Protein AF-0000000072234931 (afdb_homodimer)

Secondary structure (DSSP, 8-state):
---------------------------------------------------------------------------------------------TTS--TT--HHHHHHHHTTS-EEEEEETTTSHHIIIIIHHHHHHHHHTT-S-SSEEEEEEESS---HHHHHHHHHHH--TTSTTSTTHHHHHHHHGGGEEEEE--TT-HHHHHHHHHHHHHHHTT-TTS--EEEEEE-S-GGGHHHHHHHIIIII--SSS-EEEEEESP--SSHHHHHHHHHHHHTT--GGGEEEE-GGGGSHHHHHHHHHHHS-TTTGGG-STTTEEEEEEEEE-SS--TT-HHHHHHHHHIIIIIIIIIHHHHHHHHPPPPSSSSHHHHHHHHHHHHHTBPPP-GGGEEEEEEE-SS-GGGSGGGSTT--TT----SEEEEEE-B-STTTTT--EEEEEESSBSS-EEEEEEEEPPPTT-TTTTTSSSPPPPPEEEEEEESS-EEEEEEEEEPSSS---EEEEEEEEE--HHHHS---PPPHHHHHHHHHHHT--TTSB-HHHHHHHHHHHHHHHHHHHHTGGGGPPEEEETTB---THHHHHHHHTT-------/---------------------------------------------------------------------------------------------TTS--TT--HHHHHHHHTSS-EEEEEETTTSHHIIIIIHHHHHHHHHTT-S-SSEEEEEEESS---HHHHHHHHHHH--TTSTTSTTHHHHHHHHGGGEEEEE--TT-HHHHHHHHHHHHHHHTT-TTS--EEEEEE-S-GGGHHHHHHHIIIII--SSS-EEEEEESP--SSHHHHHHHHHHHHTT--GGGEEEE-GGGGSHHHHHHHHHHHS-TTTGGG-STTTEEEEEEEEE-SS--TT-HHHHHHHHHIIIIIIIIIHHHHHHHHPPPPSSSSHHHHHHHHHHHHTTBPPP-GGGEEEEEEE-SS-GGGSGGGSTT--TT----SEEEEEE-B-STTTTT--EEEEEESSBSS-EEEEEEEEPPPTT-TTTTTSSSPPPPPEEEEEEESS-EEEEEEEEEPSSS---EEEEEEEE--HHHHHT---PPPHHHHHHHHHHHT--TTSB-HHHHHHHHHHHHHHHHHHHHTGGGGPPEEEETTB---THHHHHHHHTT-------

pLDDT: mean 77.76, std 27.29, range [15.13, 98.56]

Organism: Galdieria sulphuraria (NCBI:txid130081)

Solvent-accessible surface area (backbone atoms only — not comparable to full-atom values): 67114 Å² total; per-residue (Å²): 138,81,84,84,89,91,92,85,89,88,90,84,88,91,85,92,86,88,82,86,89,79,86,76,86,83,83,86,93,86,88,82,85,79,79,80,80,83,82,80,87,73,85,72,82,76,84,81,75,86,76,80,78,69,78,70,87,78,75,84,69,75,78,74,77,70,81,66,82,73,76,77,69,80,77,74,73,72,69,69,74,72,68,74,67,74,71,70,78,69,64,85,52,90,80,61,57,40,73,47,44,44,46,65,62,48,40,64,59,27,56,66,50,36,37,38,36,35,32,36,29,39,82,36,68,60,22,39,69,44,51,52,36,24,51,47,51,34,48,73,68,58,55,45,32,80,48,57,38,36,35,32,29,24,66,65,84,66,51,57,65,56,48,42,49,52,48,56,70,42,47,66,52,76,71,31,82,38,91,56,37,64,61,47,46,65,61,49,44,76,40,46,41,60,47,62,36,58,64,83,41,60,69,44,35,42,52,50,30,50,56,53,45,59,60,48,59,77,39,78,92,48,54,39,31,40,38,39,38,42,47,55,62,60,86,51,44,61,45,40,48,47,38,33,56,74,43,46,64,61,90,58,37,60,59,37,38,37,39,50,70,58,76,51,88,35,48,65,51,26,51,52,52,49,56,61,40,56,77,52,46,57,73,89,29,53,40,36,49,46,63,57,52,34,29,66,64,57,53,28,48,56,33,45,47,64,57,24,43,81,45,51,83,46,70,31,43,89,36,33,53,36,36,38,39,41,38,35,28,54,45,67,63,84,86,44,32,51,64,38,60,74,54,21,41,55,60,68,38,42,62,44,54,49,42,54,53,49,28,69,68,65,30,64,85,39,84,42,60,35,30,68,38,42,51,47,26,28,36,56,41,52,70,29,39,57,60,41,49,52,83,47,48,40,48,14,27,43,35,24,85,90,46,54,69,72,11,54,55,52,32,72,73,37,53,81,82,62,60,51,28,37,22,40,29,38,62,47,48,36,68,46,91,53,38,44,89,29,46,38,35,40,36,40,34,43,19,19,63,46,62,34,31,37,38,37,40,30,33,36,63,56,75,88,46,59,52,44,84,74,34,95,52,81,70,72,55,32,31,44,36,40,30,64,31,62,79,66,43,42,34,31,39,40,46,32,55,36,81,45,81,34,42,40,77,32,82,34,46,25,34,41,45,59,52,80,59,46,64,68,48,75,66,67,64,52,24,57,38,50,46,53,50,27,54,76,62,65,37,51,59,60,33,63,48,72,68,44,52,51,49,44,25,55,29,47,32,58,14,53,50,50,36,67,74,38,44,84,82,52,54,38,40,76,20,50,55,48,29,90,55,48,67,63,45,53,52,56,35,42,75,71,78,38,76,78,84,70,79,136,138,83,86,81,96,81,88,90,88,87,90,85,86,90,84,92,88,90,84,85,80,75,86,77,82,76,75,86,71,87,79,88,81,90,87,80,88,71,93,91,92,79,89,73,83,80,81,77,76,86,77,80,81,71,79,72,85,79,75,86,68,75,77,76,78,69,80,65,84,71,76,76,70,80,76,74,74,72,70,68,75,72,67,75,69,75,72,71,76,68,64,86,54,91,79,62,58,40,73,48,45,45,48,67,61,47,40,62,60,28,55,68,49,37,36,38,36,35,31,36,28,38,82,34,67,61,23,39,70,44,50,51,36,26,52,47,51,34,48,72,69,56,56,44,32,80,47,58,39,36,35,32,29,24,67,65,83,66,52,55,65,56,49,43,49,52,49,58,71,42,46,67,51,77,70,32,82,37,92,56,36,64,61,48,47,65,62,49,43,77,40,46,42,61,47,61,35,56,64,81,39,60,67,43,33,42,51,50,30,50,56,53,46,58,62,47,60,77,39,77,92,46,51,38,31,40,38,38,37,42,47,53,63,60,87,51,44,61,44,40,49,47,39,35,53,73,43,47,64,61,91,56,38,60,60,36,38,36,39,50,71,58,77,50,88,34,47,67,51,25,52,52,52,48,56,61,41,57,78,53,46,56,74,89,29,53,39,35,48,48,63,57,52,33,30,65,64,58,53,28,47,57,33,45,46,63,58,25,44,81,46,48,84,46,69,31,41,90,37,32,52,34,36,39,40,41,37,36,28,54,47,68,62,83,84,44,31,51,63,40,60,73,54,21,40,55,60,68,38,43,61,44,54,50,43,53,53,49,29,69,70,64,29,64,86,38,84,40,59,35,31,68,37,43,51,47,26,29,37,57,40,54,69,29,40,56,58,42,48,52,84,46,49,39,48,15,28,44,33,25,87,89,45,54,68,70,11,55,57,51,33,71,74,38,53,80,82,62,61,53,29,36,21,40,29,37,63,44,50,36,68,46,89,54,37,45,88,28,46,38,35,40,35,41,35,43,20,18,63,46,60,35,31,36,37,38,38,32,33,36,62,57,74,86,45,60,53,45,85,73,34,94,54,82,68,72,55,30,30,45,37,41,30,64,32,63,79,60,42,41,32,32,38,39,46,32,54,37,82,44,82,33,43,40,78,32,84,30,38,25,35,37,62,52,49,72,75,37,48,73,52,76,65,66,65,53,23,57,36,50,48,53,49,27,54,78,61,67,39,51,61,61,35,63,48,73,68,45,50,51,49,44,25,56,28,47,32,59,14,53,51,48,37,67,75,38,43,85,82,51,55,38,41,74,21,48,54,50,28,91,55,46,68,63,46,53,52,58,33,43,77,71,77,37,76,78,83,69,79,134

Radius of gyration: 39.68 Å; Cα contacts (8 Å, |Δi|>4): 2000; chains: 2; bounding box: 97×116×125 Å

Foldseek 3Di:
DQDDDDDDYYDDYDDDDDDDDDDDPDDDDDDDPDPDDPDDDPPPDPPDDPDPPPDPPDDDPPPPDPPCPVPPPPPPPPPPPPPPPPPPVPPVPVLADFPPDDPVNQLVLQAAAEEEEEEEPCVDPCNLQPVLLLVLVCVVVNNHYPHYAYEYEEQDDDALVRSLVSNVVNNPCLVPVPPCSVVSSVVVSVRYYYAHDDLQDLVRLLVVQVVVVVSCVVPVPGAYEYEYEYPDDLVSVLRNLQSCLVHNDDPRYAAAYEDEDDQAQFLVRNVVSVVSNVVRDPLLRYFYDDLLLLFDLLSCLLCVAPVDPVPVVQLFDVWFQAKEWEFEAQAACVQCLQVCLSRAPCSPDVLPNVLQSVLSSQFDRFPDRAQVRLLVRSLVFLLQKAADALVQKAFEFEAAPVDRCRGSCNDPNHPVQRLGGQKMKGWIAGHDDGYHLYIYIYIYHYLAQHGWTKMKTWTDFDPPDPCCVVDVDGDGTKIWMATSDDPTWTKIWDWDQDDDPDRDIDIDIGTPPPPCVCCVVSCDDRSSSSSVSCSSSSGRNSGHGSSNSSSSSSRHNNNVVVCVVVVVVRRHHYDYRNHHTDCVSQVSQVVSPHGDDDDD/DDDDDDDYDYDDYYDDDDDDDDPDPDDPDDDDDDDDPDDDDDDDDPPDDPDPPPDPPDDDPPPPDPPPPVPPPPPPPPPPPPPPPPPPVPPVPVLADFPPDDPVNQLVVQAAAEEEEEEEPCVDPCNLQPVLLLVLVCQVVNNHYPHYAYEYEYQDDDALVRSLVSNVVNNPCLCPVPPCSVVSSVVVSVRYYYAHDDLQDLVRLLVVQVVVVVSCVVPVPGAYEYEYEYPDDLVSVLSNLQSCLVHNDDPRYAAAYEDEDDQAQFLVRNVVSVVSNVVRDPLLRYFYDDLLLLFDLLSCLLCVAPVDPVPVVQLFDVWFQAKEWEFEAQAACVQCLQVCLSRAPCSVDVLPNVLQSVLSSFFDRFPDRAQVRLLVRSLVFLLQKAADALVQKAFEFEAAPVDRCRGSCNDPNHPVQRLGGQKMKGWIAGHDDGYHLYIYIYIYHYLAQHGWTKMKTWTDFDPPDPCCVVPVDGDGTKIWMATSDDPTWTKIWDWDQDDDPDRDIDIDIGTPPDCVVCVVVSCDDRSSSSSVSCVSSSGRNSGHGSSNSSSSSSRHNNNVVVCVVCVVVRRHHYDYRNHHTDCVSQVSQVVSPHGDDDDD

Structure (mmCIF, N/CA/C/O backbone):
data_AF-0000000072234931-model_v1
#
loop_
_entity.id
_entity.type
_entity.pdbx_description
1 polymer 'Glucose-6-phosphate 1-dehydrogenase'
#
loop_
_atom_site.group_PDB
_atom_site.id
_atom_site.type_symbol
_atom_site.label_atom_id
_atom_site.label_alt_id
_atom_site.label_comp_id
_atom_site.label_asym_id
_atom_site.label_entity_id
_atom_site.label_seq_id
_atom_site.pdbx_PDB_ins_code
_atom_site.Cartn_x
_atom_site.Cartn_y
_atom_site.Cartn_z
_atom_site.occupancy
_atom_site.B_iso_or_equiv
_atom_site.auth_seq_id
_atom_site.auth_comp_id
_atom_site.auth_asym_id
_atom_site.auth_atom_id
_atom_site.pdbx_PDB_model_num
ATOM 1 N N . MET A 1 1 ? 27.797 32.25 54.5 1 17.03 1 MET A N 1
ATOM 2 C CA . MET A 1 1 ? 27.609 31.453 55.719 1 17.03 1 MET A CA 1
ATOM 3 C C . MET A 1 1 ? 27.172 30.031 55.344 1 17.03 1 MET A C 1
ATOM 5 O O . MET A 1 1 ? 26.516 29.812 54.344 1 17.03 1 MET A O 1
ATOM 9 N N . TRP A 1 2 ? 27.531 28.922 56.219 1 18.48 2 TRP A N 1
ATOM 10 C CA . TRP A 1 2 ? 27.703 27.469 56.188 1 18.48 2 TRP A CA 1
ATOM 11 C C . TRP A 1 2 ? 26.359 26.75 56.219 1 18.48 2 TRP A C 1
ATOM 13 O O . TRP A 1 2 ? 26.297 25.531 56.125 1 18.48 2 TRP A O 1
ATOM 23 N N . ILE A 1 3 ? 25.203 27 56.062 1 18.77 3 ILE A N 1
ATOM 24 C CA . ILE A 1 3 ? 24.328 26.609 57.188 1 18.77 3 ILE A CA 1
ATOM 25 C C . ILE A 1 3 ? 24.203 25.094 57.219 1 18.77 3 ILE A C 1
ATOM 27 O O . ILE A 1 3 ? 23.922 24.453 56.219 1 18.77 3 ILE A O 1
ATOM 31 N N . PRO A 1 4 ? 24.203 24.391 58.344 1 17.27 4 PRO A N 1
ATOM 32 C CA . PRO A 1 4 ? 24.5 23.047 58.844 1 17.27 4 PRO A CA 1
ATOM 33 C C . PRO A 1 4 ? 23.578 21.984 58.219 1 17.27 4 PRO A C 1
ATOM 35 O O . PRO A 1 4 ? 24.062 21.031 57.625 1 17.27 4 PRO A O 1
ATOM 38 N N . LEU A 1 5 ? 22.53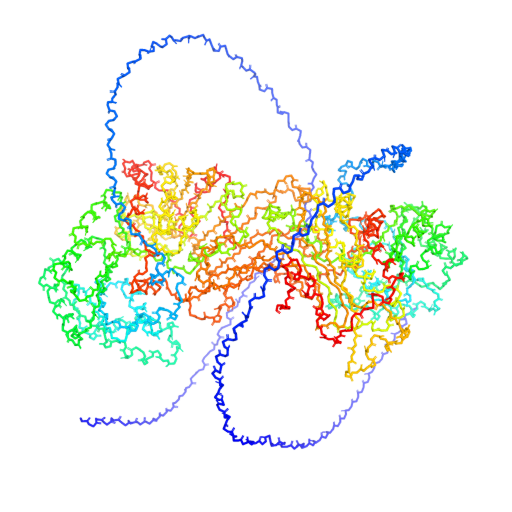1 21.281 59.094 1 16.14 5 LEU A N 1
ATOM 39 C CA . LEU A 1 5 ? 22.75 20.188 60.031 1 16.14 5 LEU A CA 1
ATOM 40 C C . LEU A 1 5 ? 22.125 18.891 59.531 1 16.14 5 LEU A C 1
ATOM 42 O O . LEU A 1 5 ? 22.797 17.859 59.469 1 16.14 5 LEU A O 1
ATOM 46 N N . PHE A 1 6 ? 20.875 18.344 60.188 1 16.28 6 PHE A N 1
ATOM 47 C CA . PHE A 1 6 ? 20.625 17.375 61.25 1 16.28 6 PHE A CA 1
ATOM 48 C C . PHE A 1 6 ? 20.062 16.078 60.688 1 16.28 6 PHE A C 1
ATOM 50 O O . PHE A 1 6 ? 19.578 16.047 59.562 1 16.28 6 PHE A O 1
ATOM 57 N N . ILE A 1 7 ? 19.359 15.125 61.562 1 16.47 7 ILE A N 1
ATOM 58 C CA . ILE A 1 7 ? 19.594 13.883 62.281 1 16.47 7 ILE A CA 1
ATOM 59 C C . ILE A 1 7 ? 18.891 12.727 61.594 1 16.47 7 ILE A C 1
ATOM 61 O O . ILE A 1 7 ? 19.516 11.742 61.219 1 16.47 7 ILE A O 1
ATOM 65 N N . THR A 1 8 ? 17.953 11.859 62.375 1 15.77 8 THR A N 1
ATOM 66 C CA . THR A 1 8 ? 17.906 10.688 63.25 1 15.77 8 THR A CA 1
ATOM 67 C C . THR A 1 8 ? 17 9.609 62.688 1 15.77 8 THR A C 1
ATOM 69 O O . THR A 1 8 ? 17.406 8.461 62.5 1 15.77 8 THR A O 1
ATOM 72 N N . GLY A 1 9 ? 15.742 9.352 63.312 1 15.63 9 GLY A N 1
ATOM 73 C CA . GLY A 1 9 ? 15.312 8.305 64.188 1 15.63 9 GLY A CA 1
ATOM 74 C C . GLY A 1 9 ? 14.633 7.141 63.5 1 15.63 9 GLY A C 1
ATOM 75 O O . GLY A 1 9 ? 14.359 7.219 62.312 1 15.63 9 GLY A O 1
ATOM 76 N N . PHE A 1 10 ? 13.375 6.531 64.062 1 15.93 10 PHE A N 1
ATOM 77 C CA . PHE A 1 10 ? 12.938 5.449 64.938 1 15.93 10 PHE A CA 1
ATOM 78 C C . PHE A 1 10 ? 12.188 4.391 64.125 1 15.93 10 PHE A C 1
ATOM 80 O O . PHE A 1 10 ? 11.82 4.613 63 1 15.93 10 PHE A O 1
ATOM 87 N N . TRP A 1 11 ? 10.906 4.004 64.625 1 15.54 11 TRP A N 1
ATOM 88 C CA . TRP A 1 11 ? 10.375 2.895 65.438 1 15.54 11 TRP A CA 1
ATOM 89 C C . TRP A 1 11 ? 9.711 1.855 64.562 1 15.54 11 TRP A C 1
ATOM 91 O O . TRP A 1 11 ? 9.375 2.143 63.375 1 15.54 11 TRP A O 1
ATOM 101 N N . ASN A 1 12 ? 8.586 1.113 65.062 1 15.34 12 ASN A N 1
ATOM 102 C CA . ASN A 1 12 ? 8.195 -0.168 65.625 1 15.34 12 ASN A CA 1
ATOM 103 C C . ASN A 1 12 ? 7.348 -0.984 64.688 1 15.34 12 ASN A C 1
ATOM 105 O O . ASN A 1 12 ? 7.672 -2.135 64.375 1 15.34 12 ASN A O 1
ATOM 109 N N . THR A 1 13 ? 5.914 -1.18 64.938 1 15.52 13 THR A N 1
ATOM 110 C CA . THR A 1 13 ? 5.234 -2.291 65.625 1 15.52 13 THR A CA 1
ATOM 111 C C . THR A 1 13 ? 4.582 -3.209 64.562 1 15.52 13 THR A C 1
ATOM 113 O O . THR A 1 13 ? 4.551 -2.895 63.375 1 15.52 13 THR A O 1
ATOM 116 N N . ASN A 1 14 ? 3.176 -3.529 64.75 1 15.23 14 ASN A N 1
ATOM 117 C CA . ASN A 1 14 ? 2.42 -4.691 65.188 1 15.23 14 ASN A CA 1
ATOM 118 C C . ASN A 1 14 ? 1.858 -5.488 64 1 15.23 14 ASN A C 1
ATOM 120 O O . ASN A 1 14 ? 1.819 -4.992 62.875 1 15.23 14 ASN A O 1
ATOM 124 N N . THR A 1 15 ? 0.534 -6.086 64.125 1 15.86 15 THR A N 1
ATOM 125 C CA . THR A 1 15 ? -0.039 -7.395 64.438 1 15.86 15 THR A CA 1
ATOM 126 C C . THR A 1 15 ? -0.723 -7.977 63.219 1 15.86 15 THR A C 1
ATOM 128 O O . THR A 1 15 ? -0.44 -9.109 62.812 1 15.86 15 THR A O 1
ATOM 131 N N . SER A 1 16 ? -2.131 -7.77 63 1 15.13 16 SER A N 1
ATOM 132 C CA . SER A 1 16 ? -3.158 -8.781 63.25 1 15.13 16 SER A CA 1
ATOM 133 C C . SER A 1 16 ? -3.529 -9.508 61.969 1 15.13 16 SER A C 1
ATOM 135 O O . SER A 1 16 ? -3.264 -9.016 60.844 1 15.13 16 SER A O 1
ATOM 137 N N . SER A 1 17 ? -4.766 -10.336 61.938 1 15.81 17 SER A N 1
ATOM 138 C CA . SER A 1 17 ? -5.289 -11.695 61.844 1 15.81 17 SER A CA 1
ATOM 139 C C . SER A 1 17 ? -5.93 -11.953 60.469 1 15.81 17 SER A C 1
ATOM 141 O O . SER A 1 17 ? -5.633 -12.953 59.812 1 15.81 17 SER A O 1
ATOM 143 N N . SER A 1 18 ? -7.238 -11.406 60.094 1 15.76 18 SER A N 1
ATOM 144 C CA . SER A 1 18 ? -8.43 -12.25 60.094 1 15.76 18 SER A CA 1
ATOM 145 C C . SER A 1 18 ? -8.656 -12.852 58.688 1 15.76 18 SER A C 1
ATOM 147 O O . SER A 1 18 ? -8.148 -12.328 57.688 1 15.76 18 SER A O 1
ATOM 149 N N . HIS A 1 19 ? -9.758 -13.82 58.438 1 16.22 19 HIS A N 1
ATOM 150 C CA . HIS A 1 19 ? -10.219 -15.117 57.969 1 16.22 19 HIS A CA 1
ATOM 151 C C . HIS A 1 19 ? -10.906 -14.992 56.594 1 16.22 19 HIS A C 1
ATOM 153 O O . HIS A 1 19 ? -10.961 -15.961 55.844 1 16.22 19 HIS A O 1
ATOM 159 N N . LEU A 1 20 ? -11.484 -13.836 56.062 1 15.5 20 LEU A N 1
ATOM 160 C CA . LEU A 1 20 ? -12.875 -14.078 55.719 1 15.5 20 LEU A CA 1
ATOM 161 C C . LEU A 1 20 ? -12.969 -14.984 54.5 1 15.5 20 LEU A C 1
ATOM 163 O O . LEU A 1 20 ? -12.039 -15.047 53.688 1 15.5 20 LEU A O 1
ATOM 167 N N . TRP A 1 21 ? -14.32 -15.258 53.969 1 16.08 21 TRP A N 1
ATOM 168 C CA . TRP A 1 21 ? -15.305 -16.281 53.594 1 16.08 21 TRP A CA 1
ATOM 169 C C . TRP A 1 21 ? -15.258 -16.547 52.094 1 16.08 21 TRP A C 1
ATOM 171 O O . TRP A 1 21 ? -14.82 -15.703 51.312 1 16.08 21 TRP A O 1
ATOM 181 N N . LYS A 1 22 ? -15.875 -17.734 51.5 1 16.78 22 LYS A N 1
ATOM 182 C CA . LYS A 1 22 ? -15.969 -18.922 50.656 1 16.78 22 LYS A CA 1
ATOM 183 C C . LYS A 1 22 ? -16.812 -18.625 49.406 1 16.78 22 LYS A C 1
ATOM 185 O O . LYS A 1 22 ? -17.016 -19.5 48.562 1 16.78 22 LYS A O 1
ATOM 190 N N . THR A 1 23 ? -17.266 -17.359 49.031 1 16.08 23 THR A N 1
ATOM 191 C CA . THR A 1 23 ? -18.594 -17.406 48.406 1 16.08 23 THR A CA 1
ATOM 192 C C . THR A 1 23 ? -18.578 -18.219 47.125 1 16.08 23 THR A C 1
ATOM 194 O O . THR A 1 23 ? -17.75 -18 46.25 1 16.08 23 THR A O 1
ATOM 197 N N . LYS A 1 24 ? -19.516 -19.281 46.969 1 16.42 24 LYS A N 1
ATOM 198 C CA . LYS A 1 24 ? -19.906 -20.484 46.25 1 16.42 24 LYS A CA 1
ATOM 199 C C . LYS A 1 24 ? -20.516 -20.156 44.906 1 16.42 24 LYS A C 1
ATOM 201 O O . LYS A 1 24 ? -21.547 -19.5 44.812 1 16.42 24 LYS A O 1
ATOM 206 N N . TYR A 1 25 ? -19.891 -19.828 43.812 1 16.12 25 TYR A N 1
ATOM 207 C CA . TYR A 1 25 ? -20.484 -19.406 42.531 1 16.12 25 TYR A CA 1
ATOM 208 C C . TYR A 1 25 ? -21.266 -20.547 41.906 1 16.12 25 TYR A C 1
ATOM 210 O O . TYR A 1 25 ? -20.688 -21.562 41.5 1 16.12 25 TYR A O 1
ATOM 218 N N . THR A 1 26 ? -22.531 -20.688 42.312 1 15.83 26 THR A N 1
ATOM 219 C CA . THR A 1 26 ? -23.5 -21.75 42.031 1 15.83 26 THR A CA 1
ATOM 220 C C . THR A 1 26 ? -23.641 -21.984 40.531 1 15.83 26 THR A C 1
ATOM 222 O O . THR A 1 26 ? -23.328 -21.094 39.719 1 15.83 26 THR A O 1
ATOM 225 N N . LYS A 1 27 ? -24.625 -23 40.031 1 16.89 27 LYS A N 1
ATOM 226 C CA . LYS A 1 27 ? -24.922 -24.203 39.25 1 16.89 27 LYS A CA 1
ATOM 227 C C . LYS A 1 27 ? -25.703 -23.859 38 1 16.89 27 LYS A C 1
ATOM 229 O O . LYS A 1 27 ? -25.531 -24.516 36.969 1 16.89 27 LYS A O 1
ATOM 234 N N . GLY A 1 28 ? -26.766 -22.875 37.938 1 16 28 GLY A N 1
ATOM 235 C CA . GLY A 1 28 ? -28.062 -23.391 37.531 1 16 28 GLY A CA 1
ATOM 236 C C . GLY A 1 28 ? -28.109 -23.812 36.094 1 16 28 GLY A C 1
ATOM 237 O O . GLY A 1 28 ? -27.203 -23.469 35.312 1 16 28 GLY A O 1
ATOM 238 N N . TRP A 1 29 ? -29.422 -23.953 35.438 1 17.14 29 TRP A N 1
ATOM 239 C CA . TRP A 1 29 ? -30.328 -24.891 34.75 1 17.14 29 TRP A CA 1
ATOM 240 C C . TRP A 1 29 ? -30.234 -24.75 33.25 1 17.14 29 TRP A C 1
ATOM 242 O O . TRP A 1 29 ? -29.719 -23.734 32.75 1 17.14 29 TRP A O 1
ATOM 252 N N . THR A 1 30 ? -31.359 -25.172 32.375 1 17.36 30 THR A N 1
ATOM 253 C CA . THR A 1 30 ? -31.812 -26.188 31.438 1 17.36 30 THR A CA 1
ATOM 254 C C . THR A 1 30 ? -32.031 -25.594 30.047 1 17.36 30 THR A C 1
ATOM 256 O O . THR A 1 30 ? -31.578 -26.156 29.047 1 17.36 30 THR A O 1
ATOM 259 N N . THR A 1 31 ? -33.156 -24.719 29.734 1 18 31 THR A N 1
ATOM 260 C CA . THR A 1 31 ? -34.25 -25.109 28.859 1 18 31 THR A CA 1
ATOM 261 C C . THR A 1 31 ? -33.875 -24.891 27.391 1 18 31 THR A C 1
ATOM 263 O O . THR A 1 31 ? -33.094 -23.984 27.078 1 18 31 THR A O 1
ATOM 266 N N . PRO A 1 32 ? -34.594 -25.594 26.328 1 19.81 32 PRO A N 1
ATOM 267 C CA . PRO A 1 32 ? -34.5 -26.172 24.984 1 19.81 32 PRO A CA 1
ATOM 268 C C . PRO A 1 32 ? -34.812 -25.156 23.875 1 19.81 32 PRO A C 1
ATOM 270 O O . PRO A 1 32 ? -35.875 -24.531 23.891 1 19.81 32 PRO A O 1
ATOM 273 N N . LEU A 1 33 ? -33.969 -24.312 23.406 1 17.53 33 LEU A N 1
ATOM 274 C CA . LEU A 1 33 ? -34.281 -23.141 22.609 1 17.53 33 LEU A CA 1
ATOM 275 C C . LEU A 1 33 ? -34.906 -23.531 21.281 1 17.53 33 LEU A C 1
ATOM 277 O O . LEU A 1 33 ? -34.344 -24.312 20.531 1 17.53 33 LEU A O 1
ATOM 281 N N . TYR A 1 34 ? -36.281 -23.375 21.203 1 18.16 34 TYR A N 1
ATOM 282 C CA . TYR A 1 34 ? -37.281 -23.703 20.203 1 18.16 34 TYR A CA 1
ATOM 283 C C . TYR A 1 34 ? -36.969 -23.062 18.859 1 18.16 34 TYR A C 1
ATOM 285 O O . TYR A 1 34 ? -36.469 -21.922 18.797 1 18.16 34 TYR A O 1
ATOM 293 N N . PHE A 1 35 ? -36.781 -23.859 17.703 1 18.88 35 PHE A N 1
ATOM 294 C CA . PHE A 1 35 ? -36.406 -23.797 16.281 1 18.88 35 PHE A CA 1
ATOM 295 C C . PHE A 1 35 ? -37.469 -23.047 15.492 1 18.88 35 PHE A C 1
ATOM 297 O O . PHE A 1 35 ? -37.469 -23.078 14.258 1 18.88 35 PHE A O 1
ATOM 304 N N . SER A 1 36 ? -38.156 -21.984 16.031 1 17.08 36 SER A N 1
ATOM 305 C CA . SER A 1 36 ? -39.375 -21.672 15.312 1 17.08 36 SER A CA 1
ATOM 306 C C . SER A 1 36 ? -39.125 -21.453 13.828 1 17.08 36 SER A C 1
ATOM 308 O O . SER A 1 36 ? -38.062 -20.938 13.453 1 17.08 36 SER A O 1
ATOM 310 N N . LYS A 1 37 ? -40.062 -22 12.844 1 18.66 37 LYS A N 1
ATOM 311 C CA . LYS A 1 37 ? -40.438 -22.328 11.477 1 18.66 37 LYS A CA 1
ATOM 312 C C . LYS A 1 37 ? -40.656 -21.062 10.641 1 18.66 37 LYS A C 1
ATOM 314 O O . LYS A 1 37 ? -41.594 -20.297 10.898 1 18.66 37 LYS A O 1
ATOM 319 N N . VAL A 1 38 ? -39.656 -20.312 10.312 1 18.02 38 VAL A N 1
ATOM 320 C CA . VAL A 1 38 ? -39.812 -19.031 9.617 1 18.02 38 VAL A CA 1
ATOM 321 C C . VAL A 1 38 ? -40.625 -19.25 8.336 1 18.02 38 VAL A C 1
ATOM 323 O O . VAL A 1 38 ? -40.25 -20.047 7.484 1 18.02 38 VAL A O 1
ATOM 326 N N . ASP A 1 39 ? -41.938 -18.953 8.383 1 17.11 39 ASP A N 1
ATOM 327 C CA . ASP A 1 39 ? -43.031 -19.016 7.414 1 17.11 39 ASP A CA 1
ATOM 328 C C . ASP A 1 39 ? -42.656 -18.344 6.105 1 17.11 39 ASP A C 1
ATOM 330 O O . ASP A 1 39 ? -41.906 -17.359 6.102 1 17.11 39 ASP A O 1
ATOM 334 N N . LYS A 1 40 ? -43 -18.953 4.801 1 18.12 40 LYS A N 1
ATOM 335 C CA . LYS A 1 40 ? -42.875 -19.094 3.352 1 18.12 40 LYS A CA 1
ATOM 336 C C . LYS A 1 40 ? -43.438 -17.875 2.627 1 18.12 40 LYS A C 1
ATOM 338 O O . LYS A 1 40 ? -43.25 -17.719 1.42 1 18.12 40 LYS A O 1
ATOM 343 N N . SER A 1 41 ? -44.438 -17 3.221 1 17.58 41 SER A N 1
ATOM 344 C CA . SER A 1 41 ? -45.469 -16.609 2.279 1 17.58 41 SER A CA 1
ATOM 345 C C . SER A 1 41 ? -44.938 -15.648 1.217 1 17.58 41 SER A C 1
ATOM 347 O O . SER A 1 41 ? -44.156 -14.742 1.525 1 17.58 41 SER A O 1
ATOM 349 N N . PHE A 1 42 ? -45.031 -15.992 -0.23 1 18.53 42 PHE A N 1
ATOM 350 C CA . PHE A 1 42 ? -44.719 -15.672 -1.616 1 18.53 42 PHE A CA 1
ATOM 351 C C . PHE A 1 42 ? -45.406 -14.391 -2.049 1 18.53 42 PHE A C 1
ATOM 353 O O . PHE A 1 42 ? -45.281 -13.961 -3.197 1 18.53 42 PHE A O 1
ATOM 360 N N . PHE A 1 43 ? -45.812 -13.391 -1.207 1 16.97 43 PHE A N 1
ATOM 361 C CA . PHE A 1 43 ? -46.844 -12.555 -1.781 1 16.97 43 PHE A CA 1
ATOM 362 C C . PHE A 1 43 ? -46.344 -11.82 -3.018 1 16.97 43 PHE A C 1
ATOM 364 O O . PHE A 1 43 ? -45.25 -11.227 -2.992 1 16.97 43 PHE A O 1
ATOM 371 N N . ALA A 1 44 ? -46.906 -12.109 -4.316 1 17.84 44 ALA A N 1
ATOM 372 C CA . ALA A 1 44 ? -46.875 -11.805 -5.746 1 17.84 44 ALA A CA 1
ATOM 373 C C . ALA A 1 44 ? -47.25 -10.352 -6.004 1 17.84 44 ALA A C 1
ATOM 375 O O . ALA A 1 44 ? -47.125 -9.859 -7.129 1 17.84 44 ALA A O 1
ATOM 376 N N . PRO A 1 45 ? -47.25 -9.32 -5.109 1 16.02 45 PRO A N 1
ATOM 377 C CA . PRO A 1 45 ? -48.281 -8.344 -5.52 1 16.02 45 PRO A CA 1
ATOM 378 C C . PRO A 1 45 ? -48 -7.777 -6.914 1 16.02 45 PRO A C 1
ATOM 380 O O . PRO A 1 45 ? -46.844 -7.699 -7.352 1 16.02 45 PRO A O 1
ATOM 383 N N . ARG A 1 46 ? -49.094 -7.73 -7.816 1 17.56 46 ARG A N 1
ATOM 384 C CA . ARG A 1 46 ? -49.469 -7.363 -9.18 1 17.56 46 ARG A CA 1
ATOM 385 C C . ARG A 1 46 ? -49.312 -5.863 -9.406 1 17.56 46 ARG A C 1
ATOM 387 O O . ARG A 1 46 ? -50.125 -5.07 -8.945 1 17.56 46 ARG A O 1
ATOM 394 N N . LEU A 1 47 ? -48.312 -5.172 -9 1 15.95 47 LEU A N 1
ATOM 395 C CA . LEU A 1 47 ? -48.469 -3.723 -9.086 1 15.95 47 LEU A CA 1
ATOM 396 C C . LEU A 1 47 ? -48.844 -3.301 -10.5 1 15.95 47 LEU A C 1
ATOM 398 O O . LEU A 1 47 ? -48.188 -3.686 -11.469 1 15.95 47 LEU A O 1
ATOM 402 N N . ALA A 1 48 ? -50.156 -2.805 -10.656 1 16.44 48 ALA A N 1
ATOM 403 C CA . ALA A 1 48 ? -51.062 -2.322 -11.672 1 16.44 48 ALA A CA 1
ATOM 404 C C . ALA A 1 48 ? -50.406 -1.263 -12.555 1 16.44 48 ALA A C 1
ATOM 406 O O . ALA A 1 48 ? -49.438 -0.644 -12.164 1 16.44 48 ALA A O 1
ATOM 407 N N . SER A 1 49 ? -51.219 -0.724 -13.609 1 17.5 49 SER A N 1
ATOM 408 C CA . SER A 1 49 ? -51.344 -0.278 -14.992 1 17.5 49 SER A CA 1
ATOM 409 C C . SER A 1 49 ? -51.156 1.229 -15.102 1 17.5 49 SER A C 1
ATOM 411 O O . SER A 1 49 ? -51.188 1.785 -16.203 1 17.5 49 SER A O 1
ATOM 413 N N . ILE A 1 50 ? -50.5 1.969 -14.156 1 16.86 50 ILE A N 1
ATOM 414 C CA . ILE A 1 50 ? -50.969 3.35 -14.289 1 16.86 50 ILE A CA 1
ATOM 415 C C . ILE A 1 50 ? -50.719 3.84 -15.711 1 16.86 50 ILE A C 1
ATOM 417 O O . ILE A 1 50 ? -49.625 3.621 -16.266 1 16.86 50 ILE A O 1
ATOM 421 N N . GLN A 1 51 ? -51.781 4.305 -16.312 1 16.53 51 GLN A N 1
ATOM 422 C CA . GLN A 1 51 ? -52.281 4.828 -17.594 1 16.53 51 GLN A CA 1
ATOM 423 C C . GLN A 1 51 ? -51.438 6.02 -18.047 1 16.53 51 GLN A C 1
ATOM 425 O O . GLN A 1 51 ? -51 6.832 -17.219 1 16.53 51 GLN A O 1
ATOM 430 N N . ALA A 1 52 ? -50.875 5.922 -19.281 1 18.67 52 ALA A N 1
ATOM 431 C CA . ALA A 1 52 ? -50.062 6.668 -20.25 1 18.67 52 ALA A CA 1
ATOM 432 C C . ALA A 1 52 ? -50.719 8.016 -20.578 1 18.67 52 ALA A C 1
ATOM 434 O O . ALA A 1 52 ? -51.344 8.172 -21.625 1 18.67 52 ALA A O 1
ATOM 435 N N . VAL A 1 53 ? -51.312 8.766 -19.484 1 16.69 53 VAL A N 1
ATOM 436 C CA . VAL A 1 53 ? -52.094 9.852 -20.016 1 16.69 53 VAL A CA 1
ATOM 437 C C . VAL A 1 53 ? -51.25 10.727 -20.938 1 16.69 53 VAL A C 1
ATOM 439 O O . VAL A 1 53 ? -50.156 11.148 -20.562 1 16.69 53 VAL A O 1
ATOM 442 N N . GLN A 1 54 ? -51.562 10.68 -22.266 1 18.56 54 GLN A N 1
ATOM 443 C CA . GLN A 1 54 ? -51.188 11.281 -23.531 1 18.56 54 GLN A CA 1
ATOM 444 C C . GLN A 1 54 ? -51.344 12.797 -23.516 1 18.56 54 GLN A C 1
ATOM 446 O O . GLN A 1 54 ? -50.969 13.492 -24.453 1 18.56 54 GLN A O 1
ATOM 451 N N . GLY A 1 55 ? -51.625 13.43 -22.281 1 17.06 55 GLY A N 1
ATOM 452 C CA . GLY A 1 55 ? -52.344 14.648 -22.625 1 17.06 55 GLY A CA 1
ATOM 453 C C . GLY A 1 55 ? -51.562 15.531 -23.578 1 17.06 55 GLY A C 1
ATOM 454 O O . GLY A 1 55 ? -50.344 15.477 -23.641 1 17.06 55 GLY A O 1
ATOM 455 N N . ASP A 1 56 ? -52.25 16.078 -24.641 1 18.75 56 ASP A N 1
ATOM 456 C CA . ASP A 1 56 ? -52.219 16.844 -25.891 1 18.75 56 ASP A CA 1
ATOM 457 C C . ASP A 1 56 ? -51.688 18.25 -25.641 1 18.75 56 ASP A C 1
ATOM 459 O O . ASP A 1 56 ? -51.688 19.094 -26.547 1 18.75 56 ASP A O 1
ATOM 463 N N . LEU A 1 57 ? -51.219 18.547 -24.391 1 17.72 57 LEU A N 1
ATOM 464 C CA . LEU A 1 57 ? -51.406 19.984 -24.219 1 17.72 57 LEU A CA 1
ATOM 465 C C . LEU A 1 57 ? -50.719 20.766 -25.344 1 17.72 57 LEU A C 1
ATOM 467 O O . LEU A 1 57 ? -49.594 20.484 -25.703 1 17.72 57 LEU A O 1
ATOM 471 N N . ASP A 1 58 ? -51.562 21.484 -26.141 1 17.86 58 ASP A N 1
ATOM 472 C CA . ASP A 1 58 ? -51.656 22.312 -27.328 1 17.86 58 ASP A CA 1
ATOM 473 C C . ASP A 1 58 ? -50.562 23.391 -27.344 1 17.86 58 ASP A C 1
ATOM 475 O O . ASP A 1 58 ? -49.938 23.641 -26.312 1 17.86 58 ASP A O 1
ATOM 479 N N . ASN A 1 59 ? -50.812 24.406 -28.125 1 18.59 59 ASN A N 1
ATOM 480 C CA . ASN A 1 59 ? -50.312 25.219 -29.234 1 18.59 59 ASN A CA 1
ATOM 481 C C . ASN A 1 59 ? -49.594 26.469 -28.734 1 18.59 59 ASN A C 1
ATOM 483 O O . ASN A 1 59 ? -48.875 27.094 -29.484 1 18.59 59 ASN A O 1
ATOM 487 N N . ILE A 1 60 ? -50.062 27.094 -27.594 1 18.89 60 ILE A N 1
ATOM 488 C CA . ILE A 1 60 ? -50.188 28.531 -27.828 1 18.89 60 ILE A CA 1
ATOM 489 C C . ILE A 1 60 ? -48.781 29.156 -27.828 1 18.89 60 ILE A C 1
ATOM 491 O O . ILE A 1 60 ? -48 28.969 -26.875 1 18.89 60 ILE A O 1
ATOM 495 N N . ALA A 1 61 ? -48.281 29.516 -29.062 1 19.97 61 ALA A N 1
ATOM 496 C CA . ALA A 1 61 ? -47.062 30.109 -29.609 1 19.97 61 ALA A CA 1
ATOM 497 C C . ALA A 1 61 ? -46.781 31.453 -28.938 1 19.97 61 ALA A C 1
ATOM 499 O O . ALA A 1 61 ? -45.812 32.125 -29.312 1 19.97 61 ALA A O 1
ATOM 500 N N . PRO A 1 62 ? -47.094 31.609 -27.531 1 18.34 62 PRO A N 1
ATOM 501 C CA . PRO A 1 62 ? -47.188 33.062 -27.359 1 18.34 62 PRO A CA 1
ATOM 502 C C . PRO A 1 62 ? -45.938 33.781 -27.812 1 18.34 62 PRO A C 1
ATOM 504 O O . PRO A 1 62 ? -44.844 33.219 -27.812 1 18.34 62 PRO A O 1
ATOM 507 N N . GLN A 1 63 ? -46.125 34.812 -28.672 1 20.31 63 GLN A N 1
ATOM 508 C CA . GLN A 1 63 ? -45.375 35.781 -29.453 1 20.31 63 GLN A CA 1
ATOM 509 C C . GLN A 1 63 ? -44.469 36.656 -28.562 1 20.31 63 GLN A C 1
ATOM 511 O O . GLN A 1 63 ? -44.969 37.594 -27.906 1 20.31 63 GLN A O 1
ATOM 516 N N . TRP A 1 64 ? -43.75 35.938 -27.562 1 18.64 64 TRP A N 1
ATOM 517 C CA . TRP A 1 64 ? -43.125 36.844 -26.594 1 18.64 64 TRP A CA 1
ATOM 518 C C . TRP A 1 64 ? -42.219 37.844 -27.281 1 18.64 64 TRP A C 1
ATOM 520 O O . TRP A 1 64 ? -41.438 37.5 -28.156 1 18.64 64 TRP A O 1
ATOM 530 N N . ASN A 1 65 ? -42.812 39.062 -27.484 1 19.66 65 ASN A N 1
ATOM 531 C CA . ASN A 1 65 ? -42.25 40.25 -28.047 1 19.66 65 ASN A CA 1
ATOM 532 C C . ASN A 1 65 ? -40.875 40.562 -27.422 1 19.66 65 ASN A C 1
ATOM 534 O O . ASN A 1 65 ? -40.719 40.5 -26.203 1 19.66 65 ASN A O 1
ATOM 538 N N . ASP A 1 66 ? -39.781 40.406 -28.188 1 19.53 66 ASP A N 1
ATOM 539 C CA . ASP A 1 66 ? -38.344 40.438 -28.109 1 19.53 66 ASP A CA 1
ATOM 540 C C . ASP A 1 66 ? -37.844 41.812 -27.594 1 19.53 66 ASP A C 1
ATOM 542 O O . ASP A 1 66 ? -36.656 42.156 -27.766 1 19.53 66 ASP A O 1
ATOM 546 N N . SER A 1 67 ? -38.781 42.656 -27.031 1 20.25 67 SER A N 1
ATOM 547 C CA . SER A 1 67 ? -38.188 44 -27.078 1 20.25 67 SER A CA 1
ATOM 548 C C . SER A 1 67 ? -36.844 44.031 -26.312 1 20.25 67 SER A C 1
ATOM 550 O O . SER A 1 67 ? -36.781 43.562 -25.172 1 20.25 67 SER A O 1
ATOM 552 N N . SER A 1 68 ? -35.719 44.188 -27.078 1 20.59 68 SER A N 1
ATOM 553 C CA . SER A 1 68 ? -34.25 44.219 -26.953 1 20.59 68 SER A CA 1
ATOM 554 C C . SER A 1 68 ? -33.812 45.281 -25.969 1 20.59 68 SER A C 1
ATOM 556 O O . SER A 1 68 ? -32.625 45.625 -25.922 1 20.59 68 SER A O 1
ATOM 558 N N . LEU A 1 69 ? -34.594 45.781 -24.984 1 21.86 69 LEU A N 1
ATOM 559 C CA . LEU A 1 69 ? -34 46.969 -24.391 1 21.86 69 LEU A CA 1
ATOM 560 C C . LEU A 1 69 ? -32.625 46.688 -23.859 1 21.86 69 LEU A C 1
ATOM 562 O O . LEU A 1 69 ? -32.469 45.844 -22.969 1 21.86 69 LEU A O 1
ATOM 566 N N . GLU A 1 70 ? -31.516 46.906 -24.641 1 21.89 70 GLU A N 1
ATOM 567 C CA . GLU A 1 70 ? -30.062 46.844 -24.547 1 21.89 70 GLU A CA 1
ATOM 568 C C . GLU A 1 70 ? -29.562 47.688 -23.359 1 21.89 70 GLU A C 1
ATOM 570 O O . GLU A 1 70 ? -29.203 48.844 -23.531 1 21.89 70 GLU A O 1
ATOM 575 N N . THR A 1 71 ? -30.297 47.906 -22.281 1 21.17 71 THR A N 1
ATOM 576 C CA . THR A 1 71 ? -29.672 48.969 -21.484 1 21.17 71 THR A CA 1
ATOM 577 C C . THR A 1 71 ? -28.266 48.562 -21.062 1 21.17 71 THR A C 1
ATOM 579 O O . THR A 1 71 ? -28.078 47.5 -20.438 1 21.17 71 THR A O 1
ATOM 582 N N . THR A 1 72 ? -27.188 49.188 -21.656 1 22.39 72 THR A N 1
ATOM 583 C CA . THR A 1 72 ? -25.719 49.156 -21.594 1 22.39 72 THR A CA 1
ATOM 584 C C . THR A 1 72 ? -25.25 49.469 -20.172 1 22.39 72 THR A C 1
ATOM 586 O O . THR A 1 72 ? -25.297 50.625 -19.734 1 22.39 72 THR A O 1
ATOM 589 N N . LEU A 1 73 ? -25.703 48.781 -19.141 1 23.45 73 LEU A N 1
ATOM 590 C CA . LEU A 1 73 ? -25.188 49.344 -17.891 1 23.45 73 LEU A CA 1
ATOM 591 C C . LEU A 1 73 ? -23.672 49.312 -17.875 1 23.45 73 LEU A C 1
ATOM 593 O O . LEU A 1 73 ? -23.047 48.344 -18.328 1 23.45 73 LEU A O 1
ATOM 597 N N . PRO A 1 74 ? -23 50.531 -17.828 1 24.5 74 PRO A N 1
ATOM 598 C CA . PRO A 1 74 ? -21.562 50.719 -17.922 1 24.5 74 PRO A CA 1
ATOM 599 C C . PRO A 1 74 ? -20.781 49.812 -16.953 1 24.5 74 PRO A C 1
ATOM 601 O O . PRO A 1 74 ? -21.172 49.656 -15.797 1 24.5 74 PRO A O 1
ATOM 604 N N . ILE A 1 75 ? -20.297 48.656 -17.5 1 25.12 75 ILE A N 1
ATOM 605 C CA . ILE A 1 75 ? -19.5 47.656 -16.781 1 25.12 75 ILE A CA 1
ATOM 606 C C . ILE A 1 75 ? -18.312 48.344 -16.125 1 25.12 75 ILE A C 1
ATOM 608 O O . ILE A 1 75 ? -17.391 48.812 -16.797 1 25.12 75 ILE A O 1
ATOM 612 N N . THR A 1 76 ? -18.578 49.312 -15.219 1 23.84 76 THR A N 1
ATOM 613 C CA . THR A 1 76 ? -17.422 49.969 -14.586 1 23.84 76 THR A CA 1
ATOM 614 C C . THR A 1 76 ? -16.422 48.906 -14.117 1 23.84 76 THR A C 1
ATOM 616 O O . THR A 1 76 ? -16.781 47.938 -13.43 1 23.84 76 THR A O 1
ATOM 619 N N . THR A 1 77 ? -15.453 48.625 -14.969 1 26.48 77 THR A N 1
ATOM 620 C CA . THR A 1 77 ? -14.273 47.781 -14.812 1 26.48 77 THR A CA 1
ATOM 621 C C . THR A 1 77 ? -13.602 48.031 -13.461 1 26.48 77 THR A C 1
ATOM 623 O O . THR A 1 77 ? -12.977 49.094 -13.266 1 26.48 77 THR A O 1
ATOM 626 N N . ASN A 1 78 ? -14.344 47.938 -12.398 1 24.44 78 ASN A N 1
ATOM 627 C CA . ASN A 1 78 ? -13.609 48.188 -11.164 1 24.44 78 ASN A CA 1
ATOM 628 C C . ASN A 1 78 ? -12.297 47.375 -11.133 1 24.44 78 ASN A C 1
ATOM 630 O O . ASN A 1 78 ? -12.312 46.156 -11.195 1 24.44 78 ASN A O 1
ATOM 634 N N . GLU A 1 79 ? -11.266 47.969 -11.734 1 27.59 79 GLU A N 1
ATOM 635 C CA . GLU A 1 79 ? -9.867 47.531 -11.688 1 27.59 79 GLU A CA 1
ATOM 636 C C . GLU A 1 79 ? -9.5 47 -10.305 1 27.59 79 GLU A C 1
ATOM 638 O O . GLU A 1 79 ? -9.695 47.688 -9.297 1 27.59 79 GLU A O 1
ATOM 643 N N . ARG A 1 80 ? -9.672 45.75 -10.188 1 29.59 80 ARG A N 1
ATOM 644 C CA . ARG A 1 80 ? -9.266 45.156 -8.914 1 29.59 80 ARG A CA 1
ATOM 645 C C . ARG A 1 80 ? -7.91 45.688 -8.469 1 29.59 80 ARG A C 1
ATOM 647 O O . ARG A 1 80 ? -6.945 45.656 -9.234 1 29.59 80 ARG A O 1
ATOM 654 N N . PRO A 1 81 ? -7.945 46.719 -7.664 1 26.02 81 PRO A N 1
ATOM 655 C CA . PRO A 1 81 ? -6.598 47.188 -7.32 1 26.02 81 PRO A CA 1
ATOM 656 C C . PRO A 1 81 ? -5.605 46.031 -7.148 1 26.02 81 PRO A C 1
ATOM 658 O O . PRO A 1 81 ? -5.949 45 -6.578 1 26.02 81 PRO A O 1
ATOM 661 N N . ALA A 1 82 ? -4.672 45.844 -8.164 1 30.11 82 ALA A N 1
ATOM 662 C CA . ALA A 1 82 ? -3.547 44.938 -8.055 1 30.11 82 ALA A CA 1
ATOM 663 C C . ALA A 1 82 ? -2.91 45 -6.668 1 30.11 82 ALA A C 1
ATOM 665 O O . ALA A 1 82 ? -2.463 46.062 -6.238 1 30.11 82 ALA A O 1
ATOM 666 N N . ILE A 1 83 ? -3.514 44.312 -5.766 1 29.3 83 ILE A N 1
ATOM 667 C CA . ILE A 1 83 ? -2.727 44.281 -4.535 1 29.3 83 ILE A CA 1
ATOM 668 C C . ILE A 1 83 ? -1.246 44.156 -4.879 1 29.3 83 ILE A C 1
ATOM 670 O O . ILE A 1 83 ? -0.866 43.25 -5.656 1 29.3 83 ILE A O 1
ATOM 674 N N . PRO A 1 84 ? -0.535 45.188 -4.84 1 29.39 84 PRO A N 1
ATOM 675 C CA . PRO A 1 84 ? 0.886 45.062 -5.176 1 29.39 84 PRO A CA 1
ATOM 676 C C . PRO A 1 84 ? 1.508 43.781 -4.688 1 29.39 84 PRO A C 1
ATOM 678 O O . PRO A 1 84 ? 1.341 43.406 -3.521 1 29.39 84 PRO A O 1
ATOM 681 N N . ARG A 1 85 ? 1.48 42.75 -5.523 1 34.31 85 ARG A N 1
ATOM 682 C CA . ARG A 1 85 ? 2.348 41.625 -5.25 1 34.31 85 ARG A CA 1
ATOM 683 C C . ARG A 1 85 ? 3.727 42.062 -4.785 1 34.31 85 ARG A C 1
ATOM 685 O O . ARG A 1 85 ? 4.453 42.75 -5.535 1 34.31 85 ARG A O 1
ATOM 692 N N . GLN A 1 86 ? 3.787 42.656 -3.662 1 28.95 86 GLN A N 1
ATOM 693 C CA . GLN A 1 86 ? 5.199 42.719 -3.303 1 28.95 86 GLN A CA 1
ATOM 694 C C . GLN A 1 86 ? 5.961 41.5 -3.75 1 28.95 86 GLN A C 1
ATOM 696 O O . GLN A 1 86 ? 5.625 40.375 -3.35 1 28.95 86 GLN A O 1
ATOM 701 N N . HIS A 1 87 ? 6.32 41.469 -5.008 1 31.88 87 HIS A N 1
ATOM 702 C CA . HIS A 1 87 ? 7.227 40.469 -5.586 1 31.88 87 HIS A CA 1
ATOM 703 C C . HIS A 1 87 ? 8.375 40.156 -4.629 1 31.88 87 HIS A C 1
ATOM 705 O O . HIS A 1 87 ? 9.305 40.969 -4.48 1 31.88 87 HIS A O 1
ATOM 711 N N . PHE A 1 88 ? 8.086 39.688 -3.482 1 30.61 88 PHE A N 1
ATOM 712 C CA . PHE A 1 88 ? 9.266 39.156 -2.82 1 30.61 88 PHE A CA 1
ATOM 713 C C . PHE A 1 88 ? 10.039 38.219 -3.754 1 30.61 88 PHE A C 1
ATOM 715 O O . PHE A 1 88 ? 9.469 37.312 -4.336 1 30.61 88 PHE A O 1
ATOM 722 N N . SER A 1 89 ? 10.891 38.812 -4.598 1 31.84 89 SER A N 1
ATOM 723 C CA . SER A 1 89 ? 11.922 38.062 -5.312 1 31.84 89 SER A CA 1
ATOM 724 C C . SER A 1 89 ? 12.516 36.969 -4.441 1 31.84 89 SER A C 1
ATOM 726 O O . SER A 1 89 ? 13.344 37.219 -3.568 1 31.84 89 SER A O 1
ATOM 728 N N . HIS A 1 90 ? 11.766 36.219 -3.852 1 32.78 90 HIS A N 1
ATOM 729 C CA . HIS A 1 90 ? 12.398 35.094 -3.168 1 32.78 90 HIS A CA 1
ATOM 730 C C . HIS A 1 90 ? 13.266 34.281 -4.125 1 32.78 90 HIS A C 1
ATOM 732 O O . HIS A 1 90 ? 12.758 33.406 -4.855 1 32.78 90 HIS A O 1
ATOM 738 N N . LEU A 1 91 ? 14.172 34.812 -4.816 1 31.36 91 LEU A N 1
ATOM 739 C CA . LEU A 1 91 ? 15.242 33.938 -5.273 1 31.36 91 LEU A CA 1
ATOM 740 C C . LEU A 1 91 ? 15.617 32.938 -4.195 1 31.36 91 LEU A C 1
ATOM 742 O O . LEU A 1 91 ? 15.609 33.25 -3.006 1 31.36 91 LEU A O 1
ATOM 746 N N . GLY A 1 92 ? 15.438 31.609 -4.445 1 34.41 92 GLY A N 1
ATOM 747 C CA . GLY A 1 92 ? 15.852 30.469 -3.637 1 34.41 92 GLY A CA 1
ATOM 748 C C . GLY A 1 92 ? 16.984 30.812 -2.676 1 34.41 92 GLY A C 1
ATOM 749 O O . GLY A 1 92 ? 18.141 30.453 -2.918 1 34.41 92 GLY A O 1
ATOM 750 N N . ASP A 1 93 ? 16.938 31.875 -2.184 1 36.56 93 ASP A N 1
ATOM 751 C CA . ASP A 1 93 ? 18.047 32.031 -1.25 1 36.56 93 ASP A CA 1
ATOM 752 C C . ASP A 1 93 ? 18.047 30.938 -0.2 1 36.56 93 ASP A C 1
ATOM 754 O O . ASP A 1 93 ? 17.016 30.625 0.393 1 36.56 93 ASP A O 1
ATOM 758 N N . THR A 1 94 ? 18.969 30 -0.197 1 46.59 94 THR A N 1
ATOM 759 C CA . THR A 1 94 ? 19.359 28.891 0.652 1 46.59 94 THR A CA 1
ATOM 760 C C . THR A 1 94 ? 19.094 29.203 2.121 1 46.59 94 THR A C 1
ATOM 762 O O . THR A 1 94 ? 19.094 28.297 2.963 1 46.59 94 THR A O 1
ATOM 765 N N . LEU A 1 95 ? 18.797 30.547 2.482 1 50.19 95 LEU A N 1
ATOM 766 C CA . LEU A 1 95 ? 18.766 30.844 3.908 1 50.19 95 LEU A CA 1
ATOM 767 C C . LEU A 1 95 ? 17.328 30.922 4.422 1 50.19 95 LEU A C 1
ATOM 769 O O . LEU A 1 95 ? 17.109 31 5.633 1 50.19 95 LEU A O 1
ATOM 773 N N . ASP A 1 96 ? 16.312 30.828 3.514 1 59.12 96 ASP A N 1
ATOM 774 C CA . ASP A 1 96 ? 14.953 31.016 4.043 1 59.12 96 ASP A CA 1
ATOM 775 C C . ASP A 1 96 ? 14.422 29.703 4.633 1 59.12 96 ASP A C 1
ATOM 777 O O . ASP A 1 96 ? 14.625 28.625 4.062 1 59.12 96 ASP A O 1
ATOM 781 N N . PRO A 1 97 ? 13.789 29.844 5.812 1 66.12 97 PRO A N 1
ATOM 782 C CA . PRO A 1 97 ? 13.242 28.625 6.43 1 66.12 97 PRO A CA 1
ATOM 783 C C . PRO A 1 97 ? 12.227 27.922 5.535 1 66.12 97 PRO A C 1
ATOM 785 O O . PRO A 1 97 ? 11.531 28.578 4.746 1 66.12 97 PRO A O 1
ATOM 788 N N . SER A 1 98 ? 12.344 26.703 5.512 1 69.06 98 SER A N 1
ATOM 789 C CA . SER A 1 98 ? 11.453 25.875 4.707 1 69.06 98 SER A CA 1
ATOM 790 C C . SER A 1 98 ? 10.805 24.781 5.547 1 69.06 98 SER A C 1
ATOM 792 O O . SER A 1 98 ? 11.32 24.422 6.609 1 69.06 98 SER A O 1
ATOM 794 N N . LEU A 1 99 ? 9.688 24.375 5.117 1 69.38 99 LEU A N 1
ATOM 795 C CA . LEU A 1 99 ? 8.883 23.391 5.828 1 69.38 99 LEU A CA 1
ATOM 796 C C . LEU A 1 99 ? 9.719 22.156 6.172 1 69.38 99 LEU A C 1
ATOM 798 O O . LEU A 1 99 ? 9.547 21.562 7.238 1 69.38 99 LEU A O 1
ATOM 802 N N . MET A 1 100 ? 10.664 21.906 5.375 1 65.69 100 MET A N 1
ATOM 803 C CA . MET A 1 100 ? 11.344 20.641 5.547 1 65.69 100 MET A CA 1
ATOM 804 C C . MET A 1 100 ? 12.781 20.844 6.02 1 65.69 100 MET A C 1
ATOM 806 O O . MET A 1 100 ? 13.648 20 5.793 1 65.69 100 MET A O 1
ATOM 810 N N . ASP A 1 101 ? 13.023 21.938 6.633 1 66.5 101 ASP A N 1
ATOM 811 C CA . ASP A 1 101 ? 14.352 22.156 7.199 1 66.5 101 ASP A CA 1
ATOM 812 C C . ASP A 1 101 ? 14.688 21.094 8.242 1 66.5 101 ASP A C 1
ATOM 814 O O . ASP A 1 101 ? 13.82 20.656 8.992 1 66.5 101 ASP A O 1
ATOM 818 N N . SER A 1 102 ? 15.938 20.734 8.297 1 65 102 SER A N 1
ATOM 819 C CA . SER A 1 102 ? 16.391 19.719 9.234 1 65 102 SER A CA 1
ATOM 820 C C . SER A 1 102 ? 16.406 20.25 10.664 1 65 102 SER A C 1
ATOM 822 O O . SER A 1 102 ? 16.453 21.469 10.875 1 65 102 SER A O 1
ATOM 824 N N . VAL A 1 103 ? 16.422 19.344 11.547 1 63.5 103 VAL A N 1
ATOM 825 C CA . VAL A 1 103 ? 16.5 19.703 12.961 1 63.5 103 VAL A CA 1
ATOM 826 C C . VAL A 1 103 ? 17.828 20.391 13.25 1 63.5 103 VAL A C 1
ATOM 828 O O . VAL A 1 103 ? 17.891 21.344 14.039 1 63.5 103 VAL A O 1
ATOM 831 N N . LYS A 1 104 ? 18.859 19.891 12.555 1 64.44 104 LYS A N 1
ATOM 832 C CA . LYS A 1 104 ? 20.172 20.484 12.75 1 64.44 104 LYS A CA 1
ATOM 833 C C . LYS A 1 104 ? 20.188 21.969 12.336 1 64.44 104 LYS A C 1
ATOM 835 O O . LYS A 1 104 ? 20.719 22.812 13.055 1 64.44 104 LYS A O 1
ATOM 840 N N . LYS A 1 105 ? 19.625 22.172 11.25 1 68.81 105 LYS A N 1
ATOM 841 C CA . LYS A 1 105 ? 19.531 23.547 10.766 1 68.81 105 LYS A CA 1
ATOM 842 C C . LYS A 1 105 ? 18.703 24.406 11.711 1 68.81 105 LYS A C 1
ATOM 844 O O . LYS A 1 105 ? 19.047 25.562 11.977 1 68.81 105 LYS A O 1
ATOM 849 N N . ARG A 1 106 ? 17.75 23.812 12.305 1 68.38 106 ARG A N 1
ATOM 850 C CA . ARG A 1 106 ? 16.859 24.531 13.227 1 68.38 106 ARG A CA 1
ATOM 851 C C . ARG A 1 106 ? 17.562 24.797 14.547 1 68.38 106 ARG A C 1
ATOM 853 O O . ARG A 1 106 ? 17.438 25.891 15.117 1 68.38 106 ARG A O 1
ATOM 860 N N . LYS A 1 107 ? 18.281 23.812 14.977 1 68.62 107 LYS A N 1
ATOM 861 C CA . LYS A 1 107 ? 19.016 23.969 16.219 1 68.62 107 LYS A CA 1
ATOM 862 C C . LYS A 1 107 ? 20.094 25.047 16.094 1 68.62 107 LYS A C 1
ATOM 864 O O . LYS A 1 107 ? 20.312 25.828 17.031 1 68.62 107 LYS A O 1
ATOM 869 N N . GLN A 1 108 ? 20.734 25.047 14.984 1 69.19 108 GLN A N 1
ATOM 870 C CA . GLN A 1 108 ? 21.781 26.047 14.758 1 69.19 108 GLN A CA 1
ATOM 871 C C . GLN A 1 108 ? 21.203 27.453 14.727 1 69.19 108 GLN A C 1
ATOM 873 O O . GLN A 1 108 ? 21.812 28.391 15.242 1 69.19 108 GLN A O 1
ATOM 878 N N . ARG A 1 109 ? 20.047 27.547 14.289 1 66.62 109 ARG A N 1
ATOM 879 C CA . ARG A 1 109 ? 19.391 28.844 14.195 1 66.62 109 ARG A CA 1
ATOM 880 C C . ARG A 1 109 ? 18.875 29.297 15.562 1 66.62 109 ARG A C 1
ATOM 882 O O . ARG A 1 109 ? 18.875 30.484 15.875 1 66.62 109 ARG A O 1
ATOM 889 N N . ALA A 1 110 ? 18.422 28.297 16.375 1 61.72 110 ALA A N 1
ATOM 890 C CA . ALA A 1 110 ? 17.797 28.578 17.656 1 61.72 110 ALA A CA 1
ATOM 891 C C . ALA A 1 110 ? 18.812 29.125 18.656 1 61.72 110 ALA A C 1
ATOM 893 O O . ALA A 1 110 ? 18.453 29.828 19.609 1 61.72 110 ALA A O 1
ATOM 894 N N . LYS A 1 111 ? 20.062 28.781 18.531 1 65.12 111 LYS A N 1
ATOM 895 C CA . LYS A 1 111 ? 21.031 29.062 19.578 1 65.12 111 LYS A CA 1
ATOM 896 C C . LYS A 1 111 ? 21.594 30.484 19.453 1 65.12 111 LYS A C 1
ATOM 898 O O . LYS A 1 111 ? 22.297 30.953 20.344 1 65.12 111 LYS A O 1
ATOM 903 N N . GLU A 1 112 ? 21.078 31.172 18.562 1 72.88 112 GLU A N 1
ATOM 904 C CA . GLU A 1 112 ? 21.891 32.344 18.281 1 72.88 112 GLU A CA 1
ATOM 905 C C . GLU A 1 112 ? 21.422 33.562 19.078 1 72.88 112 GLU A C 1
ATOM 907 O O . GLU A 1 112 ? 22.172 34.156 19.859 1 72.88 112 GLU A O 1
ATOM 912 N N . GLU A 1 113 ? 20.062 34 18.969 1 87.25 113 GLU A N 1
ATOM 913 C CA . GLU A 1 113 ? 19.672 35.281 19.516 1 87.25 113 GLU A CA 1
ATOM 914 C C . GLU A 1 113 ? 18.719 35.125 20.703 1 87.25 113 GLU A C 1
ATOM 916 O O . GLU A 1 113 ? 17.875 34.219 20.688 1 87.25 113 GLU A O 1
ATOM 921 N N . PRO A 1 114 ? 18.906 35.938 21.75 1 94.06 114 PRO A N 1
ATOM 922 C CA . PRO A 1 114 ? 17.984 35.875 22.891 1 94.06 114 PRO A CA 1
ATOM 923 C C . PRO A 1 114 ? 16.531 36.125 22.484 1 94.06 114 PRO A C 1
ATOM 925 O O . PRO A 1 114 ? 16.281 36.844 21.531 1 94.06 114 PRO A O 1
ATOM 928 N N . LEU A 1 115 ? 15.594 35.5 23.25 1 96.56 115 LEU A N 1
ATOM 929 C CA . LEU A 1 115 ? 14.188 35.531 22.875 1 96.56 115 LEU A CA 1
ATOM 930 C C . LEU A 1 115 ? 13.297 35.781 24.078 1 96.56 115 LEU A C 1
ATOM 932 O O . LEU A 1 115 ? 13.461 35.125 25.125 1 96.56 115 LEU A O 1
ATOM 936 N N . CYS A 1 116 ? 12.453 36.781 24 1 97.5 116 CYS A N 1
ATOM 937 C CA . CYS A 1 116 ? 11.398 37 24.969 1 97.5 116 CYS A CA 1
ATOM 938 C C . CYS A 1 116 ? 10.07 36.438 24.484 1 97.5 116 CYS A C 1
ATOM 940 O O . CYS A 1 116 ? 9.594 36.812 23.406 1 97.5 116 CYS A O 1
ATOM 942 N N . ILE A 1 117 ? 9.469 35.562 25.234 1 98.25 117 ILE A N 1
ATOM 943 C CA . ILE A 1 117 ? 8.172 35 24.891 1 98.25 117 ILE A CA 1
ATOM 944 C C . ILE A 1 117 ? 7.125 35.5 25.891 1 98.25 117 ILE A C 1
ATOM 946 O O . ILE A 1 117 ? 7.23 35.219 27.094 1 98.25 117 ILE A O 1
ATOM 950 N N . VAL A 1 118 ? 6.207 36.188 25.438 1 98.44 118 VAL A N 1
ATOM 951 C CA . VAL A 1 118 ? 5.113 36.656 26.281 1 98.44 118 VAL A CA 1
ATOM 952 C C . VAL A 1 118 ? 3.84 35.875 25.969 1 98.44 118 VAL A C 1
ATOM 954 O O . VAL A 1 118 ? 3.367 35.906 24.828 1 98.44 118 VAL A O 1
ATOM 957 N N . VAL A 1 119 ? 3.295 35.25 26.938 1 98.12 119 VAL A N 1
ATOM 958 C CA . VAL A 1 119 ? 2.033 34.531 26.781 1 98.12 119 VAL A CA 1
ATOM 959 C C . VAL A 1 119 ? 0.892 35.344 27.375 1 98.12 119 VAL A C 1
ATOM 961 O O . VAL A 1 119 ? 0.708 35.375 28.594 1 98.12 119 VAL A O 1
ATOM 964 N N . ILE A 1 120 ? 0.185 36 26.469 1 97.69 120 ILE A N 1
ATOM 965 C CA . ILE A 1 120 ? -0.979 36.75 26.891 1 97.69 120 ILE A CA 1
ATOM 966 C C . ILE A 1 120 ? -2.145 35.812 27.172 1 97.69 120 ILE A C 1
ATOM 968 O O . ILE A 1 120 ? -2.498 34.969 26.328 1 97.69 120 ILE A O 1
ATOM 972 N N . GLY A 1 121 ? -2.814 35.938 28.25 1 95.75 121 GLY A N 1
ATOM 973 C CA . GLY A 1 121 ? -3.83 35 28.688 1 95.75 121 GLY A CA 1
ATOM 974 C C . GLY A 1 121 ? -3.252 33.781 29.391 1 95.75 121 GLY A C 1
ATOM 975 O O . GLY A 1 121 ? -3.738 32.656 29.188 1 95.75 121 GLY A O 1
ATOM 976 N N . ALA A 1 122 ? -2.197 33.938 30.109 1 96 122 ALA A N 1
ATOM 977 C CA . ALA A 1 122 ? -1.398 32.844 30.703 1 96 122 ALA A CA 1
ATOM 978 C C . ALA A 1 122 ? -2.189 32.094 31.766 1 96 122 ALA A C 1
ATOM 980 O O . ALA A 1 122 ? -1.854 30.969 32.125 1 96 122 ALA A O 1
ATOM 981 N N . SER A 1 123 ? -3.189 32.656 32.25 1 92.94 123 SER A N 1
ATOM 982 C CA . SER A 1 123 ? -3.967 32.031 33.312 1 92.94 123 SER A CA 1
ATOM 983 C C . SER A 1 123 ? -5.055 31.125 32.719 1 92.94 123 SER A C 1
ATOM 985 O O . SER A 1 123 ? -5.738 30.422 33.438 1 92.94 123 SER A O 1
ATOM 987 N N . GLY A 1 124 ? -5.199 31.141 31.422 1 89.38 124 GLY A N 1
ATOM 988 C CA . GLY A 1 124 ? -6.273 30.406 30.781 1 89.38 124 GLY A CA 1
ATOM 989 C C . GLY A 1 124 ? -5.93 28.938 30.547 1 89.38 124 GLY A C 1
ATOM 990 O O . GLY A 1 124 ? -4.777 28.547 30.703 1 89.38 124 GLY A O 1
ATOM 991 N N . ASP A 1 125 ? -6.914 28.219 30.156 1 86.19 125 ASP A N 1
ATOM 992 C CA . ASP A 1 125 ? -6.812 26.781 29.938 1 86.19 125 ASP A CA 1
ATOM 993 C C . ASP A 1 125 ? -5.887 26.453 28.766 1 86.19 125 ASP A C 1
ATOM 995 O O . ASP A 1 125 ? -5.109 25.5 28.828 1 86.19 125 ASP A O 1
ATOM 999 N N . LEU A 1 126 ? -6.008 27.188 27.719 1 87.56 126 LEU A N 1
ATOM 1000 C CA . LEU A 1 126 ? -5.168 26.969 26.547 1 87.56 126 LEU A CA 1
ATOM 1001 C C . LEU A 1 126 ? -3.689 27.094 26.891 1 87.56 126 LEU A C 1
ATOM 1003 O O . LEU A 1 126 ? -2.869 26.266 26.5 1 87.56 126 LEU A O 1
ATOM 1007 N N . ALA A 1 127 ? -3.406 28.156 27.594 1 92.75 127 ALA A N 1
ATOM 1008 C CA . ALA A 1 127 ? -2.018 28.375 27.984 1 92.75 127 ALA A CA 1
ATOM 1009 C C . ALA A 1 127 ? -1.5 27.25 28.875 1 92.75 127 ALA A C 1
ATOM 1011 O O . ALA A 1 127 ? -0.409 26.719 28.641 1 92.75 127 ALA A O 1
ATOM 1012 N N . LYS A 1 128 ? -2.309 26.859 29.766 1 90.44 128 LYS A N 1
ATOM 1013 C CA . LYS A 1 128 ? -1.921 25.859 30.75 1 90.44 128 LYS A CA 1
ATOM 1014 C C . LYS A 1 128 ? -1.775 24.484 30.094 1 90.44 128 LYS A C 1
ATOM 1016 O O . LYS A 1 128 ? -0.813 23.766 30.375 1 90.44 128 LYS A O 1
ATOM 1021 N N . LYS A 1 129 ? -2.588 24.234 29.203 1 87.56 129 LYS A N 1
ATOM 1022 C CA . LYS A 1 129 ? -2.672 22.859 28.703 1 87.56 129 LYS A CA 1
ATOM 1023 C C . LYS A 1 129 ? -1.821 22.672 27.453 1 87.56 129 LYS A C 1
ATOM 1025 O O . LYS A 1 129 ? -1.388 21.562 27.141 1 87.56 129 LYS A O 1
ATOM 1030 N N . LYS A 1 130 ? -1.635 23.75 26.766 1 90.94 130 LYS A N 1
ATOM 1031 C CA . LYS A 1 130 ? -1.012 23.562 25.453 1 90.94 130 LYS A CA 1
ATOM 1032 C C . LYS A 1 130 ? 0.248 24.406 25.328 1 90.94 130 LYS A C 1
ATOM 1034 O O . LYS A 1 130 ? 1.324 23.891 25.016 1 90.94 130 LYS A O 1
ATOM 1039 N N . THR A 1 131 ? 0.245 25.641 25.656 1 93.81 131 THR A N 1
ATOM 1040 C CA . THR A 1 131 ? 1.322 26.578 25.344 1 93.81 131 THR A CA 1
ATOM 1041 C C . THR A 1 131 ? 2.543 26.297 26.219 1 93.81 131 THR A C 1
ATOM 1043 O O . THR A 1 131 ? 3.641 26.078 25.703 1 93.81 131 THR A O 1
ATOM 1046 N N . PHE A 1 132 ? 2.365 26.25 27.516 1 94.88 132 PHE A N 1
ATOM 1047 C CA . PHE A 1 132 ? 3.496 26.109 28.422 1 94.88 132 PHE A CA 1
ATOM 1048 C C . PHE A 1 132 ? 4.113 24.719 28.297 1 94.88 132 PHE A C 1
ATOM 1050 O O . PHE A 1 132 ? 5.336 24.578 28.25 1 94.88 132 PHE A O 1
ATOM 1057 N N . PRO A 1 133 ? 3.295 23.719 28.234 1 92.38 133 PRO A N 1
ATOM 1058 C CA . PRO A 1 133 ? 3.893 22.406 27.984 1 92.38 133 PRO A CA 1
ATOM 1059 C C . PRO A 1 133 ? 4.707 22.359 26.703 1 92.38 133 PRO A C 1
ATOM 1061 O O . PRO A 1 133 ? 5.762 21.719 26.656 1 92.38 133 PRO A O 1
ATOM 1064 N N . ALA A 1 134 ? 4.207 22.969 25.656 1 92.44 134 ALA A N 1
ATOM 1065 C CA . ALA A 1 134 ? 4.926 23 24.391 1 92.44 134 ALA A CA 1
ATOM 1066 C C . ALA A 1 134 ? 6.254 23.734 24.531 1 92.44 134 ALA A C 1
ATOM 1068 O O . ALA A 1 134 ? 7.277 23.297 24.016 1 92.44 134 ALA A O 1
ATOM 1069 N N . LEU A 1 135 ? 6.211 24.781 25.219 1 94.69 135 LEU A N 1
ATOM 1070 C CA . LEU A 1 135 ? 7.434 25.547 25.453 1 94.69 135 LEU A CA 1
ATOM 1071 C C . LEU A 1 135 ? 8.438 24.734 26.266 1 94.69 135 LEU A C 1
ATOM 1073 O O . LEU A 1 135 ? 9.641 24.75 25.969 1 94.69 135 LEU A O 1
ATOM 1077 N N . PHE A 1 136 ? 7.941 24.094 27.203 1 92.81 136 PHE A N 1
ATOM 1078 C CA . PHE A 1 136 ? 8.812 23.25 28.016 1 92.81 136 PHE A CA 1
ATOM 1079 C C . PHE A 1 136 ? 9.414 22.125 27.156 1 92.81 136 PHE A C 1
ATOM 1081 O O . PHE A 1 136 ? 10.602 21.812 27.297 1 92.81 136 PHE A O 1
ATOM 1088 N N . SER A 1 137 ? 8.57 21.562 26.422 1 88.88 137 SER A N 1
ATOM 1089 C CA . SER A 1 137 ? 9.055 20.516 25.531 1 88.88 137 SER A CA 1
ATOM 1090 C C . SER A 1 137 ? 10.18 21.031 24.625 1 88.88 137 SER A C 1
ATOM 1092 O O . SER A 1 137 ? 11.18 20.328 24.422 1 88.88 137 SER A O 1
ATOM 1094 N N . LEU A 1 138 ? 9.992 22.156 24.078 1 90.19 138 LEU A N 1
ATOM 1095 C CA . LEU A 1 138 ? 11.023 22.75 23.234 1 90.19 138 LEU A CA 1
ATOM 1096 C C . LEU A 1 138 ? 12.305 22.969 24.031 1 90.19 138 LEU A C 1
ATOM 1098 O O . LEU A 1 138 ? 13.406 22.719 23.531 1 90.19 138 LEU A O 1
ATOM 1102 N N . TYR A 1 139 ? 12.188 23.453 25.203 1 91 139 TYR A N 1
ATOM 1103 C CA . TYR A 1 139 ? 13.352 23.641 26.062 1 91 139 TYR A CA 1
ATOM 1104 C C . TYR A 1 139 ? 14.023 22.297 26.359 1 91 139 TYR A C 1
ATOM 1106 O O . TYR A 1 139 ? 15.25 22.203 26.297 1 91 139 TYR A O 1
ATOM 1114 N N . TYR A 1 140 ? 13.188 21.359 26.688 1 86.19 140 TYR A N 1
ATOM 1115 C CA . TYR A 1 140 ? 13.672 20.031 27.031 1 86.19 140 TYR A CA 1
ATOM 1116 C C . TYR A 1 140 ? 14.531 19.453 25.906 1 86.19 140 TYR A C 1
ATOM 1118 O O . TYR A 1 140 ? 15.531 18.781 26.172 1 86.19 140 TYR A O 1
ATOM 1126 N N . HIS A 1 141 ? 14.195 19.781 24.688 1 82.25 141 HIS A N 1
ATOM 1127 C CA . HIS A 1 141 ? 14.891 19.234 23.531 1 82.25 141 HIS A CA 1
ATOM 1128 C C . HIS A 1 141 ? 15.938 20.203 23.016 1 82.25 141 HIS A C 1
ATOM 1130 O O . HIS A 1 141 ? 16.438 20.047 21.891 1 82.25 141 HIS A O 1
ATOM 1136 N N . ASP A 1 142 ? 16.109 21.234 23.703 1 87.19 142 ASP A N 1
ATOM 1137 C CA . ASP A 1 142 ? 17.141 22.219 23.391 1 87.19 142 ASP A CA 1
ATOM 1138 C C . ASP A 1 142 ? 16.828 22.938 22.078 1 87.19 142 ASP A C 1
ATOM 1140 O O . ASP A 1 142 ? 17.734 23.141 21.25 1 87.19 142 ASP A O 1
ATOM 1144 N N . LEU A 1 143 ? 15.555 23.203 21.953 1 88.38 143 LEU A N 1
ATOM 1145 C CA . LEU A 1 143 ? 15.133 23.844 20.703 1 88.38 143 LEU A CA 1
ATOM 1146 C C . LEU A 1 143 ? 14.773 25.312 20.953 1 88.38 143 LEU A C 1
ATOM 1148 O O . LEU A 1 143 ? 14.305 26 20.047 1 88.38 143 LEU A O 1
ATOM 1152 N N . LEU A 1 144 ? 14.961 25.734 22.203 1 92.06 144 LEU A N 1
ATOM 1153 C CA . LEU A 1 144 ? 14.867 27.156 22.531 1 92.06 144 LEU A CA 1
ATOM 1154 C C . LEU A 1 144 ? 16.25 27.797 22.578 1 92.06 144 LEU A C 1
ATOM 1156 O O . LEU A 1 144 ? 17.25 27.109 22.797 1 92.06 144 LEU A O 1
ATOM 1160 N N . PRO A 1 145 ? 16.25 29.031 22.312 1 91.94 145 PRO A N 1
ATOM 1161 C CA . PRO A 1 145 ? 17.547 29.688 22.469 1 91.94 145 PRO A CA 1
ATOM 1162 C C . PRO A 1 145 ? 18.125 29.531 23.875 1 91.94 145 PRO A C 1
ATOM 1164 O O . PRO A 1 145 ? 17.375 29.297 24.828 1 91.94 145 PRO A O 1
ATOM 1167 N N . LYS A 1 146 ? 19.438 29.688 23.953 1 89.25 146 LYS A N 1
ATOM 1168 C CA . LYS A 1 146 ? 20.109 29.578 25.25 1 89.25 146 LYS A CA 1
ATOM 1169 C C . LYS A 1 146 ? 19.547 30.594 26.234 1 89.25 146 LYS A C 1
ATOM 1171 O O . LYS A 1 146 ? 19.328 30.281 27.406 1 89.25 146 LYS A O 1
ATOM 1176 N N . ASP A 1 147 ? 19.469 31.797 25.688 1 92.5 147 ASP A N 1
ATOM 1177 C CA . ASP A 1 147 ? 18.938 32.875 26.516 1 92.5 147 ASP A CA 1
ATOM 1178 C C . ASP A 1 147 ? 17.5 33.219 26.125 1 92.5 147 ASP A C 1
ATOM 1180 O O . ASP A 1 147 ? 17.25 33.719 25.031 1 92.5 147 ASP A O 1
ATOM 1184 N N . PHE A 1 148 ? 16.594 32.906 27.047 1 95.69 148 PHE A N 1
ATOM 1185 C CA . PHE A 1 148 ? 15.203 33.219 26.781 1 95.69 148 PHE A CA 1
ATOM 1186 C C . PHE A 1 148 ? 14.484 33.594 28.078 1 95.69 148 PHE A C 1
ATOM 1188 O O . PHE A 1 148 ? 14.977 33.312 29.172 1 95.69 148 PHE A O 1
ATOM 1195 N N . LEU A 1 149 ? 13.453 34.312 27.906 1 96.62 149 LEU A N 1
ATOM 1196 C CA . LEU A 1 149 ? 12.562 34.719 28.969 1 96.62 149 LEU A CA 1
ATOM 1197 C C . LEU A 1 149 ? 11.109 34.438 28.625 1 96.62 149 LEU A C 1
ATOM 1199 O O . LEU A 1 149 ? 10.688 34.688 27.484 1 96.62 149 LEU A O 1
ATOM 1203 N N . ILE A 1 150 ? 10.367 33.812 29.578 1 98.19 150 ILE A N 1
ATOM 1204 C CA . ILE A 1 150 ? 8.938 33.594 29.391 1 98.19 150 ILE A CA 1
ATOM 1205 C C . ILE A 1 150 ? 8.148 34.406 30.391 1 98.19 150 ILE A C 1
ATOM 1207 O O . ILE A 1 150 ? 8.414 34.375 31.594 1 98.19 150 ILE A O 1
ATOM 1211 N N . VAL A 1 151 ? 7.273 35.188 29.906 1 98.31 151 VAL A N 1
ATOM 1212 C CA . VAL A 1 151 ? 6.438 36 30.766 1 98.31 151 VAL A CA 1
ATOM 1213 C C . VAL A 1 151 ? 4.965 35.656 30.547 1 98.31 151 VAL A C 1
ATOM 1215 O O . VAL A 1 151 ? 4.453 35.781 29.438 1 98.31 151 VAL A O 1
ATOM 1218 N N . GLY A 1 152 ? 4.316 35.156 31.562 1 98.12 152 GLY A N 1
ATOM 1219 C CA . GLY A 1 152 ? 2.867 35.031 31.562 1 98.12 152 GLY A CA 1
ATOM 1220 C C . GLY A 1 152 ? 2.154 36.344 31.906 1 98.12 152 GLY A C 1
ATOM 1221 O O . GLY A 1 152 ? 2.494 36.969 32.906 1 98.12 152 GLY A O 1
ATOM 1222 N N . TYR A 1 153 ? 1.252 36.719 31.109 1 97.88 153 TYR A N 1
ATOM 1223 C CA . TYR A 1 153 ? 0.51 37.969 31.297 1 97.88 153 TYR A CA 1
ATOM 1224 C C . TYR A 1 153 ? -0.991 37.719 31.312 1 97.88 153 TYR A C 1
ATOM 1226 O O . TYR A 1 153 ? -1.535 37.125 30.391 1 97.88 153 TYR A O 1
ATOM 1234 N N . ALA A 1 154 ? -1.678 38.094 32.344 1 97.25 154 ALA A N 1
ATOM 1235 C CA . ALA A 1 154 ? -3.127 37.938 32.438 1 97.25 154 ALA A CA 1
ATOM 1236 C C . ALA A 1 154 ? -3.727 38.906 33.438 1 97.25 154 ALA A C 1
ATOM 1238 O O . ALA A 1 154 ? -2.998 39.625 34.156 1 97.25 154 ALA A O 1
ATOM 1239 N N . ARG A 1 155 ? -5.016 38.969 33.438 1 95 155 ARG A N 1
ATOM 1240 C CA . ARG A 1 155 ? -5.727 39.875 34.344 1 95 155 ARG A CA 1
ATOM 1241 C C . ARG A 1 155 ? -5.672 39.375 35.781 1 95 155 ARG A C 1
ATOM 1243 O O . ARG A 1 155 ? -5.555 40.156 36.719 1 95 155 ARG A O 1
ATOM 1250 N N . ARG A 1 156 ? -5.719 38.094 35.938 1 94.56 156 ARG A N 1
ATOM 1251 C CA . ARG A 1 156 ? -5.746 37.469 37.25 1 94.56 156 ARG A CA 1
ATOM 1252 C C . ARG A 1 156 ? -4.465 37.75 38.031 1 94.56 156 ARG A C 1
ATOM 1254 O O . ARG A 1 156 ? -3.369 37.719 37.469 1 94.56 156 ARG A O 1
ATOM 1261 N N . GLN A 1 157 ? -4.648 38.062 39.281 1 94.94 157 GLN A N 1
ATOM 1262 C CA . GLN A 1 157 ? -3.484 38.281 40.125 1 94.94 157 GLN A CA 1
ATOM 1263 C C . GLN A 1 157 ? -2.924 36.969 40.656 1 94.94 157 GLN A C 1
ATOM 1265 O O . GLN A 1 157 ? -3.672 36.125 41.156 1 94.94 157 GLN A O 1
ATOM 1270 N N . MET A 1 158 ? -1.682 36.844 40.375 1 94.94 158 MET A N 1
ATOM 1271 C CA . MET A 1 158 ? -0.961 35.656 40.875 1 94.94 158 MET A CA 1
ATOM 1272 C C . MET A 1 158 ? 0.471 36.031 41.25 1 94.94 158 MET A C 1
ATOM 1274 O O . MET A 1 158 ? 1.066 36.938 40.656 1 94.94 158 MET A O 1
ATOM 1278 N N . THR A 1 159 ? 0.972 35.312 42.219 1 95.94 159 THR A N 1
ATOM 1279 C CA . THR A 1 159 ? 2.387 35.438 42.531 1 95.94 159 THR A CA 1
ATOM 1280 C C . THR A 1 159 ? 3.25 34.656 41.562 1 95.94 159 THR A C 1
ATOM 1282 O O . THR A 1 159 ? 2.744 33.812 40.812 1 95.94 159 THR A O 1
ATOM 1285 N N . GLN A 1 160 ? 4.492 34.969 41.594 1 96.62 160 GLN A N 1
ATOM 1286 C CA . GLN A 1 160 ? 5.438 34.219 40.781 1 96.62 160 GLN A CA 1
ATOM 1287 C C . GLN A 1 160 ? 5.391 32.75 41.094 1 96.62 160 GLN A C 1
ATOM 1289 O O . GLN A 1 160 ? 5.414 31.906 40.188 1 96.62 160 GLN A O 1
ATOM 1294 N N . GLU A 1 161 ? 5.309 32.406 42.344 1 95.44 161 GLU A N 1
ATOM 1295 C CA . GLU A 1 161 ? 5.309 31.016 42.781 1 95.44 161 GLU A CA 1
ATOM 1296 C C . GLU A 1 161 ? 4.039 30.297 42.344 1 95.44 161 GLU A C 1
ATOM 1298 O O . GLU A 1 161 ? 4.09 29.141 41.906 1 95.44 161 GLU A O 1
ATOM 1303 N N . GLU A 1 162 ? 2.979 30.969 42.469 1 95.38 162 GLU A N 1
ATOM 1304 C CA . GLU A 1 162 ? 1.711 30.375 42.062 1 95.38 162 GLU A CA 1
ATOM 1305 C C . GLU A 1 162 ? 1.715 30.078 40.562 1 95.38 162 GLU A C 1
ATOM 1307 O O . GLU A 1 162 ? 1.234 29.031 40.125 1 95.38 162 GLU A O 1
ATOM 1312 N N . PHE A 1 163 ? 2.215 31.031 39.906 1 95.81 163 PHE A N 1
ATOM 1313 C CA . PHE A 1 163 ? 2.283 30.875 38.469 1 95.81 163 PHE A CA 1
ATOM 1314 C C . PHE A 1 163 ? 3.166 29.688 38.094 1 95.81 163 PHE A C 1
ATOM 1316 O O . PHE A 1 163 ? 2.762 28.828 37.312 1 95.81 163 PHE A O 1
ATOM 1323 N N . ARG A 1 164 ? 4.34 29.578 38.625 1 95.44 164 ARG A N 1
ATOM 1324 C CA . ARG A 1 164 ? 5.273 28.5 38.312 1 95.44 164 ARG A CA 1
ATOM 1325 C C . ARG A 1 164 ? 4.691 27.156 38.75 1 95.44 164 ARG A C 1
ATOM 1327 O O . ARG A 1 164 ? 4.902 26.141 38.094 1 95.44 164 ARG A O 1
ATOM 1334 N N . ASN A 1 165 ? 3.939 27.141 39.812 1 93.38 165 ASN A N 1
ATOM 1335 C CA . ASN A 1 165 ? 3.268 25.922 40.25 1 93.38 165 ASN A CA 1
ATOM 1336 C C . ASN A 1 165 ? 2.193 25.484 39.25 1 93.38 165 ASN A C 1
ATOM 1338 O O . ASN A 1 165 ? 2.018 24.297 39 1 93.38 165 ASN A O 1
ATOM 1342 N N . SER A 1 166 ? 1.556 26.453 38.781 1 92.81 166 SER A N 1
ATOM 1343 C CA . SER A 1 166 ? 0.522 26.156 37.812 1 92.81 166 SER A CA 1
ATOM 1344 C C . SER A 1 166 ? 1.12 25.531 36.562 1 92.81 166 SER A C 1
ATOM 1346 O O . SER A 1 166 ? 0.533 24.609 35.969 1 92.81 166 SER A O 1
ATOM 1348 N N . ILE A 1 167 ? 2.225 26.047 36.156 1 93.06 167 ILE A N 1
ATOM 1349 C CA . ILE A 1 167 ? 2.92 25.5 35 1 93.06 167 ILE A CA 1
ATOM 1350 C C . ILE A 1 167 ? 3.404 24.078 35.312 1 93.06 167 ILE A C 1
ATOM 1352 O O . ILE A 1 167 ? 3.213 23.156 34.531 1 93.06 167 ILE A O 1
ATOM 1356 N N . MET A 1 168 ? 3.963 23.953 36.438 1 89.38 168 MET A N 1
ATOM 1357 C CA . MET A 1 168 ? 4.516 22.672 36.844 1 89.38 168 MET A CA 1
ATOM 1358 C C . MET A 1 168 ? 3.445 21.578 36.844 1 89.38 168 MET A C 1
ATOM 1360 O O . MET A 1 168 ? 3.707 20.453 36.406 1 89.38 168 MET A O 1
ATOM 1364 N N . GLU A 1 169 ? 2.299 21.906 37.188 1 87 169 GLU A N 1
ATOM 1365 C CA . GLU A 1 169 ? 1.188 20.969 37.25 1 87 169 GLU A CA 1
ATOM 1366 C C . GLU A 1 169 ? 0.765 20.516 35.844 1 87 169 GLU A C 1
ATOM 1368 O O . GLU A 1 169 ? 0.198 19.438 35.688 1 87 169 GLU A O 1
ATOM 1373 N N . SER A 1 170 ? 0.988 21.359 35 1 85.38 170 SER A N 1
ATOM 1374 C CA . SER A 1 170 ? 0.525 21.062 33.656 1 85.38 170 SER A CA 1
ATOM 1375 C C . SER A 1 170 ? 1.581 20.312 32.875 1 85.38 170 SER A C 1
ATOM 1377 O O . SER A 1 170 ? 1.293 19.766 31.797 1 85.38 170 SER A O 1
ATOM 1379 N N . LEU A 1 171 ? 2.764 20.359 33.312 1 81.06 171 LEU A N 1
ATOM 1380 C CA . LEU A 1 171 ? 3.863 19.75 32.594 1 81.06 171 LEU A CA 1
ATOM 1381 C C . LEU A 1 171 ? 3.84 18.219 32.75 1 81.06 171 LEU A C 1
ATOM 1383 O O . LEU A 1 171 ? 3.662 17.703 33.844 1 81.06 171 LEU A O 1
ATOM 1387 N N . THR A 1 172 ? 3.004 17.5 31.906 1 59.41 172 THR A N 1
ATOM 1388 C CA . THR A 1 172 ? 2.986 16.047 31.906 1 59.41 172 THR A CA 1
ATOM 1389 C C . THR A 1 172 ? 4.293 15.484 31.359 1 59.41 172 THR A C 1
ATOM 1391 O O . THR A 1 172 ? 4.777 15.938 30.312 1 59.41 172 THR A O 1
ATOM 1394 N N . CYS A 1 173 ? 5.25 15.258 32.156 1 50.62 173 CYS A N 1
ATOM 1395 C CA . CYS A 1 173 ? 6.488 14.734 31.594 1 50.62 173 CYS A CA 1
ATOM 1396 C C . CYS A 1 173 ? 6.199 13.688 30.516 1 50.62 173 CYS A C 1
ATOM 1398 O O . CYS A 1 173 ? 5.957 12.523 30.828 1 50.62 173 CYS A O 1
ATOM 1400 N N . ARG A 1 174 ? 5.367 13.883 29.766 1 48.72 174 ARG A N 1
ATOM 1401 C CA . ARG A 1 174 ? 5.477 12.953 28.641 1 48.72 174 ARG A CA 1
ATOM 1402 C C . ARG A 1 174 ? 6.938 12.617 28.344 1 48.72 174 ARG A C 1
ATOM 1404 O O . ARG A 1 174 ? 7.254 11.492 27.969 1 48.72 174 ARG A O 1
ATOM 1411 N N . VAL A 1 175 ? 7.773 13.648 28.328 1 46.91 175 VAL A N 1
ATOM 1412 C CA . VAL A 1 175 ? 9.227 13.508 28.281 1 46.91 175 VAL A CA 1
ATOM 1413 C C . VAL A 1 175 ? 9.727 12.859 29.562 1 46.91 175 VAL A C 1
ATOM 1415 O O . VAL A 1 175 ? 10.93 12.641 29.734 1 46.91 175 VAL A O 1
ATOM 1418 N N . ILE A 1 176 ? 8.891 12.891 30.547 1 46.66 176 ILE A N 1
ATOM 1419 C CA . ILE A 1 176 ? 9.305 12.789 31.953 1 46.66 176 ILE A CA 1
ATOM 1420 C C . ILE A 1 176 ? 9.945 11.43 32.188 1 46.66 176 ILE A C 1
ATOM 1422 O O . ILE A 1 176 ? 10.633 11.227 33.219 1 46.66 176 ILE A O 1
ATOM 1426 N N . ASP A 1 177 ? 9.461 10.578 31.438 1 51.56 177 ASP A N 1
ATOM 1427 C CA . ASP A 1 177 ? 10.117 9.422 32.031 1 51.56 177 ASP A CA 1
ATOM 1428 C C . ASP A 1 177 ? 11.641 9.555 31.938 1 51.56 177 ASP A C 1
ATOM 1430 O O . ASP A 1 177 ? 12.367 8.594 32.188 1 51.56 177 ASP A O 1
ATOM 1434 N N . GLY A 1 178 ? 11.945 10.703 31.359 1 54.62 178 GLY A N 1
ATOM 1435 C CA . GLY A 1 178 ? 13.398 10.672 31.25 1 54.62 178 GLY A CA 1
ATOM 1436 C C . GLY A 1 178 ? 14.102 11.133 32.5 1 54.62 178 GLY A C 1
ATOM 1437 O O . GLY A 1 178 ? 13.523 11.852 33.312 1 54.62 178 GLY A O 1
ATOM 1438 N N . PRO A 1 179 ? 15.008 10.523 32.938 1 60.81 179 PRO A N 1
ATOM 1439 C CA . PRO A 1 179 ? 15.789 10.789 34.156 1 60.81 179 PRO A CA 1
ATOM 1440 C C . PRO A 1 179 ? 16.125 12.273 34.344 1 60.81 179 PRO A C 1
ATOM 1442 O O . PRO A 1 179 ? 16.281 12.742 35.469 1 60.81 179 PRO A O 1
ATOM 1445 N N . GLN A 1 180 ? 15.938 13.094 33.25 1 74.94 180 GLN A N 1
ATOM 1446 C CA . GLN A 1 180 ? 16.422 14.469 33.344 1 74.94 180 GLN A CA 1
ATOM 1447 C C . GLN A 1 180 ? 15.266 15.461 33.406 1 74.94 180 GLN A C 1
ATOM 1449 O O . GLN A 1 180 ? 15.484 16.672 33.375 1 74.94 180 GLN A O 1
ATOM 1454 N N . CYS A 1 181 ? 14.07 14.992 33.594 1 78.69 181 CYS A N 1
ATOM 1455 C CA . CYS A 1 181 ? 12.906 15.859 33.531 1 78.69 181 CYS A CA 1
ATOM 1456 C C . CYS A 1 181 ? 12.883 16.844 34.688 1 78.69 181 CYS A C 1
ATOM 1458 O O . CYS A 1 181 ? 12.664 18.031 34.5 1 78.69 181 CYS A O 1
ATOM 1460 N N . GLN A 1 182 ? 13.172 16.359 35.812 1 82.5 182 GLN A N 1
ATOM 1461 C CA . GLN A 1 182 ? 13.156 17.234 36.969 1 82.5 182 GLN A CA 1
ATOM 1462 C C . GLN A 1 182 ? 14.219 18.312 36.875 1 82.5 182 GLN A C 1
ATOM 1464 O O . GLN A 1 182 ? 13.969 19.469 37.219 1 82.5 182 GLN A O 1
ATOM 1469 N N . ARG A 1 183 ? 15.328 17.906 36.469 1 87.25 183 ARG A N 1
ATOM 1470 C CA . ARG A 1 183 ? 16.406 18.875 36.312 1 87.25 183 ARG A CA 1
ATOM 1471 C C . ARG A 1 183 ? 16.031 19.953 35.281 1 87.25 183 ARG A C 1
ATOM 1473 O O . ARG A 1 183 ? 16.266 21.141 35.531 1 87.25 183 ARG A O 1
ATOM 1480 N N . LYS A 1 184 ? 15.43 19.547 34.25 1 90.44 184 LYS A N 1
ATOM 1481 C CA . LYS A 1 184 ? 15.031 20.5 33.188 1 90.44 184 LYS A CA 1
ATOM 1482 C C . LYS A 1 184 ? 13.914 21.406 33.688 1 90.44 184 LYS A C 1
ATOM 1484 O O . LYS A 1 184 ? 13.867 22.578 33.312 1 90.44 184 LYS A O 1
ATOM 1489 N N . MET A 1 185 ? 13.086 20.891 34.5 1 90.12 185 MET A N 1
ATOM 1490 C CA . MET A 1 185 ? 12.016 21.703 35.062 1 90.12 185 MET A CA 1
ATOM 1491 C C . MET A 1 185 ? 12.57 22.766 36 1 90.12 185 MET A C 1
ATOM 1493 O O . MET A 1 185 ? 12.133 23.906 35.969 1 90.12 185 MET A O 1
ATOM 1497 N N . ASP A 1 186 ? 13.539 22.297 36.75 1 89.94 186 ASP A N 1
ATOM 1498 C CA . ASP A 1 186 ? 14.156 23.219 37.688 1 89.94 186 ASP A CA 1
ATOM 1499 C C . ASP A 1 186 ? 14.891 24.344 37 1 89.94 186 ASP A C 1
ATOM 1501 O O . ASP A 1 186 ? 15.016 25.453 37.531 1 89.94 186 ASP A O 1
ATOM 1505 N N . GLU A 1 187 ? 15.32 24.062 35.875 1 92.81 187 GLU A N 1
ATOM 1506 C CA . GLU A 1 187 ? 16.031 25.062 35.062 1 92.81 187 GLU A CA 1
ATOM 1507 C C . GLU A 1 187 ? 15.047 25.953 34.312 1 92.81 187 GLU A C 1
ATOM 1509 O O . GLU A 1 187 ? 15.305 27.141 34.094 1 92.81 187 GLU A O 1
ATOM 1514 N N . PHE A 1 188 ? 13.984 25.406 33.906 1 94.81 188 PHE A N 1
ATOM 1515 C CA . PHE A 1 188 ? 13.016 26.062 33.062 1 94.81 188 PHE A CA 1
ATOM 1516 C C . PHE A 1 188 ? 12.156 27.031 33.844 1 94.81 188 PHE A C 1
ATOM 1518 O O . PHE A 1 188 ? 11.906 28.156 33.406 1 94.81 188 PHE A O 1
ATOM 1525 N N . LEU A 1 189 ? 11.656 26.656 35 1 95.31 189 LEU A N 1
ATOM 1526 C CA . LEU A 1 189 ? 10.625 27.344 35.75 1 95.31 189 LEU A CA 1
ATOM 1527 C C . LEU A 1 189 ? 11.125 28.719 36.219 1 95.31 189 LEU A C 1
ATOM 1529 O O . LEU A 1 189 ? 10.383 29.688 36.188 1 95.31 189 LEU A O 1
ATOM 1533 N N . PRO A 1 190 ? 12.383 28.812 36.594 1 95.25 190 PRO A N 1
ATOM 1534 C CA . PRO A 1 190 ? 12.875 30.125 37 1 95.25 190 PRO A CA 1
ATOM 1535 C C . PRO A 1 190 ? 12.867 31.141 35.844 1 95.25 190 PRO A C 1
ATOM 1537 O O . PRO A 1 190 ? 12.922 32.344 36.062 1 95.25 190 PRO A O 1
ATOM 1540 N N . LYS A 1 191 ? 12.852 30.703 34.688 1 96.25 191 LYS A N 1
ATOM 1541 C CA . LYS A 1 191 ? 12.844 31.578 33.531 1 96.25 191 LYS A CA 1
ATOM 1542 C C . LYS A 1 191 ? 11.422 32.031 33.188 1 96.25 191 LYS A C 1
ATOM 1544 O O . LYS A 1 191 ? 11.219 32.875 32.312 1 96.25 191 LYS A O 1
ATOM 1549 N N . CYS A 1 192 ? 10.484 31.469 33.906 1 97.44 192 CYS A N 1
ATOM 1550 C CA . CYS A 1 192 ? 9.078 31.828 33.75 1 97.44 192 CYS A CA 1
ATOM 1551 C C . CYS A 1 192 ? 8.648 32.875 34.75 1 97.44 192 CYS A C 1
ATOM 1553 O O . CYS A 1 192 ? 8.695 32.625 35.969 1 97.44 192 CYS A O 1
ATOM 1555 N N . HIS A 1 193 ? 8.242 33.969 34.281 1 97.88 193 HIS A N 1
ATOM 1556 C CA . HIS A 1 193 ? 7.781 35.062 35.125 1 97.88 193 HIS A CA 1
ATOM 1557 C C . HIS A 1 193 ? 6.32 35.406 34.875 1 97.88 193 HIS A C 1
ATOM 1559 O O . HIS A 1 193 ? 5.773 35.031 33.812 1 97.88 193 HIS A O 1
ATOM 1565 N N . TYR A 1 194 ? 5.699 36.062 35.906 1 98.06 194 TYR A N 1
ATOM 1566 C CA . TYR A 1 194 ? 4.285 36.406 35.781 1 98.06 194 TYR A CA 1
ATOM 1567 C C . TYR A 1 194 ? 4.055 37.906 36 1 98.06 194 TYR A C 1
ATOM 1569 O O . TYR A 1 194 ? 4.672 38.5 36.875 1 98.06 194 TYR A O 1
ATOM 1577 N N . MET A 1 195 ? 3.254 38.469 35.219 1 97.62 195 MET A N 1
ATOM 1578 C CA . MET A 1 195 ? 2.828 39.875 35.375 1 97.62 195 MET A CA 1
ATOM 1579 C C . MET A 1 195 ? 1.318 40 35.219 1 97.62 195 MET A C 1
ATOM 1581 O O . MET A 1 195 ? 0.761 39.531 34.219 1 97.62 195 MET A O 1
ATOM 1585 N N . SER A 1 196 ? 0.693 40.594 36.188 1 97.5 196 SER A N 1
ATOM 1586 C CA . SER A 1 196 ? -0.741 40.844 36.094 1 97.5 196 SER A CA 1
ATOM 1587 C C . SER A 1 196 ? -1.021 42.219 35.469 1 97.5 196 SER A C 1
ATOM 1589 O O . SER A 1 196 ? -0.325 43.188 35.781 1 97.5 196 SER A O 1
ATOM 1591 N N . GLY A 1 197 ? -1.998 42.281 34.531 1 96.12 197 GLY A N 1
ATOM 1592 C CA . GLY A 1 197 ? -2.391 43.5 33.906 1 96.12 197 GLY A CA 1
ATOM 1593 C C . GLY A 1 197 ? -3.635 43.375 33.062 1 96.12 197 GLY A C 1
ATOM 1594 O O . GLY A 1 197 ? -4.047 42.281 32.719 1 96.12 197 GLY A O 1
ATOM 1595 N N . MET A 1 198 ? -4.156 44.5 32.719 1 96.12 198 MET A N 1
ATOM 1596 C CA . MET A 1 198 ? -5.34 44.562 31.859 1 96.12 198 MET A CA 1
ATOM 1597 C C . MET A 1 198 ? -4.949 44.531 30.391 1 96.12 198 MET A C 1
ATOM 1599 O O . MET A 1 198 ? -3.842 44.906 30.031 1 96.12 198 MET A O 1
ATOM 1603 N N . TYR A 1 199 ? -5.883 44.094 29.562 1 95.44 199 TYR A N 1
ATOM 1604 C CA . TYR A 1 199 ? -5.598 43.938 28.141 1 95.44 199 TYR A CA 1
ATOM 1605 C C . TYR A 1 199 ? -5.848 45.25 27.391 1 95.44 199 TYR A C 1
ATOM 1607 O O . TYR A 1 199 ? -5.422 45.406 26.25 1 95.44 199 TYR A O 1
ATOM 1615 N N . ASP A 1 200 ? -6.52 46.219 28.047 1 93 200 ASP A N 1
ATOM 1616 C CA . ASP A 1 200 ? -6.938 47.438 27.359 1 93 200 ASP A CA 1
ATOM 1617 C C . ASP A 1 200 ? -6.312 48.656 28.016 1 93 200 ASP A C 1
ATOM 1619 O O . ASP A 1 200 ? -6.848 49.781 27.906 1 93 200 ASP A O 1
ATOM 1623 N N . ARG A 1 201 ? -5.281 48.438 28.75 1 93.69 201 ARG A N 1
ATOM 1624 C CA . ARG A 1 201 ? -4.652 49.562 29.438 1 93.69 201 ARG A CA 1
ATOM 1625 C C . ARG A 1 201 ? -3.199 49.719 29 1 93.69 201 ARG A C 1
ATOM 1627 O O . ARG A 1 201 ? -2.389 48.812 29.156 1 93.69 201 ARG A O 1
ATOM 1634 N N . THR A 1 202 ? -2.914 50.844 28.625 1 93.44 202 THR A N 1
ATOM 1635 C CA . THR A 1 202 ? -1.589 51.156 28.094 1 93.44 202 THR A CA 1
ATOM 1636 C C . THR A 1 202 ? -0.539 51.094 29.203 1 93.44 202 THR A C 1
ATOM 1638 O O . THR A 1 202 ? 0.576 50.625 28.969 1 93.44 202 THR A O 1
ATOM 1641 N N . GLU A 1 203 ? -0.881 51.562 30.359 1 95.12 203 GLU A N 1
ATOM 1642 C CA . GLU A 1 203 ? 0.061 51.594 31.469 1 95.12 203 GLU A CA 1
ATOM 1643 C C . GLU A 1 203 ? 0.583 50.188 31.797 1 95.12 203 GLU A C 1
ATOM 1645 O O . GLU A 1 203 ? 1.753 50.031 32.156 1 95.12 203 GLU A O 1
ATOM 1650 N N . ASP A 1 204 ? -0.272 49.312 31.719 1 96.31 204 ASP A N 1
ATOM 1651 C CA . ASP A 1 204 ? 0.109 47.938 32.031 1 96.31 204 ASP A CA 1
ATOM 1652 C C . ASP A 1 204 ? 1.091 47.375 31 1 96.31 204 ASP A C 1
ATOM 1654 O O . ASP A 1 204 ? 2.018 46.656 31.344 1 96.31 204 ASP A O 1
ATOM 1658 N N . PHE A 1 205 ? 0.94 47.719 29.766 1 96.81 205 PHE A N 1
ATOM 1659 C CA . PHE A 1 205 ? 1.843 47.25 28.719 1 96.81 205 PHE A CA 1
ATOM 1660 C C . PHE A 1 205 ? 3.17 48 28.781 1 96.81 205 PHE A C 1
ATOM 1662 O O . PHE A 1 205 ? 4.211 47.438 28.391 1 96.81 205 PHE A O 1
ATOM 1669 N N . VAL A 1 206 ? 3.143 49.219 29.234 1 96.75 206 VAL A N 1
ATOM 1670 C CA . VAL A 1 206 ? 4.379 49.969 29.453 1 96.75 206 VAL A CA 1
ATOM 1671 C C . VAL A 1 206 ? 5.199 49.281 30.547 1 96.75 206 VAL A C 1
ATOM 1673 O O . VAL A 1 206 ? 6.422 49.156 30.422 1 96.75 206 VAL A O 1
ATOM 1676 N N . ARG A 1 207 ? 4.48 48.844 31.562 1 96.88 207 ARG A N 1
ATOM 1677 C CA . ARG A 1 207 ? 5.152 48.094 32.625 1 96.88 207 ARG A CA 1
ATOM 1678 C C . ARG A 1 207 ? 5.742 46.781 32.062 1 96.88 207 ARG A C 1
ATOM 1680 O O . ARG A 1 207 ? 6.855 46.406 32.438 1 96.88 207 ARG A O 1
ATOM 1687 N N . LEU A 1 208 ? 4.965 46.125 31.266 1 97.38 208 LEU A N 1
ATOM 1688 C CA . LEU A 1 208 ? 5.449 44.906 30.641 1 97.38 208 LEU A CA 1
ATOM 1689 C C . LEU A 1 208 ? 6.691 45.188 29.797 1 97.38 208 LEU A C 1
ATOM 1691 O O . LEU A 1 208 ? 7.672 44.469 29.859 1 97.38 208 LEU A O 1
ATOM 1695 N N . ASP A 1 209 ? 6.66 46.25 29.016 1 97.06 209 ASP A N 1
ATOM 1696 C CA . ASP A 1 209 ? 7.781 46.656 28.172 1 97.06 209 ASP A CA 1
ATOM 1697 C C . ASP A 1 209 ? 9.031 46.906 29 1 97.06 209 ASP A C 1
ATOM 1699 O O . ASP A 1 209 ? 10.141 46.531 28.609 1 97.06 209 ASP A O 1
ATOM 1703 N N . GLN A 1 210 ? 8.836 47.562 30.062 1 96.38 210 GLN A N 1
ATOM 1704 C CA . GLN A 1 210 ? 9.961 47.875 30.953 1 96.38 210 GLN A CA 1
ATOM 1705 C C . GLN A 1 210 ? 10.586 46.562 31.469 1 96.38 210 GLN A C 1
ATOM 1707 O O . GLN A 1 210 ? 11.812 46.469 31.531 1 96.38 210 GLN A O 1
ATOM 1712 N N . PHE A 1 211 ? 9.742 45.719 31.844 1 96.81 211 PHE A N 1
ATOM 1713 C CA . PHE A 1 211 ? 10.219 44.438 32.344 1 96.81 211 PHE A CA 1
ATOM 1714 C C . PHE A 1 211 ? 11.039 43.719 31.281 1 96.81 211 PHE A C 1
ATOM 1716 O O . PHE A 1 211 ? 12.109 43.188 31.562 1 96.81 211 PHE A O 1
ATOM 1723 N N . LEU A 1 212 ? 10.547 43.625 30.047 1 97.06 212 LEU A N 1
ATOM 1724 C CA . LEU A 1 212 ? 11.219 42.969 28.938 1 97.06 212 LEU A CA 1
ATOM 1725 C C . LEU A 1 212 ? 12.523 43.656 28.594 1 97.06 212 LEU A C 1
ATOM 1727 O O . LEU A 1 212 ? 13.523 43.031 28.281 1 97.06 212 LEU A O 1
ATOM 1731 N N . ASN A 1 213 ? 12.484 44.969 28.688 1 95.25 213 ASN A N 1
ATOM 1732 C CA . ASN A 1 213 ? 13.672 45.75 28.391 1 95.25 213 ASN A CA 1
ATOM 1733 C C . ASN A 1 213 ? 14.797 45.469 29.391 1 95.25 213 ASN A C 1
ATOM 1735 O O . ASN A 1 213 ? 15.977 45.531 29.031 1 95.25 213 ASN A O 1
ATOM 1739 N N . ASN A 1 214 ? 14.406 45.281 30.609 1 95.06 214 ASN A N 1
ATOM 1740 C CA . ASN A 1 214 ? 15.406 44.938 31.609 1 95.06 214 ASN A CA 1
ATOM 1741 C C . ASN A 1 214 ? 16.172 43.656 31.219 1 95.06 214 ASN A C 1
ATOM 1743 O O . ASN A 1 214 ? 17.375 43.594 31.422 1 95.06 214 ASN A O 1
ATOM 1747 N N . PHE A 1 215 ? 15.469 42.719 30.75 1 94 215 PHE A N 1
ATOM 1748 C CA . PHE A 1 215 ? 16.094 41.5 30.25 1 94 215 PHE A CA 1
ATOM 1749 C C . PHE A 1 215 ? 16.953 41.781 29.031 1 94 215 PHE A C 1
ATOM 1751 O O . PHE A 1 215 ? 18.094 41.312 28.938 1 94 215 PHE A O 1
ATOM 1758 N N . GLU A 1 216 ? 16.484 42.625 28.125 1 94 216 GLU A N 1
ATOM 1759 C CA . GLU A 1 216 ? 17.172 42.906 26.875 1 94 216 GLU A CA 1
ATOM 1760 C C . GLU A 1 216 ? 18.469 43.688 27.141 1 94 216 GLU A C 1
ATOM 1762 O O . GLU A 1 216 ? 19.422 43.562 26.375 1 94 216 GLU A O 1
ATOM 1767 N N . GLN A 1 217 ? 18.469 44.375 28.141 1 92.62 217 GLN A N 1
ATOM 1768 C CA . GLN A 1 217 ? 19.625 45.219 28.484 1 92.62 217 GLN A CA 1
ATOM 1769 C C . GLN A 1 217 ? 20.812 44.344 28.891 1 92.62 217 GLN A C 1
ATOM 1771 O O . GLN A 1 217 ? 21.969 44.781 28.812 1 92.62 217 GLN A O 1
ATOM 1776 N N . SER A 1 218 ? 20.5 43.188 29.266 1 92.31 218 SER A N 1
ATOM 1777 C CA . SER A 1 218 ? 21.578 42.281 29.609 1 92.31 218 SER A CA 1
ATOM 1778 C C . SER A 1 218 ? 22.344 41.812 28.375 1 92.31 218 SER A C 1
ATOM 1780 O O . SER A 1 218 ? 23.422 41.25 28.484 1 92.31 218 SER A O 1
ATOM 1782 N N . PHE A 1 219 ? 21.797 42.188 27.234 1 91.94 219 PHE A N 1
ATOM 1783 C CA . PHE A 1 219 ? 22.406 41.812 25.953 1 91.94 219 PHE A CA 1
ATOM 1784 C C . PHE A 1 219 ? 22.578 43.062 25.078 1 91.94 219 PHE A C 1
ATOM 1786 O O . PHE A 1 219 ? 22 43.125 23.984 1 91.94 219 PHE A O 1
ATOM 1793 N N . PRO A 1 220 ? 23.328 44 25.328 1 86.25 220 PRO A N 1
ATOM 1794 C CA . PRO A 1 220 ? 23.359 45.312 24.656 1 86.25 220 PRO A CA 1
ATOM 1795 C C . PRO A 1 220 ? 23.734 45.219 23.188 1 86.25 220 PRO A C 1
ATOM 1797 O O . PRO A 1 220 ? 23.234 45.969 22.359 1 86.25 220 PRO A O 1
ATOM 1800 N N . ASN A 1 221 ? 24.562 44.312 22.781 1 85.12 221 ASN A N 1
ATOM 1801 C CA . ASN A 1 221 ? 25.031 44.312 21.391 1 85.12 221 ASN A CA 1
ATOM 1802 C C . ASN A 1 221 ? 24.484 43.094 20.625 1 85.12 221 ASN A C 1
ATOM 1804 O O . ASN A 1 221 ? 25.094 42.656 19.656 1 85.12 221 ASN A O 1
ATOM 1808 N N . THR A 1 222 ? 23.359 42.719 21.109 1 88.5 222 THR A N 1
ATOM 1809 C CA . THR A 1 222 ? 22.781 41.562 20.469 1 88.5 222 THR A CA 1
ATOM 1810 C C . THR A 1 222 ? 21.312 41.781 20.109 1 88.5 222 THR A C 1
ATOM 1812 O O . THR A 1 222 ? 20.609 42.5 20.797 1 88.5 222 THR A O 1
ATOM 1815 N N . ARG A 1 223 ? 21.016 41.312 19.016 1 91.75 223 ARG A N 1
ATOM 1816 C CA . ARG A 1 223 ? 19.594 41.312 18.641 1 91.75 223 ARG A CA 1
ATOM 1817 C C . ARG A 1 223 ? 18.766 40.5 19.641 1 91.75 223 ARG A C 1
ATOM 1819 O O . ARG A 1 223 ? 19.203 39.438 20.109 1 91.75 223 ARG A O 1
ATOM 1826 N N . VAL A 1 224 ? 17.672 41.031 20.062 1 93.94 224 VAL A N 1
ATOM 1827 C CA . VAL A 1 224 ? 16.75 40.344 20.938 1 93.94 224 VAL A CA 1
ATOM 1828 C C . VAL A 1 224 ? 15.359 40.312 20.312 1 93.94 224 VAL A C 1
ATOM 1830 O O . VAL A 1 224 ? 14.844 41.344 19.891 1 93.94 224 VAL A O 1
ATOM 1833 N N . ASP A 1 225 ? 14.781 39.156 20.219 1 95.25 225 ASP A N 1
ATOM 1834 C CA . ASP A 1 225 ? 13.5 38.969 19.547 1 95.25 225 ASP A CA 1
ATOM 1835 C C . ASP A 1 225 ? 12.367 38.844 20.562 1 95.25 225 ASP A C 1
ATOM 1837 O O . ASP A 1 225 ? 12.594 38.438 21.719 1 95.25 225 ASP A O 1
ATOM 1841 N N . ARG A 1 226 ? 11.156 39.25 20.188 1 97.38 226 ARG A N 1
ATOM 1842 C CA . ARG A 1 226 ? 9.984 39.156 21.047 1 97.38 226 ARG A CA 1
ATOM 1843 C C . ARG A 1 226 ? 8.867 38.375 20.359 1 97.38 226 ARG A C 1
ATOM 1845 O O . ARG A 1 226 ? 8.539 38.625 19.203 1 97.38 226 ARG A O 1
ATOM 1852 N N . LEU A 1 227 ? 8.375 37.406 21 1 97.88 227 LEU A N 1
ATOM 1853 C CA . LEU A 1 227 ? 7.227 36.594 20.562 1 97.88 227 LEU A CA 1
ATOM 1854 C C . LEU A 1 227 ? 6.039 36.812 21.5 1 97.88 227 LEU A C 1
ATOM 1856 O O . LEU A 1 227 ? 6.145 36.594 22.703 1 97.88 227 LEU A O 1
ATOM 1860 N N . TYR A 1 228 ? 4.984 37.312 20.969 1 98.12 228 TYR A N 1
ATOM 1861 C CA . TYR A 1 228 ? 3.738 37.438 21.703 1 98.12 228 TYR A CA 1
ATOM 1862 C C . TYR A 1 228 ? 2.746 36.344 21.312 1 98.12 228 TYR A C 1
ATOM 1864 O O . TYR A 1 228 ? 2.246 36.344 20.188 1 98.12 228 TYR A O 1
ATOM 1872 N N . TYR A 1 229 ? 2.471 35.469 22.219 1 97.94 229 TYR A N 1
ATOM 1873 C CA . TYR A 1 229 ? 1.471 34.438 22.016 1 97.94 229 TYR A CA 1
ATOM 1874 C C . TYR A 1 229 ? 0.136 34.844 22.625 1 97.94 229 TYR A C 1
ATOM 1876 O O . TYR A 1 229 ? 0.004 34.875 23.859 1 97.94 229 TYR A O 1
ATOM 1884 N N . LEU A 1 230 ? -0.86 35.062 21.797 1 96.62 230 LEU A N 1
ATOM 1885 C CA . LEU A 1 230 ? -2.166 35.469 22.281 1 96.62 230 LEU A CA 1
ATOM 1886 C C . LEU A 1 230 ? -3.055 34.281 22.578 1 96.62 230 LEU A C 1
ATOM 1888 O O . LEU A 1 230 ? -3.814 33.812 21.719 1 96.62 230 LEU A O 1
ATOM 1892 N N . ALA A 1 231 ? -3 33.844 23.797 1 93.25 231 ALA A N 1
ATOM 1893 C CA . ALA A 1 231 ? -3.873 32.75 24.266 1 93.25 231 ALA A CA 1
ATOM 1894 C C . ALA A 1 231 ? -5.156 33.344 24.875 1 93.25 231 ALA A C 1
ATOM 1896 O O . ALA A 1 231 ? -5.527 32.969 26 1 93.25 231 ALA A O 1
ATOM 1897 N N . VAL A 1 232 ? -5.781 34.219 24.141 1 91.69 232 VAL A N 1
ATOM 1898 C CA . VAL A 1 232 ? -6.996 34.906 24.578 1 91.69 232 VAL A CA 1
ATOM 1899 C C . VAL A 1 232 ? -8.078 34.781 23.5 1 91.69 232 VAL A C 1
ATOM 1901 O O . VAL A 1 232 ? -7.785 34.406 22.359 1 91.69 232 VAL A O 1
ATOM 1904 N N . PRO A 1 233 ? -9.297 35 23.891 1 85.12 233 PRO A N 1
ATOM 1905 C CA . PRO A 1 233 ? -10.359 35 22.875 1 85.12 233 PRO A CA 1
ATOM 1906 C C . PRO A 1 233 ? -10.18 36.062 21.812 1 85.12 233 PRO A C 1
ATOM 1908 O O . PRO A 1 233 ? -9.508 37.094 22.062 1 85.12 233 PRO A O 1
ATOM 1911 N N . SER A 1 234 ? -10.773 35.938 20.734 1 86.19 234 SER A N 1
ATOM 1912 C CA . SER A 1 234 ? -10.57 36.812 19.562 1 86.19 234 SER A CA 1
ATOM 1913 C C . SER A 1 234 ? -11.023 38.219 19.844 1 86.19 234 SER A C 1
ATOM 1915 O O . SER A 1 234 ? -10.484 39.188 19.25 1 86.19 234 SER A O 1
ATOM 1917 N N . GLN A 1 235 ? -11.914 38.406 20.734 1 83.88 235 GLN A N 1
ATOM 1918 C CA . GLN A 1 235 ? -12.453 39.719 21.031 1 83.88 235 GLN A CA 1
ATOM 1919 C C . GLN A 1 235 ? -11.383 40.625 21.641 1 83.88 235 GLN A C 1
ATOM 1921 O O . GLN A 1 235 ? -11.477 41.844 21.547 1 83.88 235 GLN A O 1
ATOM 1926 N N . VAL A 1 236 ? -10.43 40 22.203 1 91.69 236 VAL A N 1
ATOM 1927 C CA . VAL A 1 236 ? -9.406 40.75 22.938 1 91.69 236 VAL A CA 1
ATOM 1928 C C . VAL A 1 236 ? -8.219 41.031 22.016 1 91.69 236 VAL A C 1
ATOM 1930 O O . VAL A 1 236 ? -7.352 41.844 22.344 1 91.69 236 VAL A O 1
ATOM 1933 N N . PHE A 1 237 ? -8.148 40.5 20.844 1 93.56 237 PHE A N 1
ATOM 1934 C CA . PHE A 1 237 ? -7 40.562 19.953 1 93.56 237 PHE A CA 1
ATOM 1935 C C . PHE A 1 237 ? -6.656 42 19.609 1 93.56 237 PHE A C 1
ATOM 1937 O O . PHE A 1 237 ? -5.504 42.406 19.734 1 93.56 237 PHE A O 1
ATOM 1944 N N . GLU A 1 238 ? -7.633 42.688 19.219 1 92.5 238 GLU A N 1
ATOM 1945 C CA . GLU A 1 238 ? -7.426 44.062 18.75 1 92.5 238 GLU A CA 1
ATOM 1946 C C . GLU A 1 238 ? -6.785 44.938 19.828 1 92.5 238 GLU A C 1
ATOM 1948 O O . GLU A 1 238 ? -5.828 45.656 19.562 1 92.5 238 GLU A O 1
ATOM 1953 N N . ASN A 1 239 ? -7.316 44.781 21 1 94.25 239 ASN A N 1
ATOM 1954 C CA . ASN A 1 239 ? -6.793 45.594 22.109 1 94.25 239 ASN A CA 1
ATOM 1955 C C . ASN A 1 239 ? -5.34 45.219 22.406 1 94.25 239 ASN A C 1
ATOM 1957 O O . ASN A 1 239 ? -4.496 46.125 22.547 1 94.25 239 ASN A O 1
ATOM 1961 N N . VAL A 1 240 ? -5.105 44 22.531 1 95.69 240 VAL A N 1
ATOM 1962 C CA . VAL A 1 240 ? -3.768 43.562 22.891 1 95.69 240 VAL A CA 1
ATOM 1963 C C . VAL A 1 240 ? -2.771 43.969 21.812 1 95.69 240 VAL A C 1
ATOM 1965 O O . VAL A 1 240 ? -1.704 44.5 22.125 1 95.69 240 VAL A O 1
ATOM 1968 N N . VAL A 1 241 ? -3.104 43.75 20.547 1 95.81 241 VAL A N 1
ATOM 1969 C CA . VAL A 1 241 ? -2.203 44.031 19.438 1 95.81 241 VAL A CA 1
ATOM 1970 C C . VAL A 1 241 ? -1.938 45.531 19.375 1 95.81 241 VAL A C 1
ATOM 1972 O O . VAL A 1 241 ? -0.809 45.969 19.125 1 95.81 241 VAL A O 1
ATOM 1975 N N . HIS A 1 242 ? -2.928 46.312 19.594 1 95.06 242 HIS A N 1
ATOM 1976 C CA . HIS A 1 242 ? -2.781 47.781 19.609 1 95.06 242 HIS A CA 1
ATOM 1977 C C . HIS A 1 242 ? -1.794 48.219 20.688 1 95.06 242 HIS A C 1
ATOM 1979 O O . HIS A 1 242 ? -0.909 49.031 20.422 1 95.06 242 HIS A O 1
ATOM 1985 N N . HIS A 1 243 ? -1.919 47.656 21.859 1 95.38 243 HIS A N 1
ATOM 1986 C CA . HIS A 1 243 ? -1.072 48.094 22.969 1 95.38 243 HIS A CA 1
ATOM 1987 C C . HIS A 1 243 ? 0.34 47.531 22.828 1 95.38 243 HIS A C 1
ATOM 1989 O O . HIS A 1 243 ? 1.308 48.156 23.25 1 95.38 243 HIS A O 1
ATOM 1995 N N . VAL A 1 244 ? 0.444 46.344 22.25 1 95.06 244 VAL A N 1
ATOM 1996 C CA . VAL A 1 244 ? 1.77 45.812 21.953 1 95.06 244 VAL A CA 1
ATOM 1997 C C . VAL A 1 244 ? 2.465 46.719 20.938 1 95.06 244 VAL A C 1
ATOM 1999 O O . VAL A 1 244 ? 3.662 47 21.062 1 95.06 244 VAL A O 1
ATOM 2002 N N . HIS A 1 245 ? 1.72 47.125 19.953 1 94.69 245 HIS A N 1
ATOM 2003 C CA . HIS A 1 245 ? 2.246 48 18.922 1 94.69 245 HIS A CA 1
ATOM 2004 C C . HIS A 1 245 ? 2.705 49.344 19.516 1 94.69 245 HIS A C 1
ATOM 2006 O O . HIS A 1 245 ? 3.762 49.875 19.141 1 94.69 245 HIS A O 1
ATOM 2012 N N . GLU A 1 246 ? 2.061 49.844 20.422 1 93.44 246 GLU A N 1
ATOM 2013 C CA . GLU A 1 246 ? 2.334 51.156 20.984 1 93.44 246 GLU A CA 1
ATOM 2014 C C . GLU A 1 246 ? 3.484 51.125 21.984 1 93.44 246 GLU A C 1
ATOM 2016 O O . GLU A 1 246 ? 4.289 52.062 22.062 1 93.44 246 GLU A O 1
ATOM 2021 N N . SER A 1 247 ? 3.48 50.031 22.75 1 92.75 247 SER A N 1
ATOM 2022 C CA . SER A 1 247 ? 4.418 50.094 23.875 1 92.75 247 SER A CA 1
ATOM 2023 C C . SER A 1 247 ? 5.168 48.781 24.047 1 92.75 247 SER A C 1
ATOM 2025 O O . SER A 1 247 ? 6.043 48.656 24.906 1 92.75 247 SER A O 1
ATOM 2027 N N . GLY A 1 248 ? 4.91 47.812 23.266 1 91.94 248 GLY A N 1
ATOM 2028 C CA . GLY A 1 248 ? 5.441 46.5 23.594 1 91.94 248 GLY A CA 1
ATOM 2029 C C . GLY A 1 248 ? 6.445 46 22.578 1 91.94 248 GLY A C 1
ATOM 2030 O O . GLY A 1 248 ? 7.035 44.938 22.75 1 91.94 248 GLY A O 1
ATOM 2031 N N . ARG A 1 249 ? 6.797 46.688 21.562 1 93.88 249 ARG A N 1
ATOM 2032 C CA . ARG A 1 249 ? 7.664 46.219 20.484 1 93.88 249 ARG A CA 1
ATOM 2033 C C . ARG A 1 249 ? 9.133 46.469 20.828 1 93.88 249 ARG A C 1
ATOM 2035 O O . ARG A 1 249 ? 9.484 47.469 21.438 1 93.88 249 ARG A O 1
ATOM 2042 N N . THR A 1 250 ? 9.875 45.469 20.484 1 94.12 250 THR A N 1
ATOM 2043 C CA . THR A 1 250 ? 11.312 45.688 20.562 1 94.12 250 THR A CA 1
ATOM 2044 C C . THR A 1 250 ? 11.82 46.375 19.297 1 94.12 250 THR A C 1
ATOM 2046 O O . THR A 1 250 ? 11.234 46.219 18.219 1 94.12 250 THR A O 1
ATOM 2049 N N . GLN A 1 251 ? 12.844 47.125 19.359 1 90.75 251 GLN A N 1
ATOM 2050 C CA . GLN A 1 251 ? 13.477 47.781 18.219 1 90.75 251 GLN A CA 1
ATOM 2051 C C . GLN A 1 251 ? 14.773 47.094 17.844 1 90.75 251 GLN A C 1
ATOM 2053 O O . GLN A 1 251 ? 15.438 47.469 16.875 1 90.75 251 GLN A O 1
ATOM 2058 N N . ARG A 1 252 ? 15.086 46 18.484 1 92.5 252 ARG A N 1
ATOM 2059 C CA . ARG A 1 252 ? 16.391 45.375 18.312 1 92.5 252 ARG A CA 1
ATOM 2060 C C . ARG A 1 252 ? 16.266 44.062 17.531 1 92.5 252 ARG A C 1
ATOM 2062 O O . ARG A 1 252 ? 17.25 43.562 17.016 1 92.5 252 ARG A O 1
ATOM 2069 N N . GLY A 1 253 ? 15.086 43.594 17.422 1 93.38 253 GLY A N 1
ATOM 2070 C CA . GLY A 1 253 ? 14.852 42.344 16.75 1 93.38 253 GLY A CA 1
ATOM 2071 C C . GLY A 1 253 ? 13.469 42.25 16.125 1 93.38 253 GLY A C 1
ATOM 2072 O O . GLY A 1 253 ? 12.82 43.281 15.883 1 93.38 253 GLY A O 1
ATOM 2073 N N . TRP A 1 254 ? 13.078 41.031 15.797 1 93.31 254 TRP A N 1
ATOM 2074 C CA . TRP A 1 254 ? 11.758 40.875 15.203 1 93.31 254 TRP A CA 1
ATOM 2075 C C . TRP A 1 254 ? 10.68 40.812 16.281 1 93.31 254 TRP A C 1
ATOM 2077 O O . TRP A 1 254 ? 10.969 40.5 17.438 1 93.31 254 TRP A O 1
ATOM 2087 N N . ASN A 1 255 ? 9.508 41.25 15.953 1 96.31 255 ASN A N 1
ATOM 2088 C CA . ASN A 1 255 ? 8.281 41.094 16.734 1 96.31 255 ASN A CA 1
ATOM 2089 C C . ASN A 1 255 ? 7.281 40.188 16.016 1 96.31 255 ASN A C 1
ATOM 2091 O O . ASN A 1 255 ? 6.879 40.469 14.883 1 96.31 255 ASN A O 1
ATOM 2095 N N . ARG A 1 256 ? 6.953 39.062 16.656 1 96.94 256 ARG A N 1
ATOM 2096 C CA . ARG A 1 256 ? 5.988 38.125 16.062 1 96.94 256 ARG A CA 1
ATOM 2097 C C . ARG A 1 256 ? 4.805 37.906 17 1 96.94 256 ARG A C 1
ATOM 2099 O O . ARG A 1 256 ? 4.973 37.844 18.219 1 96.94 256 ARG A O 1
ATOM 2106 N N . ILE A 1 257 ? 3.664 37.875 16.375 1 97.56 257 ILE A N 1
ATOM 2107 C CA . ILE A 1 257 ? 2.439 37.688 17.141 1 97.56 257 ILE A CA 1
ATOM 2108 C C . ILE A 1 257 ? 1.707 36.438 16.672 1 97.56 257 ILE A C 1
ATOM 2110 O O . ILE A 1 257 ? 1.453 36.25 15.477 1 97.56 257 ILE A O 1
ATOM 2114 N N . VAL A 1 258 ? 1.418 35.562 17.609 1 97.12 258 VAL A N 1
ATOM 2115 C CA . VAL A 1 258 ? 0.692 34.344 17.328 1 97.12 258 VAL A CA 1
ATOM 2116 C C . VAL A 1 258 ? -0.764 34.469 17.766 1 97.12 258 VAL A C 1
ATOM 2118 O O . VAL A 1 258 ? -1.043 34.875 18.891 1 97.12 258 VAL A O 1
ATOM 2121 N N . MET A 1 259 ? -1.632 34.219 16.906 1 94.5 259 MET A N 1
ATOM 2122 C CA . MET A 1 259 ? -3.061 34.281 17.188 1 94.5 259 MET A CA 1
ATOM 2123 C C . MET A 1 259 ? -3.729 32.938 16.984 1 94.5 259 MET A C 1
ATOM 2125 O O . MET A 1 259 ? -3.389 32.188 16.047 1 94.5 259 MET A O 1
ATOM 2129 N N . GLU A 1 260 ? -4.645 32.656 17.812 1 89.44 260 GLU A N 1
ATOM 2130 C CA . GLU A 1 260 ? -5.398 31.406 17.75 1 89.44 260 GLU A CA 1
ATOM 2131 C C . GLU A 1 260 ? -6.75 31.609 17.062 1 89.44 260 GLU A C 1
ATOM 2133 O O . GLU A 1 260 ? -7.277 32.719 17.047 1 89.44 260 GLU A O 1
ATOM 2138 N N . LYS A 1 261 ? -7.203 30.578 16.5 1 86.44 261 LYS A N 1
ATOM 2139 C CA . LYS A 1 261 ? -8.555 30.625 15.961 1 86.44 261 LYS A CA 1
ATOM 2140 C C . LYS A 1 261 ? -9.586 30.844 17.062 1 86.44 261 LYS A C 1
ATOM 2142 O O . LYS A 1 261 ? -9.336 30.531 18.234 1 86.44 261 LYS A O 1
ATOM 2147 N N . PRO A 1 262 ? -10.641 31.375 16.766 1 86.94 262 PRO A N 1
ATOM 2148 C CA . PRO A 1 262 ? -11.203 31.734 15.461 1 86.94 262 PRO A CA 1
ATOM 2149 C C . PRO A 1 262 ? -10.82 33.125 15.008 1 86.94 262 PRO A C 1
ATOM 2151 O O . PRO A 1 262 ? -10.594 34.031 15.844 1 86.94 262 PRO A O 1
ATOM 2154 N N . PHE A 1 263 ? -10.797 33.312 13.742 1 91.81 263 PHE A N 1
ATOM 2155 C CA . PHE A 1 263 ? -10.539 34.594 13.141 1 91.81 263 PHE A CA 1
ATOM 2156 C C . PHE A 1 263 ? -11.805 35.156 12.492 1 91.81 263 PHE A C 1
ATOM 2158 O O . PHE A 1 263 ? -12.023 35 11.289 1 91.81 263 PHE A O 1
ATOM 2165 N N . GLY A 1 264 ? -12.617 35.75 13.297 1 90 264 GLY A N 1
ATOM 2166 C CA . GLY A 1 264 ? -13.906 36.188 12.812 1 90 264 GLY A CA 1
ATOM 2167 C C . GLY A 1 264 ? -14.977 35.125 12.852 1 90 264 GLY A C 1
ATOM 2168 O O . GLY A 1 264 ? -14.711 34 13.211 1 90 264 GLY A O 1
ATOM 2169 N N . LYS A 1 265 ? -16.219 35.531 12.555 1 93.06 265 LYS A N 1
ATOM 2170 C CA . LYS A 1 265 ? -17.359 34.625 12.5 1 93.06 265 LYS A CA 1
ATOM 2171 C C . LYS A 1 265 ? -17.906 34.5 11.078 1 93.06 265 LYS A C 1
ATOM 2173 O O . LYS A 1 265 ? -18.688 33.594 10.781 1 93.06 265 LYS A O 1
ATOM 2178 N N . ASP A 1 266 ? -17.625 35.375 10.297 1 95.44 266 ASP A N 1
ATOM 2179 C CA . ASP A 1 266 ? -17.969 35.469 8.883 1 95.44 266 ASP A CA 1
ATOM 2180 C C . ASP A 1 266 ? -17.016 36.406 8.148 1 95.44 266 ASP A C 1
ATOM 2182 O O . ASP A 1 266 ? -16.031 36.875 8.727 1 95.44 266 ASP A O 1
ATOM 2186 N N . ILE A 1 267 ? -17.297 36.625 6.883 1 96.69 267 ILE A N 1
ATOM 2187 C CA . ILE A 1 267 ? -16.391 37.438 6.074 1 96.69 267 ILE A CA 1
ATOM 2188 C C . ILE A 1 267 ? -16.359 38.875 6.59 1 96.69 267 ILE A C 1
ATOM 2190 O O . ILE A 1 267 ? -15.297 39.5 6.633 1 96.69 267 ILE A O 1
ATOM 2194 N N . THR A 1 268 ? -17.453 39.375 7.008 1 96.38 268 THR A N 1
ATOM 2195 C CA . THR A 1 268 ? -17.531 40.75 7.469 1 96.38 268 THR A CA 1
ATOM 2196 C C . THR A 1 268 ? -16.75 40.969 8.758 1 96.38 268 THR A C 1
ATOM 2198 O O . THR A 1 268 ? -15.945 41.875 8.867 1 96.38 268 THR A O 1
ATOM 2201 N N . SER A 1 269 ? -17.047 40.125 9.719 1 94.44 269 SER A N 1
ATOM 2202 C CA . SER A 1 269 ? -16.344 40.25 10.992 1 94.44 269 SER A CA 1
ATOM 2203 C C . SER A 1 269 ? -14.844 40 10.828 1 94.44 269 SER A C 1
ATOM 2205 O O . SER A 1 269 ? -14.031 40.625 11.508 1 94.44 269 SER A O 1
ATOM 2207 N N . TYR A 1 270 ? -14.461 39.125 9.93 1 95.19 270 TYR A N 1
ATOM 2208 C CA . TYR A 1 270 ? -13.047 38.875 9.688 1 95.19 270 TYR A CA 1
ATOM 2209 C C . TYR A 1 270 ? -12.375 40.125 9.094 1 95.19 270 TYR A C 1
ATOM 2211 O O . TYR A 1 270 ? -11.281 40.5 9.516 1 95.19 270 TYR A O 1
ATOM 2219 N N . LEU A 1 271 ? -13.008 40.719 8.102 1 95.69 271 LEU A N 1
ATOM 2220 C CA . LEU A 1 271 ? -12.445 41.906 7.457 1 95.69 271 LEU A CA 1
ATOM 2221 C C . LEU A 1 271 ? -12.305 43.031 8.453 1 95.69 271 LEU A C 1
ATOM 2223 O O . LEU A 1 271 ? -11.344 43.812 8.391 1 95.69 271 LEU A O 1
ATOM 2227 N N . GLN A 1 272 ? -13.211 43.094 9.352 1 94.25 272 GLN A N 1
ATOM 2228 C CA . GLN A 1 272 ? -13.109 44.094 10.414 1 94.25 272 GLN A CA 1
ATOM 2229 C C . GLN A 1 272 ? -11.883 43.844 11.289 1 94.25 272 GLN A C 1
ATOM 2231 O O . GLN A 1 272 ? -11.125 44.781 11.586 1 94.25 272 GLN A O 1
ATOM 2236 N N . LEU A 1 273 ? -11.797 42.625 11.68 1 93.19 273 LEU A N 1
ATOM 2237 C CA . LEU A 1 273 ? -10.641 42.25 12.492 1 93.19 273 LEU A CA 1
ATOM 2238 C C . LEU A 1 273 ? -9.344 42.531 11.734 1 93.19 273 LEU A C 1
ATOM 2240 O O . LEU A 1 273 ? -8.414 43.125 12.289 1 93.19 273 LEU A O 1
ATOM 2244 N N . ARG A 1 274 ? -9.266 42.125 10.523 1 93.31 274 ARG A N 1
ATOM 2245 C CA . ARG A 1 274 ? -8.086 42.281 9.672 1 93.31 274 ARG A CA 1
ATOM 2246 C C . ARG A 1 274 ? -7.699 43.75 9.562 1 93.31 274 ARG A C 1
ATOM 2248 O O . ARG A 1 274 ? -6.527 44.125 9.703 1 93.31 274 ARG A O 1
ATOM 2255 N N . ASN A 1 275 ? -8.641 44.562 9.281 1 93 275 ASN A N 1
ATOM 2256 C CA . ASN A 1 275 ? -8.398 46 9.102 1 93 275 ASN A CA 1
ATOM 2257 C C . ASN A 1 275 ? -7.895 46.625 10.391 1 93 275 ASN A C 1
ATOM 2259 O O . ASN A 1 275 ? -7.027 47.5 10.352 1 93 275 ASN A O 1
ATOM 2263 N N . SER A 1 276 ? -8.453 46.188 11.43 1 91.56 276 SER A N 1
ATOM 2264 C CA . SER A 1 276 ? -8.023 46.719 12.719 1 91.56 276 SER A CA 1
ATOM 2265 C C . SER A 1 276 ? -6.578 46.344 13.016 1 91.56 276 SER A C 1
ATOM 2267 O O . SER A 1 276 ? -5.836 47.125 13.602 1 91.56 276 SER A O 1
ATOM 2269 N N . LEU A 1 277 ? -6.227 45.188 12.688 1 92.94 277 LEU A N 1
ATOM 2270 C CA . LEU A 1 277 ? -4.883 44.688 12.969 1 92.94 277 LEU A CA 1
ATOM 2271 C C . LEU A 1 277 ? -3.865 45.312 12.008 1 92.94 277 LEU A C 1
ATOM 2273 O O . LEU A 1 277 ? -2.709 45.531 12.383 1 92.94 277 LEU A O 1
ATOM 2277 N N . ARG A 1 278 ? -4.262 45.531 10.773 1 91 278 ARG A N 1
ATOM 2278 C CA . ARG A 1 278 ? -3.371 46 9.719 1 91 278 ARG A CA 1
ATOM 2279 C C . ARG A 1 278 ? -2.771 47.344 10.07 1 91 278 ARG A C 1
ATOM 2281 O O . ARG A 1 278 ? -1.68 47.688 9.609 1 91 278 ARG A O 1
ATOM 2288 N N . ASN A 1 279 ? -3.406 48 10.852 1 89.69 279 ASN A N 1
ATOM 2289 C CA . ASN A 1 279 ? -2.936 49.344 11.266 1 89.69 279 ASN A CA 1
ATOM 2290 C C . ASN A 1 279 ? -1.82 49.219 12.305 1 89.69 279 ASN A C 1
ATOM 2292 O O . ASN A 1 279 ? -1.054 50.188 12.492 1 89.69 279 ASN A O 1
ATOM 2296 N N . CYS A 1 280 ? -1.714 48.094 12.883 1 92.69 280 CYS A N 1
ATOM 2297 C CA . CYS A 1 280 ? -0.789 47.938 14 1 92.69 280 CYS A CA 1
ATOM 2298 C C . CYS A 1 280 ? 0.359 47.031 13.641 1 92.69 280 CYS A C 1
ATOM 2300 O O . CYS A 1 280 ? 1.464 47.156 14.164 1 92.69 280 CYS A O 1
ATOM 2302 N N . ILE A 1 281 ? 0.083 46.031 12.836 1 93.12 281 ILE A N 1
ATOM 2303 C CA . ILE A 1 281 ? 1.065 44.969 12.594 1 93.12 281 ILE A CA 1
ATOM 2304 C C . ILE A 1 281 ? 1.002 44.562 11.133 1 93.12 281 ILE A C 1
ATOM 2306 O O . ILE A 1 281 ? -0.072 44.531 10.523 1 93.12 281 ILE A O 1
ATOM 2310 N N . SER A 1 282 ? 2.137 44.125 10.625 1 92.94 282 SER A N 1
ATOM 2311 C CA . SER A 1 282 ? 2.207 43.656 9.25 1 92.94 282 SER A CA 1
ATOM 2312 C C . SER A 1 282 ? 1.918 42.156 9.164 1 92.94 282 SER A C 1
ATOM 2314 O O . SER A 1 282 ? 2.021 41.438 10.172 1 92.94 282 SER A O 1
ATOM 2316 N N . GLU A 1 283 ? 1.564 41.719 8.008 1 91.69 283 GLU A N 1
ATOM 2317 C CA . GLU A 1 283 ? 1.253 40.281 7.789 1 91.69 283 GLU A CA 1
ATOM 2318 C C . GLU A 1 283 ? 2.447 39.406 8.125 1 91.69 283 GLU A C 1
ATOM 2320 O O . GLU A 1 283 ? 2.279 38.281 8.609 1 91.69 283 GLU A O 1
ATOM 2325 N N . ASP A 1 284 ? 3.566 39.906 7.906 1 91.31 284 ASP A N 1
ATOM 2326 C CA . ASP A 1 284 ? 4.773 39.125 8.148 1 91.31 284 ASP A CA 1
ATOM 2327 C C . ASP A 1 284 ? 4.984 38.875 9.641 1 91.31 284 ASP A C 1
ATOM 2329 O O . ASP A 1 284 ? 5.707 37.938 10.023 1 91.31 284 ASP A O 1
ATOM 2333 N N . GLU A 1 285 ? 4.383 39.625 10.422 1 95.44 285 GLU A N 1
ATOM 2334 C CA . GLU A 1 285 ? 4.547 39.531 11.875 1 95.44 285 GLU A CA 1
ATOM 2335 C C . GLU A 1 285 ? 3.457 38.656 12.492 1 95.44 285 GLU A C 1
ATOM 2337 O O . GLU A 1 285 ? 3.557 38.281 13.656 1 95.44 285 GLU A O 1
ATOM 2342 N N . ILE A 1 286 ? 2.496 38.344 11.734 1 95.5 286 ILE A N 1
ATOM 2343 C CA . ILE A 1 286 ? 1.331 37.656 12.266 1 95.5 286 ILE A CA 1
ATOM 2344 C C . ILE A 1 286 ? 1.418 36.188 11.93 1 95.5 286 ILE A C 1
ATOM 2346 O O . ILE A 1 286 ? 1.733 35.812 10.789 1 95.5 286 ILE A O 1
ATOM 2350 N N . TYR A 1 287 ? 1.181 35.312 12.867 1 96.38 287 TYR A N 1
ATOM 2351 C CA . TYR A 1 287 ? 1.095 33.875 12.711 1 96.38 287 TYR A CA 1
ATOM 2352 C C . TYR A 1 287 ? -0.253 33.344 13.195 1 96.38 287 TYR A C 1
ATOM 2354 O O . TYR A 1 287 ? -0.507 33.281 14.406 1 96.38 287 TYR A O 1
ATOM 2362 N N . ARG A 1 288 ? -1.098 33 12.281 1 95.38 288 ARG A N 1
ATOM 2363 C CA . ARG A 1 288 ? -2.418 32.469 12.617 1 95.38 288 ARG A CA 1
ATOM 2364 C C . ARG A 1 288 ? -2.383 30.953 12.75 1 95.38 288 ARG A C 1
ATOM 2366 O O . ARG A 1 288 ? -2.201 30.234 11.758 1 95.38 288 ARG A O 1
ATOM 2373 N N . ILE A 1 289 ? -2.639 30.453 13.867 1 93 289 ILE A N 1
ATOM 2374 C CA . ILE A 1 289 ? -2.432 29.031 14.172 1 93 289 ILE A CA 1
ATOM 2375 C C . ILE A 1 289 ? -3.73 28.266 13.953 1 93 289 ILE A C 1
ATOM 2377 O O . ILE A 1 289 ? -4.801 28.703 14.375 1 93 289 ILE A O 1
ATOM 2381 N N . ASP A 1 290 ? -3.602 27.219 13.289 1 90.12 290 ASP A N 1
ATOM 2382 C CA . ASP A 1 290 ? -4.5 26.062 13.273 1 90.12 290 ASP A CA 1
ATOM 2383 C C . ASP A 1 290 ? -3.76 24.797 13.664 1 90.12 290 ASP A C 1
ATOM 2385 O O . ASP A 1 290 ? -2.932 24.297 12.891 1 90.12 290 ASP A O 1
ATOM 2389 N N . HIS A 1 291 ? -4.066 24.266 14.742 1 86.06 291 HIS A N 1
ATOM 2390 C CA . HIS A 1 291 ? -3.234 23.219 15.328 1 86.06 291 HIS A CA 1
ATOM 2391 C C . HIS A 1 291 ? -3.326 21.922 14.516 1 86.06 291 HIS A C 1
ATOM 2393 O O . HIS A 1 291 ? -2.486 21.031 14.656 1 86.06 291 HIS A O 1
ATOM 2399 N N . TYR A 1 292 ? -4.289 21.766 13.633 1 84.81 292 TYR A N 1
ATOM 2400 C CA . TYR A 1 292 ? -4.348 20.594 12.766 1 84.81 292 TYR A CA 1
ATOM 2401 C C . TYR A 1 292 ? -3.207 20.594 11.75 1 84.81 292 TYR A C 1
ATOM 2403 O O . TYR A 1 292 ? -2.744 19.547 11.312 1 84.81 292 TYR A O 1
ATOM 2411 N N . LEU A 1 293 ? -2.814 21.781 11.398 1 87 293 LEU A N 1
ATOM 2412 C CA . LEU A 1 293 ? -1.716 21.906 10.453 1 87 293 LEU A CA 1
ATOM 2413 C C . LEU A 1 293 ? -0.4 21.453 11.086 1 87 293 LEU A C 1
ATOM 2415 O O . LEU A 1 293 ? 0.566 21.172 10.375 1 87 293 LEU A O 1
ATOM 2419 N N . GLY A 1 294 ? -0.419 21.422 12.375 1 85.81 294 GLY A N 1
ATOM 2420 C CA . GLY A 1 294 ? 0.78 20.984 13.086 1 85.81 294 GLY A CA 1
ATOM 2421 C C . GLY A 1 294 ? 0.838 19.484 13.312 1 85.81 294 GLY A C 1
ATOM 2422 O O . GLY A 1 294 ? 1.867 18.969 13.742 1 85.81 294 GLY A O 1
ATOM 2423 N N . LYS A 1 295 ? -0.228 18.812 12.961 1 83.81 295 LYS A N 1
ATOM 2424 C CA . LYS A 1 295 ? -0.265 17.359 13.141 1 83.81 295 LYS A CA 1
ATOM 2425 C C . LYS A 1 295 ? 0.611 16.656 12.109 1 83.81 295 LYS A C 1
ATOM 2427 O O . LYS A 1 295 ? 0.641 17.047 10.938 1 83.81 295 LYS A O 1
ATOM 2432 N N . GLU A 1 296 ? 1.238 15.664 12.562 1 78.62 296 GLU A N 1
ATOM 2433 C CA . GLU A 1 296 ? 2.252 14.961 11.781 1 78.62 296 GLU A CA 1
ATOM 2434 C C . GLU A 1 296 ? 1.67 14.43 10.477 1 78.62 296 GLU A C 1
ATOM 2436 O O . GLU A 1 296 ? 2.271 14.586 9.414 1 78.62 296 GLU A O 1
ATOM 2441 N N . LEU A 1 297 ? 0.568 13.797 10.562 1 78.75 297 LEU A N 1
ATOM 2442 C CA . LEU A 1 297 ? 0.023 13.148 9.375 1 78.75 297 LEU A CA 1
ATOM 2443 C C . LEU A 1 297 ? -0.493 14.18 8.383 1 78.75 297 LEU A C 1
ATOM 2445 O O . LEU A 1 297 ? -0.489 13.938 7.172 1 78.75 297 LEU A O 1
ATOM 2449 N N . VAL A 1 298 ? -0.887 15.281 8.883 1 83.81 298 VAL A N 1
ATOM 2450 C CA . VAL A 1 298 ? -1.305 16.359 7.992 1 83.81 298 VAL A CA 1
ATOM 2451 C C . VAL A 1 298 ? -0.094 16.906 7.234 1 83.81 298 VAL A C 1
ATOM 2453 O O . VAL A 1 298 ? -0.174 17.156 6.031 1 83.81 298 VAL A O 1
ATOM 2456 N N . GLN A 1 299 ? 0.956 16.938 7.938 1 83.38 299 GLN A N 1
ATOM 2457 C CA . GLN A 1 299 ? 2.188 17.375 7.293 1 83.38 299 GLN A CA 1
ATOM 2458 C C . GLN A 1 299 ? 2.664 16.344 6.266 1 83.38 299 GLN A C 1
ATOM 2460 O O . GLN A 1 299 ? 3.242 16.703 5.242 1 83.38 299 GLN A O 1
ATOM 2465 N N . ASN A 1 300 ? 2.391 15.188 6.516 1 84.75 300 ASN A N 1
ATOM 2466 C CA . ASN A 1 300 ? 2.84 14.102 5.645 1 84.75 300 ASN A CA 1
ATOM 2467 C C . ASN A 1 300 ? 2.07 14.086 4.328 1 84.75 300 ASN A C 1
ATOM 2469 O O . ASN A 1 300 ? 2.496 13.445 3.363 1 84.75 300 ASN A O 1
ATOM 2473 N N . LEU A 1 301 ? 0.961 14.742 4.293 1 87.62 301 LEU A N 1
ATOM 2474 C CA . LEU A 1 301 ? 0.159 14.781 3.076 1 87.62 301 LEU A CA 1
ATOM 2475 C C . LEU A 1 301 ? 0.964 15.352 1.912 1 87.62 301 LEU A C 1
ATOM 2477 O O . LEU A 1 301 ? 0.865 14.859 0.786 1 87.62 301 LEU A O 1
ATOM 2481 N N . MET A 1 302 ? 1.757 16.297 2.221 1 86.94 302 MET A N 1
ATOM 2482 C CA . MET A 1 302 ? 2.564 16.906 1.172 1 86.94 302 MET A CA 1
ATOM 2483 C C . MET A 1 302 ? 3.586 15.914 0.619 1 86.94 302 MET A C 1
ATOM 2485 O O . MET A 1 302 ? 3.791 15.844 -0.593 1 86.94 302 MET A O 1
ATOM 2489 N N . VAL A 1 303 ? 4.164 15.203 1.493 1 85.81 303 VAL A N 1
ATOM 2490 C CA . VAL A 1 303 ? 5.164 14.219 1.096 1 85.81 303 VAL A CA 1
ATOM 2491 C C . VAL A 1 303 ? 4.5 13.086 0.319 1 85.81 303 VAL A C 1
ATOM 2493 O O . VAL A 1 303 ? 4.969 12.695 -0.752 1 85.81 303 VAL A O 1
ATOM 2496 N N . LEU A 1 304 ? 3.426 12.625 0.807 1 86.94 304 LEU A N 1
ATOM 2497 C CA . LEU A 1 304 ? 2.691 11.547 0.161 1 86.94 304 LEU A CA 1
ATOM 2498 C C . LEU A 1 304 ? 2.32 11.914 -1.27 1 86.94 304 LEU A C 1
ATOM 2500 O O . LEU A 1 304 ? 2.439 11.094 -2.18 1 86.94 304 LEU A O 1
ATOM 2504 N N . ARG A 1 305 ? 1.936 13.125 -1.475 1 90.31 305 ARG A N 1
ATOM 2505 C CA . ARG A 1 305 ? 1.444 13.578 -2.773 1 90.31 305 ARG A CA 1
ATOM 2506 C C . ARG A 1 305 ? 2.6 13.852 -3.73 1 90.31 305 ARG A C 1
ATOM 2508 O O . ARG A 1 305 ? 2.553 13.461 -4.898 1 90.31 305 ARG A O 1
ATOM 2515 N N . PHE A 1 306 ? 3.627 14.492 -3.174 1 90.38 306 PHE A N 1
ATOM 2516 C CA . PHE A 1 306 ? 4.523 15.117 -4.141 1 90.38 306 PHE A CA 1
ATOM 2517 C C . PHE A 1 306 ? 5.891 14.445 -4.117 1 90.38 306 PHE A C 1
ATOM 2519 O O . PHE A 1 306 ? 6.727 14.695 -4.992 1 90.38 306 PHE A O 1
ATOM 2526 N N . ALA A 1 307 ? 6.121 13.617 -3.102 1 87.62 307 ALA A N 1
ATOM 2527 C CA . ALA A 1 307 ? 7.398 12.914 -3.062 1 87.62 307 ALA A CA 1
ATOM 2528 C C . ALA A 1 307 ? 7.262 11.5 -3.627 1 87.62 307 ALA A C 1
ATOM 2530 O O . ALA A 1 307 ? 8.258 10.781 -3.771 1 87.62 307 ALA A O 1
ATOM 2531 N N . ASN A 1 308 ? 6.086 11.102 -3.939 1 89.12 308 ASN A N 1
ATOM 2532 C CA . ASN A 1 308 ? 5.828 9.758 -4.457 1 89.12 308 ASN A CA 1
ATOM 2533 C C . ASN A 1 308 ? 5.238 9.805 -5.863 1 89.12 308 ASN A C 1
ATOM 2535 O O . ASN A 1 308 ? 4.25 10.5 -6.105 1 89.12 308 ASN A O 1
ATOM 2539 N N . TYR A 1 309 ? 5.773 9.07 -6.734 1 90.38 309 TYR A N 1
ATOM 2540 C CA . TYR A 1 309 ? 5.309 9.016 -8.117 1 90.38 309 TYR A CA 1
ATOM 2541 C C . TYR A 1 309 ? 3.955 8.32 -8.211 1 90.38 309 TYR A C 1
ATOM 2543 O O . TYR A 1 309 ? 3.113 8.703 -9.031 1 90.38 309 TYR A O 1
ATOM 2551 N N . LEU A 1 310 ? 3.639 7.395 -7.473 1 89.94 310 LEU A N 1
ATOM 2552 C CA . LEU A 1 310 ? 2.523 6.457 -7.562 1 89.94 310 LEU A CA 1
ATOM 2553 C C . LEU A 1 310 ? 1.189 7.191 -7.492 1 89.94 310 LEU A C 1
ATOM 2555 O O . LEU A 1 310 ? 0.232 6.816 -8.172 1 89.94 310 LEU A O 1
ATOM 2559 N N . PHE A 1 311 ? 1.156 8.258 -6.727 1 90.25 311 PHE A N 1
ATOM 2560 C CA . PHE A 1 311 ? -0.148 8.812 -6.391 1 90.25 311 PHE A CA 1
ATOM 2561 C C . PHE A 1 311 ? -0.513 9.945 -7.34 1 90.25 311 PHE A C 1
ATOM 2563 O O . PHE A 1 311 ? -1.662 10.055 -7.773 1 90.25 311 PHE A O 1
ATOM 2570 N N . GLU A 1 312 ? 0.395 10.695 -7.707 1 91.5 312 GLU A N 1
ATOM 2571 C CA . GLU A 1 312 ? 0.116 11.93 -8.422 1 91.5 312 GLU A CA 1
ATOM 2572 C C . GLU A 1 312 ? -0.601 11.664 -9.742 1 91.5 312 GLU A C 1
ATOM 2574 O O . GLU A 1 312 ? -1.555 12.359 -10.094 1 91.5 312 GLU A O 1
ATOM 2579 N N . PRO A 1 313 ? -0.217 10.609 -10.484 1 93.5 313 PRO A N 1
ATOM 2580 C CA . PRO A 1 313 ? -0.935 10.359 -11.734 1 93.5 313 PRO A CA 1
ATOM 2581 C C . PRO A 1 313 ? -2.398 9.984 -11.516 1 93.5 313 PRO A C 1
ATOM 2583 O O . PRO A 1 313 ? -3.23 10.18 -12.406 1 93.5 313 PRO A O 1
ATOM 2586 N N . LEU A 1 314 ? -2.688 9.516 -10.422 1 95.88 314 LEU A N 1
ATOM 2587 C CA . LEU A 1 314 ? -4.035 9.047 -10.117 1 95.88 314 LEU A CA 1
ATOM 2588 C C . LEU A 1 314 ? -4.82 10.117 -9.367 1 95.88 314 LEU A C 1
ATOM 2590 O O . LEU A 1 314 ? -6.027 9.969 -9.148 1 95.88 314 LEU A O 1
ATOM 2594 N N . TRP A 1 315 ? -4.18 11.234 -8.992 1 96.5 315 TRP A N 1
ATOM 2595 C CA . TRP A 1 315 ? -4.742 12.219 -8.07 1 96.5 315 TRP A CA 1
ATOM 2596 C C . TRP A 1 315 ? -5.598 13.242 -8.82 1 96.5 315 TRP A C 1
ATOM 2598 O O . TRP A 1 315 ? -5.332 14.445 -8.766 1 96.5 315 TRP A O 1
ATOM 2608 N N . ASN A 1 316 ? -6.66 12.766 -9.461 1 97.44 316 ASN A N 1
ATOM 2609 C CA . ASN A 1 316 ? -7.516 13.648 -10.242 1 97.44 316 ASN A CA 1
ATOM 2610 C C . ASN A 1 316 ? -8.891 13.031 -10.477 1 97.44 316 ASN A C 1
ATOM 2612 O O . ASN A 1 316 ? -9.156 11.906 -10.039 1 97.44 316 ASN A O 1
ATOM 2616 N N . ARG A 1 317 ? -9.688 13.734 -11.234 1 97.06 317 ARG A N 1
ATOM 2617 C CA . ARG A 1 317 ? -11.102 13.414 -11.43 1 97.06 317 ARG A CA 1
ATOM 2618 C C . ARG A 1 317 ? -11.266 12.133 -12.242 1 97.06 317 ARG A C 1
ATOM 2620 O O . ARG A 1 317 ? -12.305 11.484 -12.172 1 97.06 317 ARG A O 1
ATOM 2627 N N . ASP A 1 318 ? -10.297 11.766 -12.969 1 96.06 318 ASP A N 1
ATOM 2628 C CA . ASP A 1 318 ? -10.414 10.578 -13.812 1 96.06 318 ASP A CA 1
ATOM 2629 C C . ASP A 1 318 ? -10.297 9.305 -12.992 1 96.06 318 ASP A C 1
ATOM 2631 O O . ASP A 1 318 ? -10.773 8.242 -13.398 1 96.06 318 ASP A O 1
ATOM 2635 N N . HIS A 1 319 ? -9.648 9.43 -11.828 1 97.06 319 HIS A N 1
ATOM 2636 C CA . HIS A 1 319 ? -9.336 8.211 -11.094 1 97.06 319 HIS A CA 1
ATOM 2637 C C . HIS A 1 319 ? -9.945 8.242 -9.695 1 97.06 319 HIS A C 1
ATOM 2639 O O . HIS A 1 319 ? -10.102 7.199 -9.055 1 97.06 319 HIS A O 1
ATOM 2645 N N . ILE A 1 320 ? -10.211 9.367 -9.148 1 97.62 320 ILE A N 1
ATOM 2646 C CA . ILE A 1 320 ? -10.781 9.484 -7.809 1 97.62 320 ILE A CA 1
ATOM 2647 C C . ILE A 1 320 ? -12.289 9.703 -7.906 1 97.62 320 ILE A C 1
ATOM 2649 O O . ILE A 1 320 ? -12.75 10.625 -8.586 1 97.62 320 ILE A O 1
ATOM 2653 N N . ALA A 1 321 ? -13.031 8.867 -7.219 1 96.75 321 ALA A N 1
ATOM 2654 C CA . ALA A 1 321 ? -14.492 8.922 -7.234 1 96.75 321 ALA A CA 1
ATOM 2655 C C . ALA A 1 321 ? -15.016 9.922 -6.207 1 96.75 321 ALA A C 1
ATOM 2657 O O . ALA A 1 321 ? -15.977 10.648 -6.465 1 96.75 321 ALA A O 1
ATOM 2658 N N . SER A 1 322 ? -14.422 9.969 -5.062 1 97.38 322 SER A N 1
ATOM 2659 C CA . SER A 1 322 ? -14.852 10.875 -4 1 97.38 322 SER A CA 1
ATOM 2660 C C . SER A 1 322 ? -13.781 11.008 -2.924 1 97.38 322 SER A C 1
ATOM 2662 O O . SER A 1 322 ? -12.883 10.164 -2.822 1 97.38 322 SER A O 1
ATOM 2664 N N . ILE A 1 323 ? -13.859 12.07 -2.188 1 97.88 323 ILE A N 1
ATOM 2665 C CA . ILE A 1 323 ? -13 12.297 -1.027 1 97.88 323 ILE A CA 1
ATOM 2666 C C . ILE A 1 323 ? -13.867 12.594 0.197 1 97.88 323 ILE A C 1
ATOM 2668 O O . ILE A 1 323 ? -14.789 13.414 0.132 1 97.88 323 ILE A O 1
ATOM 2672 N N . GLN A 1 324 ? -13.602 11.914 1.271 1 97.62 324 GLN A N 1
ATOM 2673 C CA . GLN A 1 324 ? -14.336 12.117 2.52 1 97.62 324 GLN A CA 1
ATOM 2674 C C . GLN A 1 324 ? -13.406 12.609 3.623 1 97.62 324 GLN A C 1
ATOM 2676 O O . GLN A 1 324 ? -12.344 12.031 3.861 1 97.62 324 GLN A O 1
ATOM 2681 N N . ILE A 1 325 ? -13.758 13.664 4.207 1 97.44 325 ILE A N 1
ATOM 2682 C CA . ILE A 1 325 ? -13.062 14.195 5.371 1 97.44 325 ILE A CA 1
ATOM 2683 C C . ILE A 1 325 ? -13.984 14.164 6.586 1 97.44 325 ILE A C 1
ATOM 2685 O O . ILE A 1 325 ? -14.992 14.875 6.633 1 97.44 325 ILE A O 1
ATOM 2689 N N . VAL A 1 326 ? -13.609 13.406 7.586 1 96.94 326 VAL A N 1
ATOM 2690 C CA . VAL A 1 326 ? -14.516 13.125 8.695 1 96.94 326 VAL A CA 1
ATOM 2691 C C . VAL A 1 326 ? -13.852 13.516 10.016 1 96.94 326 VAL A C 1
ATOM 2693 O O . VAL A 1 326 ? -12.68 13.188 10.25 1 96.94 326 VAL A O 1
ATOM 2696 N N . PHE A 1 327 ? -14.57 14.234 10.797 1 96.88 327 PHE A N 1
ATOM 2697 C CA . PHE A 1 327 ? -14.148 14.594 12.148 1 96.88 327 PHE A CA 1
ATOM 2698 C C . PHE A 1 327 ? -15.242 14.258 13.164 1 96.88 327 PHE A C 1
ATOM 2700 O O . PHE A 1 327 ? -16.359 14.789 13.078 1 96.88 327 PHE A O 1
ATOM 2707 N N . LYS A 1 328 ? -14.938 13.391 14.133 1 96.5 328 LYS A N 1
ATOM 2708 C CA . LYS A 1 328 ? -15.883 12.961 15.164 1 96.5 328 LYS A CA 1
ATOM 2709 C C . LYS A 1 328 ? -15.281 13.109 16.562 1 96.5 328 LYS A C 1
ATOM 2711 O O . LYS A 1 328 ? -14.102 12.797 16.766 1 96.5 328 LYS A O 1
ATOM 2716 N N . GLU A 1 329 ? -16.094 13.625 17.391 1 95.12 329 GLU A N 1
ATOM 2717 C CA . GLU A 1 329 ? -15.789 13.578 18.812 1 95.12 329 GLU A CA 1
ATOM 2718 C C . GLU A 1 329 ? -16.859 12.805 19.594 1 95.12 329 GLU A C 1
ATOM 2720 O O . GLU A 1 329 ? -18.047 12.906 19.281 1 95.12 329 GLU A O 1
ATOM 2725 N N . ASN A 1 330 ? -16.422 12.07 20.625 1 94.62 330 ASN A N 1
ATOM 2726 C CA . ASN A 1 330 ? -17.391 11.25 21.359 1 94.62 330 ASN A CA 1
ATOM 2727 C C . ASN A 1 330 ? -17.844 11.945 22.641 1 94.62 330 ASN A C 1
ATOM 2729 O O . ASN A 1 330 ? -18.344 11.289 23.562 1 94.62 330 ASN A O 1
ATOM 2733 N N . PHE A 1 331 ? -17.625 13.266 22.766 1 92.44 331 PHE A N 1
ATOM 2734 C CA . PHE A 1 331 ? -18.078 14.07 23.906 1 92.44 331 PHE A CA 1
ATOM 2735 C C . PHE A 1 331 ? -18.75 15.352 23.422 1 92.44 331 PHE A C 1
ATOM 2737 O O . PHE A 1 331 ? -18.578 15.75 22.266 1 92.44 331 PHE A O 1
ATOM 2744 N N . GLY A 1 332 ? -19.516 15.875 24.234 1 92.19 332 GLY A N 1
ATOM 2745 C CA . GLY A 1 332 ? -20.234 17.109 23.891 1 92.19 332 GLY A CA 1
ATOM 2746 C C . GLY A 1 332 ? -19.375 18.344 24.031 1 92.19 332 GLY A C 1
ATOM 2747 O O . GLY A 1 332 ? -18.188 18.328 23.719 1 92.19 332 GLY A O 1
ATOM 2748 N N . VAL A 1 333 ? -19.906 19.453 24.359 1 89.88 333 VAL A N 1
ATOM 2749 C CA . VAL A 1 333 ? -19.203 20.719 24.453 1 89.88 333 VAL A CA 1
ATOM 2750 C C . VAL A 1 333 ? -18.547 20.844 25.828 1 89.88 333 VAL A C 1
ATOM 2752 O O . VAL A 1 333 ? -17.609 21.625 26.016 1 89.88 333 VAL A O 1
ATOM 2755 N N . GLU A 1 334 ? -18.797 20.031 26.734 1 80.31 334 GLU A N 1
ATOM 2756 C CA . GLU A 1 334 ? -18.188 19.859 28.047 1 80.31 334 GLU A CA 1
ATOM 2757 C C . GLU A 1 334 ? -17.797 21.203 28.656 1 80.31 334 GLU A C 1
ATOM 2759 O O . GLU A 1 334 ? -16.641 21.406 29.016 1 80.31 334 GLU A O 1
ATOM 2764 N N . GLY A 1 335 ? -18.656 22.016 28.938 1 73.88 335 GLY A N 1
ATOM 2765 C CA . GLY A 1 335 ? -18.422 23.234 29.703 1 73.88 335 GLY A CA 1
ATOM 2766 C C . GLY A 1 335 ? -18.141 24.438 28.828 1 73.88 335 GLY A C 1
ATOM 2767 O O . GLY A 1 335 ? -17.984 25.547 29.328 1 73.88 335 GLY A O 1
ATOM 2768 N N . ARG A 1 336 ? -17.922 24.281 27.609 1 80 336 ARG A N 1
ATOM 2769 C CA . ARG A 1 336 ? -17.656 25.391 26.703 1 80 336 ARG A CA 1
ATOM 2770 C C . ARG A 1 336 ? -18.906 25.75 25.891 1 80 336 ARG A C 1
ATOM 2772 O O . ARG A 1 336 ? -18.797 26.219 24.766 1 80 336 ARG A O 1
ATOM 2779 N N . ALA A 1 337 ? -20.016 25.547 26.438 1 83.19 337 ALA A N 1
ATOM 2780 C CA . ALA A 1 337 ? -21.281 25.688 25.703 1 83.19 337 ALA A CA 1
ATOM 2781 C C . ALA A 1 337 ? -21.547 27.141 25.344 1 83.19 337 ALA A C 1
ATOM 2783 O O . ALA A 1 337 ? -22.062 27.438 24.266 1 83.19 337 ALA A O 1
ATOM 2784 N N . GLY A 1 338 ? -21.234 28 26.266 1 79.06 338 GLY A N 1
ATOM 2785 C CA . GLY A 1 338 ? -21.438 29.406 25.984 1 79.06 338 GLY A CA 1
ATOM 2786 C C . GLY A 1 338 ? -20.703 29.891 24.766 1 79.06 338 GLY A C 1
ATOM 2787 O O . GLY A 1 338 ? -21.281 30.547 23.891 1 79.06 338 GLY A O 1
ATOM 2788 N N . TYR A 1 339 ? -19.516 29.594 24.594 1 79.38 339 TYR A N 1
ATOM 2789 C CA . TYR A 1 339 ? -18.703 29.906 23.438 1 79.38 339 TYR A CA 1
ATOM 2790 C C . TYR A 1 339 ? -19.172 29.172 22.203 1 79.38 339 TYR A C 1
ATOM 2792 O O . TYR A 1 339 ? -19.344 29.766 21.125 1 79.38 339 TYR A O 1
ATOM 2800 N N . PHE A 1 340 ? -19.453 27.938 22.359 1 89.19 340 PHE A N 1
ATOM 2801 C CA . PHE A 1 340 ? -19.797 27.078 21.234 1 89.19 340 PHE A CA 1
ATOM 2802 C C . PHE A 1 340 ? -21.109 27.531 20.609 1 89.19 340 PHE A C 1
ATOM 2804 O O . PHE A 1 340 ? -21.297 27.438 19.391 1 89.19 340 PHE A O 1
ATOM 2811 N N . ASP A 1 341 ? -21.969 27.969 21.422 1 91.62 341 ASP A N 1
ATOM 2812 C CA . ASP A 1 341 ? -23.297 28.359 20.938 1 91.62 341 ASP A CA 1
ATOM 2813 C C . ASP A 1 341 ? -23.203 29.578 20.016 1 91.62 341 ASP A C 1
ATOM 2815 O O . ASP A 1 341 ? -24.125 29.875 19.266 1 91.62 341 ASP A O 1
ATOM 2819 N N . GLU A 1 342 ? -22.109 30.297 20.062 1 85.94 342 GLU A N 1
ATOM 2820 C CA . GLU A 1 342 ? -21.906 31.453 19.203 1 85.94 342 GLU A CA 1
ATOM 2821 C C . GLU A 1 342 ? -21.266 31.047 17.875 1 85.94 342 GLU A C 1
ATOM 2823 O O . GLU A 1 342 ? -21.406 31.75 16.875 1 85.94 342 GLU A O 1
ATOM 2828 N N . TYR A 1 343 ? -20.625 30.031 17.781 1 89.44 343 TYR A N 1
ATOM 2829 C CA . TYR A 1 343 ? -19.812 29.688 16.609 1 89.44 343 TYR A CA 1
ATOM 2830 C C . TYR A 1 343 ? -20.391 28.469 15.906 1 89.44 343 TYR A C 1
ATOM 2832 O O . TYR A 1 343 ? -20.594 28.484 14.688 1 89.44 343 TYR A O 1
ATOM 2840 N N . GLY A 1 344 ? -20.703 27.359 16.828 1 92.81 344 GLY A N 1
ATOM 2841 C CA . GLY A 1 344 ? -21.172 26.125 16.219 1 92.81 344 GLY A CA 1
ATOM 2842 C C . GLY A 1 344 ? -20.047 25.312 15.602 1 92.81 344 GLY A C 1
ATOM 2843 O O . GLY A 1 344 ? -18.906 25.766 15.523 1 92.81 344 GLY A O 1
ATOM 2844 N N . ILE A 1 345 ? -20.375 24.156 15.047 1 96.5 345 ILE A N 1
ATOM 2845 C CA . ILE A 1 345 ? -19.391 23.188 14.586 1 96.5 345 ILE A CA 1
ATOM 2846 C C . ILE A 1 345 ? -18.812 23.641 13.242 1 96.5 345 ILE A C 1
ATOM 2848 O O . ILE A 1 345 ? -17.656 23.344 12.938 1 96.5 345 ILE A O 1
ATOM 2852 N N . ILE A 1 346 ? -19.547 24.344 12.438 1 97.31 346 ILE A N 1
ATOM 2853 C CA . ILE A 1 346 ? -19.109 24.781 11.125 1 97.31 346 ILE A CA 1
ATOM 2854 C C . ILE A 1 346 ? -17.953 25.781 11.273 1 97.31 346 ILE A C 1
ATOM 2856 O O . ILE A 1 346 ? -16.891 25.609 10.672 1 97.31 346 ILE A O 1
ATOM 2860 N N . ARG A 1 347 ? -18.125 26.766 12.141 1 95.44 347 ARG A N 1
ATOM 2861 C CA . ARG A 1 347 ? -17.109 27.797 12.352 1 95.44 347 ARG A CA 1
ATOM 2862 C C . ARG A 1 347 ? -15.938 27.266 13.172 1 95.44 347 ARG A C 1
ATOM 2864 O O . ARG A 1 347 ? -14.789 27.656 12.961 1 95.44 347 ARG A O 1
ATOM 2871 N N . ASP A 1 348 ? -16.188 26.344 13.984 1 92.56 348 ASP A N 1
ATOM 2872 C CA . ASP A 1 348 ? -15.188 25.875 14.945 1 92.56 348 ASP A CA 1
ATOM 2873 C C . ASP A 1 348 ? -14.266 24.844 14.32 1 92.56 348 ASP A C 1
ATOM 2875 O O . ASP A 1 348 ? -13.094 24.734 14.695 1 92.56 348 ASP A O 1
ATOM 2879 N N . ILE A 1 349 ? -14.805 24.078 13.375 1 95.12 349 ILE A N 1
ATOM 2880 C CA . ILE A 1 349 ? -14.039 22.922 12.945 1 95.12 349 ILE A CA 1
ATOM 2881 C C . ILE A 1 349 ? -13.938 22.906 11.422 1 95.12 349 ILE A C 1
ATOM 2883 O O . ILE A 1 349 ? -12.852 22.703 10.867 1 95.12 349 ILE A O 1
ATOM 2887 N N . MET A 1 350 ? -14.961 23.109 10.703 1 97.25 350 MET A N 1
ATOM 2888 C CA . MET A 1 350 ? -15.023 22.891 9.266 1 97.25 350 MET A CA 1
ATOM 2889 C C . MET A 1 350 ? -14.328 24.016 8.508 1 97.25 350 MET A C 1
ATOM 2891 O O . MET A 1 350 ? -13.5 23.766 7.629 1 97.25 350 MET A O 1
ATOM 2895 N N . GLN A 1 351 ? -14.688 25.219 8.867 1 95.88 351 GLN A N 1
ATOM 2896 C CA . GLN A 1 351 ? -14.195 26.391 8.148 1 95.88 351 GLN A CA 1
ATOM 2897 C C . GLN A 1 351 ? -12.68 26.531 8.305 1 95.88 351 GLN A C 1
ATOM 2899 O O . GLN A 1 351 ? -12.016 27.109 7.445 1 95.88 351 GLN A O 1
ATOM 2904 N N . ASN A 1 352 ? -12.062 25.906 9.234 1 93 352 ASN A N 1
ATOM 2905 C CA . ASN A 1 352 ? -10.625 26.016 9.484 1 93 352 ASN A CA 1
ATOM 2906 C C . ASN A 1 352 ? -9.93 24.672 9.344 1 93 352 ASN A C 1
ATOM 2908 O O . ASN A 1 352 ? -9.602 24.25 8.227 1 93 352 ASN A O 1
ATOM 2912 N N . HIS A 1 353 ? -10.008 23.797 10.375 1 92.81 353 HIS A N 1
ATOM 2913 C CA . HIS A 1 353 ? -9.266 22.547 10.422 1 92.81 353 HIS A CA 1
ATOM 2914 C C . HIS A 1 353 ? -9.492 21.719 9.164 1 92.81 353 HIS A C 1
ATOM 2916 O O . HIS A 1 353 ? -8.547 21.453 8.414 1 92.81 353 HIS A O 1
ATOM 2922 N N . LEU A 1 354 ? -10.695 21.484 8.922 1 96.94 354 LEU A N 1
ATOM 2923 C CA . LEU A 1 354 ? -11 20.516 7.863 1 96.94 354 LEU A CA 1
ATOM 2924 C C . LEU A 1 354 ? -10.812 21.141 6.488 1 96.94 354 LEU A C 1
ATOM 2926 O O . LEU A 1 354 ? -10.406 20.453 5.543 1 96.94 354 LEU A O 1
ATOM 2930 N N . LEU A 1 355 ? -11.109 22.375 6.395 1 97.31 355 LEU A N 1
ATOM 2931 C CA . LEU A 1 355 ? -10.891 23.047 5.113 1 97.31 355 LEU A CA 1
ATOM 2932 C C . LEU A 1 355 ? -9.406 23.109 4.777 1 97.31 355 LEU A C 1
ATOM 2934 O O . LEU A 1 355 ? -9.023 22.984 3.609 1 97.31 355 LEU A O 1
ATOM 2938 N N . GLN A 1 356 ? -8.555 23.359 5.793 1 95.06 356 GLN A N 1
ATOM 2939 C CA . GLN A 1 356 ? -7.113 23.359 5.574 1 95.06 356 GLN A CA 1
ATOM 2940 C C . GLN A 1 356 ? -6.629 22 5.078 1 95.06 356 GLN A C 1
ATOM 2942 O O . GLN A 1 356 ? -5.801 21.922 4.168 1 95.06 356 GLN A O 1
ATOM 2947 N N . VAL A 1 357 ? -7.137 21.016 5.66 1 95.69 357 VAL A N 1
ATOM 2948 C CA . VAL A 1 357 ? -6.801 19.656 5.227 1 95.69 357 VAL A CA 1
ATOM 2949 C C . VAL A 1 357 ? -7.223 19.469 3.77 1 95.69 357 VAL A C 1
ATOM 2951 O O . VAL A 1 357 ? -6.461 18.922 2.963 1 95.69 357 VAL A O 1
ATOM 2954 N N . MET A 1 358 ? -8.406 19.906 3.461 1 97.62 358 MET A N 1
ATOM 2955 C CA . MET A 1 358 ? -8.922 19.812 2.098 1 97.62 358 MET A CA 1
ATOM 2956 C C . MET A 1 358 ? -8.023 20.562 1.12 1 97.62 358 MET A C 1
ATOM 2958 O O . MET A 1 358 ? -7.77 20.094 0.011 1 97.62 358 MET A O 1
ATOM 2962 N N . ALA A 1 359 ? -7.559 21.703 1.529 1 97.31 359 ALA A N 1
ATOM 2963 C CA . ALA A 1 359 ? -6.688 22.5 0.676 1 97.31 359 ALA A CA 1
ATOM 2964 C C . ALA A 1 359 ? -5.387 21.766 0.371 1 97.31 359 ALA A C 1
ATOM 2966 O O . ALA A 1 359 ? -4.922 21.75 -0.771 1 97.31 359 ALA A O 1
ATOM 2967 N N . LEU A 1 360 ? -4.832 21.156 1.351 1 95.62 360 LEU A N 1
ATOM 2968 C CA . LEU A 1 360 ? -3.596 20.391 1.174 1 95.62 360 LEU A CA 1
ATOM 2969 C C . LEU A 1 360 ? -3.818 19.188 0.264 1 95.62 360 LEU A C 1
ATOM 2971 O O . LEU A 1 360 ? -2.947 18.844 -0.537 1 95.62 360 LEU A O 1
ATOM 2975 N N . LEU A 1 361 ? -4.98 18.656 0.34 1 96.25 361 LEU A N 1
ATOM 2976 C CA . LEU A 1 361 ? -5.332 17.5 -0.476 1 96.25 361 LEU A CA 1
ATOM 2977 C C . LEU A 1 361 ? -5.539 17.906 -1.932 1 96.25 361 LEU A C 1
ATOM 2979 O O . LEU A 1 361 ? -5.133 17.188 -2.846 1 96.25 361 LEU A O 1
ATOM 2983 N N . GLY A 1 362 ? -6.094 19.031 -2.139 1 97.5 362 GLY A N 1
ATOM 2984 C CA . GLY A 1 362 ? -6.586 19.359 -3.467 1 97.5 362 GLY A CA 1
ATOM 2985 C C . GLY A 1 362 ? -5.641 20.266 -4.242 1 97.5 362 GLY A C 1
ATOM 2986 O O . GLY A 1 362 ? -5.75 20.375 -5.465 1 97.5 362 GLY A O 1
ATOM 2987 N N . MET A 1 363 ? -4.691 20.891 -3.631 1 97.38 363 MET A N 1
ATOM 2988 C CA . MET A 1 363 ? -3.855 21.891 -4.277 1 97.38 363 MET A CA 1
ATOM 2989 C C . MET A 1 363 ? -2.906 21.25 -5.285 1 97.38 363 MET A C 1
ATOM 2991 O O . MET A 1 363 ? -2.713 20.031 -5.273 1 97.38 363 MET A O 1
ATOM 2995 N N . GLU A 1 364 ? -2.422 22.078 -6.172 1 96.38 364 GLU A N 1
ATOM 2996 C CA . GLU A 1 364 ? -1.36 21.672 -7.082 1 96.38 364 GLU A CA 1
ATOM 2997 C C . GLU A 1 364 ? 0.001 21.688 -6.395 1 96.38 364 GLU A C 1
ATOM 2999 O O . GLU A 1 364 ? 0.136 22.234 -5.293 1 96.38 364 GLU A O 1
ATOM 3004 N N . GLN A 1 365 ? 0.976 21.078 -7.016 1 93.69 365 GLN A N 1
ATOM 3005 C CA . GLN A 1 365 ? 2.332 21.094 -6.48 1 93.69 365 GLN A CA 1
ATOM 3006 C C . GLN A 1 365 ? 2.889 22.516 -6.445 1 93.69 365 GLN A C 1
ATOM 3008 O O . GLN A 1 365 ? 2.877 23.219 -7.457 1 93.69 365 GLN A O 1
ATOM 3013 N N . PRO A 1 366 ? 3.332 22.906 -5.293 1 93.38 366 PRO A N 1
ATOM 3014 C CA . PRO A 1 366 ? 3.945 24.25 -5.234 1 93.38 366 PRO A CA 1
ATOM 3015 C C . PRO A 1 366 ? 5.285 24.312 -5.969 1 93.38 366 PRO A C 1
ATOM 3017 O O . PRO A 1 366 ? 5.906 23.266 -6.219 1 93.38 366 PRO A O 1
ATOM 3020 N N . VAL A 1 367 ? 5.664 25.516 -6.301 1 90.38 367 VAL A N 1
ATOM 3021 C CA . VAL A 1 367 ? 6.934 25.719 -6.996 1 90.38 367 VAL A CA 1
ATOM 3022 C C . VAL A 1 367 ? 8.086 25.281 -6.094 1 90.38 367 VAL A C 1
ATOM 3024 O O . VAL A 1 367 ? 9.039 24.656 -6.555 1 90.38 367 VAL A O 1
ATOM 3027 N N . THR A 1 368 ? 7.98 25.688 -4.848 1 87.94 368 THR A N 1
ATOM 3028 C CA . THR A 1 368 ? 8.945 25.297 -3.824 1 87.94 368 THR A CA 1
ATOM 3029 C C . THR A 1 368 ? 8.242 24.969 -2.51 1 87.94 368 THR A C 1
ATOM 3031 O O . THR A 1 368 ? 7.02 25.109 -2.404 1 87.94 368 THR A O 1
ATOM 3034 N N . LEU A 1 369 ? 9.062 24.656 -1.521 1 86.06 369 LEU A N 1
ATOM 3035 C CA . LEU A 1 369 ? 8.492 24.328 -0.216 1 86.06 369 LEU A CA 1
ATOM 3036 C C . LEU A 1 369 ? 8.5 25.547 0.697 1 86.06 369 LEU A C 1
ATOM 3038 O O . LEU A 1 369 ? 8.266 25.438 1.902 1 86.06 369 LEU A O 1
ATOM 3042 N N . HIS A 1 370 ? 8.656 26.641 0.118 1 87.88 370 HIS A N 1
ATOM 3043 C CA . HIS A 1 370 ? 8.523 27.875 0.871 1 87.88 370 HIS A CA 1
ATOM 3044 C C . HIS A 1 370 ? 7.066 28.188 1.185 1 87.88 370 HIS A C 1
ATOM 3046 O O . HIS A 1 370 ? 6.176 27.859 0.394 1 87.88 370 HIS A O 1
ATOM 3052 N N . ALA A 1 371 ? 6.926 28.859 2.242 1 91.5 371 ALA A N 1
ATOM 3053 C CA . ALA A 1 371 ? 5.59 29.109 2.783 1 91.5 371 ALA A CA 1
ATOM 3054 C C . ALA A 1 371 ? 4.699 29.797 1.753 1 91.5 371 ALA A C 1
ATOM 3056 O O . ALA A 1 371 ? 3.555 29.391 1.544 1 91.5 371 ALA A O 1
ATOM 3057 N N . GLU A 1 372 ? 5.211 30.812 1.111 1 93.19 372 GLU A N 1
ATOM 3058 C CA . GLU A 1 372 ? 4.398 31.594 0.191 1 93.19 372 GLU A CA 1
ATOM 3059 C C . GLU A 1 372 ? 3.943 30.766 -1.001 1 93.19 372 GLU A C 1
ATOM 3061 O O . GLU A 1 372 ? 2.809 30.891 -1.463 1 93.19 372 GLU A O 1
ATOM 3066 N N . ASP A 1 373 ? 4.828 29.922 -1.47 1 93.25 373 ASP A N 1
ATOM 3067 C CA . ASP A 1 373 ? 4.477 29.062 -2.604 1 93.25 373 ASP A CA 1
ATOM 3068 C C . ASP A 1 373 ? 3.408 28.047 -2.215 1 93.25 373 ASP A C 1
ATOM 3070 O O . ASP A 1 373 ? 2.492 27.766 -2.992 1 93.25 373 ASP A O 1
ATOM 3074 N N . ILE A 1 374 ? 3.529 27.516 -1.094 1 93.19 374 ILE A N 1
ATOM 3075 C CA . ILE A 1 374 ? 2.551 26.547 -0.596 1 93.19 374 ILE A CA 1
ATOM 3076 C C . ILE A 1 374 ? 1.201 27.234 -0.404 1 93.19 374 ILE A C 1
ATOM 3078 O O . ILE A 1 374 ? 0.172 26.75 -0.869 1 93.19 374 ILE A O 1
ATOM 3082 N N . ARG A 1 375 ? 1.187 28.359 0.252 1 95.44 375 ARG A N 1
ATOM 3083 C CA . ARG A 1 375 ? -0.043 29.094 0.539 1 95.44 375 ARG A CA 1
ATOM 3084 C C . ARG A 1 375 ? -0.697 29.578 -0.746 1 95.44 375 ARG A C 1
ATOM 3086 O O . ARG A 1 375 ? -1.925 29.641 -0.842 1 95.44 375 ARG A O 1
ATOM 3093 N N . ASP A 1 376 ? 0.126 29.891 -1.742 1 96.44 376 ASP A N 1
ATOM 3094 C CA . ASP A 1 376 ? -0.412 30.297 -3.039 1 96.44 376 ASP A CA 1
ATOM 3095 C C . ASP A 1 376 ? -1.237 29.172 -3.664 1 96.44 376 ASP A C 1
ATOM 3097 O O . ASP A 1 376 ? -2.336 29.422 -4.168 1 96.44 376 ASP A O 1
ATOM 3101 N N . GLU A 1 377 ? -0.682 28.031 -3.619 1 96.94 377 GLU A N 1
ATOM 3102 C CA . GLU A 1 377 ? -1.385 26.891 -4.211 1 96.94 377 GLU A CA 1
ATOM 3103 C C . GLU A 1 377 ? -2.635 26.547 -3.412 1 96.94 377 GLU A C 1
ATOM 3105 O O . GLU A 1 377 ? -3.645 26.125 -3.982 1 96.94 377 GLU A O 1
ATOM 3110 N N . LYS A 1 378 ? -2.562 26.703 -2.121 1 97.19 378 LYS A N 1
ATOM 3111 C CA . LYS A 1 378 ? -3.75 26.484 -1.302 1 97.19 378 LYS A CA 1
ATOM 3112 C C . LYS A 1 378 ? -4.863 27.453 -1.684 1 97.19 378 LYS A C 1
ATOM 3114 O O . LYS A 1 378 ? -6.008 27.047 -1.896 1 97.19 378 LYS A O 1
ATOM 3119 N N . VAL A 1 379 ? -4.492 28.719 -1.773 1 97.94 379 VAL A N 1
ATOM 3120 C CA . VAL A 1 379 ? -5.469 29.75 -2.076 1 97.94 379 VAL A CA 1
ATOM 3121 C C . VAL A 1 379 ? -6.059 29.531 -3.465 1 97.94 379 VAL A C 1
ATOM 3123 O O . VAL A 1 379 ? -7.27 29.656 -3.66 1 97.94 379 VAL A O 1
ATOM 3126 N N . LYS A 1 380 ? -5.156 29.203 -4.383 1 97.94 380 LYS A N 1
ATOM 3127 C CA . LYS A 1 380 ? -5.613 28.906 -5.742 1 97.94 380 LYS A CA 1
ATOM 3128 C C . LYS A 1 380 ? -6.676 27.812 -5.738 1 97.94 380 LYS A C 1
ATOM 3130 O O . LYS A 1 380 ? -7.703 27.938 -6.41 1 97.94 380 LYS A O 1
ATOM 3135 N N . PHE A 1 381 ? -6.453 26.828 -5.043 1 97.81 381 PHE A N 1
ATOM 3136 C CA . PHE A 1 381 ? -7.414 25.734 -4.926 1 97.81 381 PHE A CA 1
ATOM 3137 C C . PHE A 1 381 ? -8.703 26.219 -4.266 1 97.81 381 PHE A C 1
ATOM 3139 O O . PHE A 1 381 ? -9.797 25.938 -4.762 1 97.81 381 PHE A O 1
ATOM 3146 N N . LEU A 1 382 ? -8.617 26.875 -3.154 1 98.31 382 LEU A N 1
ATOM 3147 C CA . LEU A 1 382 ? -9.781 27.344 -2.404 1 98.31 382 LEU A CA 1
ATOM 3148 C C . LEU A 1 382 ? -10.648 28.266 -3.262 1 98.31 382 LEU A C 1
ATOM 3150 O O . LEU A 1 382 ? -11.883 28.203 -3.186 1 98.31 382 LEU A O 1
ATOM 3154 N N . ARG A 1 383 ? -10.023 29.047 -4.074 1 98.12 383 ARG A N 1
ATOM 3155 C CA . ARG A 1 383 ? -10.75 29.984 -4.941 1 98.12 383 ARG A CA 1
ATOM 3156 C C . ARG A 1 383 ? -11.57 29.234 -5.984 1 98.12 383 ARG A C 1
ATOM 3158 O O . ARG A 1 383 ? -12.477 29.797 -6.598 1 98.12 383 ARG A O 1
ATOM 3165 N N . SER A 1 384 ? -11.203 27.984 -6.184 1 98.31 384 SER A N 1
ATOM 3166 C CA . SER A 1 384 ? -11.906 27.172 -7.184 1 98.31 384 SER A CA 1
ATOM 3167 C C . SER A 1 384 ? -13.125 26.484 -6.578 1 98.31 384 SER A C 1
ATOM 3169 O O . SER A 1 384 ? -13.883 25.828 -7.289 1 98.31 384 SER A O 1
ATOM 3171 N N . ILE A 1 385 ? -13.305 26.609 -5.305 1 98.44 385 ILE A N 1
ATOM 3172 C CA . ILE A 1 385 ? -14.422 25.969 -4.629 1 98.44 385 ILE A CA 1
ATOM 3173 C C . ILE A 1 385 ? -15.664 26.844 -4.734 1 98.44 385 ILE A C 1
ATOM 3175 O O . ILE A 1 385 ? -15.609 28.047 -4.461 1 98.44 385 ILE A O 1
ATOM 3179 N N . ARG A 1 386 ? -16.766 26.297 -5.117 1 97.81 386 ARG A N 1
ATOM 3180 C CA . ARG A 1 386 ? -18.031 27.031 -5.156 1 97.81 386 ARG A CA 1
ATOM 3181 C C . ARG A 1 386 ? -18.516 27.375 -3.748 1 97.81 386 ARG A C 1
ATOM 3183 O O . ARG A 1 386 ? -18.453 26.547 -2.844 1 97.81 386 ARG A O 1
ATOM 3190 N N . PRO A 1 387 ? -18.906 28.641 -3.568 1 98.06 387 PRO A N 1
ATOM 3191 C CA . PRO A 1 387 ? -19.469 28.984 -2.26 1 98.06 387 PRO A CA 1
ATOM 3192 C C . PRO A 1 387 ? -20.625 28.062 -1.857 1 98.06 387 PRO A C 1
ATOM 3194 O O . PRO A 1 387 ? -21.438 27.672 -2.705 1 98.06 387 PRO A O 1
ATOM 3197 N N . LEU A 1 388 ? -20.719 27.781 -0.641 1 98.25 388 LEU A N 1
ATOM 3198 C CA . LEU A 1 388 ? -21.719 26.859 -0.133 1 98.25 388 LEU A CA 1
ATOM 3199 C C . LEU A 1 388 ? -23.047 27.562 0.085 1 98.25 388 LEU A C 1
ATOM 3201 O O . LEU A 1 388 ? -23.094 28.75 0.391 1 98.25 388 LEU A O 1
ATOM 3205 N N . LYS A 1 389 ? -24.078 26.828 -0.081 1 97.25 389 LYS A N 1
ATOM 3206 C CA . LYS A 1 389 ? -25.438 27.234 0.266 1 97.25 389 LYS A CA 1
ATOM 3207 C C . LYS A 1 389 ? -25.969 26.438 1.462 1 97.25 389 LYS A C 1
ATOM 3209 O O . LYS A 1 389 ? -25.438 25.375 1.787 1 97.25 389 LYS A O 1
ATOM 3214 N N . ALA A 1 390 ? -26.938 27.031 2.104 1 96.62 390 ALA A N 1
ATOM 3215 C CA . ALA A 1 390 ? -27.516 26.344 3.258 1 96.62 390 ALA A CA 1
ATOM 3216 C C . ALA A 1 390 ? -28.016 24.969 2.873 1 96.62 390 ALA A C 1
ATOM 3218 O O . ALA A 1 390 ? -27.922 24.016 3.662 1 96.62 390 ALA A O 1
ATOM 3219 N N . SER A 1 391 ? -28.438 24.797 1.625 1 95 391 SER A N 1
ATOM 3220 C CA . SER A 1 391 ? -29.016 23.547 1.142 1 95 391 SER A CA 1
ATOM 3221 C C . SER A 1 391 ? -27.938 22.484 0.964 1 95 391 SER A C 1
ATOM 3223 O O . SER A 1 391 ? -28.234 21.297 0.803 1 95 391 SER A O 1
ATOM 3225 N N . ASP A 1 392 ? -26.75 22.891 0.981 1 96.06 392 ASP A N 1
ATOM 3226 C CA . ASP A 1 392 ? -25.641 21.953 0.829 1 96.06 392 ASP A CA 1
ATOM 3227 C C . ASP A 1 392 ? -25.328 21.25 2.146 1 96.06 392 ASP A C 1
ATOM 3229 O O . ASP A 1 392 ? -24.531 20.312 2.184 1 96.06 392 ASP A O 1
ATOM 3233 N N . PHE A 1 393 ? -26.062 21.656 3.229 1 97.44 393 PHE A N 1
ATOM 3234 C CA . PHE A 1 393 ? -25.703 21.172 4.551 1 97.44 393 PHE A CA 1
ATOM 3235 C C . PHE A 1 393 ? -26.797 20.281 5.113 1 97.44 393 PHE A C 1
ATOM 3237 O O . PHE A 1 393 ? -27.969 20.453 4.789 1 97.44 393 PHE A O 1
ATOM 3244 N N . VAL A 1 394 ? -26.359 19.359 5.867 1 97.75 394 VAL A N 1
ATOM 3245 C CA . VAL A 1 394 ? -27.188 18.688 6.871 1 97.75 394 VAL A CA 1
ATOM 3246 C C . VAL A 1 394 ? -26.703 19.078 8.266 1 97.75 394 VAL A C 1
ATOM 3248 O O . VAL A 1 394 ? -25.531 18.906 8.594 1 97.75 394 VAL A O 1
ATOM 3251 N N . LEU A 1 395 ? -27.609 19.656 9.047 1 98.12 395 LEU A N 1
ATOM 3252 C CA . LEU A 1 395 ? -27.25 20.125 10.383 1 98.12 395 LEU A CA 1
ATOM 3253 C C . LEU A 1 395 ? -27.859 19.234 11.453 1 98.12 395 LEU A C 1
ATOM 3255 O O . LEU A 1 395 ? -28.984 18.75 11.297 1 98.12 395 LEU A O 1
ATOM 3259 N N . GLY A 1 396 ? -27.109 19.016 12.508 1 97.94 396 GLY A N 1
ATOM 3260 C CA . GLY A 1 396 ? -27.594 18.234 13.625 1 97.94 396 GLY A CA 1
ATOM 3261 C C . GLY A 1 396 ? -27.266 18.844 14.977 1 97.94 396 GLY A C 1
ATOM 3262 O O . GLY A 1 396 ? -26.406 19.719 15.078 1 97.94 396 GLY A O 1
ATOM 3263 N N . GLN A 1 397 ? -27.984 18.422 15.969 1 97.5 397 GLN A N 1
ATOM 3264 C CA . GLN A 1 397 ? -27.781 18.797 17.359 1 97.5 397 GLN A CA 1
ATOM 3265 C C . GLN A 1 397 ? -28.031 17.609 18.297 1 97.5 397 GLN A C 1
ATOM 3267 O O . GLN A 1 397 ? -29.062 16.938 18.188 1 97.5 397 GLN A O 1
ATOM 3272 N N . TYR A 1 398 ? -27.141 17.375 19.188 1 96.88 398 TYR A N 1
ATOM 3273 C CA . TYR A 1 398 ? -27.25 16.125 19.938 1 96.88 398 TYR A CA 1
ATOM 3274 C C . TYR A 1 398 ? -28.25 16.266 21.078 1 96.88 398 TYR A C 1
ATOM 3276 O O . TYR A 1 398 ? -28.406 17.344 21.656 1 96.88 398 TYR A O 1
ATOM 3284 N N . ARG A 1 399 ? -28.906 15.172 21.391 1 95.75 399 ARG A N 1
ATOM 3285 C CA . ARG A 1 399 ? -29.844 15 22.5 1 95.75 399 ARG A CA 1
ATOM 3286 C C . ARG A 1 399 ? -29.641 13.656 23.188 1 95.75 399 ARG A C 1
ATOM 3288 O O . ARG A 1 399 ? -29.328 12.656 22.531 1 95.75 399 ARG A O 1
ATOM 3295 N N . ASP A 1 400 ? -29.656 13.734 24.422 1 94.25 400 ASP A N 1
ATOM 3296 C CA . ASP A 1 400 ? -29.609 12.492 25.188 1 94.25 400 ASP A CA 1
ATOM 3297 C C . ASP A 1 400 ? -30.969 12.172 25.797 1 94.25 400 ASP A C 1
ATOM 3299 O O . ASP A 1 400 ? -31.391 12.805 26.75 1 94.25 400 ASP A O 1
ATOM 3303 N N . ARG A 1 401 ? -31.641 11.188 25.328 1 87.06 401 ARG A N 1
ATOM 3304 C CA . ARG A 1 401 ? -32.969 10.812 25.797 1 87.06 401 ARG A CA 1
ATOM 3305 C C . ARG A 1 401 ? -32.906 10.18 27.188 1 87.06 401 ARG A C 1
ATOM 3307 O O . ARG A 1 401 ? -33.844 10.312 27.984 1 87.06 401 ARG A O 1
ATOM 3314 N N . GLN A 1 402 ? -31.828 9.461 27.422 1 90.94 402 GLN A N 1
ATOM 3315 C CA . GLN A 1 402 ? -31.656 8.789 28.719 1 90.94 402 GLN A CA 1
ATOM 3316 C C . GLN A 1 402 ? -31.266 9.781 29.797 1 90.94 402 GLN A C 1
ATOM 3318 O O . GLN A 1 402 ? -31.75 9.695 30.938 1 90.94 402 GLN A O 1
ATOM 3323 N N . ASN A 1 403 ? -30.422 10.625 29.422 1 91.94 403 ASN A N 1
ATOM 3324 C CA . ASN A 1 403 ? -29.969 11.68 30.328 1 91.94 403 ASN A CA 1
ATOM 3325 C C . ASN A 1 403 ? -30.172 13.062 29.719 1 91.94 403 ASN A C 1
ATOM 3327 O O . ASN A 1 403 ? -29.203 13.672 29.25 1 91.94 403 ASN A O 1
ATOM 3331 N N . PRO A 1 404 ? -31.344 13.57 29.875 1 89.19 404 PRO A N 1
ATOM 3332 C CA . PRO A 1 404 ? -31.703 14.828 29.234 1 89.19 404 PRO A CA 1
ATOM 3333 C C . PRO A 1 404 ? -30.75 15.969 29.609 1 89.19 404 PRO A C 1
ATOM 3335 O O . PRO A 1 404 ? -30.609 16.938 28.844 1 89.19 404 PRO A O 1
ATOM 3338 N N . GLN A 1 405 ? -30.062 15.828 30.703 1 85.25 405 GLN A N 1
ATOM 3339 C CA . GLN A 1 405 ? -29.141 16.875 31.156 1 85.25 405 GLN A CA 1
ATOM 3340 C C . GLN A 1 405 ? -27.906 16.922 30.266 1 85.25 405 GLN A C 1
ATOM 3342 O O . GLN A 1 405 ? -27.188 17.938 30.25 1 85.25 405 GLN A O 1
ATOM 3347 N N . ARG A 1 406 ? -27.734 15.945 29.547 1 89.88 406 ARG A N 1
ATOM 3348 C CA . ARG A 1 406 ? -26.562 15.875 28.688 1 89.88 406 ARG A CA 1
ATOM 3349 C C . ARG A 1 406 ? -26.875 16.375 27.281 1 89.88 406 ARG A C 1
ATOM 3351 O O . ARG A 1 406 ? -25.969 16.5 26.453 1 89.88 406 ARG A O 1
ATOM 3358 N N . SER A 1 407 ? -28.125 16.719 27.109 1 93.94 407 SER A N 1
ATOM 3359 C CA . SER A 1 407 ? -28.531 17.266 25.812 1 93.94 407 SER A CA 1
ATOM 3360 C C . SER A 1 407 ? -27.969 18.672 25.609 1 93.94 407 SER A C 1
ATOM 3362 O O . SER A 1 407 ? -27.719 19.391 26.578 1 93.94 407 SER A O 1
ATOM 3364 N N . TYR A 1 408 ? -27.75 19.047 24.328 1 95.44 408 TYR A N 1
ATOM 3365 C CA . TYR A 1 408 ? -27.125 20.344 24.047 1 95.44 408 TYR A CA 1
ATOM 3366 C C . TYR A 1 408 ? -27.938 21.484 24.625 1 95.44 408 TYR A C 1
ATOM 3368 O O . TYR A 1 408 ? -27.375 22.391 25.266 1 95.44 408 TYR A O 1
ATOM 3376 N N . LEU A 1 409 ? -29.234 21.5 24.453 1 93.06 409 LEU A N 1
ATOM 3377 C CA . LEU A 1 409 ? -30.094 22.594 24.875 1 93.06 409 LEU A CA 1
ATOM 3378 C C . LEU A 1 409 ? -30.156 22.672 26.391 1 93.06 409 LEU A C 1
ATOM 3380 O O . LEU A 1 409 ? -30.609 23.688 26.938 1 93.06 409 LEU A O 1
ATOM 3384 N N . SER A 1 410 ? -29.672 21.641 27.047 1 91.38 410 SER A N 1
ATOM 3385 C CA . SER A 1 410 ? -29.703 21.625 28.516 1 91.38 410 SER A CA 1
ATOM 3386 C C . SER A 1 410 ? -28.359 22.078 29.094 1 91.38 410 SER A C 1
ATOM 3388 O O . SER A 1 410 ? -28.219 22.219 30.312 1 91.38 410 SER A O 1
ATOM 3390 N N . GLU A 1 411 ? -27.453 22.234 28.25 1 90.19 411 GLU A N 1
ATOM 3391 C CA . GLU A 1 411 ? -26.141 22.688 28.719 1 90.19 411 GLU A CA 1
ATOM 3392 C C . GLU A 1 411 ? -26.219 24.094 29.312 1 90.19 411 GLU A C 1
ATOM 3394 O O . GLU A 1 411 ? -26.922 24.953 28.781 1 90.19 411 GLU A O 1
ATOM 3399 N N . PRO A 1 412 ? -25.5 24.203 30.328 1 86.69 412 PRO A N 1
ATOM 3400 C CA . PRO A 1 412 ? -25.516 25.547 30.922 1 86.69 412 PRO A CA 1
ATOM 3401 C C . PRO A 1 412 ? -24.984 26.609 29.953 1 86.69 412 PRO A C 1
ATOM 3403 O O . PRO A 1 412 ? -23.953 26.422 29.312 1 86.69 412 PRO A O 1
ATOM 3406 N N . GLY A 1 413 ? -25.719 27.719 29.828 1 83.81 413 GLY A N 1
ATOM 3407 C CA . GLY A 1 413 ? -25.281 28.828 29 1 83.81 413 GLY A CA 1
ATOM 3408 C C . GLY A 1 413 ? -25.875 28.781 27.609 1 83.81 413 GLY A C 1
ATOM 3409 O O . GLY A 1 413 ? -25.672 29.719 26.812 1 83.81 413 GLY A O 1
ATOM 3410 N N . VAL A 1 414 ? -26.672 27.719 27.344 1 90.31 414 VAL A N 1
ATOM 3411 C CA . VAL A 1 414 ? -27.281 27.578 26.031 1 90.31 414 VAL A CA 1
ATOM 3412 C C . VAL A 1 414 ? -28.766 27.984 26.109 1 90.31 414 VAL A C 1
ATOM 3414 O O . VAL A 1 414 ? -29.469 27.578 27.031 1 90.31 414 VAL A O 1
ATOM 3417 N N . MET A 1 415 ? -29.094 28.766 25.219 1 86.31 415 MET A N 1
ATOM 3418 C CA . MET A 1 415 ? -30.5 2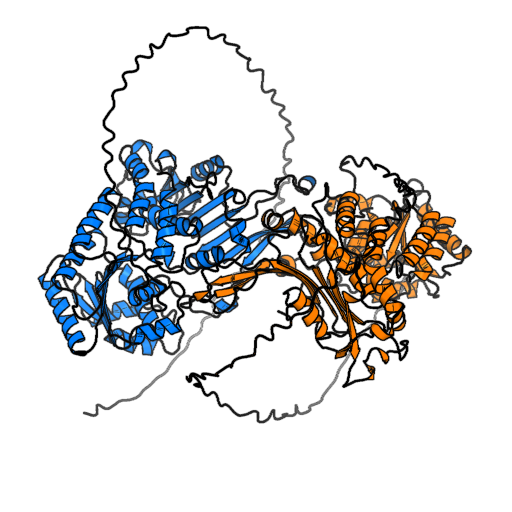9.172 25.172 1 86.31 415 MET A CA 1
ATOM 3419 C C . MET A 1 415 ? -31.391 27.984 24.812 1 86.31 415 MET A C 1
ATOM 3421 O O . MET A 1 415 ? -30.984 27.125 24.016 1 86.31 415 MET A O 1
ATOM 3425 N N . ASN A 1 416 ? -32.562 28.016 25.297 1 84.88 416 ASN A N 1
ATOM 3426 C CA . ASN A 1 416 ? -33.469 26.891 25.109 1 84.88 416 ASN A CA 1
ATOM 3427 C C . ASN A 1 416 ? -33.875 26.734 23.656 1 84.88 416 ASN A C 1
ATOM 3429 O O . ASN A 1 416 ? -34.25 25.641 23.219 1 84.88 416 ASN A O 1
ATOM 3433 N N . ASP A 1 417 ? -33.781 27.75 22.906 1 87.62 417 ASP A N 1
ATOM 3434 C CA . ASP A 1 417 ? -34.188 27.688 21.516 1 87.62 417 ASP A CA 1
ATOM 3435 C C . ASP A 1 417 ? -33 27.859 20.578 1 87.62 417 ASP A C 1
ATOM 3437 O O . ASP A 1 417 ? -33.156 28.375 19.469 1 87.62 417 ASP A O 1
ATOM 3441 N N . SER A 1 418 ? -31.859 27.391 21.062 1 92.75 418 SER A N 1
ATOM 3442 C CA . SER A 1 418 ? -30.656 27.547 20.266 1 92.75 418 SER A CA 1
ATOM 3443 C C . SER A 1 418 ? -30.719 26.688 19 1 92.75 418 SER A C 1
ATOM 3445 O O . SER A 1 418 ? -31.125 25.531 19.062 1 92.75 418 SER A O 1
ATOM 3447 N N . HIS A 1 419 ? -30.344 27.266 17.891 1 93.12 419 HIS A N 1
ATOM 3448 C CA . HIS A 1 419 ? -30.266 26.562 16.609 1 93.12 419 HIS A CA 1
ATOM 3449 C C . HIS A 1 419 ? -28.828 26.25 16.234 1 93.12 419 HIS A C 1
ATOM 3451 O O . HIS A 1 419 ? -28.547 25.953 15.07 1 93.12 419 HIS A O 1
ATOM 3457 N N . THR A 1 420 ? -27.922 26.312 17.234 1 94.56 420 THR A N 1
ATOM 3458 C CA . THR A 1 420 ? -26.516 26.094 16.953 1 94.56 420 THR A CA 1
ATOM 3459 C C . THR A 1 420 ? -26.234 24.641 16.641 1 94.56 420 THR A C 1
ATOM 3461 O O . THR A 1 420 ? -26.531 23.75 17.453 1 94.56 420 THR A O 1
ATOM 3464 N N . PRO A 1 421 ? -25.703 24.375 15.43 1 96.56 421 PRO A N 1
ATOM 3465 C CA . PRO A 1 421 ? -25.438 22.969 15.094 1 96.56 421 PRO A CA 1
ATOM 3466 C C . PRO A 1 421 ? -24.219 22.406 15.828 1 96.56 421 PRO A C 1
ATOM 3468 O O . PRO A 1 421 ? -23.203 23.094 15.938 1 96.56 421 PRO A O 1
ATOM 3471 N N . THR A 1 422 ? -24.359 21.188 16.328 1 97.25 422 THR A N 1
ATOM 3472 C CA . THR A 1 422 ? -23.25 20.438 16.922 1 97.25 422 THR A CA 1
ATOM 3473 C C . THR A 1 422 ? -22.75 19.359 15.961 1 97.25 422 THR A C 1
ATOM 3475 O O . THR A 1 422 ? -21.812 18.625 16.266 1 97.25 422 THR A O 1
ATOM 3478 N N . PHE A 1 423 ? -23.422 19.234 14.867 1 97.94 423 PHE A N 1
ATOM 3479 C CA . PHE A 1 423 ? -23.078 18.344 13.758 1 97.94 423 PHE A CA 1
ATOM 3480 C C . PHE A 1 423 ? -23.375 19.031 12.422 1 97.94 423 PHE A C 1
ATOM 3482 O O . PHE A 1 423 ? -24.391 19.703 12.273 1 97.94 423 PHE A O 1
ATOM 3489 N N . ALA A 1 424 ? -22.516 18.828 11.461 1 98.56 424 ALA A N 1
ATOM 3490 C CA . ALA A 1 424 ? -22.766 19.312 10.109 1 98.56 424 ALA A CA 1
ATOM 3491 C C . ALA A 1 424 ? -22.078 18.453 9.062 1 98.56 424 ALA A C 1
ATOM 3493 O O . ALA A 1 424 ? -20.953 17.969 9.289 1 98.56 424 ALA A O 1
ATOM 3494 N N . ALA A 1 425 ? -22.75 18.172 8.031 1 98.31 425 ALA A N 1
ATOM 3495 C CA . ALA A 1 425 ? -22.203 17.516 6.848 1 98.31 425 ALA A CA 1
ATOM 3496 C C . ALA A 1 425 ? -22.5 18.312 5.582 1 98.31 425 ALA A C 1
ATOM 3498 O O . ALA A 1 425 ? -23.578 18.891 5.445 1 98.31 425 ALA A O 1
ATOM 3499 N N . CYS A 1 426 ? -21.547 18.391 4.727 1 98.12 426 CYS A N 1
ATOM 3500 C CA . CYS A 1 426 ? -21.781 19.109 3.48 1 98.12 426 CYS A CA 1
ATOM 3501 C C . CYS A 1 426 ? -20.922 18.531 2.352 1 98.12 426 CYS A C 1
ATOM 3503 O O . CYS A 1 426 ? -20.078 17.672 2.586 1 98.12 426 CYS A O 1
ATOM 3505 N N . VAL A 1 427 ? -21.203 18.922 1.126 1 97.75 427 VAL A N 1
ATOM 3506 C CA . VAL A 1 427 ? -20.453 18.5 -0.063 1 97.75 427 VAL A CA 1
ATOM 3507 C C . VAL A 1 427 ? -19.938 19.734 -0.802 1 97.75 427 VAL A C 1
ATOM 3509 O O . VAL A 1 427 ? -20.688 20.672 -1.065 1 97.75 427 VAL A O 1
ATOM 3512 N N . PHE A 1 428 ? -18.625 19.766 -1.023 1 98.44 428 PHE A N 1
ATOM 3513 C CA . PHE A 1 428 ? -17.984 20.828 -1.791 1 98.44 428 PHE A CA 1
ATOM 3514 C C . PHE A 1 428 ? -17.875 20.438 -3.262 1 98.44 428 PHE A C 1
ATOM 3516 O O . PHE A 1 428 ? -17.609 19.281 -3.588 1 98.44 428 PHE A O 1
ATOM 3523 N N . GLN A 1 429 ? -18.078 21.391 -4.066 1 97.31 429 GLN A N 1
ATOM 3524 C CA . GLN A 1 429 ? -17.812 21.266 -5.496 1 97.31 429 GLN A CA 1
ATOM 3525 C C . GLN A 1 429 ? -16.656 22.172 -5.918 1 97.31 429 GLN A C 1
ATOM 3527 O O . GLN A 1 429 ? -16.641 23.359 -5.594 1 97.31 429 GLN A O 1
ATOM 3532 N N . VAL A 1 430 ? -15.688 21.609 -6.551 1 98.12 430 VAL A N 1
ATOM 3533 C CA . VAL A 1 430 ? -14.5 22.344 -6.973 1 98.12 430 VAL A CA 1
ATOM 3534 C C . VAL A 1 430 ? -14.516 22.531 -8.484 1 98.12 430 VAL A C 1
ATOM 3536 O O . VAL A 1 430 ? -14.617 21.562 -9.234 1 98.12 430 VAL A O 1
ATOM 3539 N N . ASP A 1 431 ? -14.391 23.75 -8.953 1 97.25 431 ASP A N 1
ATOM 3540 C CA . ASP A 1 431 ? -14.484 24.078 -10.375 1 97.25 431 ASP A CA 1
ATOM 3541 C C . ASP A 1 431 ? -13.094 24.281 -10.984 1 97.25 431 ASP A C 1
ATOM 3543 O O . ASP A 1 431 ? -12.742 25.391 -11.375 1 97.25 431 ASP A O 1
ATOM 3547 N N . ASN A 1 432 ? -12.328 23.297 -11.195 1 97 432 ASN A N 1
ATOM 3548 C CA . ASN A 1 432 ? -11.062 23.312 -11.93 1 97 432 ASN A CA 1
ATOM 3549 C C . ASN A 1 432 ? -10.836 22.016 -12.688 1 97 432 ASN A C 1
ATOM 3551 O O . ASN A 1 432 ? -11.648 21.078 -12.602 1 97 432 ASN A O 1
ATOM 3555 N N . ARG A 1 433 ? -9.875 22 -13.492 1 95.81 433 ARG A N 1
ATOM 3556 C CA . ARG A 1 433 ? -9.633 20.875 -14.398 1 95.81 433 ARG A CA 1
ATOM 3557 C C . ARG A 1 433 ? -9.367 19.594 -13.625 1 95.81 433 ARG A C 1
ATOM 3559 O O . ARG A 1 433 ? -9.781 18.516 -14.055 1 95.81 433 ARG A O 1
ATOM 3566 N N . ARG A 1 434 ? -8.688 19.578 -12.508 1 97.5 434 ARG A N 1
ATOM 3567 C CA . ARG A 1 434 ? -8.266 18.391 -11.758 1 97.5 434 ARG A CA 1
ATOM 3568 C C . ARG A 1 434 ? -9.445 17.75 -11.047 1 97.5 434 ARG A C 1
ATOM 3570 O O . ARG A 1 434 ? -9.547 16.516 -10.984 1 97.5 434 ARG A O 1
ATOM 3577 N N . TRP A 1 435 ? -10.375 18.578 -10.555 1 98.06 435 TRP A N 1
ATOM 3578 C CA . TRP A 1 435 ? -11.289 18.047 -9.555 1 98.06 435 TRP A CA 1
ATOM 3579 C C . TRP A 1 435 ? -12.734 18.172 -10.016 1 98.06 435 TRP A C 1
ATOM 3581 O O . TRP A 1 435 ? -13.656 17.688 -9.352 1 98.06 435 TRP A O 1
ATOM 3591 N N . SER A 1 436 ? -12.977 18.828 -11.148 1 97.5 436 SER A N 1
ATOM 3592 C CA . SER A 1 436 ? -14.352 19.016 -11.586 1 97.5 436 SER A CA 1
ATOM 3593 C C . SER A 1 436 ? -15.133 17.703 -11.594 1 97.5 436 SER A C 1
ATOM 3595 O O . SER A 1 436 ? -14.656 16.703 -12.133 1 97.5 436 SER A O 1
ATOM 3597 N N . GLY A 1 437 ? -16.234 17.734 -10.844 1 96.44 437 GLY A N 1
ATOM 3598 C CA . GLY A 1 437 ? -17.094 16.562 -10.828 1 96.44 437 GLY A CA 1
ATOM 3599 C C . GLY A 1 437 ? -16.844 15.648 -9.641 1 96.44 437 GLY A C 1
ATOM 3600 O O . GLY A 1 437 ? -17.656 14.773 -9.336 1 96.44 437 GLY A O 1
ATOM 3601 N N . VAL A 1 438 ? -15.727 15.75 -8.961 1 97.94 438 VAL A N 1
ATOM 3602 C CA . VAL A 1 438 ? -15.414 14.922 -7.793 1 97.94 438 VAL A CA 1
ATOM 3603 C C . VAL A 1 438 ? -16.031 15.539 -6.543 1 97.94 438 VAL A C 1
ATOM 3605 O O . VAL A 1 438 ? -15.695 16.656 -6.164 1 97.94 438 VAL A O 1
ATOM 3608 N N . PRO A 1 439 ? -16.922 14.867 -5.91 1 97.94 439 PRO A N 1
ATOM 3609 C CA . PRO A 1 439 ? -17.484 15.406 -4.672 1 97.94 439 PRO A CA 1
ATOM 3610 C C . PRO A 1 439 ? -16.516 15.328 -3.494 1 97.94 439 PRO A C 1
ATOM 3612 O O . PRO A 1 439 ? -15.945 14.266 -3.234 1 97.94 439 PRO A O 1
ATOM 3615 N N . PHE A 1 440 ? -16.297 16.391 -2.832 1 98.44 440 PHE A N 1
ATOM 3616 C CA . PHE A 1 440 ? -15.594 16.438 -1.557 1 98.44 440 PHE A CA 1
ATOM 3617 C C . PHE A 1 440 ? -16.578 16.469 -0.395 1 98.44 440 PHE A C 1
ATOM 3619 O O . PHE A 1 440 ? -17.234 17.484 -0.158 1 98.44 440 PHE A O 1
ATOM 3626 N N . LEU A 1 441 ? -16.703 15.414 0.294 1 98.19 441 LEU A N 1
ATOM 3627 C CA . LEU A 1 441 ? -17.641 15.336 1.411 1 98.19 441 LEU A CA 1
ATOM 3628 C C . LEU A 1 441 ? -16.922 15.617 2.732 1 98.19 441 LEU A C 1
ATOM 3630 O O . LEU A 1 441 ? -15.812 15.125 2.961 1 98.19 441 LEU A O 1
ATOM 3634 N N . MET A 1 442 ? -17.594 16.422 3.533 1 98.19 442 MET A N 1
ATOM 3635 C CA . MET A 1 442 ? -17.031 16.781 4.832 1 98.19 442 MET A CA 1
ATOM 3636 C C . MET A 1 442 ? -18.078 16.641 5.934 1 98.19 442 MET A C 1
ATOM 3638 O O . MET A 1 442 ? -19.25 17 5.742 1 98.19 442 MET A O 1
ATOM 3642 N N . LYS A 1 443 ? -17.719 16.078 6.992 1 97.56 443 LYS A N 1
ATOM 3643 C CA . LYS A 1 443 ? -18.641 16.062 8.133 1 97.56 443 LYS A CA 1
ATOM 3644 C C . LYS A 1 443 ? -17.891 16.219 9.445 1 97.56 443 LYS A C 1
ATOM 3646 O O . LYS A 1 443 ? -16.75 15.734 9.586 1 97.56 443 LYS A O 1
ATOM 3651 N N . ALA A 1 444 ? -18.438 16.859 10.328 1 97.81 444 ALA A N 1
ATOM 3652 C CA . ALA A 1 444 ? -17.922 17.094 11.68 1 97.81 444 ALA A CA 1
ATOM 3653 C C . ALA A 1 444 ? -19.047 17.047 12.711 1 97.81 444 ALA A C 1
ATOM 3655 O O . ALA A 1 444 ? -20.172 17.5 12.445 1 97.81 444 ALA A O 1
ATOM 3656 N N . GLY A 1 445 ? -18.719 16.484 13.891 1 97.31 445 GLY A N 1
ATOM 3657 C CA . GLY A 1 445 ? -19.766 16.422 14.906 1 97.31 445 GLY A CA 1
ATOM 3658 C C . GLY A 1 445 ? -19.234 16.141 16.297 1 97.31 445 GLY A C 1
ATOM 3659 O O . GLY A 1 445 ? -18.156 15.578 16.453 1 97.31 445 GLY A O 1
ATOM 3660 N N . LYS A 1 446 ? -20.031 16.531 17.25 1 96.69 446 LYS A N 1
ATOM 3661 C CA . LYS A 1 446 ? -19.781 16.281 18.672 1 96.69 446 LYS A CA 1
ATOM 3662 C C . LYS A 1 446 ? -20.766 15.258 19.234 1 96.69 446 LYS A C 1
ATOM 3664 O O . LYS A 1 446 ? -21.859 15.078 18.688 1 96.69 446 LYS A O 1
ATOM 3669 N N . ALA A 1 447 ? -20.406 14.609 20.328 1 96.75 447 ALA A N 1
ATOM 3670 C CA . ALA A 1 447 ? -21.219 13.609 21.016 1 96.75 447 ALA A CA 1
ATOM 3671 C C . ALA A 1 447 ? -21.609 12.477 20.078 1 96.75 447 ALA A C 1
ATOM 3673 O O . ALA A 1 447 ? -22.781 12.078 20.031 1 96.75 447 ALA A O 1
ATOM 3674 N N . LEU A 1 448 ? -20.672 12.125 19.234 1 96.31 448 LEU A N 1
ATOM 3675 C CA . LEU A 1 448 ? -20.891 11.016 18.312 1 96.31 448 LEU A CA 1
ATOM 3676 C C . LEU A 1 448 ? -20.359 9.711 18.891 1 96.31 448 LEU A C 1
ATOM 3678 O O . LEU A 1 448 ? -20.031 9.648 20.078 1 96.31 448 LEU A O 1
ATOM 3682 N N . ASP A 1 449 ? -20.312 8.68 18.156 1 94.12 449 ASP A N 1
ATOM 3683 C CA . ASP A 1 449 ? -20.094 7.32 18.625 1 94.12 449 ASP A CA 1
ATOM 3684 C C . ASP A 1 449 ? -18.609 7.098 18.953 1 94.12 449 ASP A C 1
ATOM 3686 O O . ASP A 1 449 ? -18.281 6.262 19.797 1 94.12 449 ASP A O 1
ATOM 3690 N N . GLU A 1 450 ? -17.688 7.789 18.281 1 93.88 450 GLU A N 1
ATOM 3691 C CA . GLU A 1 450 ? -16.266 7.609 18.5 1 93.88 450 GLU A CA 1
ATOM 3692 C C . GLU A 1 450 ? -15.492 8.906 18.234 1 93.88 450 GLU A C 1
ATOM 3694 O O . GLU A 1 450 ? -16.047 9.859 17.703 1 93.88 450 GLU A O 1
ATOM 3699 N N . ARG A 1 451 ? -14.289 8.945 18.734 1 93.88 451 ARG A N 1
ATOM 3700 C CA . ARG A 1 451 ? -13.352 9.992 18.359 1 93.88 451 ARG A CA 1
ATOM 3701 C C . ARG A 1 451 ? -12.562 9.609 17.109 1 93.88 451 ARG A C 1
ATOM 3703 O O . ARG A 1 451 ? -11.93 8.555 17.078 1 93.88 451 ARG A O 1
ATOM 3710 N N . LYS A 1 452 ? -12.688 10.523 16.078 1 93.38 452 LYS A N 1
ATOM 3711 C CA . LYS A 1 452 ? -12.055 10.141 14.82 1 93.38 452 LYS A CA 1
ATOM 3712 C C . LYS A 1 452 ? -11.82 11.359 13.93 1 93.38 452 LYS A C 1
ATOM 3714 O O . LYS A 1 452 ? -12.688 12.234 13.828 1 93.38 452 LYS A O 1
ATOM 3719 N N . ALA A 1 453 ? -10.68 11.484 13.398 1 93.62 453 ALA A N 1
ATOM 3720 C CA . ALA A 1 453 ? -10.359 12.344 12.266 1 93.62 453 ALA A CA 1
ATOM 3721 C C . ALA A 1 453 ? -9.711 11.547 11.141 1 93.62 453 ALA A C 1
ATOM 3723 O O . ALA A 1 453 ? -8.625 10.992 11.305 1 93.62 453 ALA A O 1
ATOM 3724 N N . GLU A 1 454 ? -10.391 11.531 10 1 93.81 454 GLU A N 1
ATOM 3725 C CA . GLU A 1 454 ? -9.969 10.617 8.945 1 93.81 454 GLU A CA 1
ATOM 3726 C C . GLU A 1 454 ? -10.242 11.188 7.562 1 93.81 454 GLU A C 1
ATOM 3728 O O . GLU A 1 454 ? -11.273 11.836 7.348 1 93.81 454 GLU A O 1
ATOM 3733 N N . ILE A 1 455 ? -9.312 10.969 6.711 1 95.38 455 ILE A N 1
ATOM 3734 C CA . ILE A 1 455 ? -9.453 11.297 5.297 1 95.38 455 ILE A CA 1
ATOM 3735 C C . ILE A 1 455 ? -9.523 10.008 4.48 1 95.38 455 ILE A C 1
ATOM 3737 O O . ILE A 1 455 ? -8.688 9.117 4.633 1 95.38 455 ILE A O 1
ATOM 3741 N N . ARG A 1 456 ? -10.523 9.898 3.658 1 95.5 456 ARG A N 1
ATOM 3742 C CA . ARG A 1 456 ? -10.68 8.734 2.795 1 95.5 456 ARG A CA 1
ATOM 3743 C C . ARG A 1 456 ? -10.766 9.141 1.329 1 95.5 456 ARG A C 1
ATOM 3745 O O . ARG A 1 456 ? -11.656 9.906 0.945 1 95.5 456 ARG A O 1
ATOM 3752 N N . ILE A 1 457 ? -9.867 8.727 0.555 1 96.12 457 ILE A N 1
ATOM 3753 C CA . ILE A 1 457 ? -9.867 8.922 -0.891 1 96.12 457 ILE A CA 1
ATOM 3754 C C . ILE A 1 457 ? -10.336 7.641 -1.583 1 96.12 457 ILE A C 1
ATOM 3756 O O . ILE A 1 457 ? -9.648 6.613 -1.535 1 96.12 457 ILE A O 1
ATOM 3760 N N . GLN A 1 458 ? -11.453 7.727 -2.117 1 95.81 458 GLN A N 1
ATOM 3761 C CA . GLN A 1 458 ? -12.023 6.574 -2.807 1 95.81 458 GLN A CA 1
ATOM 3762 C C . GLN A 1 458 ? -11.758 6.648 -4.309 1 95.81 458 GLN A C 1
ATOM 3764 O O . GLN A 1 458 ? -12.133 7.625 -4.961 1 95.81 458 GLN A O 1
ATOM 3769 N N . PHE A 1 459 ? -11.133 5.633 -4.824 1 95.31 459 PHE A N 1
ATOM 3770 C CA . PHE A 1 459 ? -10.828 5.582 -6.25 1 95.31 459 PHE A CA 1
ATOM 3771 C C . PHE A 1 459 ? -12.016 5.027 -7.039 1 95.31 459 PHE A C 1
ATOM 3773 O O . PHE A 1 459 ? -12.961 4.5 -6.453 1 95.31 459 PHE A O 1
ATOM 3780 N N . GLN A 1 460 ? -11.953 5.234 -8.312 1 93.69 460 GLN A N 1
ATOM 3781 C CA . GLN A 1 460 ? -13 4.73 -9.203 1 93.69 460 GLN A CA 1
ATOM 3782 C C . GLN A 1 460 ? -13.094 3.209 -9.133 1 93.69 460 GLN A C 1
ATOM 3784 O O . GLN A 1 460 ? -12.156 2.545 -8.688 1 93.69 460 GLN A O 1
ATOM 3789 N N . SER A 1 461 ? -14.25 2.75 -9.477 1 88.75 461 SER A N 1
ATOM 3790 C CA . SER A 1 461 ? -14.453 1.306 -9.516 1 88.75 461 SER A CA 1
ATOM 3791 C C . SER A 1 461 ? -13.805 0.687 -10.742 1 88.75 461 SER A C 1
ATOM 3793 O O . SER A 1 461 ? -13.602 1.363 -11.758 1 88.75 461 SER A O 1
ATOM 3795 N N . VAL A 1 462 ? -13.406 -0.585 -10.602 1 88.12 462 VAL A N 1
ATOM 3796 C CA . VAL A 1 462 ? -12.82 -1.301 -11.727 1 88.12 462 VAL A CA 1
ATOM 3797 C C . VAL A 1 462 ? -13.859 -1.464 -12.836 1 88.12 462 VAL A C 1
ATOM 3799 O O . VAL A 1 462 ? -14.953 -1.978 -12.602 1 88.12 462 VAL A O 1
ATOM 3802 N N . PRO A 1 463 ? -13.5 -1.002 -14.055 1 82.19 463 PRO A N 1
ATOM 3803 C CA . PRO A 1 463 ? -14.453 -1.169 -15.156 1 82.19 463 PRO A CA 1
ATOM 3804 C C . PRO A 1 463 ? -14.492 -2.6 -15.688 1 82.19 463 PRO A C 1
ATOM 3806 O O . PRO A 1 463 ? -13.492 -3.314 -15.625 1 82.19 463 PRO A O 1
ATOM 3809 N N . GLY A 1 464 ? -15.703 -3.102 -16.406 1 72.12 464 GLY A N 1
ATOM 3810 C CA . GLY A 1 464 ? -15.836 -4.371 -17.109 1 72.12 464 GLY A CA 1
ATOM 3811 C C . GLY A 1 464 ? -15.422 -5.562 -16.25 1 72.12 464 GLY A C 1
ATOM 3812 O O . GLY A 1 464 ? -14.945 -6.57 -16.781 1 72.12 464 GLY A O 1
ATOM 3813 N N . GLY A 1 465 ? -15.656 -5.559 -15.148 1 67.56 465 GLY A N 1
ATOM 3814 C CA . GLY A 1 465 ? -15.023 -6.352 -14.102 1 67.56 465 GLY A CA 1
ATOM 3815 C C . GLY A 1 465 ? -14.914 -7.82 -14.461 1 67.56 465 GLY A C 1
ATOM 3816 O O . GLY A 1 465 ? -15.93 -8.484 -14.688 1 67.56 465 GLY A O 1
ATOM 3817 N N . LEU A 1 466 ? -13.688 -8.352 -14.812 1 79 466 LEU A N 1
ATOM 3818 C CA . LEU A 1 466 ? -13.242 -9.734 -14.984 1 79 466 LEU A CA 1
ATOM 3819 C C . LEU A 1 466 ? -13.781 -10.617 -13.867 1 79 466 LEU A C 1
ATOM 3821 O O . LEU A 1 466 ? -14.109 -11.781 -14.094 1 79 466 LEU A O 1
ATOM 3825 N N . PHE A 1 467 ? -13.977 -9.984 -12.727 1 77.31 467 PHE A N 1
ATOM 3826 C CA . PHE A 1 467 ? -14.336 -10.758 -11.539 1 77.31 467 PHE A CA 1
ATOM 3827 C C . PHE A 1 467 ? -15.82 -10.602 -11.219 1 77.31 467 PHE A C 1
ATOM 3829 O O . PHE A 1 467 ? -16.281 -11.039 -10.164 1 77.31 467 PHE A O 1
ATOM 3836 N N . SER A 1 468 ? -16.516 -9.938 -12.055 1 67.94 468 SER A N 1
ATOM 3837 C CA . SER A 1 468 ? -17.922 -9.672 -11.828 1 67.94 468 SER A CA 1
ATOM 3838 C C . SER A 1 468 ? -18.703 -10.969 -11.648 1 67.94 468 SER A C 1
ATOM 3840 O O . SER A 1 468 ? -19.703 -11.008 -10.93 1 67.94 468 SER A O 1
ATOM 3842 N N . GLN A 1 469 ? -18.203 -11.969 -12.344 1 62.59 469 GLN A N 1
ATOM 3843 C CA . GLN A 1 469 ? -18.922 -13.242 -12.25 1 62.59 469 GLN A CA 1
ATOM 3844 C C . GLN A 1 469 ? -18.609 -13.945 -10.93 1 62.59 469 GLN A C 1
ATOM 3846 O O . GLN A 1 469 ? -19.359 -14.828 -10.508 1 62.59 469 GLN A O 1
ATOM 3851 N N . VAL A 1 470 ? -17.547 -13.578 -10.391 1 64.06 470 VAL A N 1
ATOM 3852 C CA . VAL A 1 470 ? -17.125 -14.219 -9.156 1 64.06 470 VAL A CA 1
ATOM 3853 C C . VAL A 1 470 ? -17.75 -13.508 -7.961 1 64.06 470 VAL A C 1
ATOM 3855 O O . VAL A 1 470 ? -18.094 -14.141 -6.961 1 64.06 470 VAL A O 1
ATOM 3858 N N . VAL A 1 471 ? -17.859 -12.211 -8.164 1 61 471 VAL A N 1
ATOM 3859 C CA . VAL A 1 471 ? -18.391 -11.43 -7.051 1 61 471 VAL A CA 1
ATOM 3860 C C . VAL A 1 471 ? -19.75 -10.852 -7.43 1 61 471 VAL A C 1
ATOM 3862 O O . VAL A 1 471 ? -19.938 -10.367 -8.547 1 61 471 VAL A O 1
ATOM 3865 N N . SER A 1 472 ? -20.828 -11.352 -6.816 1 55.28 472 SER A N 1
ATOM 3866 C CA . SER A 1 472 ? -22.203 -10.938 -7.098 1 55.28 472 SER A CA 1
ATOM 3867 C C . SER A 1 472 ? -22.328 -9.422 -7.137 1 55.28 472 SER A C 1
ATOM 3869 O O . SER A 1 472 ? -23.203 -8.883 -7.82 1 55.28 472 SER A O 1
ATOM 3871 N N . SER A 1 473 ? -21.516 -8.781 -6.398 1 61.09 473 SER A N 1
ATOM 3872 C CA . SER A 1 473 ? -21.641 -7.328 -6.273 1 61.09 473 SER A CA 1
ATOM 3873 C C . SER A 1 473 ? -20.422 -6.621 -6.844 1 61.09 473 SER A C 1
ATOM 3875 O O . SER A 1 473 ? -19.484 -7.27 -7.309 1 61.09 473 SER A O 1
ATOM 3877 N N . HIS A 1 474 ? -20.578 -5.348 -7.098 1 69.88 474 HIS A N 1
ATOM 3878 C CA . HIS A 1 474 ? -19.484 -4.496 -7.551 1 69.88 474 HIS A CA 1
ATOM 3879 C C . HIS A 1 474 ? -18.266 -4.629 -6.645 1 69.88 474 HIS A C 1
ATOM 3881 O O . HIS A 1 474 ? -18.406 -4.816 -5.434 1 69.88 474 HIS A O 1
ATOM 3887 N N . LEU A 1 475 ? -17.188 -4.797 -7.312 1 78.69 475 LEU A N 1
ATOM 3888 C CA . LEU A 1 475 ? -15.938 -4.84 -6.547 1 78.69 475 LEU A CA 1
ATOM 3889 C C . LEU A 1 475 ? -15.789 -3.592 -5.684 1 78.69 475 LEU A C 1
ATOM 3891 O O . LEU A 1 475 ? -16.109 -2.486 -6.125 1 78.69 475 LEU A O 1
ATOM 3895 N N . PRO A 1 476 ? -15.453 -3.783 -4.516 1 82.5 476 PRO A N 1
ATOM 3896 C CA . PRO A 1 476 ? -15.203 -2.625 -3.656 1 82.5 476 PRO A CA 1
ATOM 3897 C C . PRO A 1 476 ? -14.164 -1.669 -4.238 1 82.5 476 PRO A C 1
ATOM 3899 O O . PRO A 1 476 ? -13.25 -2.102 -4.941 1 82.5 476 PRO A O 1
ATOM 3902 N N . HIS A 1 477 ? -14.406 -0.391 -3.943 1 88.75 477 HIS A N 1
ATOM 3903 C CA . HIS A 1 477 ? -13.445 0.628 -4.359 1 88.75 477 HIS A CA 1
ATOM 3904 C C . HIS A 1 477 ? -12.125 0.487 -3.605 1 88.75 477 HIS A C 1
ATOM 3906 O O . HIS A 1 477 ? -12.117 0.125 -2.428 1 88.75 477 HIS A O 1
ATOM 3912 N N . ASN A 1 478 ? -11.078 0.671 -4.375 1 90.56 478 ASN A N 1
ATOM 3913 C CA . ASN A 1 478 ? -9.844 0.922 -3.641 1 90.56 478 ASN A CA 1
ATOM 3914 C C . ASN A 1 478 ? -9.898 2.254 -2.896 1 90.56 478 ASN A C 1
ATOM 3916 O O . ASN A 1 478 ? -10.523 3.205 -3.361 1 90.56 478 ASN A O 1
ATOM 3920 N N . GLU A 1 479 ? -9.273 2.271 -1.732 1 92.25 479 GLU A N 1
ATOM 3921 C CA . GLU A 1 479 ? -9.289 3.496 -0.938 1 92.25 479 GLU A CA 1
ATOM 3922 C C . GLU A 1 479 ? -7.922 3.76 -0.312 1 92.25 479 GLU A C 1
ATOM 3924 O O . GLU A 1 479 ? -7.227 2.826 0.093 1 92.25 479 GLU A O 1
ATOM 3929 N N . LEU A 1 480 ? -7.516 4.949 -0.393 1 91.69 480 LEU A N 1
ATOM 3930 C CA . LEU A 1 480 ? -6.418 5.43 0.441 1 91.69 480 LEU A CA 1
ATOM 3931 C C . LEU A 1 480 ? -6.953 6.141 1.681 1 91.69 480 LEU A C 1
ATOM 3933 O O . LEU A 1 480 ? -7.688 7.125 1.569 1 91.69 480 LEU A O 1
ATOM 3937 N N . VAL A 1 481 ? -6.578 5.652 2.875 1 91 481 VAL A N 1
ATOM 3938 C CA . VAL A 1 481 ? -7.133 6.172 4.117 1 91 481 VAL A CA 1
ATOM 3939 C C . VAL A 1 481 ? -6.016 6.762 4.977 1 91 481 VAL A C 1
ATOM 3941 O O . VAL A 1 481 ? -4.988 6.113 5.195 1 91 481 VAL A O 1
ATOM 3944 N N . ILE A 1 482 ? -6.207 7.953 5.383 1 90.12 482 ILE A N 1
ATOM 3945 C CA . ILE A 1 482 ? -5.309 8.633 6.309 1 90.12 482 ILE A CA 1
ATOM 3946 C C . ILE A 1 482 ? -6.047 8.938 7.613 1 90.12 482 ILE A C 1
ATOM 3948 O O . ILE A 1 482 ? -6.891 9.836 7.664 1 90.12 482 ILE A O 1
ATOM 3952 N N . ARG A 1 483 ? -5.727 8.242 8.602 1 89.31 483 ARG A N 1
ATOM 3953 C CA . ARG A 1 483 ? -6.332 8.469 9.914 1 89.31 483 ARG A CA 1
ATOM 3954 C C . ARG A 1 483 ? -5.449 9.359 10.781 1 89.31 483 ARG A C 1
ATOM 3956 O O . ARG A 1 483 ? -4.395 8.938 11.25 1 89.31 483 ARG A O 1
ATOM 3963 N N . VAL A 1 484 ? -5.926 10.492 11.016 1 87.19 484 VAL A N 1
ATOM 3964 C CA . VAL A 1 484 ? -5.16 11.492 11.742 1 87.19 484 VAL A CA 1
ATOM 3965 C C . VAL A 1 484 ? -5.23 11.211 13.242 1 87.19 484 VAL A C 1
ATOM 3967 O O . VAL A 1 484 ? -4.254 11.422 13.969 1 87.19 484 VAL A O 1
ATOM 3970 N N . GLN A 1 485 ? -6.398 10.805 13.734 1 85.25 485 GLN A N 1
ATOM 3971 C CA . GLN A 1 485 ? -6.59 10.422 15.125 1 85.25 485 GLN A CA 1
ATOM 3972 C C . GLN A 1 485 ? -7.863 9.602 15.305 1 85.25 485 GLN A C 1
ATOM 3974 O O . GLN A 1 485 ? -8.836 9.797 14.578 1 85.25 485 GLN A O 1
ATOM 3979 N N . PRO A 1 486 ? -7.965 8.75 16.188 1 85.69 486 PRO A N 1
ATOM 3980 C CA . PRO A 1 486 ? -6.883 8.234 17.031 1 85.69 486 PRO A CA 1
ATOM 3981 C C . PRO A 1 486 ? -5.988 7.234 16.297 1 85.69 486 PRO A C 1
ATOM 3983 O O . PRO A 1 486 ? -6.258 6.887 15.148 1 85.69 486 PRO A O 1
ATOM 3986 N N . ASP A 1 487 ? -4.938 6.828 16.812 1 78.31 487 ASP A N 1
ATOM 3987 C CA . ASP A 1 487 ? -4.043 5.824 16.25 1 78.31 487 ASP A CA 1
ATOM 3988 C C . ASP A 1 487 ? -3.66 6.176 14.812 1 78.31 487 ASP A C 1
ATOM 3990 O O . ASP A 1 487 ? -4.07 5.492 13.875 1 78.31 487 ASP A O 1
ATOM 3994 N N . GLU A 1 488 ? -2.896 7.176 14.719 1 80.44 488 GLU A N 1
ATOM 3995 C CA . GLU A 1 488 ? -2.473 7.707 13.43 1 80.44 488 GLU A CA 1
ATOM 3996 C C . GLU A 1 488 ? -2.02 6.586 12.492 1 80.44 488 GLU A C 1
ATOM 3998 O O . GLU A 1 488 ? -1.227 5.73 12.883 1 80.44 488 GLU A O 1
ATOM 4003 N N . ALA A 1 489 ? -2.594 6.551 11.305 1 81.31 489 ALA A N 1
ATOM 4004 C CA . ALA A 1 489 ? -2.264 5.496 10.352 1 81.31 489 ALA A CA 1
ATOM 4005 C C . ALA A 1 489 ? -2.521 5.953 8.914 1 81.31 489 ALA A C 1
ATOM 4007 O O . ALA A 1 489 ? -3.375 6.809 8.672 1 81.31 489 ALA A O 1
ATOM 4008 N N . ILE A 1 490 ? -1.73 5.438 8.016 1 84.62 490 ILE A N 1
ATOM 4009 C CA . ILE A 1 490 ? -1.962 5.535 6.578 1 84.62 490 ILE A CA 1
ATOM 4010 C C . ILE A 1 490 ? -2.039 4.137 5.973 1 84.62 490 ILE A C 1
ATOM 4012 O O . ILE A 1 490 ? -1.122 3.328 6.137 1 84.62 490 ILE A O 1
ATOM 4016 N N . TYR A 1 491 ? -3.117 3.844 5.285 1 84.69 491 TYR A N 1
ATOM 4017 C CA . TYR A 1 491 ? -3.211 2.521 4.68 1 84.69 491 TYR A CA 1
ATOM 4018 C C . TYR A 1 491 ? -4.062 2.559 3.416 1 84.69 491 TYR A C 1
ATOM 4020 O O . TYR A 1 491 ? -4.824 3.506 3.201 1 84.69 491 TYR A O 1
ATOM 4028 N N . MET A 1 492 ? -3.852 1.601 2.654 1 87 492 MET A N 1
ATOM 4029 C CA . MET A 1 492 ? -4.617 1.424 1.425 1 87 492 MET A CA 1
ATOM 4030 C C . MET A 1 492 ? -5.504 0.186 1.509 1 87 492 MET A C 1
ATOM 4032 O O . MET A 1 492 ? -5.082 -0.851 2.023 1 87 492 MET A O 1
ATOM 4036 N N . ARG A 1 493 ? -6.707 0.314 1.09 1 85.94 493 ARG A N 1
ATOM 4037 C CA . ARG A 1 493 ? -7.613 -0.821 0.967 1 85.94 493 ARG A CA 1
ATOM 4038 C C . ARG A 1 493 ? -7.648 -1.343 -0.465 1 85.94 493 ARG A C 1
ATOM 4040 O O . ARG A 1 493 ? -8.023 -0.616 -1.388 1 85.94 493 ARG A O 1
ATOM 4047 N N . ILE A 1 494 ? -7.254 -2.547 -0.602 1 86.75 494 ILE A N 1
ATOM 4048 C CA . ILE A 1 494 ? -7.227 -3.18 -1.916 1 86.75 494 ILE A CA 1
ATOM 4049 C C . ILE A 1 494 ? -7.863 -4.566 -1.835 1 86.75 494 ILE A C 1
ATOM 4051 O O . ILE A 1 494 ? -8.219 -5.031 -0.749 1 86.75 494 ILE A O 1
ATOM 4055 N N . LEU A 1 495 ? -8.031 -5.102 -3.008 1 82.31 495 LEU A N 1
ATOM 4056 C CA . LEU A 1 495 ? -8.547 -6.465 -3.066 1 82.31 495 LEU A CA 1
ATOM 4057 C C . LEU A 1 495 ? -7.414 -7.465 -3.268 1 82.31 495 LEU A C 1
ATOM 4059 O O . LEU A 1 495 ? -6.469 -7.199 -4.012 1 82.31 495 LEU A O 1
ATOM 4063 N N . SER A 1 496 ? -7.461 -8.547 -2.539 1 81 496 SER A N 1
ATOM 4064 C CA . SER A 1 496 ? -6.504 -9.648 -2.654 1 81 496 SER A CA 1
ATOM 4065 C C . SER A 1 496 ? -7.207 -11 -2.639 1 81 496 SER A C 1
ATOM 4067 O O . SER A 1 496 ? -8.359 -11.102 -2.205 1 81 496 SER A O 1
ATOM 4069 N N . LYS A 1 497 ? -6.527 -11.914 -3.215 1 77 497 LYS A N 1
ATOM 4070 C CA . LYS A 1 497 ? -7.047 -13.281 -3.139 1 77 497 LYS A CA 1
ATOM 4071 C C . LYS A 1 497 ? -6.93 -13.836 -1.723 1 77 497 LYS A C 1
ATOM 4073 O O . LYS A 1 497 ? -5.887 -13.688 -1.08 1 77 497 LYS A O 1
ATOM 4078 N N . ALA A 1 498 ? -8.047 -14.367 -1.272 1 71.56 498 ALA A N 1
ATOM 4079 C CA . ALA A 1 498 ? -7.988 -15.039 0.023 1 71.56 498 ALA A CA 1
ATOM 4080 C C . ALA A 1 498 ? -7.121 -16.297 -0.049 1 71.56 498 ALA A C 1
ATOM 4082 O O . ALA A 1 498 ? -7.188 -17.047 -1.022 1 71.56 498 ALA A O 1
ATOM 4083 N N . PRO A 1 499 ? -6.273 -16.422 0.942 1 70.12 499 PRO A N 1
ATOM 4084 C CA . PRO A 1 499 ? -5.469 -17.656 0.922 1 70.12 499 PRO A CA 1
ATOM 4085 C C . PRO A 1 499 ? -6.312 -18.922 1.019 1 70.12 499 PRO A C 1
ATOM 4087 O O . PRO A 1 499 ? -7.426 -18.875 1.551 1 70.12 499 PRO A O 1
ATOM 4090 N N . GLY A 1 500 ? -5.789 -20.016 0.542 1 67.88 500 GLY A N 1
ATOM 4091 C CA . GLY A 1 500 ? -6.492 -21.297 0.622 1 67.88 500 GLY A CA 1
ATOM 4092 C C . GLY A 1 500 ? -7.004 -21.781 -0.721 1 67.88 500 GLY A C 1
ATOM 4093 O O . GLY A 1 500 ? -6.59 -21.281 -1.768 1 67.88 500 GLY A O 1
ATOM 4094 N N . PHE A 1 501 ? -7.816 -22.766 -0.542 1 65.25 501 PHE A N 1
ATOM 4095 C CA . PHE A 1 501 ? -8.328 -23.422 -1.74 1 65.25 501 PHE A CA 1
ATOM 4096 C C . PHE A 1 501 ? -9.461 -22.609 -2.359 1 65.25 501 PHE A C 1
ATOM 4098 O O . PHE A 1 501 ? -9.852 -22.859 -3.502 1 65.25 501 PHE A O 1
ATOM 4105 N N . THR A 1 502 ? -9.75 -21.469 -1.472 1 60.06 502 THR A N 1
ATOM 4106 C CA . THR A 1 502 ? -10.859 -20.656 -1.956 1 60.06 502 THR A CA 1
ATOM 4107 C C . THR A 1 502 ? -10.352 -19.531 -2.848 1 60.06 502 THR A C 1
ATOM 4109 O O . THR A 1 502 ? -9.25 -19.016 -2.641 1 60.06 502 THR A O 1
ATOM 4112 N N . SER A 1 503 ? -10.961 -19.469 -4.016 1 64.69 503 SER A N 1
ATOM 4113 C CA . SER A 1 503 ? -10.625 -18.344 -4.883 1 64.69 503 SER A CA 1
ATOM 4114 C C . SER A 1 503 ? -11.508 -17.141 -4.582 1 64.69 503 SER A C 1
ATOM 4116 O O . SER A 1 503 ? -12.234 -16.656 -5.457 1 64.69 503 SER A O 1
ATOM 4118 N N . ARG A 1 504 ? -11.539 -16.844 -3.309 1 66.19 504 ARG A N 1
ATOM 4119 C CA . ARG A 1 504 ? -12.352 -15.688 -2.93 1 66.19 504 ARG A CA 1
ATOM 4120 C C . ARG A 1 504 ? -11.484 -14.438 -2.803 1 66.19 504 ARG A C 1
ATOM 4122 O O . ARG A 1 504 ? -10.289 -14.523 -2.516 1 66.19 504 ARG A O 1
ATOM 4129 N N . LEU A 1 505 ? -12.148 -13.445 -3.225 1 67.31 505 LEU A N 1
ATOM 4130 C CA . LEU A 1 505 ? -11.492 -12.148 -3.078 1 67.31 505 LEU A CA 1
ATOM 4131 C C . LEU A 1 505 ? -11.727 -11.578 -1.686 1 67.31 505 LEU A C 1
ATOM 4133 O O . LEU A 1 505 ? -12.812 -11.727 -1.121 1 67.31 505 LEU A O 1
ATOM 4137 N N . GLU A 1 506 ? -10.734 -11.094 -1.119 1 66.94 506 GLU A N 1
ATOM 4138 C CA . GLU A 1 506 ? -10.852 -10.445 0.183 1 66.94 506 GLU A CA 1
ATOM 4139 C C . GLU A 1 506 ? -10.195 -9.062 0.171 1 66.94 506 GLU A C 1
ATOM 4141 O O . GLU A 1 506 ? -9.227 -8.836 -0.56 1 66.94 506 GLU A O 1
ATOM 4146 N N . GLU A 1 507 ? -10.867 -8.25 0.932 1 66.38 507 GLU A N 1
ATOM 4147 C CA . GLU A 1 507 ? -10.273 -6.93 1.104 1 66.38 507 GLU A CA 1
ATOM 4148 C C . GLU A 1 507 ? -9.023 -6.996 1.985 1 66.38 507 GLU A C 1
ATOM 4150 O O . GLU A 1 507 ? -9.008 -7.707 2.992 1 66.38 507 GLU A O 1
ATOM 4155 N N . ALA A 1 508 ? -7.984 -6.383 1.438 1 64.88 508 ALA A N 1
ATOM 4156 C CA . ALA A 1 508 ? -6.723 -6.328 2.178 1 64.88 508 ALA A CA 1
ATOM 4157 C C . ALA A 1 508 ? -6.266 -4.887 2.373 1 64.88 508 ALA A C 1
ATOM 4159 O O . ALA A 1 508 ? -6.727 -3.98 1.675 1 64.88 508 ALA A O 1
ATOM 4160 N N . ARG A 1 509 ? -5.574 -4.75 3.498 1 63.97 509 ARG A N 1
ATOM 4161 C CA . ARG A 1 509 ? -5.047 -3.424 3.811 1 63.97 509 ARG A CA 1
ATOM 4162 C C . ARG A 1 509 ? -3.531 -3.387 3.668 1 63.97 509 ARG A C 1
ATOM 4164 O O . ARG A 1 509 ? -2.838 -4.309 4.102 1 63.97 509 ARG A O 1
ATOM 4171 N N . LEU A 1 510 ? -3.143 -2.428 2.844 1 64.88 510 LEU A N 1
ATOM 4172 C CA . LEU A 1 510 ? -1.723 -2.092 2.816 1 64.88 510 LEU A CA 1
ATOM 4173 C C . LEU A 1 510 ? -1.409 -0.978 3.811 1 64.88 510 LEU A C 1
ATOM 4175 O O . LEU A 1 510 ? -1.797 0.174 3.602 1 64.88 510 LEU A O 1
ATOM 4179 N N . ASN A 1 511 ? -0.929 -1.419 4.871 1 60.31 511 ASN A N 1
ATOM 4180 C CA . ASN A 1 511 ? -0.687 -0.466 5.949 1 60.31 511 ASN A CA 1
ATOM 4181 C C . ASN A 1 511 ? 0.704 0.155 5.848 1 60.31 511 ASN A C 1
ATOM 4183 O O . ASN A 1 511 ? 1.675 -0.535 5.531 1 60.31 511 ASN A O 1
ATOM 4187 N N . LEU A 1 512 ? 0.535 1.385 5.738 1 55.5 512 LEU A N 1
ATOM 4188 C CA . LEU A 1 512 ? 1.82 2.064 5.848 1 55.5 512 LEU A CA 1
ATOM 4189 C C . LEU A 1 512 ? 2.434 1.847 7.227 1 55.5 512 LEU A C 1
ATOM 4191 O O . LEU A 1 512 ? 1.801 2.131 8.242 1 55.5 512 LEU A O 1
ATOM 4195 N N . PHE A 1 513 ? 3.217 0.758 7.344 1 50.47 513 PHE A N 1
ATOM 4196 C CA . PHE A 1 513 ? 3.898 0.539 8.617 1 50.47 513 PHE A CA 1
ATOM 4197 C C . PHE A 1 513 ? 4.934 1.629 8.875 1 50.47 513 PHE A C 1
ATOM 4199 O O . PHE A 1 513 ? 5.742 1.943 7.996 1 50.47 513 PHE A O 1
ATOM 4206 N N . TYR A 1 514 ? 4.383 2.553 9.57 1 45.06 514 TYR A N 1
ATOM 4207 C CA . TYR A 1 514 ? 5.457 3.357 10.148 1 45.06 514 TYR A CA 1
ATOM 4208 C C . TYR A 1 514 ? 6.453 2.48 10.891 1 45.06 514 TYR A C 1
ATOM 4210 O O . TYR A 1 514 ? 6.098 1.42 11.406 1 45.06 514 TYR A O 1
ATOM 4218 N N . ARG A 1 515 ? 7.488 2.195 10.5 1 39.78 515 ARG A N 1
ATOM 4219 C CA . ARG A 1 515 ? 8.367 1.458 11.406 1 39.78 515 ARG A CA 1
ATOM 4220 C C . ARG A 1 515 ? 7.738 1.327 12.789 1 39.78 515 ARG A C 1
ATOM 4222 O O . ARG A 1 515 ? 7.316 2.322 13.383 1 39.78 515 ARG A O 1
ATOM 4229 N N . THR A 1 516 ? 6.828 0.251 13.359 1 39.97 516 THR A N 1
ATOM 4230 C CA . THR A 1 516 ? 7.125 -0.008 14.766 1 39.97 516 THR A CA 1
ATOM 4231 C C . THR A 1 516 ? 8.328 0.818 15.227 1 39.97 516 THR A C 1
ATOM 4233 O O . THR A 1 516 ? 8.695 0.789 16.406 1 39.97 516 THR A O 1
ATOM 4236 N N . ALA A 1 517 ? 9.031 1.057 14.281 1 38.75 517 ALA A N 1
ATOM 4237 C CA . ALA A 1 517 ? 10.289 1.771 14.5 1 38.75 517 ALA A CA 1
ATOM 4238 C C . ALA A 1 517 ? 10.039 3.115 15.18 1 38.75 517 ALA A C 1
ATOM 4240 O O . ALA A 1 517 ? 10.859 3.576 15.977 1 38.75 517 ALA A O 1
ATOM 4241 N N . TRP A 1 518 ? 8.883 3.713 14.711 1 42.84 518 TRP A N 1
ATOM 4242 C CA . TRP A 1 518 ? 8.789 4.957 15.469 1 42.84 518 TRP A CA 1
ATOM 4243 C C . TRP A 1 518 ? 8.203 4.715 16.859 1 42.84 518 TRP A C 1
ATOM 4245 O O . TRP A 1 518 ? 7.957 5.66 17.609 1 42.84 518 TRP A O 1
ATOM 4255 N N . GLU A 1 519 ? 7.469 3.662 16.859 1 42.62 519 GLU A N 1
ATOM 4256 C CA . GLU A 1 519 ? 7.062 3.396 18.234 1 42.62 519 GLU A CA 1
ATOM 4257 C C . GLU A 1 519 ? 8.188 3.717 19.203 1 42.62 519 GLU A C 1
ATOM 4259 O O . GLU A 1 519 ? 7.938 4.184 20.312 1 42.62 519 GLU A O 1
ATOM 4264 N N . ASP A 1 520 ? 9.328 3.18 18.688 1 41.06 520 ASP A N 1
ATOM 4265 C CA . ASP A 1 520 ? 10.406 3.52 19.609 1 41.06 520 ASP A CA 1
ATOM 4266 C C . ASP A 1 520 ? 10.633 5.031 19.656 1 41.06 520 ASP A C 1
ATOM 4268 O O . ASP A 1 520 ? 11.398 5.52 20.484 1 41.06 520 ASP A O 1
ATOM 4272 N N . SER A 1 521 ? 10.266 5.547 18.594 1 43.75 521 SER A N 1
ATOM 4273 C CA . SER A 1 521 ? 10.562 6.969 18.719 1 43.75 521 SER A CA 1
ATOM 4274 C C . SER A 1 521 ? 9.492 7.684 19.531 1 43.75 521 SER A C 1
ATOM 4276 O O . SER A 1 521 ? 8.453 8.078 19 1 43.75 521 SER A O 1
ATOM 4278 N N . LYS A 1 522 ? 9.297 7.184 20.672 1 47.97 522 LYS A N 1
ATOM 4279 C CA . LYS A 1 522 ? 8.484 7.645 21.797 1 47.97 522 LYS A CA 1
ATOM 4280 C C . LYS A 1 522 ? 8.266 9.156 21.734 1 47.97 522 LYS A C 1
ATOM 4282 O O . LYS A 1 522 ? 7.441 9.695 22.484 1 47.97 522 LYS A O 1
ATOM 4287 N N . ASP A 1 523 ? 8.812 9.898 20.859 1 57.38 523 ASP A N 1
ATOM 4288 C CA . ASP A 1 523 ? 8.695 11.336 21.094 1 57.38 523 ASP A CA 1
ATOM 4289 C C . ASP A 1 523 ? 8.109 12.047 19.859 1 57.38 523 ASP A C 1
ATOM 4291 O O . ASP A 1 523 ? 8.828 12.75 19.156 1 57.38 523 ASP A O 1
ATOM 4295 N N . ILE A 1 524 ? 6.805 11.734 19.359 1 67.25 524 ILE A N 1
ATOM 4296 C CA . ILE A 1 524 ? 6.148 12.539 18.328 1 67.25 524 ILE A CA 1
ATOM 4297 C C . ILE A 1 524 ? 5.727 13.883 18.922 1 67.25 524 ILE A C 1
ATOM 4299 O O . ILE A 1 524 ? 4.969 13.922 19.906 1 67.25 524 ILE A O 1
ATOM 4303 N N . PRO A 1 525 ? 6.32 14.875 18.359 1 73.75 525 PRO A N 1
ATOM 4304 C CA . PRO A 1 525 ? 5.961 16.188 18.891 1 73.75 525 PRO A CA 1
ATOM 4305 C C . PRO A 1 525 ? 4.477 16.5 18.734 1 73.75 525 PRO A C 1
ATOM 4307 O O . PRO A 1 525 ? 3.859 16.125 17.75 1 73.75 525 PRO A O 1
ATOM 4310 N N . ASP A 1 526 ? 4.059 17.156 19.703 1 80.62 526 ASP A N 1
ATOM 4311 C CA . ASP A 1 526 ? 2.697 17.688 19.625 1 80.62 526 ASP A CA 1
ATOM 4312 C C . ASP A 1 526 ? 2.604 18.812 18.609 1 80.62 526 ASP A C 1
ATOM 4314 O O . ASP A 1 526 ? 3.611 19.438 18.266 1 80.62 526 ASP A O 1
ATOM 4318 N N . ALA A 1 527 ? 1.471 19.062 18.141 1 85.88 527 ALA A N 1
ATOM 4319 C CA . ALA A 1 527 ? 1.22 20.062 17.109 1 85.88 527 ALA A CA 1
ATOM 4320 C C . ALA A 1 527 ? 1.698 21.453 17.547 1 85.88 527 ALA A C 1
ATOM 4322 O O . ALA A 1 527 ? 2.314 22.188 16.766 1 85.88 527 ALA A O 1
ATOM 4323 N N . TYR A 1 528 ? 1.498 21.797 18.781 1 90.69 528 TYR A N 1
ATOM 4324 C CA . TYR A 1 528 ? 1.852 23.125 19.281 1 90.69 528 TYR A CA 1
ATOM 4325 C C . TYR A 1 528 ? 3.363 23.297 19.375 1 90.69 528 TYR A C 1
ATOM 4327 O O . TYR A 1 528 ? 3.887 24.391 19.141 1 90.69 528 TYR A O 1
ATOM 4335 N N . GLU A 1 529 ? 4.059 22.266 19.688 1 89 529 GLU A N 1
ATOM 4336 C CA . GLU A 1 529 ? 5.52 22.328 19.719 1 89 529 GLU A CA 1
ATOM 4337 C C . GLU A 1 529 ? 6.086 22.688 18.359 1 89 529 GLU A C 1
ATOM 4339 O O . GLU A 1 529 ? 6.91 23.594 18.25 1 89 529 GLU A O 1
ATOM 4344 N N . ARG A 1 530 ? 5.496 22.016 17.438 1 87.69 530 ARG A N 1
ATOM 4345 C CA . ARG A 1 530 ? 5.938 22.25 16.062 1 87.69 530 ARG A CA 1
ATOM 4346 C C . ARG A 1 530 ? 5.621 23.672 15.625 1 87.69 530 ARG A C 1
ATOM 4348 O O . ARG A 1 530 ? 6.465 24.359 15.031 1 87.69 530 ARG A O 1
ATOM 4355 N N . LEU A 1 531 ? 4.516 24.109 15.891 1 91.81 531 LEU A N 1
ATOM 4356 C CA . LEU A 1 531 ? 4.062 25.406 15.43 1 91.81 531 LEU A CA 1
ATOM 4357 C C . LEU A 1 531 ? 4.848 26.531 16.109 1 91.81 531 LEU A C 1
ATOM 4359 O O . LEU A 1 531 ? 5.273 27.484 15.461 1 91.81 531 LEU A O 1
ATOM 4363 N N . ILE A 1 532 ? 5.047 26.391 17.406 1 93.38 532 ILE A N 1
ATOM 4364 C CA . ILE A 1 532 ? 5.789 27.422 18.125 1 93.38 532 ILE A CA 1
ATOM 4365 C C . ILE A 1 532 ? 7.227 27.484 17.625 1 93.38 532 ILE A C 1
ATOM 4367 O O . ILE A 1 532 ? 7.793 28.562 17.453 1 93.38 532 ILE A O 1
ATOM 4371 N N . LEU A 1 533 ? 7.754 26.328 17.422 1 90.5 533 LEU A N 1
ATOM 4372 C CA . LEU A 1 533 ? 9.102 26.266 16.875 1 90.5 533 LEU A CA 1
ATOM 4373 C C . LEU A 1 533 ? 9.18 26.969 15.523 1 90.5 533 LEU A C 1
ATOM 4375 O O . LEU A 1 533 ? 10.125 27.719 15.258 1 90.5 533 LEU A O 1
ATOM 4379 N N . ASP A 1 534 ? 8.234 26.75 14.711 1 90.38 534 ASP A N 1
ATOM 4380 C CA . ASP A 1 534 ? 8.195 27.359 13.391 1 90.38 534 ASP A CA 1
ATOM 4381 C C . ASP A 1 534 ? 8.094 28.891 13.5 1 90.38 534 ASP A C 1
ATOM 4383 O O . ASP A 1 534 ? 8.688 29.609 12.703 1 90.38 534 ASP A O 1
ATOM 4387 N N . VAL A 1 535 ? 7.34 29.344 14.477 1 93.81 535 VAL A N 1
ATOM 4388 C CA . VAL A 1 535 ? 7.234 30.781 14.688 1 93.81 535 VAL A CA 1
ATOM 4389 C C . VAL A 1 535 ? 8.602 31.359 15.047 1 93.81 535 VAL A C 1
ATOM 4391 O O . VAL A 1 535 ? 9.016 32.375 14.508 1 93.81 535 VAL A O 1
ATOM 4394 N N . ILE A 1 536 ? 9.266 30.688 15.938 1 92.56 536 ILE A N 1
ATOM 4395 C CA . ILE A 1 536 ? 10.57 31.141 16.406 1 92.56 536 ILE A CA 1
ATOM 4396 C C . ILE A 1 536 ? 11.539 31.219 15.227 1 92.56 536 ILE A C 1
ATOM 4398 O O . ILE A 1 536 ? 12.344 32.156 15.133 1 92.56 536 ILE A O 1
ATOM 4402 N N . HIS A 1 537 ? 11.32 30.359 14.258 1 89.19 537 HIS A N 1
ATOM 4403 C CA . HIS A 1 537 ? 12.25 30.297 13.133 1 89.19 537 HIS A CA 1
ATOM 4404 C C . HIS A 1 537 ? 11.727 31.094 11.945 1 89.19 537 HIS A C 1
ATOM 4406 O O . HIS A 1 537 ? 12.383 31.172 10.906 1 89.19 537 HIS A O 1
ATOM 4412 N N . GLY A 1 538 ? 10.594 31.578 12.039 1 90.31 538 GLY A N 1
ATOM 4413 C CA . GLY A 1 538 ? 10.031 32.406 10.992 1 90.31 538 GLY A CA 1
ATOM 4414 C C . GLY A 1 538 ? 9.453 31.609 9.836 1 90.31 538 GLY A C 1
ATOM 4415 O O . GLY A 1 538 ? 9.438 32.062 8.695 1 90.31 538 GLY A O 1
ATOM 4416 N N . GLU A 1 539 ? 9.141 30.375 10.094 1 88.69 539 GLU A N 1
ATOM 4417 C CA . GLU A 1 539 ? 8.539 29.516 9.094 1 88.69 539 GLU A CA 1
ATOM 4418 C C . GLU A 1 539 ? 7.016 29.625 9.109 1 88.69 539 GLU A C 1
ATOM 4420 O O . GLU A 1 539 ? 6.375 29.328 10.125 1 88.69 539 GLU A O 1
ATOM 4425 N N . LYS A 1 540 ? 6.395 29.938 7.965 1 92.44 540 LYS A N 1
ATOM 4426 C CA . LYS A 1 540 ? 4.98 30.297 7.961 1 92.44 540 LYS A CA 1
ATOM 4427 C C . LYS A 1 540 ? 4.156 29.266 7.191 1 92.44 540 LYS A C 1
ATOM 4429 O O . LYS A 1 540 ? 2.951 29.438 7 1 92.44 540 LYS A O 1
ATOM 4434 N N . SER A 1 541 ? 4.754 28.188 6.734 1 88.94 541 SER A N 1
ATOM 4435 C CA . SER A 1 541 ? 4.086 27.234 5.844 1 88.94 541 SER A CA 1
ATOM 4436 C C . SER A 1 541 ? 2.863 26.609 6.512 1 88.94 541 SER A C 1
ATOM 4438 O O . SER A 1 541 ? 1.896 26.25 5.84 1 88.94 541 SER A O 1
ATOM 4440 N N . LEU A 1 542 ? 2.906 26.578 7.797 1 90.19 542 LEU A N 1
ATOM 4441 C CA . LEU A 1 542 ? 1.837 25.891 8.516 1 90.19 542 LEU A CA 1
ATOM 4442 C C . LEU A 1 542 ? 0.863 26.891 9.125 1 90.19 542 LEU A C 1
ATOM 4444 O O . LEU A 1 542 ? 0.039 26.531 9.969 1 90.19 542 LEU A O 1
ATOM 4448 N N . PHE A 1 543 ? 0.965 28.125 8.773 1 94.62 543 PHE A N 1
ATOM 4449 C CA . PHE A 1 543 ? 0.106 29.172 9.297 1 94.62 543 PHE A CA 1
ATOM 4450 C C . PHE A 1 543 ? -0.77 29.766 8.203 1 94.62 543 PHE A C 1
ATOM 4452 O O . PHE A 1 543 ? -0.342 29.875 7.047 1 94.62 543 PHE A O 1
ATOM 4459 N N . ILE A 1 544 ? -1.925 30.141 8.562 1 94.56 544 ILE A N 1
ATOM 4460 C CA . ILE A 1 544 ? -2.908 30.594 7.59 1 94.56 544 ILE A CA 1
ATOM 4461 C C . ILE A 1 544 ? -2.631 32.031 7.215 1 94.56 544 ILE A C 1
ATOM 4463 O O . ILE A 1 544 ? -2.465 32.906 8.094 1 94.56 544 ILE A O 1
ATOM 4467 N N . ARG A 1 545 ? -2.549 32.312 5.965 1 94.25 545 ARG A N 1
ATOM 4468 C CA . ARG A 1 545 ? -2.322 33.656 5.465 1 94.25 545 ARG A CA 1
ATOM 4469 C C . ARG A 1 545 ? -3.623 34.469 5.414 1 94.25 545 ARG A C 1
ATOM 4471 O O . ARG A 1 545 ? -4.711 33.875 5.398 1 94.25 545 ARG A O 1
ATOM 4478 N N . ASP A 1 546 ? -3.502 35.688 5.305 1 94.38 546 ASP A N 1
ATOM 4479 C CA . ASP A 1 546 ? -4.633 36.594 5.328 1 94.38 546 ASP A CA 1
ATOM 4480 C C . ASP A 1 546 ? -5.598 36.312 4.18 1 94.38 546 ASP A C 1
ATOM 4482 O O . ASP A 1 546 ? -6.805 36.188 4.395 1 94.38 546 ASP A O 1
ATOM 4486 N N . ASP A 1 547 ? -5.133 36.219 2.977 1 95.12 547 ASP A N 1
ATOM 4487 C CA . ASP A 1 547 ? -5.992 36 1.818 1 95.12 547 ASP A CA 1
ATOM 4488 C C . ASP A 1 547 ? -6.598 34.594 1.843 1 95.12 547 ASP A C 1
ATOM 4490 O O . ASP A 1 547 ? -7.691 34.375 1.316 1 95.12 547 ASP A O 1
ATOM 4494 N N . GLU A 1 548 ? -5.891 33.719 2.416 1 95.75 548 GLU A N 1
ATOM 4495 C CA . GLU A 1 548 ? -6.414 32.344 2.586 1 95.75 548 GLU A CA 1
ATOM 4496 C C . GLU A 1 548 ? -7.668 32.344 3.455 1 95.75 548 GLU A C 1
ATOM 4498 O O . GLU A 1 548 ? -8.656 31.703 3.129 1 95.75 548 GLU A O 1
ATOM 4503 N N . LEU A 1 549 ? -7.621 33.094 4.512 1 95.88 549 LEU A N 1
ATOM 4504 C CA . LEU A 1 549 ? -8.758 33.188 5.426 1 95.88 549 LEU A CA 1
ATOM 4505 C C . LEU A 1 549 ? -9.93 33.906 4.754 1 95.88 549 LEU A C 1
ATOM 4507 O O . LEU A 1 549 ? -11.086 33.531 4.977 1 95.88 549 LEU A O 1
ATOM 4511 N N . GLU A 1 550 ? -9.602 34.875 4.008 1 96.81 550 GLU A N 1
ATOM 4512 C CA . GLU A 1 550 ? -10.648 35.594 3.283 1 96.81 550 GLU A CA 1
ATOM 4513 C C . GLU A 1 550 ? -11.406 34.656 2.344 1 96.81 550 GLU A C 1
ATOM 4515 O O . GLU A 1 550 ? -12.641 34.656 2.34 1 96.81 550 GLU A O 1
ATOM 4520 N N . VAL A 1 551 ? -10.695 33.906 1.596 1 97.69 551 VAL A N 1
ATOM 4521 C CA . VAL A 1 551 ? -11.328 32.969 0.652 1 97.69 551 VAL A CA 1
ATOM 4522 C C . VAL A 1 551 ? -12.094 31.906 1.414 1 97.69 551 VAL A C 1
ATOM 4524 O O . VAL A 1 551 ? -13.188 31.5 0.999 1 97.69 551 VAL A O 1
ATOM 4527 N N . ALA A 1 552 ? -11.539 31.438 2.49 1 97.44 552 ALA A N 1
ATOM 4528 C CA . ALA A 1 552 ? -12.203 30.438 3.309 1 97.44 552 ALA A CA 1
ATOM 4529 C C . ALA A 1 552 ? -13.562 30.922 3.791 1 97.44 552 ALA A C 1
ATOM 4531 O O . ALA A 1 552 ? -14.555 30.203 3.713 1 97.44 552 ALA A O 1
ATOM 4532 N N . TRP A 1 553 ? -13.586 32.156 4.27 1 97.75 553 TRP A N 1
ATOM 4533 C CA . TRP A 1 553 ? -14.844 32.719 4.746 1 97.75 553 TRP A CA 1
ATOM 4534 C C . TRP A 1 553 ? -15.812 32.938 3.59 1 97.75 553 TRP A C 1
ATOM 4536 O O . TRP A 1 553 ? -17.016 32.781 3.744 1 97.75 553 TRP A O 1
ATOM 4546 N N . ASN A 1 554 ? -15.289 33.312 2.449 1 97.94 554 ASN A N 1
ATOM 4547 C CA . ASN A 1 554 ? -16.156 33.531 1.288 1 97.94 554 ASN A CA 1
ATOM 4548 C C . ASN A 1 554 ? -16.859 32.25 0.878 1 97.94 554 ASN A C 1
ATOM 4550 O O . ASN A 1 554 ? -17.953 32.281 0.324 1 97.94 554 ASN A O 1
ATOM 4554 N N . ILE A 1 555 ? -16.266 31.109 1.157 1 98.38 555 ILE A N 1
ATOM 4555 C CA . ILE A 1 555 ? -16.844 29.812 0.826 1 98.38 555 ILE A CA 1
ATOM 4556 C C . ILE A 1 555 ? -18.016 29.5 1.765 1 98.38 555 ILE A C 1
ATOM 4558 O O . ILE A 1 555 ? -19.047 29.016 1.328 1 98.38 555 ILE A O 1
ATOM 4562 N N . PHE A 1 556 ? -17.922 29.891 3.035 1 98.31 556 PHE A N 1
ATOM 4563 C CA . PHE A 1 556 ? -18.859 29.438 4.043 1 98.31 556 PHE A CA 1
ATOM 4564 C C . PHE A 1 556 ? -19.906 30.516 4.352 1 98.31 556 PHE A C 1
ATOM 4566 O O . PHE A 1 556 ? -21.031 30.203 4.734 1 98.31 556 PHE A O 1
ATOM 4573 N N . THR A 1 557 ? -19.578 31.859 4.281 1 97.94 557 THR A N 1
ATOM 4574 C CA . THR A 1 557 ? -20.375 32.969 4.781 1 97.94 557 THR A CA 1
ATOM 4575 C C . THR A 1 557 ? -21.75 32.969 4.137 1 97.94 557 THR A C 1
ATOM 4577 O O . THR A 1 557 ? -22.766 33.156 4.816 1 97.94 557 THR A O 1
ATOM 4580 N N . PRO A 1 558 ? -21.859 32.719 2.799 1 97.69 558 PRO A N 1
ATOM 4581 C CA . PRO A 1 558 ? -23.188 32.719 2.197 1 97.69 558 PRO A CA 1
ATOM 4582 C C . PRO A 1 558 ? -24.141 31.734 2.854 1 97.69 558 PRO A C 1
ATOM 4584 O O . PRO A 1 558 ? -25.297 32.062 3.156 1 97.69 558 PRO A O 1
ATOM 4587 N N . SER A 1 559 ? -23.703 30.562 3.074 1 97.5 559 SER A N 1
ATOM 4588 C CA . SER A 1 559 ? -24.547 29.547 3.697 1 97.5 559 SER A CA 1
ATOM 4589 C C . SER A 1 559 ? -24.875 29.906 5.141 1 97.5 559 SER A C 1
ATOM 4591 O O . SER A 1 559 ? -26.016 29.734 5.586 1 97.5 559 SER A O 1
ATOM 4593 N N . LEU A 1 560 ? -23.906 30.406 5.867 1 96.75 560 LEU A N 1
ATOM 4594 C CA . LEU A 1 560 ? -24.109 30.781 7.262 1 96.75 560 LEU A CA 1
ATOM 4595 C C . LEU A 1 560 ? -25.125 31.906 7.371 1 96.75 560 LEU A C 1
ATOM 4597 O O . LEU A 1 560 ? -26 31.875 8.234 1 96.75 560 LEU A O 1
ATOM 4601 N N . LYS A 1 561 ? -25.047 32.906 6.516 1 96.25 561 LYS A N 1
ATOM 4602 C CA . LYS A 1 561 ? -25.984 34 6.504 1 96.25 561 LYS A CA 1
ATOM 4603 C C . LYS A 1 561 ? -27.406 33.531 6.172 1 96.25 561 LYS A C 1
ATOM 4605 O O . LYS A 1 561 ? -28.375 33.969 6.793 1 96.25 561 LYS A O 1
ATOM 4610 N N . GLU A 1 562 ? -27.469 32.656 5.23 1 96.56 562 GLU A N 1
ATOM 4611 C CA . GLU A 1 562 ? -28.766 32.094 4.867 1 96.56 562 GLU A CA 1
ATOM 4612 C C . GLU A 1 562 ? -29.406 31.344 6.047 1 96.56 562 GLU A C 1
ATOM 4614 O O . GLU A 1 562 ? -30.594 31.5 6.309 1 96.56 562 GLU A O 1
ATOM 4619 N N . MET A 1 563 ? -28.641 30.625 6.75 1 95.31 563 MET A N 1
ATOM 4620 C CA . MET A 1 563 ? -29.125 29.859 7.902 1 95.31 563 MET A CA 1
ATOM 4621 C C . MET A 1 563 ? -29.562 30.797 9.023 1 95.31 563 MET A C 1
ATOM 4623 O O . MET A 1 563 ? -30.547 30.516 9.711 1 95.31 563 MET A O 1
ATOM 4627 N N . GLU A 1 564 ? -28.828 31.875 9.203 1 93.25 564 GLU A N 1
ATOM 4628 C CA . GLU A 1 564 ? -29.125 32.844 10.258 1 93.25 564 GLU A CA 1
ATOM 4629 C C . GLU A 1 564 ? -30.375 33.656 9.914 1 93.25 564 GLU A C 1
ATOM 4631 O O . GLU A 1 564 ? -31.141 34.031 10.805 1 93.25 564 GLU A O 1
ATOM 4636 N N . MET A 1 565 ? -30.578 33.938 8.656 1 93.56 565 MET A N 1
ATOM 4637 C CA . MET A 1 565 ? -31.719 34.719 8.211 1 93.56 565 MET A CA 1
ATOM 4638 C C . MET A 1 565 ? -33 33.906 8.289 1 93.56 565 MET A C 1
ATOM 4640 O O . MET A 1 565 ? -34.062 34.469 8.57 1 93.56 565 MET A O 1
ATOM 4644 N N . ALA A 1 566 ? -32.844 32.656 8.016 1 90.81 566 ALA A N 1
ATOM 4645 C CA . ALA A 1 566 ? -34 31.766 8.062 1 90.81 566 ALA A CA 1
ATOM 4646 C C . ALA A 1 566 ? -33.812 30.641 9.078 1 90.81 566 ALA A C 1
ATOM 4648 O O . ALA A 1 566 ? -33.781 29.469 8.719 1 90.81 566 ALA A O 1
ATOM 4649 N N . GLN A 1 567 ? -33.812 31 10.273 1 85 567 GLN A N 1
ATOM 4650 C CA . GLN A 1 567 ? -33.438 30.062 11.336 1 85 567 GLN A CA 1
ATOM 4651 C C . GLN A 1 567 ? -34.438 28.906 11.438 1 85 567 GLN A C 1
ATOM 4653 O O . GLN A 1 567 ? -34.031 27.766 11.633 1 85 567 GLN A O 1
ATOM 4658 N N . ASP A 1 568 ? -35.688 29.203 11.258 1 86.69 568 ASP A N 1
ATOM 4659 C CA . ASP A 1 568 ? -36.719 28.188 11.414 1 86.69 568 ASP A CA 1
ATOM 4660 C C . ASP A 1 568 ? -36.625 27.141 10.305 1 86.69 568 ASP A C 1
ATOM 4662 O O . ASP A 1 568 ? -36.969 25.969 10.523 1 86.69 568 ASP A O 1
ATOM 4666 N N . SER A 1 569 ? -36.094 27.531 9.211 1 88.94 569 SER A N 1
ATOM 4667 C CA . SER A 1 569 ? -36 26.625 8.07 1 88.94 569 SER A CA 1
ATOM 4668 C C . SER A 1 569 ? -34.781 25.719 8.195 1 88.94 569 SER A C 1
ATOM 4670 O O . SER A 1 569 ? -34.688 24.688 7.523 1 88.94 569 SER A O 1
ATOM 4672 N N . TRP A 1 570 ? -33.906 26.109 9.039 1 93.12 570 TRP A N 1
ATOM 4673 C CA . TRP A 1 570 ? -32.656 25.359 9.109 1 93.12 570 TRP A CA 1
ATOM 4674 C C . TRP A 1 570 ? -32.375 24.891 10.539 1 93.12 570 TRP A C 1
ATOM 4676 O O . TRP A 1 570 ? -31.234 24.922 11 1 93.12 570 TRP A O 1
ATOM 4686 N N . LYS A 1 571 ? -33.469 24.547 11.234 1 93.81 571 LYS A N 1
ATOM 4687 C CA . LYS A 1 571 ? -33.312 23.953 12.562 1 93.81 571 LYS A CA 1
ATOM 4688 C C . LYS A 1 571 ? -32.531 22.641 12.5 1 93.81 571 LYS A C 1
ATOM 4690 O O . LYS A 1 571 ? -32.844 21.766 11.688 1 93.81 571 LYS A O 1
ATOM 4695 N N . PRO A 1 572 ? -31.484 22.531 13.305 1 96.88 572 PRO A N 1
ATOM 4696 C CA . PRO A 1 572 ? -30.703 21.281 13.281 1 96.88 572 PRO A CA 1
ATOM 4697 C C . PRO A 1 572 ? -31.531 20.062 13.648 1 96.88 572 PRO A C 1
ATOM 4699 O O . PRO A 1 572 ? -32.406 20.141 14.523 1 96.88 572 PRO A O 1
ATOM 4702 N N . ILE A 1 573 ? -31.297 19.016 12.969 1 96.88 573 ILE A N 1
ATOM 4703 C CA . ILE A 1 573 ? -31.953 17.734 13.25 1 96.88 573 ILE A CA 1
ATOM 4704 C C . ILE A 1 573 ? -31.406 17.141 14.547 1 96.88 573 ILE A C 1
ATOM 4706 O O . ILE A 1 573 ? -30.188 17.109 14.75 1 96.88 573 ILE A O 1
ATOM 4710 N N . LEU A 1 574 ? -32.312 16.703 15.398 1 96 574 LEU A N 1
ATOM 4711 C CA . LEU A 1 574 ? -31.859 16.109 16.656 1 96 574 LEU A CA 1
ATOM 4712 C C . LEU A 1 574 ? -31.297 14.719 16.422 1 96 574 LEU A C 1
ATOM 4714 O O . LEU A 1 574 ? -31.891 13.922 15.68 1 96 574 LEU A O 1
ATOM 4718 N N . TYR A 1 575 ? -30.109 14.469 16.922 1 96.88 575 TYR A N 1
ATOM 4719 C CA . TYR A 1 575 ? -29.516 13.133 16.875 1 96.88 575 TYR A CA 1
ATOM 4720 C C . TYR A 1 575 ? -29.109 12.656 18.266 1 96.88 575 TYR A C 1
ATOM 4722 O O . TYR A 1 575 ? -28.938 13.469 19.172 1 96.88 575 TYR A O 1
ATOM 4730 N N . ASP A 1 576 ? -28.953 11.398 18.453 1 96.12 576 ASP A N 1
ATOM 4731 C CA . ASP A 1 576 ? -28.719 10.805 19.781 1 96.12 576 ASP A CA 1
ATOM 4732 C C . ASP A 1 576 ? -27.25 10.984 20.203 1 96.12 576 ASP A C 1
ATOM 4734 O O . ASP A 1 576 ? -26.344 10.734 19.422 1 96.12 576 ASP A O 1
ATOM 4738 N N . TYR A 1 577 ? -27.172 11.375 21.484 1 95.81 577 TYR A N 1
ATOM 4739 C CA . TYR A 1 577 ? -25.844 11.383 22.078 1 95.81 577 TYR A CA 1
ATOM 4740 C C . TYR A 1 577 ? -25.188 10.016 22 1 95.81 577 TYR A C 1
ATOM 4742 O O . TYR A 1 577 ? -25.781 9.008 22.375 1 95.81 577 TYR A O 1
ATOM 4750 N N . GLY A 1 578 ? -23.984 9.945 21.359 1 94.5 578 GLY A N 1
ATOM 4751 C CA . GLY A 1 578 ? -23.281 8.68 21.188 1 94.5 578 GLY A CA 1
ATOM 4752 C C . GLY A 1 578 ? -23.625 7.977 19.891 1 94.5 578 GLY A C 1
ATOM 4753 O O . GLY A 1 578 ? -23.094 6.895 19.609 1 94.5 578 GLY A O 1
ATOM 4754 N N . GLY A 1 579 ? -24.438 8.547 19.172 1 93.81 579 GLY A N 1
ATOM 4755 C CA . GLY A 1 579 ? -24.812 7.977 17.891 1 93.81 579 GLY A CA 1
ATOM 4756 C C . GLY A 1 579 ? -23.875 8.375 16.75 1 93.81 579 GLY A C 1
ATOM 4757 O O . GLY A 1 579 ? -22.797 8.898 17 1 93.81 579 GLY A O 1
ATOM 4758 N N . ARG A 1 580 ? -24.344 8.125 15.5 1 92.69 580 ARG A N 1
ATOM 4759 C CA . ARG A 1 580 ? -23.5 8.383 14.328 1 92.69 580 ARG A CA 1
ATOM 4760 C C . ARG A 1 580 ? -23.875 9.703 13.664 1 92.69 580 ARG A C 1
ATOM 4762 O O . ARG A 1 580 ? -23.297 10.07 12.641 1 92.69 580 ARG A O 1
ATOM 4769 N N . GLY A 1 581 ? -24.766 10.438 14.258 1 94.62 581 GLY A N 1
ATOM 4770 C CA . GLY A 1 581 ? -25.281 11.648 13.641 1 94.62 581 GLY A CA 1
ATOM 4771 C C . GLY A 1 581 ? -26.625 11.445 12.961 1 94.62 581 GLY A C 1
ATOM 4772 O O . GLY A 1 581 ? -27.203 10.367 13.039 1 94.62 581 GLY A O 1
ATOM 4773 N N . PRO A 1 582 ? -27.156 12.445 12.367 1 96.44 582 PRO A N 1
ATOM 4774 C CA . PRO A 1 582 ? -28.453 12.328 11.68 1 96.44 582 PRO A CA 1
ATOM 4775 C C . PRO A 1 582 ? -28.391 11.445 10.438 1 96.44 582 PRO A C 1
ATOM 4777 O O . PRO A 1 582 ? -27.391 11.469 9.711 1 96.44 582 PRO A O 1
ATOM 4780 N N . ILE A 1 583 ? -29.344 10.719 10.195 1 94.38 583 ILE A N 1
ATOM 4781 C CA . ILE A 1 583 ? -29.406 9.812 9.062 1 94.38 583 ILE A CA 1
ATOM 4782 C C . ILE A 1 583 ? -29.406 10.609 7.758 1 94.38 583 ILE A C 1
ATOM 4784 O O . ILE A 1 583 ? -28.984 10.102 6.715 1 94.38 583 ILE A O 1
ATOM 4788 N N . GLU A 1 584 ? -29.906 11.812 7.84 1 95.19 584 GLU A N 1
ATOM 4789 C CA . GLU A 1 584 ? -29.938 12.695 6.68 1 95.19 584 GLU A CA 1
ATOM 4790 C C . GLU A 1 584 ? -28.547 12.906 6.109 1 95.19 584 GLU A C 1
ATOM 4792 O O . GLU A 1 584 ? -28.391 13.219 4.926 1 95.19 584 GLU A O 1
ATOM 4797 N N . SER A 1 585 ? -27.531 12.812 6.953 1 96.06 585 SER A N 1
ATOM 4798 C CA . SER A 1 585 ? -26.156 12.891 6.461 1 96.06 585 SER A CA 1
ATOM 4799 C C . SER A 1 585 ? -25.859 11.75 5.492 1 96.06 585 SER A C 1
ATOM 4801 O O . SER A 1 585 ? -25.141 11.945 4.512 1 96.06 585 SER A O 1
ATOM 4803 N N . ASP A 1 586 ? -26.359 10.578 5.723 1 94.62 586 ASP A N 1
ATOM 4804 C CA . ASP A 1 586 ? -26.188 9.438 4.824 1 94.62 586 ASP A CA 1
ATOM 4805 C C . ASP A 1 586 ? -26.891 9.68 3.49 1 94.62 586 ASP A C 1
ATOM 4807 O O . ASP A 1 586 ? -26.375 9.305 2.436 1 94.62 586 ASP A O 1
ATOM 4811 N N . TYR A 1 587 ? -28.031 10.305 3.6 1 93.81 587 TYR A N 1
ATOM 4812 C CA . TYR A 1 587 ? -28.75 10.633 2.377 1 93.81 587 TYR A CA 1
ATOM 4813 C C . TYR A 1 587 ? -27.984 11.648 1.541 1 93.81 587 TYR A C 1
ATOM 4815 O O . TYR A 1 587 ? -27.953 11.555 0.311 1 93.81 587 TYR A O 1
ATOM 4823 N N . LEU A 1 588 ? -27.391 12.555 2.215 1 95.19 588 LEU A N 1
ATOM 4824 C CA . LEU A 1 588 ? -26.578 13.539 1.521 1 95.19 588 LEU A CA 1
ATOM 4825 C C . LEU A 1 588 ? -25.453 12.859 0.742 1 95.19 588 LEU A C 1
ATOM 4827 O O . LEU A 1 588 ? -25.234 13.172 -0.431 1 95.19 588 LEU A O 1
ATOM 4831 N N . ALA A 1 589 ? -24.781 11.977 1.357 1 94.88 589 ALA A N 1
ATOM 4832 C CA . ALA A 1 589 ? -23.688 11.258 0.708 1 94.88 589 ALA A CA 1
ATOM 4833 C C . ALA A 1 589 ? -24.203 10.414 -0.456 1 94.88 589 ALA A C 1
ATOM 4835 O O . ALA A 1 589 ? -23.578 10.367 -1.519 1 94.88 589 ALA A O 1
ATOM 4836 N N . ALA A 1 590 ? -25.328 9.805 -0.268 1 93.62 590 ALA A N 1
ATOM 4837 C CA . ALA A 1 590 ? -25.922 8.93 -1.272 1 93.62 590 ALA A CA 1
ATOM 4838 C C . ALA A 1 590 ? -26.266 9.703 -2.537 1 93.62 590 ALA A C 1
ATOM 4840 O O . ALA A 1 590 ? -26.203 9.164 -3.645 1 93.62 590 ALA A O 1
ATOM 4841 N N . LYS A 1 591 ? -26.672 10.914 -2.344 1 93.81 591 LYS A N 1
ATOM 4842 C CA . LYS A 1 591 ? -26.984 11.766 -3.486 1 93.81 591 LYS A CA 1
ATOM 4843 C C . LYS A 1 591 ? -25.812 11.844 -4.457 1 93.81 591 LYS A C 1
ATOM 4845 O O . LYS A 1 591 ? -26.016 12.055 -5.656 1 93.81 591 LYS A O 1
ATOM 4850 N N . TYR A 1 592 ? -24.656 11.672 -3.943 1 93.19 592 TYR A N 1
ATOM 4851 C CA . TYR A 1 592 ? -23.453 11.734 -4.762 1 93.19 592 TYR A CA 1
ATOM 4852 C C . TYR A 1 592 ? -22.828 10.352 -4.934 1 93.19 592 TYR A C 1
ATOM 4854 O O . TYR A 1 592 ? -21.641 10.227 -5.227 1 93.19 592 TYR A O 1
ATOM 4862 N N . ALA A 1 593 ? -23.531 9.305 -4.617 1 90.5 593 ALA A N 1
ATOM 4863 C CA . ALA A 1 593 ? -23.156 7.906 -4.777 1 90.5 593 ALA A CA 1
ATOM 4864 C C . ALA A 1 593 ? -21.984 7.547 -3.857 1 90.5 593 ALA A C 1
ATOM 4866 O O . ALA A 1 593 ? -21.094 6.793 -4.246 1 90.5 593 ALA A O 1
ATOM 4867 N N . VAL A 1 594 ? -22 8.188 -2.756 1 91.62 594 VAL A N 1
ATOM 4868 C CA . VAL A 1 594 ? -20.953 7.922 -1.774 1 91.62 594 VAL A CA 1
ATOM 4869 C C . VAL A 1 594 ? -21.562 7.363 -0.495 1 91.62 594 VAL A C 1
ATOM 4871 O O . VAL A 1 594 ? -22.688 7.73 -0.131 1 91.62 594 VAL A O 1
ATOM 4874 N N . GLN A 1 595 ? -20.906 6.422 0.038 1 87.69 595 GLN A N 1
ATOM 4875 C CA . GLN A 1 595 ? -21.266 5.914 1.355 1 87.69 595 GLN A CA 1
ATOM 4876 C C . GLN A 1 595 ? -20.203 6.258 2.393 1 87.69 595 GLN A C 1
ATOM 4878 O O . GLN A 1 595 ? -19.016 5.992 2.186 1 87.69 595 GLN A O 1
ATOM 4883 N N . TRP A 1 596 ? -20.766 6.918 3.488 1 87.38 596 TRP A N 1
ATOM 4884 C CA . TRP A 1 596 ? -19.812 7.223 4.555 1 87.38 596 TRP A CA 1
ATOM 4885 C C . TRP A 1 596 ? -19.219 5.945 5.125 1 87.38 596 TRP A C 1
ATOM 4887 O O . TRP A 1 596 ? -19.891 4.914 5.215 1 87.38 596 TRP A O 1
ATOM 4897 N N . SER A 1 597 ? -17.922 5.941 5.391 1 76.62 597 SER A N 1
ATOM 4898 C CA . SER A 1 597 ? -17.281 4.77 5.977 1 76.62 597 SER A CA 1
ATOM 4899 C C . SER A 1 597 ? -17.844 4.465 7.359 1 76.62 597 SER A C 1
ATOM 4901 O O . SER A 1 597 ? -18.109 5.379 8.141 1 76.62 597 SER A O 1
ATOM 4903 N N . GLU A 1 598 ? -18.312 3.189 7.477 1 63.47 598 GLU A N 1
ATOM 4904 C CA . GLU A 1 598 ? -18.781 2.756 8.789 1 63.47 598 GLU A CA 1
ATOM 4905 C C . GLU A 1 598 ? -17.625 2.299 9.672 1 63.47 598 GLU A C 1
ATOM 4907 O O . GLU A 1 598 ? -16.734 1.585 9.211 1 63.47 598 GLU A O 1
ATOM 4912 N N . GLY A 1 599 ? -17.078 3.035 10.5 1 53.03 599 GLY A N 1
ATOM 4913 C CA . GLY A 1 599 ? -16.016 2.66 11.43 1 53.03 599 GLY A CA 1
ATOM 4914 C C . GLY A 1 599 ? -15.328 1.364 11.055 1 53.03 599 GLY A C 1
ATOM 4915 O O . GLY A 1 599 ? -15.914 0.511 10.383 1 53.03 599 GLY A O 1
ATOM 4916 N N . ASP A 1 600 ? -14 1.171 10.758 1 45.19 600 ASP A N 1
ATOM 4917 C CA . ASP A 1 600 ? -13.211 -0.041 10.562 1 45.19 600 ASP A CA 1
ATOM 4918 C C . ASP A 1 600 ? -13.312 -0.968 11.766 1 45.19 600 ASP A C 1
ATOM 4920 O O . ASP A 1 600 ? -13.383 -0.504 12.906 1 45.19 600 ASP A O 1
ATOM 4924 N N . MET B 1 1 ? -11.211 -64.375 16.094 1 16.25 1 MET B N 1
ATOM 4925 C CA . MET B 1 1 ? -10.625 -64.75 17.359 1 16.25 1 MET B CA 1
ATOM 4926 C C . MET B 1 1 ? -10.344 -63.562 18.25 1 16.25 1 MET B C 1
ATOM 4928 O O . MET B 1 1 ? -10.211 -62.438 17.75 1 16.25 1 MET B O 1
ATOM 4932 N N . TRP B 1 2 ? -9.953 -63.781 19.609 1 16.88 2 TRP B N 1
ATOM 4933 C CA . TRP B 1 2 ? -9.969 -63.062 20.875 1 16.88 2 TRP B CA 1
ATOM 4934 C C . TRP B 1 2 ? -8.812 -62.094 20.969 1 16.88 2 TRP B C 1
ATOM 4936 O O . TRP B 1 2 ? -8.898 -61.094 21.688 1 16.88 2 TRP B O 1
ATOM 4946 N N . ILE B 1 3 ? -7.633 -61.875 20.359 1 17 3 ILE B N 1
ATOM 4947 C CA . ILE B 1 3 ? -6.543 -62.188 21.281 1 17 3 ILE B CA 1
ATOM 4948 C C . ILE B 1 3 ? -6.402 -61.062 22.297 1 17 3 ILE B C 1
ATOM 4950 O O . ILE B 1 3 ? -6.504 -59.906 21.953 1 17 3 ILE B O 1
ATOM 4954 N N . PRO B 1 4 ? -5.711 -61.219 23.469 1 16.11 4 PRO B N 1
ATOM 4955 C CA . PRO B 1 4 ? -5.582 -60.844 24.875 1 16.11 4 PRO B CA 1
ATOM 4956 C C . PRO B 1 4 ? -4.805 -59.531 25.062 1 16.11 4 PRO B C 1
ATOM 4958 O O . PRO B 1 4 ? -5.27 -58.656 25.766 1 16.11 4 PRO B O 1
ATOM 4961 N N . LEU B 1 5 ? -3.336 -59.375 25 1 16.34 5 LEU B N 1
ATOM 4962 C CA . LEU B 1 5 ? -2.604 -59.469 26.266 1 16.34 5 LEU B CA 1
ATOM 4963 C C . LEU B 1 5 ? -2.535 -58.094 26.953 1 16.34 5 LEU B C 1
ATOM 4965 O O . LEU B 1 5 ? -2.475 -57.062 26.281 1 16.34 5 LEU B O 1
ATOM 4969 N N . PHE B 1 6 ? -2.266 -57.906 28.328 1 17.7 6 PHE B N 1
ATOM 4970 C CA . PHE B 1 6 ? -2.479 -57.344 29.656 1 17.7 6 PHE B CA 1
ATOM 4971 C C . PHE B 1 6 ? -1.409 -56.312 29.984 1 17.7 6 PHE B C 1
ATOM 4973 O O . PHE B 1 6 ? -1.726 -55.188 30.406 1 17.7 6 PHE B O 1
ATOM 4980 N N . ILE B 1 7 ? -0.03 -56.562 30.188 1 15.97 7 ILE B N 1
ATOM 4981 C CA . ILE B 1 7 ? 0.462 -56.656 31.562 1 15.97 7 ILE B CA 1
ATOM 4982 C C . ILE B 1 7 ? 0.818 -55.25 32.062 1 15.97 7 ILE B C 1
ATOM 4984 O O . ILE B 1 7 ? 1.003 -54.312 31.266 1 15.97 7 ILE B O 1
ATOM 4988 N N . THR B 1 8 ? 1.933 -55.094 33.062 1 16.38 8 THR B N 1
ATOM 4989 C CA . THR B 1 8 ? 2.334 -54.906 34.438 1 16.38 8 THR B CA 1
ATOM 4990 C C . THR B 1 8 ? 3.061 -53.594 34.656 1 16.38 8 THR B C 1
ATOM 4992 O O . THR B 1 8 ? 3.465 -52.938 33.688 1 16.38 8 THR B O 1
ATOM 4995 N N . GLY B 1 9 ? 4.184 -53.5 35.562 1 16.39 9 GLY B N 1
ATOM 4996 C CA . GLY B 1 9 ? 4.531 -53.062 36.906 1 16.39 9 GLY B CA 1
ATOM 4997 C C . GLY B 1 9 ? 5.398 -51.812 36.906 1 16.39 9 GLY B C 1
ATOM 4998 O O . GLY B 1 9 ? 5.035 -50.812 37.5 1 16.39 9 GLY B O 1
ATOM 4999 N N . PHE B 1 10 ? 6.824 -51.844 37.312 1 16.22 10 PHE B N 1
ATOM 5000 C CA . PHE B 1 10 ? 7.52 -51.562 38.594 1 16.22 10 PHE B CA 1
ATOM 5001 C C . PHE B 1 10 ? 8.289 -50.25 38.5 1 16.22 10 PHE B C 1
ATOM 5003 O O . PHE B 1 10 ? 8.453 -49.688 37.406 1 16.22 10 PHE B O 1
ATOM 5010 N N . TRP B 1 11 ? 9.68 -50.219 38.844 1 15.88 11 TRP B N 1
ATOM 5011 C CA . TRP B 1 11 ? 10.445 -49.844 40.031 1 15.88 11 TRP B CA 1
ATOM 5012 C C . TRP B 1 11 ? 11.148 -48.5 39.844 1 15.88 11 TRP B C 1
ATOM 5014 O O . TRP B 1 11 ? 11.242 -48 38.719 1 15.88 11 TRP B O 1
ATOM 5024 N N . ASN B 1 12 ? 12.523 -48.312 40.219 1 15.68 12 ASN B N 1
ATOM 5025 C CA . ASN B 1 12 ? 13.281 -47.781 41.344 1 15.68 12 ASN B CA 1
ATOM 5026 C C . ASN B 1 12 ? 14.008 -46.5 40.938 1 15.68 12 ASN B C 1
ATOM 5028 O O . ASN B 1 12 ? 13.852 -45.469 41.625 1 15.68 12 ASN B O 1
ATOM 5032 N N . THR B 1 13 ? 15.414 -46.438 40.625 1 15.9 13 THR B N 1
ATOM 5033 C CA . THR B 1 13 ? 16.5 -46.062 41.5 1 15.9 13 THR B CA 1
ATOM 5034 C C . THR B 1 13 ? 16.969 -44.625 41.188 1 15.9 13 THR B C 1
ATOM 5036 O O . THR B 1 13 ? 16.641 -44.062 40.156 1 15.9 13 THR B O 1
ATOM 5039 N N . ASN B 1 14 ? 18.375 -44.312 41.125 1 15.88 14 ASN B N 1
ATOM 5040 C CA . ASN B 1 14 ? 19.344 -43.625 42 1 15.88 14 ASN B CA 1
ATOM 5041 C C . ASN B 1 14 ? 19.719 -42.25 41.438 1 15.88 14 ASN B C 1
ATOM 5043 O O . ASN B 1 14 ? 19.359 -41.938 40.281 1 15.88 14 ASN B O 1
ATOM 5047 N N . THR B 1 15 ? 21.094 -41.875 41.156 1 16.38 15 THR B N 1
ATOM 5048 C CA . THR B 1 15 ? 22.062 -41.125 41.938 1 16.38 15 THR B CA 1
ATOM 5049 C C . THR B 1 15 ? 22.375 -39.781 41.312 1 16.38 15 THR B C 1
ATOM 5051 O O . THR B 1 15 ? 22.281 -38.75 41.938 1 16.38 15 THR B O 1
ATOM 5054 N N . SER B 1 16 ? 23.469 -39.625 40.375 1 15.8 16 SER B N 1
ATOM 5055 C CA . SER B 1 16 ? 24.719 -38.938 40.688 1 15.8 16 SER B CA 1
ATOM 5056 C C . SER B 1 16 ? 24.703 -37.5 40.188 1 15.8 16 SER B C 1
ATOM 5058 O O . SER B 1 16 ? 23.922 -37.125 39.312 1 15.8 16 SER B O 1
ATOM 5060 N N . SER B 1 17 ? 25.859 -36.562 40.375 1 16.62 17 SER B N 1
ATOM 5061 C CA . SER B 1 17 ? 26.406 -35.375 41 1 16.62 17 SER B CA 1
ATOM 5062 C C . SER B 1 17 ? 26.609 -34.25 39.969 1 16.62 17 SER B C 1
ATOM 5064 O O . SER B 1 17 ? 26.234 -33.094 40.188 1 16.62 17 SER B O 1
ATOM 5066 N N . SER B 1 18 ? 27.484 -34.375 38.844 1 17 18 SER B N 1
ATOM 5067 C CA . SER B 1 18 ? 28.719 -33.594 38.781 1 17 18 SER B CA 1
ATOM 5068 C C . SER B 1 18 ? 28.484 -32.219 38.156 1 17 18 SER B C 1
ATOM 5070 O O . SER B 1 18 ? 27.5 -32.031 37.438 1 17 18 SER B O 1
ATOM 5072 N N . HIS B 1 19 ? 29.562 -31.234 38.188 1 18.3 19 HIS B N 1
ATOM 5073 C CA . HIS B 1 19 ? 30.062 -29.891 38.438 1 18.3 19 HIS B CA 1
ATOM 5074 C C . HIS B 1 19 ? 30.094 -29.062 37.156 1 18.3 19 HIS B C 1
ATOM 5076 O O . HIS B 1 19 ? 30.656 -29.5 36.156 1 18.3 19 HIS B O 1
ATOM 5082 N N . LEU B 1 20 ? 29.156 -28.094 36.875 1 17.8 20 LEU B N 1
ATOM 5083 C CA . LEU B 1 20 ? 28.828 -27.328 35.688 1 17.8 20 LEU B CA 1
ATOM 5084 C C . LEU B 1 20 ? 29.875 -26.234 35.438 1 17.8 20 LEU B C 1
ATOM 5086 O O . LEU B 1 20 ? 30.047 -25.328 36.25 1 17.8 20 LEU B O 1
ATOM 5090 N N . TRP B 1 21 ? 31 -26.688 34.781 1 16.41 21 TRP B N 1
ATOM 5091 C CA . TRP B 1 21 ? 32.219 -25.891 34.594 1 16.41 21 TRP B CA 1
ATOM 5092 C C . TRP B 1 21 ? 31.875 -24.547 33.938 1 16.41 21 TRP B C 1
ATOM 5094 O O . TRP B 1 21 ? 30.953 -24.469 33.125 1 16.41 21 TRP B O 1
ATOM 5104 N N . LYS B 1 22 ? 32.531 -23.359 34.375 1 17.14 22 LYS B N 1
ATOM 5105 C CA . LYS B 1 22 ? 32.656 -21.906 34.562 1 17.14 22 LYS B CA 1
ATOM 5106 C C . LYS B 1 22 ? 33.094 -21.219 33.281 1 17.14 22 LYS B C 1
ATOM 5108 O O . LYS B 1 22 ? 33.406 -20.031 33.281 1 17.14 22 LYS B O 1
ATOM 5113 N N . THR B 1 23 ? 32.906 -21.766 32.031 1 17.03 23 THR B N 1
ATOM 5114 C CA . THR B 1 23 ? 33.906 -21.266 31.078 1 17.03 23 THR B CA 1
ATOM 5115 C C . THR B 1 23 ? 33.781 -19.75 30.922 1 17.03 23 THR B C 1
ATOM 5117 O O . THR B 1 23 ? 32.688 -19.219 30.734 1 17.03 23 THR B O 1
ATOM 5120 N N . LYS B 1 24 ? 34.875 -18.969 31.203 1 16.81 24 LYS B N 1
ATOM 5121 C CA . LYS B 1 24 ? 35.438 -17.641 31.453 1 16.81 24 LYS B CA 1
ATOM 5122 C C . LYS B 1 24 ? 35.344 -16.75 30.219 1 16.81 24 LYS B C 1
ATOM 5124 O O . LYS B 1 24 ? 36 -17.016 29.219 1 16.81 24 LYS B O 1
ATOM 5129 N N . TYR B 1 25 ? 34.219 -16.219 29.75 1 16.73 25 TYR B N 1
ATOM 5130 C CA . TYR B 1 25 ? 34.062 -15.453 28.516 1 16.73 25 TYR B CA 1
ATOM 5131 C C . TYR B 1 25 ? 34.812 -14.133 28.609 1 16.73 25 TYR B C 1
ATOM 5133 O O . TYR B 1 25 ? 34.531 -13.297 29.469 1 16.73 25 TYR B O 1
ATOM 5141 N N . THR B 1 26 ? 36.094 -14.188 28.266 1 16.22 26 THR B N 1
ATOM 5142 C CA . THR B 1 26 ? 37.062 -13.125 28.438 1 16.22 26 THR B CA 1
ATOM 5143 C C . THR B 1 26 ? 36.562 -11.805 27.891 1 16.22 26 THR B C 1
ATOM 5145 O O . THR B 1 26 ? 35.562 -11.781 27.141 1 16.22 26 THR B O 1
ATOM 5148 N N . LYS B 1 27 ? 37.531 -10.906 27.297 1 16.7 27 LYS B N 1
ATOM 5149 C CA . LYS B 1 27 ? 38.094 -9.609 27.625 1 16.7 27 LYS B CA 1
ATOM 5150 C C . LYS B 1 27 ? 37.531 -8.516 26.734 1 16.7 27 LYS B C 1
ATOM 5152 O O . LYS B 1 27 ? 38.031 -7.379 26.75 1 16.7 27 LYS B O 1
ATOM 5157 N N . GLY B 1 28 ? 36.5 -8.602 25.938 1 17 28 GLY B N 1
ATOM 5158 C CA . GLY B 1 28 ? 36.531 -7.824 24.703 1 17 28 GLY B CA 1
ATOM 5159 C C . GLY B 1 28 ? 36.344 -6.336 24.938 1 17 28 GLY B C 1
ATOM 5160 O O . GLY B 1 28 ? 35.25 -5.863 25.25 1 17 28 GLY B O 1
ATOM 5161 N N . TRP B 1 29 ? 37.406 -5.645 25.391 1 16.2 29 TRP B N 1
ATOM 5162 C CA . TRP B 1 29 ? 37.219 -4.355 26.047 1 16.2 29 TRP B CA 1
ATOM 5163 C C . TRP B 1 29 ? 36.625 -3.33 25.078 1 16.2 29 TRP B C 1
ATOM 5165 O O . TRP B 1 29 ? 35.625 -2.695 25.375 1 16.2 29 TRP B O 1
ATOM 5175 N N . THR B 1 30 ? 37.5 -2.666 24.219 1 17 30 THR B N 1
ATOM 5176 C CA . THR B 1 30 ? 37.844 -1.258 24.422 1 17 30 THR B CA 1
ATOM 5177 C C . THR B 1 30 ? 36.906 -0.37 23.578 1 17 30 THR B C 1
ATOM 5179 O O . THR B 1 30 ? 36.469 -0.767 22.5 1 17 30 THR B O 1
ATOM 5182 N N . THR B 1 31 ? 36.594 0.908 23.953 1 16.36 31 THR B N 1
ATOM 5183 C CA . THR B 1 31 ? 35.5 1.85 23.906 1 16.36 31 THR B CA 1
ATOM 5184 C C . THR B 1 31 ? 35.562 2.691 22.641 1 16.36 31 THR B C 1
ATOM 5186 O O . THR B 1 31 ? 34.531 2.943 22.016 1 16.36 31 THR B O 1
ATOM 5189 N N . PRO B 1 32 ? 36.719 3.287 21.969 1 17.64 32 PRO B N 1
ATOM 5190 C CA . PRO B 1 32 ? 36.625 4.742 22.078 1 17.64 32 PRO B CA 1
ATOM 5191 C C . PRO B 1 32 ? 35.812 5.359 20.953 1 17.64 32 PRO B C 1
ATOM 5193 O O . PRO B 1 32 ? 35.812 4.84 19.828 1 17.64 32 PRO B O 1
ATOM 5196 N N . LEU B 1 33 ? 34.906 6.352 21.047 1 16.64 33 LEU B N 1
ATOM 5197 C CA . LEU B 1 33 ? 33.75 6.98 20.391 1 16.64 33 LEU B CA 1
ATOM 5198 C C . LEU B 1 33 ? 34.219 7.973 19.328 1 16.64 33 LEU B C 1
ATOM 5200 O O . LEU B 1 33 ? 33.531 8.148 18.312 1 16.64 33 LEU B O 1
ATOM 5204 N N . TYR B 1 34 ? 35.438 8.758 19.281 1 17.28 34 TYR B N 1
ATOM 5205 C CA . TYR B 1 34 ? 35.188 10.188 19.203 1 17.28 34 TYR B CA 1
ATOM 5206 C C . TYR B 1 34 ? 34.812 10.602 17.781 1 17.28 34 TYR B C 1
ATOM 5208 O O . TYR B 1 34 ? 35.125 9.898 16.812 1 17.28 34 TYR B O 1
ATOM 5216 N N . PHE B 1 35 ? 34.406 12.016 17.438 1 17.39 35 PHE B N 1
ATOM 5217 C CA . PHE B 1 35 ? 33.469 12.922 16.797 1 17.39 35 PHE B CA 1
ATOM 5218 C C . PHE B 1 35 ? 34 13.367 15.438 1 17.39 35 PHE B C 1
ATOM 5220 O O . PHE B 1 35 ? 33.281 13.242 14.43 1 17.39 35 PHE B O 1
ATOM 5227 N N . SER B 1 36 ? 34.875 14.539 15.156 1 17 36 SER B N 1
ATOM 5228 C CA . SER B 1 36 ? 34.438 15.828 14.648 1 17 36 SER B CA 1
ATOM 5229 C C . SER B 1 36 ? 34.812 16.016 13.188 1 17 36 SER B C 1
ATOM 5231 O O . SER B 1 36 ? 34.562 17.078 12.602 1 17 36 SER B O 1
ATOM 5233 N N . LYS B 1 37 ? 35.188 15.25 12.227 1 17.14 37 LYS B N 1
ATOM 5234 C CA . LYS B 1 37 ? 36.125 15.703 11.203 1 17.14 37 LYS B CA 1
ATOM 5235 C C . LYS B 1 37 ? 35.438 16.594 10.172 1 17.14 37 LYS B C 1
ATOM 5237 O O . LYS B 1 37 ? 34.75 16.094 9.281 1 17.14 37 LYS B O 1
ATOM 5242 N N . VAL B 1 38 ? 35.062 17.797 10.266 1 17.06 38 VAL B N 1
ATOM 5243 C CA . VAL B 1 38 ? 34.219 18.516 9.305 1 17.06 38 VAL B CA 1
ATOM 5244 C C . VAL B 1 38 ? 35.094 19 8.141 1 17.06 38 VAL B C 1
ATOM 5246 O O . VAL B 1 38 ? 34.594 19.188 7.027 1 17.06 38 VAL B O 1
ATOM 5249 N N . ASP B 1 39 ? 36.438 19.266 8.086 1 16.52 39 ASP B N 1
ATOM 5250 C CA . ASP B 1 39 ? 36.844 20.562 7.539 1 16.52 39 ASP B CA 1
ATOM 5251 C C . ASP B 1 39 ? 36.594 20.625 6.035 1 16.52 39 ASP B C 1
ATOM 5253 O O . ASP B 1 39 ? 36.438 19.578 5.383 1 16.52 39 ASP B O 1
ATOM 5257 N N . LYS B 1 40 ? 37.25 21.844 5.066 1 17.83 40 LYS B N 1
ATOM 5258 C CA . LYS B 1 40 ? 37.094 23.047 4.258 1 17.83 40 LYS B CA 1
ATOM 5259 C C . LYS B 1 40 ? 37.438 22.781 2.797 1 17.83 40 LYS B C 1
ATOM 5261 O O . LYS B 1 40 ? 36.656 23.109 1.893 1 17.83 40 LYS B O 1
ATOM 5266 N N . SER B 1 41 ? 38.844 22.812 2.25 1 17.5 41 SER B N 1
ATOM 5267 C CA . SER B 1 41 ? 39.406 23.703 1.252 1 17.5 41 SER B CA 1
ATOM 5268 C C . SER B 1 41 ? 39.25 23.156 -0.157 1 17.5 41 SER B C 1
ATOM 5270 O O . SER B 1 41 ? 39.031 21.953 -0.334 1 17.5 41 SER B O 1
ATOM 5272 N N . PHE B 1 42 ? 39.594 24.062 -1.509 1 18.88 42 PHE B N 1
ATOM 5273 C CA . PHE B 1 42 ? 39.281 24.75 -2.758 1 18.88 42 PHE B CA 1
ATOM 5274 C C . PHE B 1 42 ? 40.062 24.125 -3.922 1 18.88 42 PHE B C 1
ATOM 5276 O O . PHE B 1 42 ? 39.969 24.609 -5.055 1 18.88 42 PHE B O 1
ATOM 5283 N N . PHE B 1 43 ? 40.406 22.953 -4.172 1 16.34 43 PHE B N 1
ATOM 5284 C CA . PHE B 1 43 ? 41.5 22.672 -5.121 1 16.34 43 PHE B CA 1
ATOM 5285 C C . PHE B 1 43 ? 41.031 22.984 -6.543 1 16.34 43 PHE B C 1
ATOM 5287 O O . PHE B 1 43 ? 39.969 22.578 -6.973 1 16.34 43 PHE B O 1
ATOM 5294 N N . ALA B 1 44 ? 41.75 24 -7.355 1 17.73 44 ALA B N 1
ATOM 5295 C CA . ALA B 1 44 ? 41.75 24.766 -8.594 1 17.73 44 ALA B CA 1
ATOM 5296 C C . ALA B 1 44 ? 42.062 23.875 -9.797 1 17.73 44 ALA B C 1
ATOM 5298 O O . ALA B 1 44 ? 41.938 24.297 -10.945 1 17.73 44 ALA B O 1
ATOM 5299 N N . PRO B 1 45 ? 42.031 22.641 -9.977 1 16.09 45 PRO B N 1
ATOM 5300 C CA . PRO B 1 45 ? 43 22.188 -10.977 1 16.09 45 PRO B CA 1
ATOM 5301 C C . PRO B 1 45 ? 42.656 22.688 -12.383 1 16.09 45 PRO B C 1
ATOM 5303 O O . PRO B 1 45 ? 41.5 22.953 -12.688 1 16.09 45 PRO B O 1
ATOM 5306 N N . ARG B 1 46 ? 43.719 23.203 -13.195 1 17.66 46 ARG B N 1
ATOM 5307 C CA . ARG B 1 46 ? 43.969 23.859 -14.469 1 17.66 46 ARG B CA 1
ATOM 5308 C C . ARG B 1 46 ? 43.656 22.922 -15.641 1 17.66 46 ARG B C 1
ATOM 5310 O O . ARG B 1 46 ? 44.469 22.016 -15.945 1 17.66 46 ARG B O 1
ATOM 5317 N N . LEU B 1 47 ? 42.656 22.266 -15.781 1 15.89 47 LEU B N 1
ATOM 5318 C CA . LEU B 1 47 ? 42.594 21.281 -16.859 1 15.89 47 LEU B CA 1
ATOM 5319 C C . LEU B 1 47 ? 42.719 21.953 -18.219 1 15.89 47 LEU B C 1
ATOM 5321 O O . LEU B 1 47 ? 41.906 22.797 -18.578 1 15.89 47 LEU B O 1
ATOM 5325 N N . ALA B 1 48 ? 44 22.062 -18.672 1 16.52 48 ALA B N 1
ATOM 5326 C CA . ALA B 1 48 ? 44.5 22.656 -19.891 1 16.52 48 ALA B CA 1
ATOM 5327 C C . ALA B 1 48 ? 43.719 22.172 -21.109 1 16.52 48 ALA B C 1
ATOM 5329 O O . ALA B 1 48 ? 43 21.172 -21.031 1 16.52 48 ALA B O 1
ATOM 5330 N N . SER B 1 49 ? 44.281 22.453 -22.438 1 17.48 49 SER B N 1
ATOM 5331 C CA . SER B 1 49 ? 44.062 23 -23.766 1 17.48 49 SER B CA 1
ATOM 5332 C C . SER B 1 49 ? 43.844 21.891 -24.781 1 17.48 49 SER B C 1
ATOM 5334 O O . SER B 1 49 ? 43.656 22.156 -25.984 1 17.48 49 SER B O 1
ATOM 5336 N N . ILE B 1 50 ? 43.281 20.734 -24.5 1 16.81 50 ILE B N 1
ATOM 5337 C CA . ILE B 1 50 ? 43.594 19.75 -25.531 1 16.81 50 ILE B CA 1
ATOM 5338 C C . ILE B 1 50 ? 43.094 20.25 -26.875 1 16.81 50 ILE B C 1
ATOM 5340 O O . ILE B 1 50 ? 41.969 20.719 -27 1 16.81 50 ILE B O 1
ATOM 5344 N N . GLN B 1 51 ? 44.031 20.328 -27.828 1 16.94 51 GLN B N 1
ATOM 5345 C CA . GLN B 1 51 ? 44.219 20.781 -29.203 1 16.94 51 GLN B CA 1
ATOM 5346 C C . GLN B 1 51 ? 43.25 20.078 -30.141 1 16.94 51 GLN B C 1
ATOM 5348 O O . GLN B 1 51 ? 43 18.891 -30 1 16.94 51 GLN B O 1
ATOM 5353 N N . ALA B 1 52 ? 42.406 20.875 -30.875 1 18.69 52 ALA B N 1
ATOM 5354 C CA . ALA B 1 52 ? 41.312 20.844 -31.859 1 18.69 52 ALA B CA 1
ATOM 5355 C C . ALA B 1 52 ? 41.781 20.141 -33.156 1 18.69 52 ALA B C 1
ATOM 5357 O O . ALA B 1 52 ? 42.062 20.797 -34.156 1 18.69 52 ALA B O 1
ATOM 5358 N N . VAL B 1 53 ? 42.562 18.969 -33.031 1 17.27 53 VAL B N 1
ATOM 5359 C CA . VAL B 1 53 ? 43.125 18.594 -34.312 1 17.27 53 VAL B CA 1
ATOM 5360 C C . VAL B 1 53 ? 42.031 18.406 -35.344 1 17.27 53 VAL B C 1
ATOM 5362 O O . VAL B 1 53 ? 41.062 17.688 -35.094 1 17.27 53 VAL B O 1
ATOM 5365 N N . GLN B 1 54 ? 41.906 19.328 -36.406 1 18.53 54 GLN B N 1
ATOM 5366 C CA . GLN B 1 54 ? 41.094 19.688 -37.562 1 18.53 54 GLN B CA 1
ATOM 5367 C C . GLN B 1 54 ? 41.125 18.562 -38.594 1 18.53 54 GLN B C 1
ATOM 5369 O O . GLN B 1 54 ? 40.406 18.625 -39.594 1 18.53 54 GLN B O 1
ATOM 5374 N N . GLY B 1 55 ? 41.625 17.328 -38.312 1 17.47 55 GLY B N 1
ATOM 5375 C CA . GLY B 1 55 ? 42.094 16.719 -39.562 1 17.47 55 GLY B CA 1
ATOM 5376 C C . GLY B 1 55 ? 41.031 16.625 -40.625 1 17.47 55 GLY B C 1
ATOM 5377 O O . GLY B 1 55 ? 39.844 16.594 -40.281 1 17.47 55 GLY B O 1
ATOM 5378 N N . ASP B 1 56 ? 41.312 16.906 -41.969 1 18.89 56 ASP B N 1
ATOM 5379 C CA . ASP B 1 56 ? 40.844 17.172 -43.312 1 18.89 56 ASP B CA 1
ATOM 5380 C C . ASP B 1 56 ? 40.188 15.93 -43.938 1 18.89 56 ASP B C 1
ATOM 5382 O O . ASP B 1 56 ? 39.875 15.898 -45.125 1 18.89 56 ASP B O 1
ATOM 5386 N N . LEU B 1 57 ? 39.844 14.938 -43.156 1 18.03 57 LEU B N 1
ATOM 5387 C CA . LEU B 1 57 ? 39.719 13.727 -43.969 1 18.03 57 LEU B CA 1
ATOM 5388 C C . LEU B 1 57 ? 38.781 13.938 -45.125 1 18.03 57 LEU B C 1
ATOM 5390 O O . LEU B 1 57 ? 37.625 14.383 -44.938 1 18.03 57 LEU B O 1
ATOM 5394 N N . ASP B 1 58 ? 39.344 14.047 -46.375 1 18.08 58 ASP B N 1
ATOM 5395 C CA . ASP B 1 58 ? 39 14.266 -47.781 1 18.08 58 ASP B CA 1
ATOM 5396 C C . ASP B 1 58 ? 37.812 13.422 -48.219 1 18.08 58 ASP B C 1
ATOM 5398 O O . ASP B 1 58 ? 37.438 12.469 -47.5 1 18.08 58 ASP B O 1
ATOM 5402 N N . ASN B 1 59 ? 37.562 13.359 -49.562 1 18.7 59 ASN B N 1
ATOM 5403 C CA . ASN B 1 59 ? 36.594 13.492 -50.625 1 18.7 59 ASN B CA 1
ATOM 5404 C C . ASN B 1 59 ? 35.969 12.156 -51 1 18.7 59 ASN B C 1
ATOM 5406 O O . ASN B 1 59 ? 34.938 12.109 -51.688 1 18.7 59 ASN B O 1
ATOM 5410 N N . ILE B 1 60 ? 36.656 10.992 -50.906 1 19.36 60 ILE B N 1
ATOM 5411 C CA . ILE B 1 60 ? 36.5 10.172 -52.094 1 19.36 60 ILE B CA 1
ATOM 5412 C C . ILE B 1 60 ? 35.094 9.562 -52.125 1 19.36 60 ILE B C 1
ATOM 5414 O O . ILE B 1 60 ? 34.688 8.945 -51.125 1 19.36 60 ILE B O 1
ATOM 5418 N N . ALA B 1 61 ? 34.219 10.078 -53.062 1 20.02 61 ALA B N 1
ATOM 5419 C CA . ALA B 1 61 ? 32.844 9.906 -53.5 1 20.02 61 ALA B CA 1
ATOM 5420 C C . ALA B 1 61 ? 32.562 8.461 -53.906 1 20.02 61 ALA B C 1
ATOM 5422 O O . ALA B 1 61 ? 31.453 8.117 -54.312 1 20.02 61 ALA B O 1
ATOM 5423 N N . PRO B 1 62 ? 33.188 7.387 -53.219 1 18.5 62 PRO B N 1
ATOM 5424 C CA . PRO B 1 62 ? 33.156 6.25 -54.125 1 18.5 62 PRO B CA 1
ATOM 5425 C C . PRO B 1 62 ? 31.734 5.945 -54.625 1 18.5 62 PRO B C 1
ATOM 5427 O O . PRO B 1 62 ? 30.75 6.238 -53.938 1 18.5 62 PRO B O 1
ATOM 5430 N N . GLN B 1 63 ? 31.531 5.914 -55.969 1 20.64 63 GLN B N 1
ATOM 5431 C CA . GLN B 1 63 ? 30.453 5.73 -56.938 1 20.64 63 GLN B CA 1
ATOM 5432 C C . GLN B 1 63 ? 29.766 4.379 -56.75 1 20.64 63 GLN B C 1
ATOM 5434 O O . GLN B 1 63 ? 30.297 3.346 -57.156 1 20.64 63 GLN B O 1
ATOM 5439 N N . TRP B 1 64 ? 29.5 3.984 -55.469 1 19 64 TRP B N 1
ATOM 5440 C CA . TRP B 1 64 ? 29.109 2.582 -55.375 1 19 64 TRP B CA 1
ATOM 5441 C C . TRP B 1 64 ? 27.891 2.301 -56.25 1 19 64 TRP B C 1
ATOM 5443 O O . TRP B 1 64 ? 26.938 3.082 -56.281 1 19 64 TRP B O 1
ATOM 5453 N N . ASN B 1 65 ? 28.172 1.742 -57.438 1 20.03 65 ASN B N 1
ATOM 5454 C CA . ASN B 1 65 ? 27.297 1.258 -58.5 1 20.03 65 ASN B CA 1
ATOM 5455 C C . ASN B 1 65 ? 26.156 0.408 -57.938 1 20.03 65 ASN B C 1
ATOM 5457 O O . ASN B 1 65 ? 26.391 -0.505 -57.125 1 20.03 65 ASN B O 1
ATOM 5461 N N . ASP B 1 66 ? 24.953 0.966 -57.844 1 20.05 66 ASP B N 1
ATOM 5462 C CA . ASP B 1 66 ? 23.625 0.616 -57.344 1 20.05 66 ASP B CA 1
ATOM 5463 C C . ASP B 1 66 ? 23.109 -0.658 -58 1 20.05 66 ASP B C 1
ATOM 5465 O O . ASP B 1 66 ? 21.906 -0.916 -58 1 20.05 66 ASP B O 1
ATOM 5469 N N . SER B 1 67 ? 24.031 -1.484 -58.594 1 20.39 67 SER B N 1
ATOM 5470 C CA . SER B 1 67 ? 23.297 -2.402 -59.469 1 20.39 67 SER B CA 1
ATOM 5471 C C . SER B 1 67 ? 22.234 -3.162 -58.656 1 20.39 67 SER B C 1
ATOM 5473 O O . SER B 1 67 ? 22.531 -3.709 -57.594 1 20.39 67 SER B O 1
ATOM 5475 N N . SER B 1 68 ? 20.938 -2.799 -58.906 1 21.2 68 SER B N 1
ATOM 5476 C CA . SER B 1 68 ? 19.594 -3.1 -58.438 1 21.2 68 SER B CA 1
ATOM 5477 C C . SER B 1 68 ? 19.297 -4.59 -58.531 1 21.2 68 SER B C 1
ATOM 5479 O O . SER B 1 68 ? 18.125 -4.996 -58.5 1 21.2 68 SER B O 1
ATOM 5481 N N . LEU B 1 69 ? 20.281 -5.523 -58.5 1 21.8 69 LEU B N 1
ATOM 5482 C CA . LEU B 1 69 ? 19.75 -6.836 -58.875 1 21.8 69 LEU B CA 1
ATOM 5483 C C . LEU B 1 69 ? 18.594 -7.223 -57.938 1 21.8 69 LEU B C 1
ATOM 5485 O O . LEU B 1 69 ? 18.781 -7.395 -56.75 1 21.8 69 LEU B O 1
ATOM 5489 N N . GLU B 1 70 ? 17.344 -6.785 -58.25 1 21.66 70 GLU B N 1
ATOM 5490 C CA . GLU B 1 70 ? 16.016 -7.031 -57.688 1 21.66 70 GLU B CA 1
ATOM 5491 C C . GLU B 1 70 ? 15.727 -8.523 -57.594 1 21.66 70 GLU B C 1
ATOM 5493 O O . GLU B 1 70 ? 15.273 -9.141 -58.562 1 21.66 70 GLU B O 1
ATOM 5498 N N . THR B 1 71 ? 16.688 -9.398 -57.312 1 21.11 71 THR B N 1
ATOM 5499 C CA . THR B 1 71 ? 16.188 -10.758 -57.5 1 21.11 71 THR B CA 1
ATOM 5500 C C . THR B 1 71 ? 14.977 -11 -56.594 1 21.11 71 THR B C 1
ATOM 5502 O O . THR B 1 71 ? 15.047 -10.797 -55.375 1 21.11 71 THR B O 1
ATOM 5505 N N . THR B 1 72 ? 13.742 -11.055 -57.188 1 22.58 72 THR B N 1
ATOM 5506 C CA . THR B 1 72 ? 12.359 -11.281 -56.75 1 22.58 72 THR B CA 1
ATOM 5507 C C . THR B 1 72 ? 12.234 -12.609 -56.031 1 22.58 72 THR B C 1
ATOM 5509 O O . THR B 1 72 ? 12.281 -13.672 -56.656 1 22.58 72 THR B O 1
ATOM 5512 N N . LEU B 1 73 ? 12.961 -12.875 -54.969 1 23.95 73 LEU B N 1
ATOM 5513 C CA . LEU B 1 73 ? 12.734 -14.219 -54.469 1 23.95 73 LEU B CA 1
ATOM 5514 C C . LEU B 1 73 ? 11.266 -14.43 -54.125 1 23.95 73 LEU B C 1
ATOM 5516 O O . LEU B 1 73 ? 10.617 -13.547 -53.562 1 23.95 73 LEU B O 1
ATOM 5520 N N . PRO B 1 74 ? 10.555 -15.32 -54.844 1 24.75 74 PRO B N 1
ATOM 5521 C CA . PRO B 1 74 ? 9.117 -15.57 -54.719 1 24.75 74 PRO B CA 1
ATOM 5522 C C . PRO B 1 74 ? 8.695 -15.812 -53.25 1 24.75 74 PRO B C 1
ATOM 5524 O O . PRO B 1 74 ? 9.375 -16.531 -52.531 1 24.75 74 PRO B O 1
ATOM 5527 N N . ILE B 1 75 ? 8.188 -14.734 -52.594 1 25.52 75 ILE B N 1
ATOM 5528 C CA . ILE B 1 75 ? 7.68 -14.75 -51.219 1 25.52 75 ILE B CA 1
ATOM 5529 C C . ILE B 1 75 ? 6.656 -15.875 -51.062 1 25.52 75 ILE B C 1
ATOM 5531 O O . ILE B 1 75 ? 5.562 -15.812 -51.625 1 25.52 75 ILE B O 1
ATOM 5535 N N . THR B 1 76 ? 7.066 -17.125 -51.312 1 23.67 76 THR B N 1
ATOM 5536 C CA . THR B 1 76 ? 6.07 -18.172 -51.125 1 23.67 76 THR B CA 1
ATOM 5537 C C . THR B 1 76 ? 5.344 -17.984 -49.781 1 23.67 76 THR B C 1
ATOM 5539 O O . THR B 1 76 ? 5.977 -17.844 -48.75 1 23.67 76 THR B O 1
ATOM 5542 N N . THR B 1 77 ? 4.207 -17.297 -49.844 1 26.72 77 THR B N 1
ATOM 5543 C CA . THR B 1 77 ? 3.205 -17.047 -48.812 1 26.72 77 THR B CA 1
ATOM 5544 C C . THR B 1 77 ? 2.902 -18.328 -48.031 1 26.72 77 THR B C 1
ATOM 5546 O O . THR B 1 77 ? 2.229 -19.219 -48.531 1 26.72 77 THR B O 1
ATOM 5549 N N . ASN B 1 78 ? 3.891 -18.969 -47.531 1 24.3 78 ASN B N 1
ATOM 5550 C CA . ASN B 1 78 ? 3.484 -20.156 -46.781 1 24.3 78 ASN B CA 1
ATOM 5551 C C . ASN B 1 78 ? 2.363 -19.844 -45.812 1 24.3 78 ASN B C 1
ATOM 5553 O O . ASN B 1 78 ? 2.541 -19.016 -44.906 1 24.3 78 ASN B O 1
ATOM 5557 N N . GLU B 1 79 ? 1.128 -19.844 -46.312 1 27.88 79 GLU B N 1
ATOM 5558 C CA . GLU B 1 79 ? -0.121 -19.797 -45.562 1 27.88 79 GLU B CA 1
ATOM 5559 C C . GLU B 1 79 ? -0.012 -20.562 -44.25 1 27.88 79 GLU B C 1
ATOM 5561 O O . GLU B 1 79 ? 0.335 -21.75 -44.25 1 27.88 79 GLU B O 1
ATOM 5566 N N . ARG B 1 80 ? 0.375 -19.859 -43.25 1 29.73 80 ARG B N 1
ATOM 5567 C CA . ARG B 1 80 ? 0.413 -20.516 -41.969 1 29.73 80 ARG B CA 1
ATOM 5568 C C . ARG B 1 80 ? -0.842 -21.359 -41.75 1 29.73 80 ARG B C 1
ATOM 5570 O O . ARG B 1 80 ? -1.961 -20.859 -41.906 1 29.73 80 ARG B O 1
ATOM 5577 N N . PRO B 1 81 ? -0.74 -22.625 -42.062 1 26.11 81 PRO B N 1
ATOM 5578 C CA . PRO B 1 81 ? -1.995 -23.344 -41.812 1 26.11 81 PRO B CA 1
ATOM 5579 C C . PRO B 1 81 ? -2.721 -22.875 -40.562 1 26.11 81 PRO B C 1
ATOM 5581 O O . PRO B 1 81 ? -2.086 -22.625 -39.531 1 26.11 81 PRO B O 1
ATOM 5584 N N . ALA B 1 82 ? -3.865 -22.094 -40.75 1 30.2 82 ALA B N 1
ATOM 5585 C CA . ALA B 1 82 ? -4.766 -21.734 -39.656 1 30.2 82 ALA B CA 1
ATOM 5586 C C . ALA B 1 82 ? -5.004 -22.906 -38.719 1 30.2 82 ALA B C 1
ATOM 5588 O O . ALA B 1 82 ? -5.453 -23.969 -39.156 1 30.2 82 ALA B O 1
ATOM 5589 N N . ILE B 1 83 ? -4.086 -23.094 -37.875 1 29.27 83 ILE B N 1
ATOM 5590 C CA . ILE B 1 83 ? -4.484 -24.094 -36.875 1 29.27 83 ILE B CA 1
ATOM 5591 C C . ILE B 1 83 ? -5.965 -23.938 -36.531 1 29.27 83 ILE B C 1
ATOM 5593 O O . ILE B 1 83 ? -6.414 -22.828 -36.219 1 29.27 83 ILE B O 1
ATOM 5597 N N . PRO B 1 84 ? -6.777 -24.719 -37.125 1 29.2 84 PRO B N 1
ATOM 5598 C CA . PRO B 1 84 ? -8.203 -24.562 -36.812 1 29.2 84 PRO B CA 1
ATOM 5599 C C . PRO B 1 84 ? -8.461 -24.188 -35.375 1 29.2 84 PRO B C 1
ATOM 5601 O O . PRO B 1 84 ? -7.934 -24.812 -34.438 1 29.2 84 PRO B O 1
ATOM 5604 N N . ARG B 1 85 ? -8.516 -22.906 -35.094 1 34.69 85 ARG B N 1
ATOM 5605 C CA . ARG B 1 85 ? -9.094 -22.5 -33.812 1 34.69 85 ARG B CA 1
ATOM 5606 C C . ARG B 1 85 ? -10.352 -23.312 -33.5 1 34.69 85 ARG B C 1
ATOM 5608 O O . ARG B 1 85 ? -11.336 -23.25 -34.25 1 34.69 85 ARG B O 1
ATOM 5615 N N . GLN B 1 86 ? -10.203 -24.531 -33.25 1 28.89 86 GLN B N 1
ATOM 5616 C CA . GLN B 1 86 ? -11.469 -25.047 -32.75 1 28.89 86 GLN B CA 1
ATOM 5617 C C . GLN B 1 86 ? -12.156 -24 -31.859 1 28.89 86 GLN B C 1
ATOM 5619 O O . GLN B 1 86 ? -11.578 -23.516 -30.891 1 28.89 86 GLN B O 1
ATOM 5624 N N . HIS B 1 87 ? -12.859 -23.109 -32.5 1 31.84 87 HIS B N 1
ATOM 5625 C CA . HIS B 1 87 ? -13.758 -22.156 -31.859 1 31.84 87 HIS B CA 1
ATOM 5626 C C . HIS B 1 87 ? -14.539 -22.812 -30.719 1 31.84 87 HIS B C 1
ATOM 5628 O O . HIS B 1 87 ? -15.492 -23.562 -30.969 1 31.84 87 HIS B O 1
ATOM 5634 N N . PHE B 1 88 ? -13.875 -23.344 -29.75 1 30.94 88 PHE B N 1
ATOM 5635 C CA . PHE B 1 88 ? -14.75 -23.656 -28.625 1 30.94 88 PHE B CA 1
ATOM 5636 C C . PHE B 1 88 ? -15.617 -22.453 -28.25 1 30.94 88 PHE B C 1
ATOM 5638 O O . PHE B 1 88 ? -15.109 -21.344 -28.062 1 30.94 88 PHE B O 1
ATOM 5645 N N . SER B 1 89 ? -16.734 -22.266 -28.953 1 31.84 89 SER B N 1
ATOM 5646 C CA . SER B 1 89 ? -17.812 -21.391 -28.5 1 31.84 89 SER B CA 1
ATOM 5647 C C . SER B 1 89 ? -17.969 -21.422 -26.984 1 31.84 89 SER B C 1
ATOM 5649 O O . SER B 1 89 ? -18.562 -22.359 -26.438 1 31.84 89 SER B O 1
ATOM 5651 N N . HIS B 1 90 ? -16.984 -21.297 -26.281 1 33.16 90 HIS B N 1
ATOM 5652 C CA . HIS B 1 90 ? -17.219 -21.188 -24.844 1 33.16 90 HIS B CA 1
ATOM 5653 C C . HIS B 1 90 ? -18.219 -20.078 -24.531 1 33.16 90 HIS B C 1
ATOM 5655 O O . HIS B 1 90 ? -17.828 -18.906 -24.453 1 33.16 90 HIS B O 1
ATOM 5661 N N . LEU B 1 91 ? -19.344 -20.031 -25.078 1 31.73 91 LEU B N 1
ATOM 5662 C CA . LEU B 1 91 ? -20.375 -19.281 -24.359 1 31.73 91 LEU B CA 1
ATOM 5663 C C . LEU B 1 91 ? -20.266 -19.5 -22.859 1 31.73 91 LEU B C 1
ATOM 5665 O O . LEU B 1 91 ? -19.938 -20.609 -22.422 1 31.73 91 LEU B O 1
ATOM 5669 N N . GLY B 1 92 ? -19.953 -18.469 -22.062 1 34.66 92 GLY B N 1
ATOM 5670 C CA . GLY B 1 92 ? -19.938 -18.438 -20.609 1 34.66 92 GLY B CA 1
ATOM 5671 C C . GLY B 1 92 ? -20.812 -19.516 -19.984 1 34.66 92 GLY B C 1
ATOM 5672 O O . GLY B 1 92 ? -21.922 -19.25 -19.547 1 34.66 92 GLY B O 1
ATOM 5673 N N . ASP B 1 93 ? -20.812 -20.562 -20.516 1 36.69 93 ASP B N 1
ATOM 5674 C CA . ASP B 1 93 ? -21.641 -21.531 -19.781 1 36.69 93 ASP B CA 1
ATOM 5675 C C . ASP B 1 93 ? -21.188 -21.625 -18.328 1 36.69 93 ASP B C 1
ATOM 5677 O O . ASP B 1 93 ? -19.984 -21.75 -18.047 1 36.69 93 ASP B O 1
ATOM 5681 N N . THR B 1 94 ? -21.906 -21.172 -17.344 1 46.38 94 THR B N 1
ATOM 5682 C CA . THR B 1 94 ? -21.875 -21.172 -15.891 1 46.38 94 THR B CA 1
ATOM 5683 C C . THR B 1 94 ? -21.266 -22.469 -15.359 1 46.38 94 THR B C 1
ATOM 5685 O O . THR B 1 94 ? -20.875 -22.531 -14.188 1 46.38 94 THR B O 1
ATOM 5688 N N . LEU B 1 95 ? -21.047 -23.547 -16.266 1 50.22 95 LEU B N 1
ATOM 5689 C CA . LEU B 1 95 ? -20.672 -24.828 -15.68 1 50.22 95 LEU B CA 1
ATOM 5690 C C . LEU B 1 95 ? -19.172 -25.062 -15.852 1 50.22 95 LEU B C 1
ATOM 5692 O O . LEU B 1 95 ? -18.625 -26 -15.273 1 50.22 95 LEU B O 1
ATOM 5696 N N . ASP B 1 96 ? -18.438 -24.172 -16.609 1 59.31 96 ASP B N 1
ATOM 5697 C CA . ASP B 1 96 ? -17.031 -24.5 -16.812 1 59.31 96 ASP B CA 1
ATOM 5698 C C . ASP B 1 96 ? -16.188 -24.047 -15.633 1 59.31 96 ASP B C 1
ATOM 5700 O O . ASP B 1 96 ? -16.391 -22.953 -15.086 1 59.31 96 ASP B O 1
ATOM 5704 N N . PRO B 1 97 ? -15.266 -24.938 -15.219 1 66.56 97 PRO B N 1
ATOM 5705 C CA . PRO B 1 97 ? -14.406 -24.562 -14.094 1 66.56 97 PRO B CA 1
ATOM 5706 C C . PRO B 1 97 ? -13.594 -23.297 -14.367 1 66.56 97 PRO B C 1
ATOM 5708 O O . PRO B 1 97 ? -13.258 -23.016 -15.523 1 66.56 97 PRO B O 1
ATOM 5711 N N . SER B 1 98 ? -13.562 -22.531 -13.422 1 69.19 98 SER B N 1
ATOM 5712 C CA . SER B 1 98 ? -12.836 -21.266 -13.508 1 69.19 98 SER B CA 1
ATOM 5713 C C . SER B 1 98 ? -11.828 -21.125 -12.375 1 69.19 98 SER B C 1
ATOM 5715 O O . SER B 1 98 ? -11.953 -21.781 -11.336 1 69.19 98 SER B O 1
ATOM 5717 N N . LEU B 1 99 ? -10.828 -20.375 -12.633 1 69.38 99 LEU B N 1
ATOM 5718 C CA . LEU B 1 99 ? -9.734 -20.172 -11.695 1 69.38 99 LEU B CA 1
ATOM 5719 C C . LEU B 1 99 ? -10.258 -19.766 -10.32 1 69.38 99 LEU B C 1
ATOM 5721 O O . LEU B 1 99 ? -9.703 -20.172 -9.297 1 69.38 99 LEU B O 1
ATOM 5725 N N . MET B 1 100 ? -11.344 -19.141 -10.336 1 65.81 100 MET B N 1
ATOM 5726 C CA . MET B 1 100 ? -11.766 -18.547 -9.07 1 65.81 100 MET B CA 1
ATOM 5727 C C . MET B 1 100 ? -13.023 -19.234 -8.547 1 65.81 100 MET B C 1
ATOM 5729 O O . MET B 1 100 ? -13.789 -18.641 -7.785 1 65.81 100 MET B O 1
ATOM 5733 N N . ASP B 1 101 ? -13.227 -20.422 -8.93 1 66.94 101 ASP B N 1
ATOM 5734 C CA . ASP B 1 101 ? -14.359 -21.172 -8.391 1 66.94 101 ASP B CA 1
ATOM 5735 C C . ASP B 1 101 ? -14.234 -21.359 -6.883 1 66.94 101 ASP B C 1
ATOM 5737 O O . ASP B 1 101 ? -13.133 -21.531 -6.359 1 66.94 101 ASP B O 1
ATOM 5741 N N . SER B 1 102 ? -15.352 -21.328 -6.223 1 65 102 SER B N 1
ATOM 5742 C CA . SER B 1 102 ? -15.375 -21.469 -4.77 1 65 102 SER B CA 1
ATOM 5743 C C . SER B 1 102 ? -15.062 -22.891 -4.344 1 65 102 SER B C 1
ATOM 5745 O O . SER B 1 102 ? -15.203 -23.828 -5.133 1 65 102 SER B O 1
ATOM 5747 N N . VAL B 1 103 ? -14.688 -23 -3.123 1 63.59 103 VAL B N 1
ATOM 5748 C CA . VAL B 1 103 ? -14.406 -24.312 -2.555 1 63.59 103 VAL B CA 1
ATOM 5749 C C . VAL B 1 103 ? -15.68 -25.156 -2.533 1 63.59 103 VAL B C 1
ATOM 5751 O O . VAL B 1 103 ? -15.641 -26.359 -2.773 1 63.59 103 VAL B O 1
ATOM 5754 N N . LYS B 1 104 ? -16.781 -24.438 -2.258 1 64.31 104 LYS B N 1
ATOM 5755 C CA . LYS B 1 104 ? -18.062 -25.141 -2.215 1 64.31 104 LYS B CA 1
ATOM 5756 C C . LYS B 1 104 ? -18.391 -25.766 -3.568 1 64.31 104 LYS B C 1
ATOM 5758 O O . LYS B 1 104 ? -18.812 -26.922 -3.643 1 64.31 104 LYS B O 1
ATOM 5763 N N . LYS B 1 105 ? -18.203 -24.984 -4.527 1 68.94 105 LYS B N 1
ATOM 5764 C CA . LYS B 1 105 ? -18.453 -25.484 -5.879 1 68.94 105 LYS B CA 1
ATOM 5765 C C . LYS B 1 105 ? -17.516 -26.641 -6.223 1 68.94 105 LYS B C 1
ATOM 5767 O O . LYS B 1 105 ? -17.938 -27.625 -6.848 1 68.94 105 LYS B O 1
ATOM 5772 N N . ARG B 1 106 ? -16.359 -26.594 -5.699 1 68 106 ARG B N 1
ATOM 5773 C CA . ARG B 1 106 ? -15.359 -27.625 -5.969 1 68 106 ARG B CA 1
ATOM 5774 C C . ARG B 1 106 ? -15.68 -28.906 -5.203 1 68 106 ARG B C 1
ATOM 5776 O O . ARG B 1 106 ? -15.547 -30 -5.738 1 68 106 ARG B O 1
ATOM 5783 N N . LYS B 1 107 ? -16.078 -28.688 -4.008 1 68.31 107 LYS B N 1
ATOM 5784 C CA . LYS B 1 107 ? -16.438 -29.828 -3.18 1 68.31 107 LYS B CA 1
ATOM 5785 C C . LYS B 1 107 ? -17.641 -30.562 -3.766 1 68.31 107 LYS B C 1
ATOM 5787 O O . LYS B 1 107 ? -17.688 -31.797 -3.75 1 68.31 107 LYS B O 1
ATOM 5792 N N . GLN B 1 108 ? -18.578 -29.812 -4.23 1 68.81 108 GLN B N 1
ATOM 5793 C CA . GLN B 1 108 ? -19.781 -30.422 -4.816 1 68.81 108 GLN B CA 1
ATOM 5794 C C . GLN B 1 108 ? -19.438 -31.203 -6.078 1 68.81 108 GLN B C 1
ATOM 5796 O O . GLN B 1 108 ? -20 -32.281 -6.312 1 68.81 108 GLN B O 1
ATOM 5801 N N . ARG B 1 109 ? -18.469 -30.766 -6.738 1 66.12 109 ARG B N 1
ATOM 5802 C CA . ARG B 1 109 ? -18.062 -31.438 -7.969 1 66.12 109 ARG B CA 1
ATOM 5803 C C . ARG B 1 109 ? -17.234 -32.688 -7.66 1 66.12 109 ARG B C 1
ATOM 5805 O O . ARG B 1 109 ? -17.328 -33.688 -8.391 1 66.12 109 ARG B O 1
ATOM 5812 N N . ALA B 1 110 ? -16.438 -32.625 -6.59 1 61.34 110 ALA B N 1
ATOM 5813 C CA . ALA B 1 110 ? -15.516 -33.688 -6.238 1 61.34 110 ALA B CA 1
ATOM 5814 C C . ALA B 1 110 ? -16.281 -34.938 -5.773 1 61.34 110 ALA B C 1
ATOM 5816 O O . ALA B 1 110 ? -15.773 -36.062 -5.879 1 61.34 110 ALA B O 1
ATOM 5817 N N . LYS B 1 111 ? -17.438 -34.781 -5.195 1 64.81 111 LYS B N 1
ATOM 5818 C CA . LYS B 1 111 ? -18.109 -35.875 -4.504 1 64.81 111 LYS B CA 1
ATOM 5819 C C . LYS B 1 111 ? -18.859 -36.781 -5.484 1 64.81 111 LYS B C 1
ATOM 5821 O O . LYS B 1 111 ? -19.328 -37.844 -5.117 1 64.81 111 LYS B O 1
ATOM 5826 N N . GLU B 1 112 ? -18.719 -36.5 -6.691 1 72.31 112 GLU B N 1
ATOM 5827 C CA . GLU B 1 112 ? -19.75 -37.156 -7.492 1 72.31 112 GLU B CA 1
ATOM 5828 C C . GLU B 1 112 ? -19.234 -38.469 -8.094 1 72.31 112 GLU B C 1
ATOM 5830 O O . GLU B 1 112 ? -19.812 -39.531 -7.871 1 72.31 112 GLU B O 1
ATOM 5835 N N . GLU B 1 113 ? -18.016 -38.469 -8.844 1 87.19 113 GLU B N 1
ATOM 5836 C CA . GLU B 1 113 ? -17.656 -39.625 -9.625 1 87.19 113 GLU B CA 1
ATOM 5837 C C . GLU B 1 113 ? -16.406 -40.281 -9.078 1 87.19 113 GLU B C 1
ATOM 5839 O O . GLU B 1 113 ? -15.469 -39.625 -8.648 1 87.19 113 GLU B O 1
ATOM 5844 N N . PRO B 1 114 ? -16.375 -41.625 -9.039 1 94 114 PRO B N 1
ATOM 5845 C CA . PRO B 1 114 ? -15.18 -42.344 -8.594 1 94 114 PRO B CA 1
ATOM 5846 C C . PRO B 1 114 ? -13.953 -42 -9.438 1 94 114 PRO B C 1
ATOM 5848 O O . PRO B 1 114 ? -14.078 -41.688 -10.625 1 94 114 PRO B O 1
ATOM 5851 N N . LEU B 1 115 ? -12.758 -42.031 -8.789 1 96.56 115 LEU B N 1
ATOM 5852 C CA . LEU B 1 115 ? -11.531 -41.594 -9.445 1 96.56 115 LEU B CA 1
ATOM 5853 C C . LEU B 1 115 ? -10.383 -42.531 -9.18 1 96.56 115 LEU B C 1
ATOM 5855 O O . LEU B 1 115 ? -10.148 -42.938 -8.039 1 96.56 115 LEU B O 1
ATOM 5859 N N . CYS B 1 116 ? -9.742 -43 -10.227 1 97.5 116 CYS B N 1
ATOM 5860 C CA . CYS B 1 116 ? -8.492 -43.719 -10.125 1 97.5 116 CYS B CA 1
ATOM 5861 C C . CYS B 1 116 ? -7.297 -42.812 -10.367 1 97.5 116 CYS B C 1
ATOM 5863 O O . CYS B 1 116 ? -7.211 -42.156 -11.406 1 97.5 116 CYS B O 1
ATOM 5865 N N . ILE B 1 117 ? -6.398 -42.75 -9.438 1 98.25 117 ILE B N 1
ATOM 5866 C CA . ILE B 1 117 ? -5.184 -41.969 -9.586 1 98.25 117 ILE B CA 1
ATOM 5867 C C . ILE B 1 117 ? -3.971 -42.875 -9.664 1 98.25 117 ILE B C 1
ATOM 5869 O O . ILE B 1 117 ? -3.691 -43.625 -8.727 1 98.25 117 ILE B O 1
ATOM 5873 N N . VAL B 1 118 ? -3.32 -42.875 -10.727 1 98.44 118 VAL B N 1
ATOM 5874 C CA . VAL B 1 118 ? -2.107 -43.656 -10.906 1 98.44 118 VAL B CA 1
ATOM 5875 C C . VAL B 1 118 ? -0.884 -42.75 -10.875 1 98.44 118 VAL B C 1
ATOM 5877 O O . VAL B 1 118 ? -0.767 -41.812 -11.68 1 98.44 118 VAL B O 1
ATOM 5880 N N . VAL B 1 119 ? -0.003 -43 -9.969 1 98.12 119 VAL B N 1
ATOM 5881 C CA . VAL B 1 119 ? 1.246 -42.25 -9.883 1 98.12 119 VAL B CA 1
ATOM 5882 C C . VAL B 1 119 ? 2.383 -43.062 -10.484 1 98.12 119 VAL B C 1
ATOM 5884 O O . VAL B 1 119 ? 2.9 -44 -9.852 1 98.12 119 VAL B O 1
ATOM 5887 N N . ILE B 1 120 ? 2.701 -42.688 -11.719 1 97.69 120 ILE B N 1
ATOM 5888 C CA . ILE B 1 120 ? 3.82 -43.344 -12.391 1 97.69 120 ILE B CA 1
ATOM 5889 C C . ILE B 1 120 ? 5.137 -42.812 -11.836 1 97.69 120 ILE B C 1
ATOM 5891 O O . ILE B 1 120 ? 5.344 -41.594 -11.789 1 97.69 120 ILE B O 1
ATOM 5895 N N . GLY B 1 121 ? 6.066 -43.625 -11.5 1 95.81 121 GLY B N 1
ATOM 5896 C CA . GLY B 1 121 ? 7.285 -43.219 -10.82 1 95.81 121 GLY B CA 1
ATOM 5897 C C . GLY B 1 121 ? 7.105 -43.031 -9.328 1 95.81 121 GLY B C 1
ATOM 5898 O O . GLY B 1 121 ? 7.672 -42.125 -8.727 1 95.81 121 GLY B O 1
ATOM 5899 N N . ALA B 1 122 ? 6.297 -43.812 -8.695 1 96 122 ALA B N 1
ATOM 5900 C CA . ALA B 1 122 ? 5.859 -43.688 -7.309 1 96 122 ALA B CA 1
ATOM 5901 C C . ALA B 1 122 ? 7.023 -43.906 -6.344 1 96 122 ALA B C 1
ATOM 5903 O O . ALA B 1 122 ? 6.961 -43.5 -5.184 1 96 122 ALA B O 1
ATOM 5904 N N . SER B 1 123 ? 8.023 -44.5 -6.781 1 92.94 123 SER B N 1
ATOM 5905 C CA . SER B 1 123 ? 9.156 -44.781 -5.906 1 92.94 123 SER B CA 1
ATOM 5906 C C . SER B 1 123 ? 10.141 -43.625 -5.879 1 92.94 123 SER B C 1
ATOM 5908 O O . SER B 1 123 ? 11.109 -43.656 -5.113 1 92.94 123 SER B O 1
ATOM 5910 N N . GLY B 1 124 ? 9.898 -42.656 -6.688 1 89.25 124 GLY B N 1
ATOM 5911 C CA . GLY B 1 124 ? 10.828 -41.531 -6.809 1 89.25 124 GLY B CA 1
ATOM 5912 C C . GLY B 1 124 ? 10.641 -40.469 -5.738 1 89.25 124 GLY B C 1
ATOM 5913 O O . GLY B 1 124 ? 9.648 -40.5 -5.004 1 89.25 124 GLY B O 1
ATOM 5914 N N . ASP B 1 125 ? 11.562 -39.562 -5.699 1 86.06 125 ASP B N 1
ATOM 5915 C CA . ASP B 1 125 ? 11.609 -38.5 -4.695 1 86.06 125 ASP B CA 1
ATOM 5916 C C . ASP B 1 125 ? 10.438 -37.531 -4.867 1 86.06 125 ASP B C 1
ATOM 5918 O O . ASP B 1 125 ? 9.844 -37.094 -3.885 1 86.06 125 ASP B O 1
ATOM 5922 N N . LEU B 1 126 ? 10.141 -37.188 -6.078 1 87.5 126 LEU B N 1
ATOM 5923 C CA . LEU B 1 126 ? 9.039 -36.281 -6.352 1 87.5 126 LEU B CA 1
ATOM 5924 C C . LEU B 1 126 ? 7.727 -36.844 -5.824 1 87.5 126 LEU B C 1
ATOM 5926 O O . LEU B 1 126 ? 6.953 -36.125 -5.18 1 87.5 126 LEU B O 1
ATOM 5930 N N . ALA B 1 127 ? 7.523 -38.062 -6.125 1 92.69 127 ALA B N 1
ATOM 5931 C CA . ALA B 1 127 ? 6.285 -38.719 -5.676 1 92.69 127 ALA B CA 1
ATOM 5932 C C . ALA B 1 127 ? 6.207 -38.719 -4.152 1 92.69 127 ALA B C 1
ATOM 5934 O O . ALA B 1 127 ? 5.18 -38.344 -3.572 1 92.69 127 ALA B O 1
ATOM 5935 N N . LYS B 1 128 ? 7.281 -39.062 -3.566 1 90.38 128 LYS B N 1
ATOM 5936 C CA . LYS B 1 128 ? 7.336 -39.219 -2.115 1 90.38 128 LYS B CA 1
ATOM 5937 C C . LYS B 1 128 ? 7.199 -37.875 -1.411 1 90.38 128 LYS B C 1
ATOM 5939 O O . LYS B 1 128 ? 6.457 -37.75 -0.435 1 90.38 128 LYS B O 1
ATOM 5944 N N . LYS B 1 129 ? 7.75 -36.906 -1.97 1 87.56 129 LYS B N 1
ATOM 5945 C CA . LYS B 1 129 ? 7.879 -35.656 -1.247 1 87.56 129 LYS B CA 1
ATOM 5946 C C . LYS B 1 129 ? 6.738 -34.719 -1.598 1 87.56 129 LYS B C 1
ATOM 5948 O O . LYS B 1 129 ? 6.391 -33.812 -0.807 1 87.56 129 LYS B O 1
ATOM 5953 N N . LYS B 1 130 ? 6.207 -34.875 -2.764 1 90.88 130 LYS B N 1
ATOM 5954 C CA . LYS B 1 130 ? 5.27 -33.844 -3.209 1 90.88 130 LYS B CA 1
ATOM 5955 C C . LYS B 1 130 ? 3.92 -34.469 -3.572 1 90.88 130 LYS B C 1
ATOM 5957 O O . LYS B 1 130 ? 2.885 -34.062 -3.047 1 90.88 130 LYS B O 1
ATOM 5962 N N . THR B 1 131 ? 3.848 -35.5 -4.305 1 93.81 131 THR B N 1
ATOM 5963 C CA . THR B 1 131 ? 2.605 -36 -4.883 1 93.81 131 THR B CA 1
ATOM 5964 C C . THR B 1 131 ? 1.737 -36.656 -3.816 1 93.81 131 THR B C 1
ATOM 5966 O O . THR B 1 131 ? 0.585 -36.281 -3.617 1 93.81 131 THR B O 1
ATOM 5969 N N . PHE B 1 132 ? 2.283 -37.594 -3.078 1 94.81 132 PHE B N 1
ATOM 5970 C CA . PHE B 1 132 ? 1.491 -38.344 -2.107 1 94.81 132 PHE B CA 1
ATOM 5971 C C . PHE B 1 132 ? 1.062 -37.438 -0.953 1 94.81 132 PHE B C 1
ATOM 5973 O O . PHE B 1 132 ? -0.091 -37.5 -0.52 1 94.81 132 PHE B O 1
ATOM 5980 N N . PRO B 1 133 ? 1.962 -36.656 -0.459 1 92.25 133 PRO B N 1
ATOM 5981 C CA . PRO B 1 133 ? 1.507 -35.688 0.568 1 92.25 133 PRO B CA 1
ATOM 5982 C C . PRO B 1 133 ? 0.372 -34.812 0.084 1 92.25 133 PRO B C 1
ATOM 5984 O O . PRO B 1 133 ? -0.552 -34.5 0.845 1 92.25 133 PRO B O 1
ATOM 5987 N N . ALA B 1 134 ? 0.467 -34.344 -1.137 1 92.38 134 ALA B N 1
ATOM 5988 C CA . ALA B 1 134 ? -0.585 -33.5 -1.702 1 92.38 134 ALA B CA 1
ATOM 5989 C C . ALA B 1 134 ? -1.905 -34.25 -1.794 1 92.38 134 ALA B C 1
ATOM 5991 O O . ALA B 1 134 ? -2.965 -33.719 -1.466 1 92.38 134 ALA B O 1
ATOM 5992 N N . LEU B 1 135 ? -1.816 -35.438 -2.189 1 94.56 135 LEU B N 1
ATOM 5993 C CA . LEU B 1 135 ? -3.014 -36.281 -2.283 1 94.56 135 LEU B CA 1
ATOM 5994 C C . LEU B 1 135 ? -3.625 -36.5 -0.904 1 94.56 135 LEU B C 1
ATOM 5996 O O . LEU B 1 135 ? -4.848 -36.438 -0.746 1 94.56 135 LEU B O 1
ATOM 6000 N N . PHE B 1 136 ? -2.787 -36.75 -0.001 1 92.69 136 PHE B N 1
ATOM 6001 C CA . PHE B 1 136 ? -3.268 -36.938 1.363 1 92.69 136 PHE B CA 1
ATOM 6002 C C . PHE B 1 136 ? -3.93 -35.656 1.88 1 92.69 136 PHE B C 1
ATOM 6004 O O . PHE B 1 136 ? -4.973 -35.719 2.537 1 92.69 136 PHE B O 1
ATOM 6011 N N . SER B 1 137 ? -3.27 -34.625 1.634 1 88.75 137 SER B N 1
ATOM 6012 C CA . SER B 1 137 ? -3.84 -33.344 2.051 1 88.75 137 SER B CA 1
ATOM 6013 C C . SER B 1 137 ? -5.23 -33.125 1.461 1 88.75 137 SER B C 1
ATOM 6015 O O . SER B 1 137 ? -6.145 -32.688 2.152 1 88.75 137 SER B O 1
ATOM 6017 N N . LEU B 1 138 ? -5.355 -33.406 0.212 1 90.12 138 LEU B N 1
ATOM 6018 C CA . LEU B 1 138 ? -6.66 -33.281 -0.435 1 90.12 138 LEU B CA 1
ATOM 6019 C C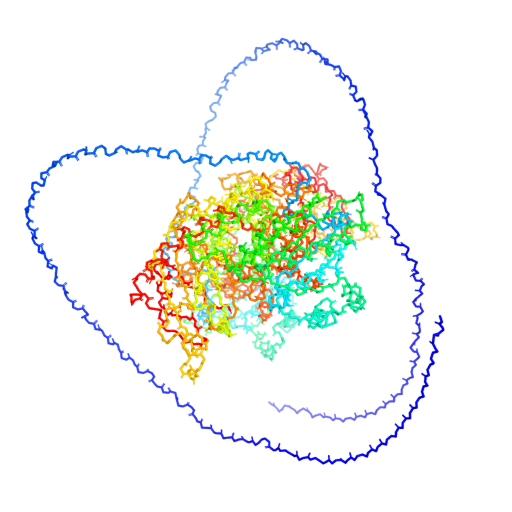 . LEU B 1 138 ? -7.68 -34.219 0.231 1 90.12 138 LEU B C 1
ATOM 6021 O O . LEU B 1 138 ? -8.828 -33.812 0.447 1 90.12 138 LEU B O 1
ATOM 6025 N N . TYR B 1 139 ? -7.305 -35.375 0.517 1 90.94 139 TYR B N 1
ATOM 6026 C CA . TYR B 1 139 ? -8.18 -36.312 1.22 1 90.94 139 TYR B CA 1
ATOM 6027 C C . TYR B 1 139 ? -8.555 -35.781 2.598 1 90.94 139 TYR B C 1
ATOM 6029 O O . TYR B 1 139 ? -9.719 -35.844 2.996 1 90.94 139 TYR B O 1
ATOM 6037 N N . TYR B 1 140 ? -7.531 -35.312 3.279 1 86.25 140 TYR B N 1
ATOM 6038 C CA . TYR B 1 140 ? -7.711 -34.812 4.629 1 86.25 140 TYR B CA 1
ATOM 6039 C C . TYR B 1 140 ? -8.773 -33.719 4.652 1 86.25 140 TYR B C 1
ATOM 6041 O O . TYR B 1 140 ? -9.555 -33.594 5.602 1 86.25 140 TYR B O 1
ATOM 6049 N N . HIS B 1 141 ? -8.836 -32.938 3.605 1 82.12 141 HIS B N 1
ATOM 6050 C CA . HIS B 1 141 ? -9.758 -31.797 3.543 1 82.12 141 HIS B CA 1
ATOM 6051 C C . HIS B 1 141 ? -11.031 -32.156 2.797 1 82.12 141 HIS B C 1
ATOM 6053 O O . HIS B 1 141 ? -11.797 -31.281 2.4 1 82.12 141 HIS B O 1
ATOM 6059 N N . ASP B 1 142 ? -11.148 -33.375 2.463 1 87.06 142 ASP B N 1
ATOM 6060 C CA . ASP B 1 142 ? -12.344 -33.906 1.824 1 87.06 142 ASP B CA 1
ATOM 6061 C C . ASP B 1 142 ? -12.531 -33.312 0.429 1 87.06 142 ASP B C 1
ATOM 6063 O O . ASP B 1 142 ? -13.648 -32.938 0.052 1 87.06 142 ASP B O 1
ATOM 6067 N N . LEU B 1 143 ? -11.391 -33.219 -0.214 1 88.19 143 LEU B N 1
ATOM 6068 C CA . LEU B 1 143 ? -11.438 -32.625 -1.548 1 88.19 143 LEU B CA 1
ATOM 6069 C C . LEU B 1 143 ? -11.234 -33.688 -2.619 1 88.19 143 LEU B C 1
ATOM 6071 O O . LEU B 1 143 ? -11.164 -33.375 -3.811 1 88.19 143 LEU B O 1
ATOM 6075 N N . LEU B 1 144 ? -11.102 -34.938 -2.174 1 92 144 LEU B N 1
ATOM 6076 C CA . LEU B 1 144 ? -11.117 -36.094 -3.086 1 92 144 LEU B CA 1
ATOM 6077 C C . LEU B 1 144 ? -12.508 -36.719 -3.141 1 92 144 LEU B C 1
ATOM 6079 O O . LEU B 1 144 ? -13.297 -36.562 -2.201 1 92 144 LEU B O 1
ATOM 6083 N N . PRO B 1 145 ? -12.758 -37.312 -4.227 1 91.81 145 PRO B N 1
ATOM 6084 C CA . PRO B 1 145 ? -14.031 -38.031 -4.262 1 91.81 145 PRO B CA 1
ATOM 6085 C C . PRO B 1 145 ? -14.148 -39.062 -3.158 1 91.81 145 PRO B C 1
ATOM 6087 O O . PRO B 1 145 ? -13.133 -39.531 -2.635 1 91.81 145 PRO B O 1
ATOM 6090 N N . LYS B 1 146 ? -15.398 -39.375 -2.854 1 89.19 146 LYS B N 1
ATOM 6091 C CA . LYS B 1 146 ? -15.641 -40.406 -1.821 1 89.19 146 LYS B CA 1
ATOM 6092 C C . LYS B 1 146 ? -14.977 -41.719 -2.178 1 89.19 146 LYS B C 1
ATOM 6094 O O . LYS B 1 146 ? -14.383 -42.375 -1.32 1 89.19 146 LYS B O 1
ATOM 6099 N N . ASP B 1 147 ? -15.219 -42.062 -3.439 1 92.38 147 ASP B N 1
ATOM 6100 C CA . ASP B 1 147 ? -14.633 -43.312 -3.928 1 92.38 147 ASP B CA 1
ATOM 6101 C C . ASP B 1 147 ? -13.422 -43.031 -4.82 1 92.38 147 ASP B C 1
ATOM 6103 O O . ASP B 1 147 ? -13.562 -42.469 -5.914 1 92.38 147 ASP B O 1
ATOM 6107 N N . PHE B 1 148 ? -12.258 -43.406 -4.305 1 95.69 148 PHE B N 1
ATOM 6108 C CA . PHE B 1 148 ? -11.055 -43.219 -5.105 1 95.69 148 PHE B CA 1
ATOM 6109 C C . PHE B 1 148 ? -10.055 -44.344 -4.84 1 95.69 148 PHE B C 1
ATOM 6111 O O . PHE B 1 148 ? -10.164 -45.062 -3.846 1 95.69 148 PHE B O 1
ATOM 6118 N N . LEU B 1 149 ? -9.234 -44.5 -5.766 1 96.62 149 LEU B N 1
ATOM 6119 C CA . LEU B 1 149 ? -8.141 -45.469 -5.715 1 96.62 149 LEU B CA 1
ATOM 6120 C C . LEU B 1 149 ? -6.824 -44.812 -6.125 1 96.62 149 LEU B C 1
ATOM 6122 O O . LEU B 1 149 ? -6.777 -44.062 -7.09 1 96.62 149 LEU B O 1
ATOM 6126 N N . ILE B 1 150 ? -5.758 -45.062 -5.289 1 98.12 150 ILE B N 1
ATOM 6127 C CA . ILE B 1 150 ? -4.426 -44.562 -5.648 1 98.12 150 ILE B CA 1
ATOM 6128 C C . ILE B 1 150 ? -3.506 -45.75 -5.926 1 98.12 150 ILE B C 1
ATOM 6130 O O . ILE B 1 150 ? -3.406 -46.688 -5.109 1 98.12 150 ILE B O 1
ATOM 6134 N N . VAL B 1 151 ? -2.922 -45.75 -7.043 1 98.25 151 VAL B N 1
ATOM 6135 C CA . VAL B 1 151 ? -1.989 -46.812 -7.395 1 98.25 151 VAL B CA 1
ATOM 6136 C C . VAL B 1 151 ? -0.612 -46.219 -7.684 1 98.25 151 VAL B C 1
ATOM 6138 O O . VAL B 1 151 ? -0.464 -45.375 -8.578 1 98.25 151 VAL B O 1
ATOM 6141 N N . GLY B 1 152 ? 0.367 -46.594 -6.914 1 98.12 152 GLY B N 1
ATOM 6142 C CA . GLY B 1 152 ? 1.754 -46.312 -7.246 1 98.12 152 GLY B CA 1
ATOM 6143 C C . GLY B 1 152 ? 2.354 -47.312 -8.219 1 98.12 152 GLY B C 1
ATOM 6144 O O . GLY B 1 152 ? 2.221 -48.531 -8.039 1 98.12 152 GLY B O 1
ATOM 6145 N N . TYR B 1 153 ? 2.926 -46.812 -9.25 1 97.88 153 TYR B N 1
ATOM 6146 C CA . TYR B 1 153 ? 3.514 -47.656 -10.289 1 97.88 153 TYR B CA 1
ATOM 6147 C C . TYR B 1 153 ? 4.977 -47.312 -10.516 1 97.88 153 TYR B C 1
ATOM 6149 O O . TYR B 1 153 ? 5.309 -46.156 -10.766 1 97.88 153 TYR B O 1
ATOM 6157 N N . ALA B 1 154 ? 5.875 -48.25 -10.398 1 97.25 154 ALA B N 1
ATOM 6158 C CA . ALA B 1 154 ? 7.297 -48 -10.648 1 97.25 154 ALA B CA 1
ATOM 6159 C C . ALA B 1 154 ? 8.016 -49.312 -10.992 1 97.25 154 ALA B C 1
ATOM 6161 O O . ALA B 1 154 ? 7.43 -50.406 -10.883 1 97.25 154 ALA B O 1
ATOM 6162 N N . ARG B 1 155 ? 9.227 -49.188 -11.398 1 94.94 155 ARG B N 1
ATOM 6163 C CA . ARG B 1 155 ? 10.031 -50.344 -11.758 1 94.94 155 ARG B CA 1
ATOM 6164 C C . ARG B 1 155 ? 10.469 -51.125 -10.523 1 94.94 155 ARG B C 1
ATOM 6166 O O . ARG B 1 155 ? 10.516 -52.344 -10.547 1 94.94 155 ARG B O 1
ATOM 6173 N N . ARG B 1 156 ? 10.734 -50.406 -9.461 1 94.56 156 ARG B N 1
ATOM 6174 C CA . ARG B 1 156 ? 11.219 -51 -8.227 1 94.56 156 ARG B CA 1
ATOM 6175 C C . ARG B 1 156 ? 10.188 -51.969 -7.633 1 94.56 156 ARG B C 1
ATOM 6177 O O . ARG B 1 156 ? 8.992 -51.656 -7.617 1 94.56 156 ARG B O 1
ATOM 6184 N N . GLN B 1 157 ? 10.68 -53.094 -7.188 1 94.81 157 GLN B N 1
ATOM 6185 C CA . GLN B 1 157 ? 9.789 -54.031 -6.52 1 94.81 157 GLN B CA 1
ATOM 6186 C C . GLN B 1 157 ? 9.586 -53.656 -5.055 1 94.81 157 GLN B C 1
ATOM 6188 O O . GLN B 1 157 ? 10.555 -53.406 -4.336 1 94.81 157 GLN B O 1
ATOM 6193 N N . MET B 1 158 ? 8.344 -53.562 -4.762 1 94.94 158 MET B N 1
ATOM 6194 C CA . MET B 1 158 ? 7.965 -53.281 -3.383 1 94.94 158 MET B CA 1
ATOM 6195 C C . MET B 1 158 ? 6.668 -53.969 -3.02 1 94.94 158 MET B C 1
ATOM 6197 O O . MET B 1 158 ? 5.809 -54.188 -3.879 1 94.94 158 MET B O 1
ATOM 6201 N N . THR B 1 159 ? 6.566 -54.312 -1.762 1 95.94 159 THR B N 1
ATOM 6202 C CA . THR B 1 159 ? 5.301 -54.844 -1.264 1 95.94 159 THR B CA 1
ATOM 6203 C C . THR B 1 159 ? 4.312 -53.719 -0.987 1 95.94 159 THR B C 1
ATOM 6205 O O . THR B 1 159 ? 4.695 -52.531 -0.929 1 95.94 159 THR B O 1
ATOM 6208 N N . GLN B 1 160 ? 3.102 -54.125 -0.86 1 96.56 160 GLN B N 1
ATOM 6209 C CA . GLN B 1 160 ? 2.072 -53.156 -0.509 1 96.56 160 GLN B CA 1
ATOM 6210 C C . GLN B 1 160 ? 2.414 -52.438 0.794 1 96.56 160 GLN B C 1
ATOM 6212 O O . GLN B 1 160 ? 2.248 -51.219 0.901 1 96.56 160 GLN B O 1
ATOM 6217 N N . GLU B 1 161 ? 2.885 -53.156 1.746 1 95.38 161 GLU B N 1
ATOM 6218 C CA . GLU B 1 161 ? 3.207 -52.625 3.064 1 95.38 161 GLU B CA 1
ATOM 6219 C C . GLU B 1 161 ? 4.387 -51.656 2.996 1 95.38 161 GLU B C 1
ATOM 6221 O O . GLU B 1 161 ? 4.371 -50.594 3.629 1 95.38 161 GLU B O 1
ATOM 6226 N N . GLU B 1 162 ? 5.344 -52.031 2.25 1 95.31 162 GLU B N 1
ATOM 6227 C CA . GLU B 1 162 ? 6.508 -51.156 2.082 1 95.31 162 GLU B CA 1
ATOM 6228 C C . GLU B 1 162 ? 6.117 -49.812 1.439 1 95.31 162 GLU B C 1
ATOM 6230 O O . GLU B 1 162 ? 6.594 -48.75 1.852 1 95.31 162 GLU B O 1
ATOM 6235 N N . PHE B 1 163 ? 5.309 -50.031 0.48 1 95.62 163 PHE B N 1
ATOM 6236 C CA . PHE B 1 163 ? 4.848 -48.812 -0.226 1 95.62 163 PHE B CA 1
ATOM 6237 C C . PHE B 1 163 ? 4.07 -47.906 0.708 1 95.62 163 PHE B C 1
ATOM 6239 O O . PHE B 1 163 ? 4.348 -46.719 0.785 1 95.62 163 PHE B O 1
ATOM 6246 N N . ARG B 1 164 ? 3.135 -48.406 1.453 1 95.31 164 ARG B N 1
ATOM 6247 C CA . ARG B 1 164 ? 2.322 -47.625 2.379 1 95.31 164 ARG B CA 1
ATOM 6248 C C . ARG B 1 164 ? 3.184 -47 3.48 1 95.31 164 ARG B C 1
ATOM 6250 O O . ARG B 1 164 ? 2.939 -45.875 3.912 1 95.31 164 ARG B O 1
ATOM 6257 N N . ASN B 1 165 ? 4.203 -47.719 3.883 1 93.25 165 ASN B N 1
ATOM 6258 C CA . ASN B 1 165 ? 5.137 -47.156 4.867 1 93.25 165 ASN B CA 1
ATOM 6259 C C . ASN B 1 165 ? 5.93 -46 4.309 1 93.25 165 ASN B C 1
ATOM 6261 O O . ASN B 1 165 ? 6.191 -45.031 5.02 1 93.25 165 ASN B O 1
ATOM 6265 N N . SER B 1 166 ? 6.266 -46.156 3.111 1 92.75 166 SER B N 1
ATOM 6266 C CA . SER B 1 166 ? 7 -45.094 2.467 1 92.75 166 SER B CA 1
ATOM 6267 C C . SER B 1 166 ? 6.16 -43.812 2.383 1 92.75 166 SER B C 1
ATOM 6269 O O . SER B 1 166 ? 6.676 -42.719 2.562 1 92.75 166 SER B O 1
ATOM 6271 N N . ILE B 1 167 ? 4.926 -44 2.084 1 92.94 167 ILE B N 1
ATOM 6272 C CA . ILE B 1 167 ? 4.012 -42.875 2.027 1 92.94 167 ILE B CA 1
ATOM 6273 C C . ILE B 1 167 ? 3.84 -42.281 3.424 1 92.94 167 ILE B C 1
ATOM 6275 O O . ILE B 1 167 ? 3.92 -41.062 3.602 1 92.94 167 ILE B O 1
ATOM 6279 N N . MET B 1 168 ? 3.646 -43.125 4.332 1 89.25 168 MET B N 1
ATOM 6280 C CA . MET B 1 168 ? 3.422 -42.688 5.711 1 89.25 168 MET B CA 1
ATOM 6281 C C . MET B 1 168 ? 4.582 -41.844 6.215 1 89.25 168 MET B C 1
ATOM 6283 O O . MET B 1 168 ? 4.371 -40.844 6.902 1 89.25 168 MET B O 1
ATOM 6287 N N . GLU B 1 169 ? 5.73 -42.156 5.848 1 86.62 169 GLU B N 1
ATOM 6288 C CA . GLU B 1 169 ? 6.934 -41.469 6.285 1 86.62 169 GLU B CA 1
ATOM 6289 C C . GLU B 1 169 ? 6.996 -40.062 5.695 1 86.62 169 GLU B C 1
ATOM 6291 O O . GLU B 1 169 ? 7.648 -39.156 6.254 1 86.62 169 GLU B O 1
ATOM 6296 N N . SER B 1 170 ? 6.422 -39.969 4.617 1 85 170 SER B N 1
ATOM 6297 C CA . SER B 1 170 ? 6.516 -38.688 3.912 1 85 170 SER B CA 1
ATOM 6298 C C . SER B 1 170 ? 5.387 -37.75 4.324 1 85 170 SER B C 1
ATOM 6300 O O . SER B 1 170 ? 5.422 -36.562 4.008 1 85 170 SER B O 1
ATOM 6302 N N . LEU B 1 171 ? 4.398 -38.312 4.902 1 81 171 LEU B N 1
ATOM 6303 C CA . LEU B 1 171 ? 3.227 -37.5 5.25 1 81 171 LEU B CA 1
ATOM 6304 C C . LEU B 1 171 ? 3.504 -36.656 6.48 1 81 171 LEU B C 1
ATOM 6306 O O . LEU B 1 171 ? 4.047 -37.125 7.473 1 81 171 LEU B O 1
ATOM 6310 N N . THR B 1 172 ? 4.23 -35.469 6.305 1 58.84 172 THR B N 1
ATOM 6311 C CA . THR B 1 172 ? 4.469 -34.562 7.402 1 58.84 172 THR B CA 1
ATOM 6312 C C . THR B 1 172 ? 3.154 -33.938 7.887 1 58.84 172 THR B C 1
ATOM 6314 O O . THR B 1 172 ? 2.328 -33.5 7.078 1 58.84 172 THR B O 1
ATOM 6317 N N . CYS B 1 173 ? 2.531 -34.469 8.828 1 50.47 173 CYS B N 1
ATOM 6318 C CA . CYS B 1 173 ? 1.271 -33.906 9.281 1 50.47 173 CYS B CA 1
ATOM 6319 C C . CYS B 1 173 ? 1.36 -32.375 9.32 1 50.47 173 CYS B C 1
ATOM 6321 O O . CYS B 1 173 ? 1.824 -31.797 10.312 1 50.47 173 CYS B O 1
ATOM 6323 N N . ARG B 1 174 ? 1.937 -31.797 8.523 1 48.94 174 ARG B N 1
ATOM 6324 C CA . ARG B 1 174 ? 1.577 -30.391 8.609 1 48.94 174 ARG B CA 1
ATOM 6325 C C . ARG B 1 174 ? 0.132 -30.219 9.062 1 48.94 174 ARG B C 1
ATOM 6327 O O . ARG B 1 174 ? -0.185 -29.281 9.797 1 48.94 174 ARG B O 1
ATOM 6334 N N . VAL B 1 175 ? -0.762 -31 8.453 1 47.69 175 VAL B N 1
ATOM 6335 C CA . VAL B 1 175 ? -2.141 -31.125 8.914 1 47.69 175 VAL B CA 1
ATOM 6336 C C . VAL B 1 175 ? -2.172 -31.828 10.266 1 47.69 175 VAL B C 1
ATOM 6338 O O . VAL B 1 175 ? -3.236 -31.969 10.875 1 47.69 175 VAL B O 1
ATOM 6341 N N . ILE B 1 176 ? -1.103 -32.438 10.609 1 47.41 176 ILE B N 1
ATOM 6342 C CA . ILE B 1 176 ? -1.07 -33.5 11.609 1 47.41 176 ILE B CA 1
ATOM 6343 C C . ILE B 1 176 ? -1.407 -32.906 12.984 1 47.41 176 ILE B C 1
ATOM 6345 O O . ILE B 1 176 ? -1.791 -33.656 13.898 1 47.41 176 ILE B O 1
ATOM 6349 N N . ASP B 1 177 ? -1.047 -31.734 13.023 1 52.16 177 ASP B N 1
ATOM 6350 C CA . ASP B 1 177 ? -1.354 -31.453 14.422 1 52.16 177 ASP B CA 1
ATOM 6351 C C . ASP B 1 177 ? -2.85 -31.609 14.695 1 52.16 177 ASP B C 1
ATOM 6353 O O . ASP B 1 177 ? -3.326 -31.234 15.773 1 52.16 177 ASP B O 1
ATOM 6357 N N . GLY B 1 178 ? -3.438 -31.984 13.57 1 55.09 178 GLY B N 1
ATOM 6358 C CA . GLY B 1 178 ? -4.852 -32.031 13.906 1 55.09 178 GLY B CA 1
ATOM 6359 C C . GLY B 1 178 ? -5.262 -33.344 14.562 1 55.09 178 GLY B C 1
ATOM 6360 O O . GLY B 1 178 ? -4.586 -34.375 14.398 1 55.09 178 GLY B O 1
ATOM 6361 N N . PRO B 1 179 ? -5.941 -33.344 15.5 1 61.19 179 PRO B N 1
ATOM 6362 C CA . PRO B 1 179 ? -6.395 -34.469 16.281 1 61.19 179 PRO B CA 1
ATOM 6363 C C . PRO B 1 179 ? -6.863 -35.656 15.406 1 61.19 179 PRO B C 1
ATOM 6365 O O . PRO B 1 179 ? -6.758 -36.812 15.812 1 61.19 179 PRO B O 1
ATOM 6368 N N . GLN B 1 180 ? -7.113 -35.375 14.125 1 75.44 180 GLN B N 1
ATOM 6369 C CA . GLN B 1 180 ? -7.73 -36.406 13.312 1 75.44 180 GLN B CA 1
ATOM 6370 C C . GLN B 1 180 ? -6.758 -36.938 12.266 1 75.44 180 GLN B C 1
ATOM 6372 O O . GLN B 1 180 ? -7.141 -37.719 11.398 1 75.44 180 GLN B O 1
ATOM 6377 N N . CYS B 1 181 ? -5.504 -36.625 12.391 1 78.62 181 CYS B N 1
ATOM 6378 C CA . CYS B 1 181 ? -4.539 -36.969 11.352 1 78.62 181 CYS B CA 1
ATOM 6379 C C . CYS B 1 181 ? -4.324 -38.469 11.281 1 78.62 181 CYS B C 1
ATOM 6381 O O . CYS B 1 181 ? -4.348 -39.062 10.195 1 78.62 181 CYS B O 1
ATOM 6383 N N . GLN B 1 182 ? -4.211 -39.062 12.375 1 82.56 182 GLN B N 1
ATOM 6384 C CA . GLN B 1 182 ? -3.982 -40.5 12.406 1 82.56 182 GLN B CA 1
ATOM 6385 C C . GLN B 1 182 ? -5.176 -41.25 11.82 1 82.56 182 GLN B C 1
ATOM 6387 O O . GLN B 1 182 ? -5 -42.188 11.055 1 82.56 182 GLN B O 1
ATOM 6392 N N . ARG B 1 183 ? -6.277 -40.844 12.227 1 87.12 183 ARG B N 1
ATOM 6393 C CA . ARG B 1 183 ? -7.484 -41.469 11.703 1 87.12 183 ARG B CA 1
ATOM 6394 C C . ARG B 1 183 ? -7.566 -41.344 10.188 1 87.12 183 ARG B C 1
ATOM 6396 O O . ARG B 1 183 ? -7.875 -42.312 9.492 1 87.12 183 ARG B O 1
ATOM 6403 N N . LYS B 1 184 ? -7.234 -40.219 9.703 1 90.31 184 LYS B N 1
ATOM 6404 C CA . LYS B 1 184 ? -7.293 -39.969 8.266 1 90.31 184 LYS B CA 1
ATOM 6405 C C . LYS B 1 184 ? -6.223 -40.75 7.527 1 90.31 184 LYS B C 1
ATOM 6407 O O . LYS B 1 184 ? -6.449 -41.25 6.414 1 90.31 184 LYS B O 1
ATOM 6412 N N . MET B 1 185 ? -5.133 -40.938 8.164 1 90 185 MET B N 1
ATOM 6413 C CA . MET B 1 185 ? -4.07 -41.75 7.57 1 90 185 MET B CA 1
ATOM 6414 C C . MET B 1 185 ? -4.48 -43.188 7.473 1 90 185 MET B C 1
ATOM 6416 O O . MET B 1 185 ? -4.246 -43.844 6.449 1 90 185 MET B O 1
ATOM 6420 N N . ASP B 1 186 ? -5.113 -43.594 8.531 1 89.81 186 ASP B N 1
ATOM 6421 C CA . ASP B 1 186 ? -5.555 -45 8.586 1 89.81 186 ASP B CA 1
ATOM 6422 C C . ASP B 1 186 ? -6.613 -45.281 7.52 1 89.81 186 ASP B C 1
ATOM 6424 O O . ASP B 1 186 ? -6.727 -46.406 7.031 1 89.81 186 ASP B O 1
ATOM 6428 N N . GLU B 1 187 ? -7.293 -44.281 7.199 1 92.56 187 GLU B N 1
ATOM 6429 C CA . GLU B 1 187 ? -8.328 -44.438 6.18 1 92.56 187 GLU B CA 1
ATOM 6430 C C . GLU B 1 187 ? -7.746 -44.281 4.777 1 92.56 187 GLU B C 1
ATOM 6432 O O . GLU B 1 187 ? -8.211 -44.906 3.834 1 92.56 187 GLU B O 1
ATOM 6437 N N . PHE B 1 188 ? -6.777 -43.469 4.645 1 94.69 188 PHE B N 1
ATOM 6438 C CA . PHE B 1 188 ? -6.199 -43.125 3.355 1 94.69 188 PHE B CA 1
ATOM 6439 C C . PHE B 1 188 ? -5.281 -44.219 2.846 1 94.69 188 PHE B C 1
ATOM 6441 O O . PHE B 1 188 ? -5.328 -44.594 1.669 1 94.69 188 PHE B O 1
ATOM 6448 N N . LEU B 1 189 ? -4.438 -44.781 3.662 1 95.19 189 LEU B N 1
ATOM 6449 C CA . LEU B 1 189 ? -3.342 -45.656 3.273 1 95.19 189 LEU B CA 1
ATOM 6450 C C . LEU B 1 189 ? -3.871 -46.938 2.656 1 95.19 189 LEU B C 1
ATOM 6452 O O . LEU B 1 189 ? -3.312 -47.438 1.679 1 95.19 189 LEU B O 1
ATOM 6456 N N . PRO B 1 190 ? -4.973 -47.469 3.16 1 95.12 190 PRO B N 1
ATOM 6457 C CA . PRO B 1 190 ? -5.5 -48.688 2.537 1 95.12 190 PRO B CA 1
ATOM 6458 C C . PRO B 1 190 ? -5.965 -48.438 1.102 1 95.12 190 PRO B C 1
ATOM 6460 O O . PRO B 1 190 ? -6.125 -49.406 0.34 1 95.12 190 PRO B O 1
ATOM 6463 N N . LYS B 1 191 ? -6.215 -47.281 0.758 1 96.19 191 LYS B N 1
ATOM 6464 C CA . LYS B 1 191 ? -6.66 -46.969 -0.595 1 96.19 191 LYS B CA 1
ATOM 6465 C C . LYS B 1 191 ? -5.473 -46.781 -1.54 1 96.19 191 LYS B C 1
ATOM 6467 O O . LYS B 1 191 ? -5.656 -46.625 -2.748 1 96.19 191 LYS B O 1
ATOM 6472 N N . CYS B 1 192 ? -4.297 -46.875 -0.964 1 97.44 192 CYS B N 1
ATOM 6473 C CA . CYS B 1 192 ? -3.066 -46.781 -1.743 1 97.44 192 CYS B CA 1
ATOM 6474 C C . CYS B 1 192 ? -2.508 -48.156 -2.061 1 97.44 192 CYS B C 1
ATOM 6476 O O . CYS B 1 192 ? -2.172 -48.906 -1.151 1 97.44 192 CYS B O 1
ATOM 6478 N N . HIS B 1 193 ? -2.408 -48.438 -3.295 1 97.88 193 HIS B N 1
ATOM 6479 C CA . HIS B 1 193 ? -1.887 -49.719 -3.764 1 97.88 193 HIS B CA 1
ATOM 6480 C C . HIS B 1 193 ? -0.624 -49.531 -4.598 1 97.88 193 HIS B C 1
ATOM 6482 O O . HIS B 1 193 ? -0.347 -48.406 -5.066 1 97.88 193 HIS B O 1
ATOM 6488 N N . TYR B 1 194 ? 0.17 -50.656 -4.684 1 98.06 194 TYR B N 1
ATOM 6489 C CA . TYR B 1 194 ? 1.429 -50.562 -5.418 1 98.06 194 TYR B CA 1
ATOM 6490 C C . TYR B 1 194 ? 1.509 -51.656 -6.477 1 98.06 194 TYR B C 1
ATOM 6492 O O . TYR B 1 194 ? 1.097 -52.812 -6.238 1 98.06 194 TYR B O 1
ATOM 6500 N N . MET B 1 195 ? 1.965 -51.344 -7.613 1 97.62 195 MET B N 1
ATOM 6501 C CA . MET B 1 195 ? 2.229 -52.281 -8.688 1 97.62 195 MET B CA 1
ATOM 6502 C C . MET B 1 195 ? 3.594 -52.031 -9.32 1 97.62 195 MET B C 1
ATOM 6504 O O . MET B 1 195 ? 3.908 -50.906 -9.688 1 97.62 195 MET B O 1
ATOM 6508 N N . SER B 1 196 ? 4.379 -53.062 -9.391 1 97.5 196 SER B N 1
ATOM 6509 C CA . SER B 1 196 ? 5.68 -52.969 -10.047 1 97.5 196 SER B CA 1
ATOM 6510 C C . SER B 1 196 ? 5.578 -53.344 -11.523 1 97.5 196 SER B C 1
ATOM 6512 O O . SER B 1 196 ? 4.871 -54.281 -11.891 1 97.5 196 SER B O 1
ATOM 6514 N N . GLY B 1 197 ? 6.223 -52.531 -12.391 1 96.12 197 GLY B N 1
ATOM 6515 C CA . GLY B 1 197 ? 6.242 -52.781 -13.82 1 96.12 197 GLY B CA 1
ATOM 6516 C C . GLY B 1 197 ? 7.191 -51.875 -14.578 1 96.12 197 GLY B C 1
ATOM 6517 O O . GLY B 1 197 ? 7.633 -50.844 -14.055 1 96.12 197 GLY B O 1
ATOM 6518 N N . MET B 1 198 ? 7.426 -52.25 -15.781 1 96.06 198 MET B N 1
ATOM 6519 C CA . MET B 1 198 ? 8.297 -51.469 -16.656 1 96.06 198 MET B CA 1
ATOM 6520 C C . MET B 1 198 ? 7.504 -50.406 -17.375 1 96.06 198 MET B C 1
ATOM 6522 O O . MET B 1 198 ? 6.293 -50.531 -17.578 1 96.06 198 MET B O 1
ATOM 6526 N N . TYR B 1 199 ? 8.211 -49.375 -17.797 1 95.44 199 TYR B N 1
ATOM 6527 C CA . TYR B 1 199 ? 7.551 -48.219 -18.438 1 95.44 199 TYR B CA 1
ATOM 6528 C C . TYR B 1 199 ? 7.395 -48.469 -19.938 1 95.44 199 TYR B C 1
ATOM 6530 O O . TYR B 1 199 ? 6.645 -47.75 -20.609 1 95.44 199 TYR B O 1
ATOM 6538 N N . ASP B 1 200 ? 8.094 -49.469 -20.484 1 93 200 ASP B N 1
ATOM 6539 C CA . ASP B 1 200 ? 8.125 -49.688 -21.922 1 93 200 ASP B CA 1
ATOM 6540 C C . ASP B 1 200 ? 7.547 -51.031 -22.297 1 93 200 ASP B C 1
ATOM 6542 O O . ASP B 1 200 ? 7.863 -51.594 -23.359 1 93 200 ASP B O 1
ATOM 6546 N N . ARG B 1 201 ? 6.809 -51.594 -21.391 1 93.56 201 ARG B N 1
ATOM 6547 C CA . ARG B 1 201 ? 6.25 -52.906 -21.672 1 93.56 201 ARG B CA 1
ATOM 6548 C C . ARG B 1 201 ? 4.727 -52.875 -21.625 1 93.56 201 ARG B C 1
ATOM 6550 O O . ARG B 1 201 ? 4.133 -52.531 -20.609 1 93.56 201 ARG B O 1
ATOM 6557 N N . THR B 1 202 ? 4.188 -53.375 -22.625 1 93.38 202 THR B N 1
ATOM 6558 C CA . THR B 1 202 ? 2.738 -53.344 -22.781 1 93.38 202 THR B CA 1
ATOM 6559 C C . THR B 1 202 ? 2.072 -54.281 -21.781 1 93.38 202 THR B C 1
ATOM 6561 O O . THR B 1 202 ? 1.021 -53.969 -21.219 1 93.38 202 THR B O 1
ATOM 6564 N N . GLU B 1 203 ? 2.664 -55.406 -21.562 1 95.06 203 GLU B N 1
ATOM 6565 C CA . GLU B 1 203 ? 2.086 -56.406 -20.656 1 95.06 203 GLU B CA 1
ATOM 6566 C C . GLU B 1 203 ? 1.88 -55.844 -19.266 1 95.06 203 GLU B C 1
ATOM 6568 O O . GLU B 1 203 ? 0.896 -56.156 -18.594 1 95.06 203 GLU B O 1
ATOM 6573 N N . ASP B 1 204 ? 2.789 -55.094 -18.875 1 96.31 204 ASP B N 1
ATOM 6574 C CA . ASP B 1 204 ? 2.711 -54.5 -17.547 1 96.31 204 ASP B CA 1
ATOM 6575 C C . ASP B 1 204 ? 1.562 -53.5 -17.438 1 96.31 204 ASP B C 1
ATOM 6577 O O . ASP B 1 204 ? 0.884 -53.438 -16.422 1 96.31 204 ASP B O 1
ATOM 6581 N N . PHE B 1 205 ? 1.296 -52.75 -18.469 1 96.75 205 PHE B N 1
ATOM 6582 C CA . PHE B 1 205 ? 0.207 -51.781 -18.453 1 96.75 205 PHE B CA 1
ATOM 6583 C C . PHE B 1 205 ? -1.14 -52.5 -18.609 1 96.75 205 PHE B C 1
ATOM 6585 O O . PHE B 1 205 ? -2.158 -52 -18.125 1 96.75 205 PHE B O 1
ATOM 6592 N N . VAL B 1 206 ? -1.158 -53.625 -19.297 1 96.69 206 VAL B N 1
ATOM 6593 C CA . VAL B 1 206 ? -2.367 -54.438 -19.359 1 96.69 206 VAL B CA 1
ATOM 6594 C C . VAL B 1 206 ? -2.738 -54.906 -17.953 1 96.69 206 VAL B C 1
ATOM 6596 O O . VAL B 1 206 ? -3.912 -54.906 -17.578 1 96.69 206 VAL B O 1
ATOM 6599 N N . ARG B 1 207 ? -1.703 -55.312 -17.25 1 96.81 207 ARG B N 1
ATOM 6600 C CA . ARG B 1 207 ? -1.935 -55.719 -15.867 1 96.81 207 ARG B CA 1
ATOM 6601 C C . ARG B 1 207 ? -2.469 -54.594 -15.023 1 96.81 207 ARG B C 1
ATOM 6603 O O . ARG B 1 207 ? -3.369 -54.75 -14.203 1 96.81 207 ARG B O 1
ATOM 6610 N N . LEU B 1 208 ? -1.87 -53.469 -15.211 1 97.44 208 LEU B N 1
ATOM 6611 C CA . LEU B 1 208 ? -2.342 -52.25 -14.523 1 97.44 208 LEU B CA 1
ATOM 6612 C C . LEU B 1 208 ? -3.799 -51.969 -14.867 1 97.44 208 LEU B C 1
ATOM 6614 O O . LEU B 1 208 ? -4.609 -51.688 -13.984 1 97.44 208 LEU B O 1
ATOM 6618 N N . ASP B 1 209 ? -4.133 -52.062 -16.141 1 97.06 209 ASP B N 1
ATOM 6619 C CA . ASP B 1 209 ? -5.492 -51.812 -16.609 1 97.06 209 ASP B CA 1
ATOM 6620 C C . ASP B 1 209 ? -6.477 -52.781 -15.961 1 97.06 209 ASP B C 1
ATOM 6622 O O . ASP B 1 209 ? -7.586 -52.375 -15.586 1 97.06 209 ASP B O 1
ATOM 6626 N N . GLN B 1 210 ? -6.074 -53.969 -15.898 1 96.31 210 GLN B N 1
ATOM 6627 C CA . GLN B 1 210 ? -6.922 -54.969 -15.273 1 96.31 210 GLN B CA 1
ATOM 6628 C C . GLN B 1 210 ? -7.191 -54.656 -13.812 1 96.31 210 GLN B C 1
ATOM 6630 O O . GLN B 1 210 ? -8.32 -54.781 -13.336 1 96.31 210 GLN B O 1
ATOM 6635 N N . PHE B 1 211 ? -6.172 -54.25 -13.188 1 96.81 211 PHE B N 1
ATOM 6636 C CA . PHE B 1 211 ? -6.301 -53.906 -11.789 1 96.81 211 PHE B CA 1
ATOM 6637 C C . PHE B 1 211 ? -7.281 -52.719 -11.617 1 96.81 211 PHE B C 1
ATOM 6639 O O . PHE B 1 211 ? -8.141 -52.75 -10.742 1 96.81 211 PHE B O 1
ATOM 6646 N N . LEU B 1 212 ? -7.148 -51.688 -12.414 1 97.06 212 LEU B N 1
ATOM 6647 C CA . LEU B 1 212 ? -8.016 -50.5 -12.375 1 97.06 212 LEU B CA 1
ATOM 6648 C C . LEU B 1 212 ? -9.453 -50.875 -12.734 1 97.06 212 LEU B C 1
ATOM 6650 O O . LEU B 1 212 ? -10.398 -50.375 -12.133 1 97.06 212 LEU B O 1
ATOM 6654 N N . ASN B 1 213 ? -9.578 -51.75 -13.68 1 95.25 213 ASN B N 1
ATOM 6655 C CA . ASN B 1 213 ? -10.898 -52.219 -14.109 1 95.25 213 ASN B CA 1
ATOM 6656 C C . ASN B 1 213 ? -11.633 -52.938 -12.984 1 95.25 213 ASN B C 1
ATOM 6658 O O . ASN B 1 213 ? -12.859 -52.844 -12.891 1 95.25 213 ASN B O 1
ATOM 6662 N N . ASN B 1 214 ? -10.891 -53.688 -12.234 1 95 214 ASN B N 1
ATOM 6663 C CA . ASN B 1 214 ? -11.5 -54.375 -11.086 1 95 214 ASN B CA 1
ATOM 6664 C C . ASN B 1 214 ? -12.156 -53.375 -10.141 1 95 214 ASN B C 1
ATOM 6666 O O . ASN B 1 214 ? -13.242 -53.625 -9.617 1 95 214 ASN B O 1
ATOM 6670 N N . PHE B 1 215 ? -11.508 -52.312 -9.898 1 93.88 215 PHE B N 1
ATOM 6671 C CA . PHE B 1 215 ? -12.07 -51.219 -9.086 1 93.88 215 PHE B CA 1
ATOM 6672 C C . PHE B 1 215 ? -13.281 -50.625 -9.773 1 93.88 215 PHE B C 1
ATOM 6674 O O . PHE B 1 215 ? -14.312 -50.375 -9.133 1 93.88 215 PHE B O 1
ATOM 6681 N N . GLU B 1 216 ? -13.203 -50.375 -11.07 1 94.06 216 GLU B N 1
ATOM 6682 C CA . GLU B 1 216 ? -14.258 -49.719 -11.828 1 94.06 216 GLU B CA 1
ATOM 6683 C C . GLU B 1 216 ? -15.516 -50.594 -11.891 1 94.06 216 GLU B C 1
ATOM 6685 O O . GLU B 1 216 ? -16.625 -50.062 -11.961 1 94.06 216 GLU B O 1
ATOM 6690 N N . GLN B 1 217 ? -15.32 -51.812 -11.828 1 92.56 217 GLN B N 1
ATOM 6691 C CA . GLN B 1 217 ? -16.438 -52.75 -11.922 1 92.56 217 GLN B CA 1
ATOM 6692 C C . GLN B 1 217 ? -17.328 -52.656 -10.688 1 92.56 217 GLN B C 1
ATOM 6694 O O . GLN B 1 217 ? -18.5 -53.062 -10.727 1 92.56 217 GLN B O 1
ATOM 6699 N N . SER B 1 218 ? -16.781 -52.156 -9.695 1 92.12 218 SER B N 1
ATOM 6700 C CA . SER B 1 218 ? -17.562 -52 -8.484 1 92.12 218 SER B CA 1
ATOM 6701 C C . SER B 1 218 ? -18.578 -50.875 -8.641 1 92.12 218 SER B C 1
ATOM 6703 O O . SER B 1 218 ? -19.484 -50.719 -7.82 1 92.12 218 SER B O 1
ATOM 6705 N N . PHE B 1 219 ? -18.438 -50.156 -9.734 1 91.81 219 PHE B N 1
ATOM 6706 C CA . PHE B 1 219 ? -19.344 -49.031 -10.031 1 91.81 219 PHE B CA 1
ATOM 6707 C C . PHE B 1 219 ? -19.922 -49.156 -11.43 1 91.81 219 PHE B C 1
ATOM 6709 O O . PHE B 1 219 ? -19.688 -48.312 -12.289 1 91.81 219 PHE B O 1
ATOM 6716 N N . PRO B 1 220 ? -20.688 -50.094 -11.789 1 86.06 220 PRO B N 1
ATOM 6717 C CA . PRO B 1 220 ? -21.094 -50.406 -13.164 1 86.06 220 PRO B CA 1
ATOM 6718 C C . PRO B 1 220 ? -21.859 -49.281 -13.828 1 86.06 220 PRO B C 1
ATOM 6720 O O . PRO B 1 220 ? -21.719 -49.062 -15.039 1 86.06 220 PRO B O 1
ATOM 6723 N N . ASN B 1 221 ? -22.641 -48.5 -13.156 1 84.94 221 ASN B N 1
ATOM 6724 C CA . ASN B 1 221 ? -23.484 -47.5 -13.82 1 84.94 221 ASN B CA 1
ATOM 6725 C C . ASN B 1 221 ? -23.016 -46.094 -13.516 1 84.94 221 ASN B C 1
ATOM 6727 O O . ASN B 1 221 ? -23.812 -45.125 -13.57 1 84.94 221 ASN B O 1
ATOM 6731 N N . THR B 1 222 ? -21.734 -46.062 -13.281 1 88.44 222 THR B N 1
ATOM 6732 C CA . THR B 1 222 ? -21.219 -44.75 -12.922 1 88.44 222 THR B CA 1
ATOM 6733 C C . THR B 1 222 ? -19.969 -44.438 -13.727 1 88.44 222 THR B C 1
ATOM 6735 O O . THR B 1 222 ? -19.203 -45.312 -14.094 1 88.44 222 THR B O 1
ATOM 6738 N N . ARG B 1 223 ? -19.906 -43.25 -14.102 1 91.69 223 ARG B N 1
ATOM 6739 C CA . ARG B 1 223 ? -18.672 -42.781 -14.727 1 91.69 223 ARG B CA 1
ATOM 6740 C C . ARG B 1 223 ? -17.5 -42.906 -13.773 1 91.69 223 ARG B C 1
ATOM 6742 O O . ARG B 1 223 ? -17.625 -42.656 -12.578 1 91.69 223 ARG B O 1
ATOM 6749 N N . VAL B 1 224 ? -16.406 -43.438 -14.266 1 93.94 224 VAL B N 1
ATOM 6750 C CA . VAL B 1 224 ? -15.188 -43.531 -13.477 1 93.94 224 VAL B CA 1
ATOM 6751 C C . VAL B 1 224 ? -14.039 -42.844 -14.219 1 93.94 224 VAL B C 1
ATOM 6753 O O . VAL B 1 224 ? -13.812 -43.094 -15.406 1 93.94 224 VAL B O 1
ATOM 6756 N N . ASP B 1 225 ? -13.359 -41.969 -13.57 1 95.19 225 ASP B N 1
ATOM 6757 C CA . ASP B 1 225 ? -12.305 -41.156 -14.172 1 95.19 225 ASP B CA 1
ATOM 6758 C C . ASP B 1 225 ? -10.922 -41.688 -13.82 1 95.19 225 ASP B C 1
ATOM 6760 O O . ASP B 1 225 ? -10.75 -42.344 -12.789 1 95.19 225 ASP B O 1
ATOM 6764 N N . ARG B 1 226 ? -9.938 -41.5 -14.695 1 97.38 226 ARG B N 1
ATOM 6765 C CA . ARG B 1 226 ? -8.57 -41.938 -14.445 1 97.38 226 ARG B CA 1
ATOM 6766 C C . ARG B 1 226 ? -7.602 -40.75 -14.57 1 97.38 226 ARG B C 1
ATOM 6768 O O . ARG B 1 226 ? -7.652 -40 -15.555 1 97.38 226 ARG B O 1
ATOM 6775 N N . LEU B 1 227 ? -6.812 -40.562 -13.602 1 97.88 227 LEU B N 1
ATOM 6776 C CA . LEU B 1 227 ? -5.742 -39.562 -13.586 1 97.88 227 LEU B CA 1
ATOM 6777 C C . LEU B 1 227 ? -4.375 -40.25 -13.539 1 97.88 227 LEU B C 1
ATOM 6779 O O . LEU B 1 227 ? -4.094 -41.031 -12.633 1 97.88 227 LEU B O 1
ATOM 6783 N N . TYR B 1 228 ? -3.598 -40 -14.539 1 98.19 228 TYR B N 1
ATOM 6784 C CA . TYR B 1 228 ? -2.223 -40.5 -14.57 1 98.19 228 TYR B CA 1
ATOM 6785 C C . TYR B 1 228 ? -1.242 -39.375 -14.258 1 98.19 228 TYR B C 1
ATOM 6787 O O . TYR B 1 228 ? -1.088 -38.438 -15.047 1 98.19 228 TYR B O 1
ATOM 6795 N N . TYR B 1 229 ? -0.606 -39.438 -13.141 1 97.94 229 TYR B N 1
ATOM 6796 C CA . TYR B 1 229 ? 0.431 -38.5 -12.758 1 97.94 229 TYR B CA 1
ATOM 6797 C C . TYR B 1 229 ? 1.817 -39.031 -13.086 1 97.94 229 TYR B C 1
ATOM 6799 O O . TYR B 1 229 ? 2.281 -40 -12.453 1 97.94 229 TYR B O 1
ATOM 6807 N N . LEU B 1 230 ? 2.496 -38.406 -14.031 1 96.62 230 LEU B N 1
ATOM 6808 C CA . LEU B 1 230 ? 3.816 -38.875 -14.438 1 96.62 230 LEU B CA 1
ATOM 6809 C C . LEU B 1 230 ? 4.91 -38.219 -13.609 1 96.62 230 LEU B C 1
ATOM 6811 O O . LEU B 1 230 ? 5.445 -37.156 -14 1 96.62 230 LEU B O 1
ATOM 6815 N N . ALA B 1 231 ? 5.262 -38.875 -12.547 1 93.38 231 ALA B N 1
ATOM 6816 C CA . ALA B 1 231 ? 6.375 -38.438 -11.703 1 93.38 231 ALA B CA 1
ATOM 6817 C C . ALA B 1 231 ? 7.684 -39.062 -12.148 1 93.38 231 ALA B C 1
ATOM 6819 O O . ALA B 1 231 ? 8.414 -39.625 -11.336 1 93.38 231 ALA B O 1
ATOM 6820 N N . VAL B 1 232 ? 7.945 -39 -13.453 1 91.69 232 VAL B N 1
ATOM 6821 C CA . VAL B 1 232 ? 9.117 -39.594 -14.078 1 91.69 232 VAL B CA 1
ATOM 6822 C C . VAL B 1 232 ? 9.859 -38.531 -14.906 1 91.69 232 VAL B C 1
ATOM 6824 O O . VAL B 1 232 ? 9.305 -37.469 -15.211 1 91.69 232 VAL B O 1
ATOM 6827 N N . PRO B 1 233 ? 11.094 -38.812 -15.203 1 85.06 233 PRO B N 1
ATOM 6828 C CA . PRO B 1 233 ? 11.812 -37.906 -16.094 1 85.06 233 PRO B CA 1
ATOM 6829 C C . PRO B 1 233 ? 11.188 -37.812 -17.484 1 85.06 233 PRO B C 1
ATOM 6831 O O . PRO B 1 233 ? 10.484 -38.719 -17.906 1 85.06 233 PRO B O 1
ATOM 6834 N N . SER B 1 234 ? 11.453 -36.844 -18.188 1 86.19 234 SER B N 1
ATOM 6835 C CA . SER B 1 234 ? 10.812 -36.5 -19.453 1 86.19 234 SER B CA 1
ATOM 6836 C C . SER B 1 234 ? 11.117 -37.562 -20.516 1 86.19 234 SER B C 1
ATOM 6838 O O . SER B 1 234 ? 10.312 -37.812 -21.406 1 86.19 234 SER B O 1
ATOM 6840 N N . GLN B 1 235 ? 12.195 -38.219 -20.375 1 83.75 235 GLN B N 1
ATOM 6841 C CA . GLN B 1 235 ? 12.617 -39.219 -21.344 1 83.75 235 GLN B CA 1
ATOM 6842 C C . GLN B 1 235 ? 11.648 -40.406 -21.375 1 83.75 235 GLN B C 1
ATOM 6844 O O . GLN B 1 235 ? 11.547 -41.125 -22.375 1 83.75 235 GLN B O 1
ATOM 6849 N N . VAL B 1 236 ? 10.992 -40.562 -20.312 1 91.69 236 VAL B N 1
ATOM 6850 C CA . VAL B 1 236 ? 10.125 -41.719 -20.141 1 91.69 236 VAL B CA 1
ATOM 6851 C C . VAL B 1 236 ? 8.695 -41.375 -20.547 1 91.69 236 VAL B C 1
ATOM 6853 O O . VAL B 1 236 ? 7.852 -42.25 -20.719 1 91.69 236 VAL B O 1
ATOM 6856 N N . PHE B 1 237 ? 8.367 -40.156 -20.797 1 93.56 237 PHE B N 1
ATOM 6857 C CA . PHE B 1 237 ? 7.016 -39.656 -21.047 1 93.56 237 PHE B CA 1
ATOM 6858 C C . PHE B 1 237 ? 6.391 -40.375 -22.234 1 93.56 237 PHE B C 1
ATOM 6860 O O . PHE B 1 237 ? 5.277 -40.906 -22.141 1 93.56 237 PHE B O 1
ATOM 6867 N N . GLU B 1 238 ? 7.113 -40.406 -23.281 1 92.38 238 GLU B N 1
ATOM 6868 C CA . GLU B 1 238 ? 6.59 -40.938 -24.531 1 92.38 238 GLU B CA 1
ATOM 6869 C C . GLU B 1 238 ? 6.172 -42.406 -24.375 1 92.38 238 GLU B C 1
ATOM 6871 O O . GLU B 1 238 ? 5.086 -42.781 -24.797 1 92.38 238 GLU B O 1
ATOM 6876 N N . ASN B 1 239 ? 7.035 -43.125 -23.734 1 94.25 239 ASN B N 1
ATOM 6877 C CA . ASN B 1 239 ? 6.75 -44.562 -23.531 1 94.25 239 ASN B CA 1
ATOM 6878 C C . ASN B 1 239 ? 5.504 -44.75 -22.688 1 94.25 239 ASN B C 1
ATOM 6880 O O . ASN B 1 239 ? 4.617 -45.531 -23.047 1 94.25 239 ASN B O 1
ATOM 6884 N N . VAL B 1 240 ? 5.48 -44.094 -21.625 1 95.69 240 VAL B N 1
ATOM 6885 C CA . VAL B 1 240 ? 4.379 -44.25 -20.672 1 95.69 240 VAL B CA 1
ATOM 6886 C C . VAL B 1 240 ? 3.066 -43.844 -21.344 1 95.69 240 VAL B C 1
ATOM 6888 O O . VAL B 1 240 ? 2.074 -44.562 -21.281 1 95.69 240 VAL B O 1
ATOM 6891 N N . VAL B 1 241 ? 3.051 -42.688 -22 1 95.81 241 VAL B N 1
ATOM 6892 C CA . VAL B 1 241 ? 1.839 -42.156 -22.609 1 95.81 241 VAL B CA 1
ATOM 6893 C C . VAL B 1 241 ? 1.361 -43.094 -23.719 1 95.81 241 VAL B C 1
ATOM 6895 O O . VAL B 1 241 ? 0.159 -43.344 -23.859 1 95.81 241 VAL B O 1
ATOM 6898 N N . HIS B 1 242 ? 2.258 -43.625 -24.453 1 95.06 242 HIS B N 1
ATOM 6899 C CA . HIS B 1 242 ? 1.921 -44.594 -25.516 1 95.06 242 HIS B CA 1
ATOM 6900 C C . HIS B 1 242 ? 1.23 -45.812 -24.938 1 95.06 242 HIS B C 1
ATOM 6902 O O . HIS B 1 242 ? 0.202 -46.25 -25.453 1 95.06 242 HIS B O 1
ATOM 6908 N N . HIS B 1 243 ? 1.755 -46.344 -23.859 1 95.31 243 HIS B N 1
ATOM 6909 C CA . HIS B 1 243 ? 1.211 -47.562 -23.281 1 95.31 243 HIS B CA 1
ATOM 6910 C C . HIS B 1 243 ? -0.092 -47.281 -22.531 1 95.31 243 HIS B C 1
ATOM 6912 O O . HIS B 1 243 ? -0.977 -48.156 -22.484 1 95.31 243 HIS B O 1
ATOM 6918 N N . VAL B 1 244 ? -0.193 -46.125 -21.953 1 95.06 244 VAL B N 1
ATOM 6919 C CA . VAL B 1 244 ? -1.464 -45.719 -21.344 1 95.06 244 VAL B CA 1
ATOM 6920 C C . VAL B 1 244 ? -2.537 -45.625 -22.422 1 95.06 244 VAL B C 1
ATOM 6922 O O . VAL B 1 244 ? -3.676 -46.062 -22.219 1 95.06 244 VAL B O 1
ATOM 6925 N N . HIS B 1 245 ? -2.158 -45.031 -23.531 1 94.62 245 HIS B N 1
ATOM 6926 C CA . HIS B 1 245 ? -3.076 -44.906 -24.656 1 94.62 245 HIS B CA 1
ATOM 6927 C C . HIS B 1 245 ? -3.529 -46.25 -25.188 1 94.62 245 HIS B C 1
ATOM 6929 O O . HIS B 1 245 ? -4.707 -46.438 -25.5 1 94.62 245 HIS B O 1
ATOM 6935 N N . GLU B 1 246 ? -2.727 -47.188 -25.219 1 93.38 246 GLU B N 1
ATOM 6936 C CA . GLU B 1 246 ? -3.01 -48.5 -25.812 1 93.38 246 GLU B CA 1
ATOM 6937 C C . GLU B 1 246 ? -3.811 -49.375 -24.859 1 93.38 246 GLU B C 1
ATOM 6939 O O . GLU B 1 246 ? -4.684 -50.125 -25.297 1 93.38 246 GLU B O 1
ATOM 6944 N N . SER B 1 247 ? -3.438 -49.25 -23.578 1 92.69 247 SER B N 1
ATOM 6945 C CA . SER B 1 247 ? -4.016 -50.281 -22.703 1 92.69 247 SER B CA 1
ATOM 6946 C C . SER B 1 247 ? -4.5 -49.656 -21.406 1 92.69 247 SER B C 1
ATOM 6948 O O . SER B 1 247 ? -5.066 -50.375 -20.562 1 92.69 247 SER B O 1
ATOM 6950 N N . GLY B 1 248 ? -4.34 -48.438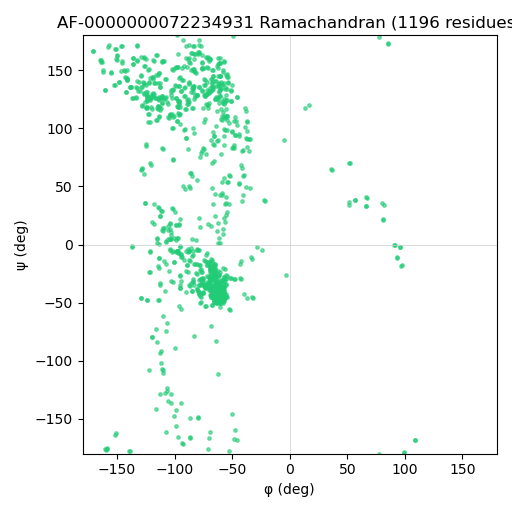 -21.188 1 92 248 GLY B N 1
ATOM 6951 C CA . GLY B 1 248 ? -4.566 -47.906 -19.859 1 92 248 GLY B CA 1
ATOM 6952 C C . GLY B 1 248 ? -5.738 -46.969 -19.781 1 92 248 GLY B C 1
ATOM 6953 O O . GLY B 1 248 ? -6.094 -46.5 -18.688 1 92 248 GLY B O 1
ATOM 6954 N N . ARG B 1 249 ? -6.453 -46.688 -20.781 1 93.88 249 ARG B N 1
ATOM 6955 C CA . ARG B 1 249 ? -7.523 -45.688 -20.812 1 93.88 249 ARG B CA 1
ATOM 6956 C C . ARG B 1 249 ? -8.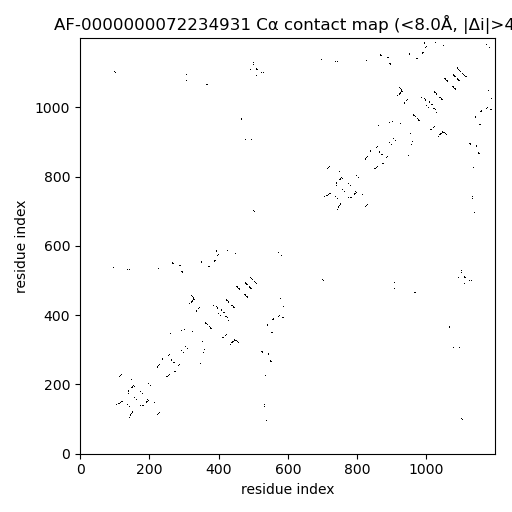852 -46.312 -20.359 1 93.88 249 ARG B C 1
ATOM 6958 O O . ARG B 1 249 ? -9.148 -47.469 -20.688 1 93.88 249 ARG B O 1
ATOM 6965 N N . THR B 1 250 ? -9.516 -45.5 -19.609 1 94.12 250 THR B N 1
ATOM 6966 C CA . THR B 1 250 ? -10.883 -45.906 -19.328 1 94.12 250 THR B CA 1
ATOM 6967 C C . THR B 1 250 ? -11.828 -45.438 -20.438 1 94.12 250 THR B C 1
ATOM 6969 O O . THR B 1 250 ? -11.578 -44.438 -21.078 1 94.12 250 THR B O 1
ATOM 6972 N N . GLN B 1 251 ? -12.875 -46.125 -20.688 1 90.81 251 GLN B N 1
ATOM 6973 C CA . GLN B 1 251 ? -13.898 -45.75 -21.656 1 90.81 251 GLN B CA 1
ATOM 6974 C C . GLN B 1 251 ? -15.141 -45.188 -20.969 1 90.81 251 GLN B C 1
ATOM 6976 O O . GLN B 1 251 ? -16.094 -44.812 -21.641 1 90.81 251 GLN B O 1
ATOM 6981 N N . ARG B 1 252 ? -15.102 -45.031 -19.688 1 92.5 252 ARG B N 1
ATOM 6982 C CA . ARG B 1 252 ? -16.297 -44.688 -18.922 1 92.5 252 ARG B CA 1
ATOM 6983 C C . ARG B 1 252 ? -16.219 -43.25 -18.453 1 92.5 252 ARG B C 1
ATOM 6985 O O . ARG B 1 252 ? -17.234 -42.656 -18.062 1 92.5 252 ARG B O 1
ATOM 6992 N N . GLY B 1 253 ? -15.07 -42.719 -18.484 1 93.38 253 GLY B N 1
ATOM 6993 C CA . GLY B 1 253 ? -14.867 -41.344 -18 1 93.38 253 GLY B CA 1
ATOM 6994 C C . GLY B 1 253 ? -13.719 -40.625 -18.688 1 93.38 253 GLY B C 1
ATOM 6995 O O . GLY B 1 253 ? -13.305 -41.031 -19.781 1 93.38 253 GLY B O 1
ATOM 6996 N N . TRP B 1 254 ? -13.273 -39.562 -18.062 1 93.25 254 TRP B N 1
ATOM 6997 C CA . TRP B 1 254 ? -12.172 -38.812 -18.672 1 93.25 254 TRP B CA 1
ATOM 6998 C C . TRP B 1 254 ? -10.828 -39.438 -18.297 1 93.25 254 TRP B C 1
ATOM 7000 O O . TRP B 1 254 ? -10.727 -40.188 -17.312 1 93.25 254 TRP B O 1
ATOM 7010 N N . ASN B 1 255 ? -9.867 -39.312 -19.156 1 96.25 255 ASN B N 1
ATOM 7011 C CA . ASN B 1 255 ? -8.461 -39.656 -18.922 1 96.25 255 ASN B CA 1
ATOM 7012 C C . ASN B 1 255 ? -7.59 -38.375 -18.953 1 96.25 255 ASN B C 1
ATOM 7014 O O . ASN B 1 255 ? -7.57 -37.656 -19.953 1 96.25 255 ASN B O 1
ATOM 7018 N N . ARG B 1 256 ? -6.945 -38.125 -17.812 1 96.94 256 ARG B N 1
ATOM 7019 C CA . ARG B 1 256 ? -6.07 -36.938 -17.75 1 96.94 256 ARG B CA 1
ATOM 7020 C C . ARG B 1 256 ? -4.648 -37.344 -17.375 1 96.94 256 ARG B C 1
ATOM 7022 O O . ARG B 1 256 ? -4.449 -38.25 -16.547 1 96.94 256 ARG B O 1
ATOM 7029 N N . ILE B 1 257 ? -3.738 -36.688 -18.031 1 97.56 257 ILE B N 1
ATOM 7030 C CA . ILE B 1 257 ? -2.332 -37 -17.797 1 97.56 257 ILE B CA 1
ATOM 7031 C C . ILE B 1 257 ? -1.599 -35.75 -17.328 1 97.56 257 ILE B C 1
ATOM 7033 O O . ILE B 1 257 ? -1.674 -34.688 -17.969 1 97.56 257 ILE B O 1
ATOM 7037 N N . VAL B 1 258 ? -0.94 -35.875 -16.203 1 97.12 258 VAL B N 1
ATOM 7038 C CA . VAL B 1 258 ? -0.162 -34.75 -15.641 1 97.12 258 VAL B CA 1
ATOM 7039 C C . VAL B 1 258 ? 1.323 -35 -15.914 1 97.12 258 VAL B C 1
ATOM 7041 O O . VAL B 1 258 ? 1.854 -36.062 -15.641 1 97.12 258 VAL B O 1
ATOM 7044 N N . MET B 1 259 ? 1.945 -34.031 -16.469 1 94.5 259 MET B N 1
ATOM 7045 C CA . MET B 1 259 ? 3.373 -34.125 -16.766 1 94.5 259 MET B CA 1
ATOM 7046 C C . MET B 1 259 ? 4.137 -33 -16.047 1 94.5 259 MET B C 1
ATOM 7048 O O . MET B 1 259 ? 3.656 -31.891 -15.945 1 94.5 259 MET B O 1
ATOM 7052 N N . GLU B 1 260 ? 5.277 -33.344 -15.617 1 89.44 260 GLU B N 1
ATOM 7053 C CA . GLU B 1 260 ? 6.145 -32.406 -14.922 1 89.44 260 GLU B CA 1
ATOM 7054 C C . GLU B 1 260 ? 7.207 -31.844 -15.859 1 89.44 260 GLU B C 1
ATOM 7056 O O . GLU B 1 260 ? 7.551 -32.469 -16.875 1 89.44 260 GLU B O 1
ATOM 7061 N N . LYS B 1 261 ? 7.617 -30.688 -15.547 1 86.19 261 LYS B N 1
ATOM 7062 C CA . LYS B 1 261 ? 8.742 -30.109 -16.281 1 86.19 261 LYS B CA 1
ATOM 7063 C C . LYS B 1 261 ? 10.008 -30.938 -16.094 1 86.19 261 LYS B C 1
ATOM 7065 O O . LYS B 1 261 ? 10.141 -31.656 -15.102 1 86.19 261 LYS B O 1
ATOM 7070 N N . PRO B 1 262 ? 10.828 -30.922 -16.969 1 86.75 262 PRO B N 1
ATOM 7071 C CA . PRO B 1 262 ? 10.938 -30.062 -18.172 1 86.75 262 PRO B CA 1
ATOM 7072 C C . PRO B 1 262 ? 10.25 -30.672 -19.391 1 86.75 262 PRO B C 1
ATOM 7074 O O . PRO B 1 262 ? 10.164 -31.906 -19.5 1 86.75 262 PRO B O 1
ATOM 7077 N N . PHE B 1 263 ? 9.859 -29.828 -20.25 1 91.69 263 PHE B N 1
ATOM 7078 C CA . PHE B 1 263 ? 9.266 -30.234 -21.516 1 91.69 263 PHE B CA 1
ATOM 7079 C C . PHE B 1 263 ? 10.211 -29.906 -22.672 1 91.69 263 PHE B C 1
ATOM 7081 O O . PHE B 1 263 ? 10.102 -28.859 -23.297 1 91.69 263 PHE B O 1
ATOM 7088 N N . GLY B 1 264 ? 11.125 -30.781 -22.891 1 89.81 264 GLY B N 1
ATOM 7089 C CA . GLY B 1 264 ? 12.141 -30.531 -23.891 1 89.81 264 GLY B CA 1
ATOM 7090 C C . GLY B 1 264 ? 13.32 -29.734 -23.359 1 89.81 264 GLY B C 1
ATOM 7091 O O . GLY B 1 264 ? 13.328 -29.328 -22.203 1 89.81 264 GLY B O 1
ATOM 7092 N N . LYS B 1 265 ? 14.352 -29.594 -24.188 1 92.94 265 LYS B N 1
ATOM 7093 C CA . LYS B 1 265 ? 15.547 -28.812 -23.859 1 92.94 265 LYS B CA 1
ATOM 7094 C C . LYS B 1 265 ? 15.68 -27.594 -24.766 1 92.94 265 LYS B C 1
ATOM 7096 O O . LYS B 1 265 ? 16.469 -26.688 -24.484 1 92.94 265 LYS B O 1
ATOM 7101 N N . ASP B 1 266 ? 15.062 -27.578 -25.812 1 95.38 266 ASP B N 1
ATOM 7102 C CA . ASP B 1 266 ? 14.977 -26.531 -26.812 1 95.38 266 ASP B CA 1
ATOM 7103 C C . ASP B 1 266 ? 13.727 -26.703 -27.672 1 95.38 266 ASP B C 1
ATOM 7105 O O . ASP B 1 266 ? 12.898 -27.578 -27.422 1 95.38 266 ASP B O 1
ATOM 7109 N N . ILE B 1 267 ? 13.609 -25.859 -28.672 1 96.62 267 ILE B N 1
ATOM 7110 C CA . ILE B 1 267 ? 12.398 -25.875 -29.484 1 96.62 267 ILE B CA 1
ATOM 7111 C C . ILE B 1 267 ? 12.32 -27.188 -30.266 1 96.62 267 ILE B C 1
ATOM 7113 O O . ILE B 1 267 ? 11.242 -27.766 -30.406 1 96.62 267 ILE B O 1
ATOM 7117 N N . THR B 1 268 ? 13.414 -27.672 -30.719 1 96.25 268 THR B N 1
ATOM 7118 C CA . THR B 1 268 ? 13.438 -28.891 -31.531 1 96.25 268 THR B CA 1
ATOM 7119 C C . THR B 1 268 ? 13.039 -30.109 -30.688 1 96.25 268 THR B C 1
ATOM 7121 O O . THR B 1 268 ? 12.172 -30.875 -31.094 1 96.25 268 THR B O 1
ATOM 7124 N N . SER B 1 269 ? 13.68 -30.266 -29.578 1 94.38 269 SER B N 1
ATOM 7125 C CA . SER B 1 269 ? 13.367 -31.406 -28.719 1 94.38 269 SER B CA 1
ATOM 7126 C C . SER B 1 269 ? 11.93 -31.328 -28.203 1 94.38 269 SER B C 1
ATOM 7128 O O . SER B 1 269 ? 11.266 -32.344 -28.047 1 94.38 269 SER B O 1
ATOM 7130 N N . TYR B 1 270 ? 11.438 -30.156 -27.969 1 95.12 270 TYR B N 1
ATOM 7131 C CA . TYR B 1 270 ? 10.055 -30 -27.531 1 95.12 270 TYR B CA 1
ATOM 7132 C C . TYR B 1 270 ? 9.078 -30.422 -28.609 1 95.12 270 TYR B C 1
ATOM 7134 O O . TYR B 1 270 ? 8.117 -31.141 -28.344 1 95.12 270 TYR B O 1
ATOM 7142 N N . LEU B 1 271 ? 9.312 -29.953 -29.828 1 95.56 271 LEU B N 1
ATOM 7143 C CA . LEU B 1 271 ? 8.43 -30.297 -30.938 1 95.56 271 LEU B CA 1
ATOM 7144 C C . LEU B 1 271 ? 8.422 -31.812 -31.188 1 95.56 271 LEU B C 1
ATOM 7146 O O . LEU B 1 271 ? 7.387 -32.375 -31.516 1 95.56 271 LEU B O 1
ATOM 7150 N N . GLN B 1 272 ? 9.531 -32.406 -30.953 1 94.12 272 GLN B N 1
ATOM 7151 C CA . GLN B 1 272 ? 9.602 -33.844 -31.078 1 94.12 272 GLN B CA 1
ATOM 7152 C C . GLN B 1 272 ? 8.734 -34.531 -30.016 1 94.12 272 GLN B C 1
ATOM 7154 O O . GLN B 1 272 ? 7.961 -35.438 -30.328 1 94.12 272 GLN B O 1
ATOM 7159 N N . LEU B 1 273 ? 8.922 -34.062 -28.828 1 93.12 273 LEU B N 1
ATOM 7160 C CA . LEU B 1 273 ? 8.109 -34.594 -27.75 1 93.12 273 LEU B CA 1
ATOM 7161 C C . LEU B 1 273 ? 6.625 -34.375 -28.016 1 93.12 273 LEU B C 1
ATOM 7163 O O . LEU B 1 273 ? 5.82 -35.312 -27.891 1 93.12 273 LEU B O 1
ATOM 7167 N N . ARG B 1 274 ? 6.258 -33.219 -28.406 1 93.31 274 ARG B N 1
ATOM 7168 C CA . ARG B 1 274 ? 4.879 -32.812 -28.688 1 93.31 274 ARG B CA 1
ATOM 7169 C C . ARG B 1 274 ? 4.273 -33.719 -29.766 1 93.31 274 ARG B C 1
ATOM 7171 O O . ARG B 1 274 ? 3.156 -34.219 -29.609 1 93.31 274 ARG B O 1
ATOM 7178 N N . ASN B 1 275 ? 4.977 -33.906 -30.797 1 92.94 275 ASN B N 1
ATOM 7179 C CA . ASN B 1 275 ? 4.496 -34.688 -31.906 1 92.94 275 ASN B CA 1
ATOM 7180 C C . ASN B 1 275 ? 4.301 -36.156 -31.5 1 92.94 275 ASN B C 1
ATOM 7182 O O . ASN B 1 275 ? 3.342 -36.812 -31.938 1 92.94 275 ASN B O 1
ATOM 7186 N N . SER B 1 276 ? 5.195 -36.594 -30.719 1 91.44 276 SER B N 1
ATOM 7187 C CA . SER B 1 276 ? 5.082 -37.969 -30.234 1 91.44 276 SER B CA 1
ATOM 7188 C C . SER B 1 276 ? 3.848 -38.156 -29.359 1 91.44 276 SER B C 1
ATOM 7190 O O . SER B 1 276 ? 3.188 -39.188 -29.422 1 91.44 276 SER B O 1
ATOM 7192 N N . LEU B 1 277 ? 3.574 -37.219 -28.594 1 92.94 277 LEU B N 1
ATOM 7193 C CA . LEU B 1 277 ? 2.451 -37.312 -27.656 1 92.94 277 LEU B CA 1
ATOM 7194 C C . LEU B 1 277 ? 1.127 -37.094 -28.391 1 92.94 277 LEU B C 1
ATOM 7196 O O . LEU B 1 277 ? 0.107 -37.656 -28.016 1 92.94 277 LEU B O 1
ATOM 7200 N N . ARG B 1 278 ? 1.116 -36.25 -29.406 1 91.06 278 ARG B N 1
ATOM 7201 C CA . ARG B 1 278 ? -0.097 -35.844 -30.109 1 91.06 278 ARG B CA 1
ATOM 7202 C C . ARG B 1 278 ? -0.754 -37.062 -30.766 1 91.06 278 ARG B C 1
ATOM 7204 O O . ARG B 1 278 ? -1.969 -37.094 -30.969 1 91.06 278 ARG B O 1
ATOM 7211 N N . ASN B 1 279 ? -0.019 -38 -30.984 1 89.69 279 ASN B N 1
ATOM 7212 C CA . ASN B 1 279 ? -0.533 -39.219 -31.609 1 89.69 279 ASN B CA 1
ATOM 7213 C C . ASN B 1 279 ? -1.278 -40.094 -30.609 1 89.69 279 ASN B C 1
ATOM 7215 O O . ASN B 1 279 ? -2.086 -40.938 -31 1 89.69 279 ASN B O 1
ATOM 7219 N N . CYS B 1 280 ? -1.052 -39.844 -29.375 1 92.75 280 CYS B N 1
ATOM 7220 C CA . CYS B 1 280 ? -1.589 -40.719 -28.344 1 92.75 280 CYS B CA 1
ATOM 7221 C C . CYS B 1 280 ? -2.648 -40 -27.516 1 92.75 280 CYS B C 1
ATOM 7223 O O . CYS B 1 280 ? -3.584 -40.625 -27.016 1 92.75 280 CYS B O 1
ATOM 7225 N N . ILE B 1 281 ? -2.473 -38.719 -27.328 1 93.06 281 ILE B N 1
ATOM 7226 C CA . ILE B 1 281 ? -3.326 -38 -26.391 1 93.06 281 ILE B CA 1
ATOM 7227 C C . ILE B 1 281 ? -3.623 -36.594 -26.922 1 93.06 281 ILE B C 1
ATOM 7229 O O . ILE B 1 281 ? -2.775 -36 -27.578 1 93.06 281 ILE B O 1
ATOM 7233 N N . SER B 1 282 ? -4.793 -36.094 -26.578 1 92.94 282 SER B N 1
ATOM 7234 C CA . SER B 1 282 ? -5.188 -34.781 -27 1 92.94 282 SER B CA 1
ATOM 7235 C C . SER B 1 282 ? -4.73 -33.719 -26 1 92.94 282 SER B C 1
ATOM 7237 O O . SER B 1 282 ? -4.445 -34.031 -24.844 1 92.94 282 SER B O 1
ATOM 7239 N N . GLU B 1 283 ? -4.656 -32.5 -26.422 1 91.62 283 GLU B N 1
ATOM 7240 C CA . GLU B 1 283 ? -4.227 -31.391 -25.578 1 91.62 283 GLU B CA 1
ATOM 7241 C C . GLU B 1 283 ? -5.145 -31.25 -24.359 1 91.62 283 GLU B C 1
ATOM 7243 O O . GLU B 1 283 ? -4.691 -30.891 -23.281 1 91.62 283 GLU B O 1
ATOM 7248 N N . ASP B 1 284 ? -6.34 -31.547 -24.531 1 91.31 284 ASP B N 1
ATOM 7249 C CA . ASP B 1 284 ? -7.312 -31.391 -23.453 1 91.31 284 ASP B CA 1
ATOM 7250 C C . ASP B 1 284 ? -7.051 -32.406 -22.344 1 91.31 284 ASP B C 1
ATOM 7252 O O . ASP B 1 284 ? -7.496 -32.219 -21.203 1 91.31 284 ASP B O 1
ATOM 7256 N N . GLU B 1 285 ? -6.367 -33.406 -22.641 1 95.44 285 GLU B N 1
ATOM 7257 C CA . GLU B 1 285 ? -6.094 -34.469 -21.672 1 95.44 285 GLU B CA 1
ATOM 7258 C C . GLU B 1 285 ? -4.762 -34.219 -20.969 1 95.44 285 GLU B C 1
ATOM 7260 O O . GLU B 1 285 ? -4.465 -34.875 -19.969 1 95.44 285 GLU B O 1
ATOM 7265 N N . ILE B 1 286 ? -4.02 -33.312 -21.453 1 95.5 286 ILE B N 1
ATOM 7266 C CA . ILE B 1 286 ? -2.664 -33.125 -20.938 1 95.5 286 ILE B CA 1
ATOM 7267 C C . ILE B 1 286 ? -2.637 -31.922 -19.984 1 95.5 286 ILE B C 1
ATOM 7269 O O . ILE B 1 286 ? -3.203 -30.875 -20.281 1 95.5 286 ILE B O 1
ATOM 7273 N N . TYR B 1 287 ? -2.029 -32.062 -18.844 1 96.38 287 TYR B N 1
ATOM 7274 C CA . TYR B 1 287 ? -1.791 -31.031 -17.859 1 96.38 287 TYR B CA 1
ATOM 7275 C C . TYR B 1 287 ? -0.302 -30.875 -17.578 1 96.38 287 TYR B C 1
ATOM 7277 O O . TYR B 1 287 ? 0.291 -31.719 -16.906 1 96.38 287 TYR B O 1
ATOM 7285 N N . ARG B 1 288 ? 0.287 -29.844 -18.078 1 95.31 288 ARG B N 1
ATOM 7286 C CA . ARG B 1 288 ? 1.706 -29.578 -17.859 1 95.31 288 ARG B CA 1
ATOM 7287 C C . ARG B 1 288 ? 1.924 -28.719 -16.625 1 95.31 288 ARG B C 1
ATOM 7289 O O . ARG B 1 288 ? 1.565 -27.547 -16.609 1 95.31 288 ARG B O 1
ATOM 7296 N N . ILE B 1 289 ? 2.557 -29.219 -15.672 1 92.88 289 ILE B N 1
ATOM 7297 C CA . ILE B 1 289 ? 2.646 -28.594 -14.359 1 92.88 289 ILE B CA 1
ATOM 7298 C C . ILE B 1 289 ? 3.92 -27.75 -14.281 1 92.88 289 ILE B C 1
ATOM 7300 O O . ILE B 1 289 ? 4.996 -28.203 -14.68 1 92.88 289 ILE B O 1
ATOM 7304 N N . ASP B 1 290 ? 3.75 -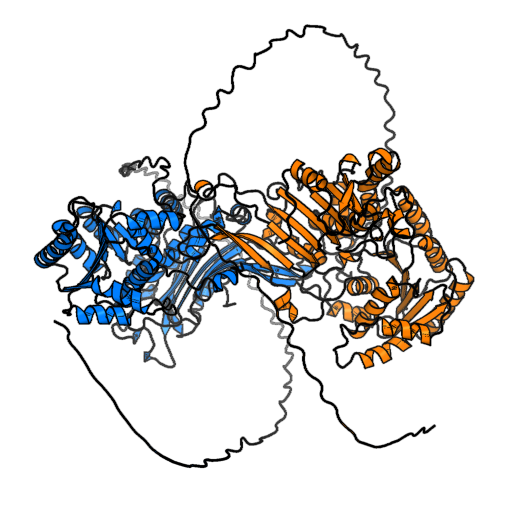26.594 -13.836 1 90.12 290 ASP B N 1
ATOM 7305 C CA . ASP B 1 290 ? 4.758 -25.734 -13.227 1 90.12 290 ASP B CA 1
ATOM 7306 C C . ASP B 1 290 ? 4.34 -25.312 -11.82 1 90.12 290 ASP B C 1
ATOM 7308 O O . ASP B 1 290 ? 3.41 -24.516 -11.648 1 90.12 290 ASP B O 1
ATOM 7312 N N . HIS B 1 291 ? 5.008 -25.766 -10.875 1 86.06 291 HIS B N 1
ATOM 7313 C CA . HIS B 1 291 ? 4.531 -25.656 -9.5 1 86.06 291 HIS B CA 1
ATOM 7314 C C . HIS B 1 291 ? 4.566 -24.203 -9.023 1 86.06 291 HIS B C 1
ATOM 7316 O O . HIS B 1 291 ? 3.936 -23.859 -8.023 1 86.06 291 HIS B O 1
ATOM 7322 N N . TYR B 1 292 ? 5.246 -23.297 -9.695 1 84.75 292 TYR B N 1
ATOM 7323 C CA . TYR B 1 292 ? 5.219 -21.875 -9.328 1 84.75 292 TYR B CA 1
ATOM 7324 C C . TYR B 1 292 ? 3.848 -21.266 -9.602 1 84.75 292 TYR B C 1
ATOM 7326 O O . TYR B 1 292 ? 3.434 -20.328 -8.922 1 84.75 292 TYR B O 1
ATOM 7334 N N . LEU B 1 293 ? 3.209 -21.812 -10.586 1 86.81 293 LEU B N 1
ATOM 7335 C CA . LEU B 1 293 ? 1.879 -21.312 -10.914 1 86.81 293 LEU B CA 1
ATOM 7336 C C . LEU B 1 293 ? 0.872 -21.688 -9.836 1 86.81 293 LEU B C 1
ATOM 7338 O O . LEU B 1 293 ? -0.207 -21.094 -9.75 1 86.81 293 LEU B O 1
ATOM 7342 N N . GLY B 1 294 ? 1.267 -22.641 -9.047 1 85.94 294 GLY B N 1
ATOM 7343 C CA . GLY B 1 294 ? 0.388 -23.062 -7.965 1 85.94 294 GLY B CA 1
ATOM 7344 C C . GLY B 1 294 ? 0.604 -22.297 -6.68 1 85.94 294 GLY B C 1
ATOM 7345 O O . GLY B 1 294 ? -0.178 -22.422 -5.734 1 85.94 294 GLY B O 1
ATOM 7346 N N . LYS B 1 295 ? 1.611 -21.453 -6.672 1 84.06 295 LYS B N 1
ATOM 7347 C CA . LYS B 1 295 ? 1.896 -20.672 -5.48 1 84.06 295 LYS B CA 1
ATOM 7348 C C . LYS B 1 295 ? 0.869 -19.547 -5.301 1 84.06 295 LYS B C 1
ATOM 7350 O O . LYS B 1 295 ? 0.452 -18.922 -6.273 1 84.06 295 LYS B O 1
ATOM 7355 N N . GLU B 1 296 ? 0.542 -19.328 -4.094 1 78.62 296 GLU B N 1
ATOM 7356 C CA . GLU B 1 296 ? -0.546 -18.438 -3.73 1 78.62 296 GLU B CA 1
ATOM 7357 C C . GLU B 1 296 ? -0.293 -17.016 -4.258 1 78.62 296 GLU B C 1
ATOM 7359 O O . GLU B 1 296 ? -1.19 -16.391 -4.824 1 78.62 296 GLU B O 1
ATOM 7364 N N . LEU B 1 297 ? 0.865 -16.531 -4.047 1 78.75 297 LEU B N 1
ATOM 7365 C CA . LEU B 1 297 ? 1.131 -15.148 -4.406 1 78.75 297 LEU B CA 1
ATOM 7366 C C . LEU B 1 297 ? 1.197 -14.977 -5.922 1 78.75 297 LEU B C 1
ATOM 7368 O O . LEU B 1 297 ? 0.882 -13.906 -6.445 1 78.75 297 LEU B O 1
ATOM 7372 N N . VAL B 1 298 ? 1.561 -16.016 -6.578 1 83.88 298 VAL B N 1
ATOM 7373 C CA . VAL B 1 298 ? 1.553 -15.969 -8.031 1 83.88 298 VAL B CA 1
ATOM 7374 C C . VAL B 1 298 ? 0.114 -15.906 -8.539 1 83.88 298 VAL B C 1
ATOM 7376 O O . VAL B 1 298 ? -0.192 -15.148 -9.469 1 83.88 298 VAL B O 1
ATOM 7379 N N . GLN B 1 299 ? -0.687 -16.594 -7.852 1 83.31 299 GLN B N 1
ATOM 7380 C CA . GLN B 1 299 ? -2.102 -16.562 -8.203 1 83.31 299 GLN B CA 1
ATOM 7381 C C . GLN B 1 299 ? -2.707 -15.195 -7.891 1 83.31 299 GLN B C 1
ATOM 7383 O O . GLN B 1 299 ? -3.6 -14.727 -8.602 1 83.31 299 GLN B O 1
ATOM 7388 N N . ASN B 1 300 ? -2.219 -14.609 -6.941 1 84.69 300 ASN B N 1
ATOM 7389 C CA . ASN B 1 300 ? -2.746 -13.32 -6.5 1 84.69 300 ASN B CA 1
ATOM 7390 C C . ASN B 1 300 ? -2.395 -12.203 -7.48 1 84.69 300 ASN B C 1
ATOM 7392 O O . ASN B 1 300 ? -2.988 -11.125 -7.438 1 84.69 300 ASN B O 1
ATOM 7396 N N . LEU B 1 301 ? -1.438 -12.453 -8.312 1 87.5 301 LEU B N 1
ATOM 7397 C CA . LEU B 1 301 ? -1.032 -11.438 -9.281 1 87.5 301 LEU B CA 1
ATOM 7398 C C . LEU B 1 301 ? -2.209 -11.023 -10.164 1 87.5 301 LEU B C 1
ATOM 7400 O O . LEU B 1 301 ? -2.371 -9.844 -10.477 1 87.5 301 LEU B O 1
ATOM 7404 N N . MET B 1 302 ? -3.012 -11.961 -10.469 1 86.81 302 MET B N 1
ATOM 7405 C CA . MET B 1 302 ? -4.164 -11.664 -11.312 1 86.81 302 MET B CA 1
ATOM 7406 C C . MET B 1 302 ? -5.152 -10.758 -10.594 1 86.81 302 MET B C 1
ATOM 7408 O O . MET B 1 302 ? -5.684 -9.82 -11.188 1 86.81 302 MET B O 1
ATOM 7412 N N . VAL B 1 303 ? -5.348 -11.039 -9.367 1 85.75 303 VAL B N 1
ATOM 7413 C CA . VAL B 1 303 ? -6.273 -10.242 -8.562 1 85.75 303 VAL B CA 1
ATOM 7414 C C . VAL B 1 303 ? -5.703 -8.844 -8.352 1 85.75 303 VAL B C 1
ATOM 7416 O O . VAL B 1 303 ? -6.406 -7.844 -8.539 1 85.75 303 VAL B O 1
ATOM 7419 N N . LEU B 1 304 ? -4.484 -8.781 -8.031 1 86.81 304 LEU B N 1
ATOM 7420 C CA . LEU B 1 304 ? -3.822 -7.5 -7.801 1 86.81 304 LEU B CA 1
ATOM 7421 C C . LEU B 1 304 ? -3.93 -6.602 -9.031 1 86.81 304 LEU B C 1
ATOM 7423 O O . LEU B 1 304 ? -4.188 -5.402 -8.906 1 86.81 304 LEU B O 1
ATOM 7427 N N . ARG B 1 305 ? -3.791 -7.164 -10.18 1 90.25 305 ARG B N 1
ATOM 7428 C CA . ARG B 1 305 ? -3.76 -6.402 -11.43 1 90.25 305 ARG B CA 1
ATOM 7429 C C . ARG B 1 305 ? -5.164 -6.008 -11.867 1 90.25 305 ARG B C 1
ATOM 7431 O O . ARG B 1 305 ? -5.398 -4.863 -12.266 1 90.25 305 ARG B O 1
ATOM 7438 N N . PHE B 1 306 ? -6.07 -6.984 -11.734 1 90.44 306 PHE B N 1
ATOM 7439 C CA . PHE B 1 306 ? -7.285 -6.77 -12.508 1 90.44 306 PHE B CA 1
ATOM 7440 C C . PHE B 1 306 ? -8.484 -6.543 -11.594 1 90.44 306 PHE B C 1
ATOM 7442 O O . PHE B 1 306 ? -9.555 -6.152 -12.055 1 90.44 306 PHE B O 1
ATOM 7449 N N . ALA B 1 307 ? -8.289 -6.805 -10.297 1 87.62 307 ALA B N 1
ATOM 7450 C CA . ALA B 1 307 ? -9.391 -6.559 -9.367 1 87.62 307 ALA B CA 1
ATOM 7451 C C . ALA B 1 307 ? -9.219 -5.215 -8.664 1 87.62 307 ALA B C 1
AT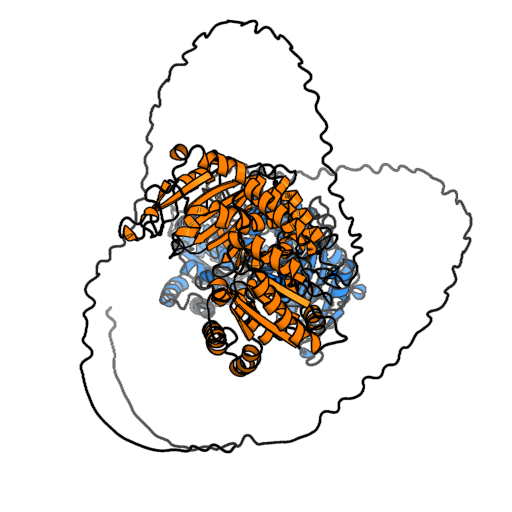OM 7453 O O . ALA B 1 307 ? -10.102 -4.785 -7.918 1 87.62 307 ALA B O 1
ATOM 7454 N N . ASN B 1 308 ? -8.141 -4.574 -8.867 1 89.12 308 ASN B N 1
ATOM 7455 C CA . ASN B 1 308 ? -7.859 -3.295 -8.227 1 89.12 308 ASN B CA 1
ATOM 7456 C C . ASN B 1 308 ? -7.707 -2.174 -9.25 1 89.12 308 ASN B C 1
ATOM 7458 O O . ASN B 1 308 ? -6.93 -2.295 -10.203 1 89.12 308 ASN B O 1
ATOM 7462 N N . TYR B 1 309 ? -8.359 -1.123 -9.07 1 90.31 309 TYR B N 1
ATOM 7463 C CA . TYR B 1 309 ? -8.312 0.025 -9.969 1 90.31 309 TYR B CA 1
ATOM 7464 C C . TYR B 1 309 ? -6.957 0.724 -9.883 1 90.31 309 TYR B C 1
ATOM 7466 O O . TYR B 1 309 ? -6.445 1.228 -10.883 1 90.31 309 TYR B O 1
ATOM 7474 N N . LEU B 1 310 ? -6.316 0.795 -8.836 1 89.94 310 LEU B N 1
ATOM 7475 C CA . LEU B 1 310 ? -5.156 1.608 -8.492 1 89.94 310 LEU B CA 1
ATOM 7476 C C . LEU B 1 310 ? -3.973 1.272 -9.391 1 89.94 310 LEU B C 1
ATOM 7478 O O . LEU B 1 310 ? -3.211 2.16 -9.781 1 89.94 310 LEU B O 1
ATOM 7482 N N . PHE B 1 311 ? -3.873 0.017 -9.758 1 90.31 311 PHE B N 1
ATOM 7483 C CA . PHE B 1 311 ? -2.615 -0.416 -10.359 1 90.31 311 PHE B CA 1
ATOM 7484 C C . PHE B 1 311 ? -2.697 -0.366 -11.883 1 90.31 311 PHE B C 1
ATOM 7486 O O . PHE B 1 311 ? -1.748 0.057 -12.547 1 90.31 311 PHE B O 1
ATOM 7493 N N . GLU B 1 312 ? -3.764 -0.691 -12.398 1 91.56 312 GLU B N 1
ATOM 7494 C CA . GLU B 1 312 ? -3.873 -0.901 -13.844 1 91.56 312 GLU B CA 1
ATOM 7495 C C . GLU B 1 312 ? -3.539 0.373 -14.617 1 91.56 312 GLU B C 1
ATOM 7497 O O . GLU B 1 312 ? -2.834 0.326 -15.625 1 91.56 312 GLU B O 1
ATOM 7502 N N . PRO B 1 313 ? -3.977 1.555 -14.148 1 93.5 313 PRO B N 1
ATOM 7503 C CA . PRO B 1 313 ? -3.625 2.764 -14.891 1 93.5 313 PRO B CA 1
ATOM 7504 C C . PRO B 1 313 ? -2.121 3.033 -14.906 1 93.5 313 PRO B C 1
ATOM 7506 O O . PRO B 1 313 ? -1.617 3.701 -15.812 1 93.5 313 PRO B O 1
ATOM 7509 N N . LEU B 1 314 ? -1.468 2.545 -13.992 1 95.88 314 LEU B N 1
ATOM 7510 C CA . LEU B 1 314 ? -0.037 2.793 -13.852 1 95.88 314 LEU B CA 1
ATOM 7511 C C . LEU B 1 314 ? 0.773 1.65 -14.453 1 95.88 314 LEU B C 1
ATOM 7513 O O . LEU B 1 314 ? 1.998 1.744 -14.57 1 95.88 314 LEU B O 1
ATOM 7517 N N . TRP B 1 315 ? 0.121 0.569 -14.891 1 96.5 315 TRP B N 1
ATOM 7518 C CA . TRP B 1 315 ? 0.78 -0.678 -15.266 1 96.5 315 TRP B CA 1
ATOM 7519 C C . TRP B 1 315 ? 1.234 -0.641 -16.719 1 96.5 315 TRP B C 1
ATOM 7521 O O . TRP B 1 315 ? 0.838 -1.489 -17.516 1 96.5 315 TRP B O 1
ATOM 7531 N N . ASN B 1 316 ? 2.117 0.289 -17.047 1 97.38 316 ASN B N 1
ATOM 7532 C CA . ASN B 1 316 ? 2.58 0.443 -18.422 1 97.38 316 ASN B CA 1
ATOM 7533 C C . ASN B 1 316 ? 3.904 1.198 -18.484 1 97.38 316 ASN B C 1
ATOM 7535 O O . ASN B 1 316 ? 4.438 1.617 -17.453 1 97.38 316 ASN B O 1
ATOM 7539 N N . ARG B 1 317 ? 4.348 1.438 -19.688 1 97.12 317 ARG B N 1
ATOM 7540 C CA . ARG B 1 317 ? 5.676 1.981 -19.969 1 97.12 317 ARG B CA 1
ATOM 7541 C C . ARG B 1 317 ? 5.777 3.434 -19.516 1 97.12 317 ARG B C 1
ATOM 7543 O O . ARG B 1 317 ? 6.875 3.941 -19.281 1 97.12 317 ARG B O 1
ATOM 7550 N N . ASP B 1 318 ? 4.707 4.09 -19.375 1 96.06 318 ASP B N 1
ATOM 7551 C CA . ASP B 1 318 ? 4.738 5.5 -19.016 1 96.06 318 ASP B CA 1
ATOM 7552 C C . ASP B 1 318 ? 5.039 5.668 -17.516 1 96.06 318 ASP B C 1
ATOM 7554 O O . ASP B 1 318 ? 5.523 6.723 -17.094 1 96.06 318 ASP B O 1
ATOM 7558 N N . HIS B 1 319 ? 4.727 4.617 -16.75 1 97.06 319 HIS B N 1
ATOM 7559 C CA . HIS B 1 319 ? 4.816 4.793 -15.312 1 97.06 319 HIS B CA 1
ATOM 7560 C C . HIS B 1 319 ? 5.793 3.795 -14.695 1 97.06 319 HIS B C 1
ATOM 7562 O O . HIS B 1 319 ? 6.266 3.996 -13.578 1 97.06 319 HIS B O 1
ATOM 7568 N N . ILE B 1 320 ? 6.051 2.703 -15.305 1 97.62 320 ILE B N 1
ATOM 7569 C CA . ILE B 1 320 ? 6.957 1.688 -14.781 1 97.62 320 ILE B CA 1
ATOM 7570 C C . ILE B 1 320 ? 8.328 1.829 -15.43 1 97.62 320 ILE B C 1
ATOM 7572 O O . ILE B 1 320 ? 8.438 1.826 -16.656 1 97.62 320 ILE B O 1
ATOM 7576 N N . ALA B 1 321 ? 9.352 1.947 -14.609 1 96.75 321 ALA B N 1
ATOM 7577 C CA . ALA B 1 321 ? 10.727 2.123 -15.078 1 96.75 321 ALA B CA 1
ATOM 7578 C C . ALA B 1 321 ? 11.375 0.778 -15.391 1 96.75 321 ALA B C 1
ATOM 7580 O O . ALA B 1 321 ? 12.117 0.65 -16.359 1 96.75 321 ALA B O 1
ATOM 7581 N N . SER B 1 322 ? 11.133 -0.201 -14.586 1 97.38 322 SER B N 1
ATOM 7582 C CA . SER B 1 322 ? 11.719 -1.523 -14.773 1 97.38 322 SER B CA 1
ATOM 7583 C C . SER B 1 322 ? 10.992 -2.574 -13.945 1 97.38 322 SER B C 1
ATOM 7585 O O . SER B 1 322 ? 10.289 -2.24 -12.984 1 97.38 322 SER B O 1
ATOM 7587 N N . ILE B 1 323 ? 11.133 -3.809 -14.336 1 97.94 323 ILE B N 1
ATOM 7588 C CA . ILE B 1 323 ? 10.625 -4.953 -13.594 1 97.94 323 ILE B CA 1
ATOM 7589 C C . ILE B 1 323 ? 11.75 -5.953 -13.344 1 97.94 323 ILE B C 1
ATOM 7591 O O . ILE B 1 323 ? 12.492 -6.297 -14.273 1 97.94 323 ILE B O 1
ATOM 7595 N N . GLN B 1 324 ? 11.906 -6.363 -12.125 1 97.62 324 GLN B N 1
ATOM 7596 C CA . GLN B 1 324 ? 12.93 -7.34 -11.758 1 97.62 324 GLN B CA 1
ATOM 7597 C C . GLN B 1 324 ? 12.297 -8.617 -11.227 1 97.62 324 GLN B C 1
ATOM 7599 O O . GLN B 1 324 ? 11.445 -8.57 -10.336 1 97.62 324 GLN B O 1
ATOM 7604 N N . ILE B 1 325 ? 12.648 -9.695 -11.789 1 97.44 325 ILE B N 1
ATOM 7605 C CA . ILE B 1 325 ? 12.25 -11.016 -11.312 1 97.44 325 ILE B CA 1
ATOM 7606 C C . ILE B 1 325 ? 13.484 -11.781 -10.836 1 97.44 325 ILE B C 1
ATOM 7608 O O . ILE B 1 325 ? 14.352 -12.133 -11.641 1 97.44 325 ILE B O 1
ATOM 7612 N N . VAL B 1 326 ? 13.523 -12.102 -9.555 1 96.94 326 VAL B N 1
ATOM 7613 C CA . VAL B 1 326 ? 14.734 -12.648 -8.961 1 96.94 326 VAL B CA 1
ATOM 7614 C C . VAL B 1 326 ? 14.43 -13.992 -8.297 1 96.94 326 VAL B C 1
ATOM 7616 O O . VAL B 1 326 ? 13.438 -14.117 -7.57 1 96.94 326 VAL B O 1
ATOM 7619 N N . PHE B 1 327 ? 15.234 -14.953 -8.594 1 96.94 327 PHE B N 1
ATOM 7620 C CA . PHE B 1 327 ? 15.18 -16.266 -7.953 1 96.94 327 PHE B CA 1
ATOM 7621 C C . PHE B 1 327 ? 16.547 -16.672 -7.422 1 96.94 327 PHE B C 1
ATOM 7623 O O . PHE B 1 327 ? 17.5 -16.781 -8.188 1 96.94 327 PHE B O 1
ATOM 7630 N N . LYS B 1 328 ? 16.656 -16.891 -6.102 1 96.5 328 LYS B N 1
ATOM 7631 C CA . LYS B 1 328 ? 17.906 -17.266 -5.441 1 96.5 328 LYS B CA 1
ATOM 7632 C C . LYS B 1 328 ? 17.703 -18.516 -4.57 1 96.5 328 LYS B C 1
ATOM 7634 O O . LYS B 1 328 ? 16.703 -18.625 -3.877 1 96.5 328 LYS B O 1
ATOM 7639 N N . GLU B 1 329 ? 18.656 -19.359 -4.711 1 95.12 329 GLU B N 1
ATOM 7640 C CA . GLU B 1 329 ? 18.781 -20.453 -3.756 1 95.12 329 GLU B CA 1
ATOM 7641 C C . GLU B 1 329 ? 20.125 -20.406 -3.027 1 95.12 329 GLU B C 1
ATOM 7643 O O . GLU B 1 329 ? 21.141 -20.078 -3.625 1 95.12 329 GLU B O 1
ATOM 7648 N N . ASN B 1 330 ? 20.109 -20.781 -1.749 1 94.62 330 ASN B N 1
ATOM 7649 C CA . ASN B 1 330 ? 21.328 -20.688 -0.974 1 94.62 330 ASN B CA 1
ATOM 7650 C C . ASN B 1 330 ? 22.031 -22.047 -0.88 1 94.62 330 ASN B C 1
ATOM 7652 O O . ASN B 1 330 ? 22.875 -22.25 0.007 1 94.62 330 ASN B O 1
ATOM 7656 N N . PHE B 1 331 ? 21.688 -23.016 -1.735 1 92.44 331 PHE B N 1
ATOM 7657 C CA . PHE B 1 331 ? 22.328 -24.312 -1.819 1 92.44 331 PHE B CA 1
ATOM 7658 C C . PHE B 1 331 ? 22.656 -24.672 -3.268 1 92.44 331 PHE B C 1
ATOM 7660 O O . PHE B 1 331 ? 22.109 -24.062 -4.195 1 92.44 331 PHE B O 1
ATOM 7667 N N . GLY B 1 332 ? 23.547 -25.531 -3.414 1 92.06 332 GLY B N 1
ATOM 7668 C CA . GLY B 1 332 ? 23.953 -25.953 -4.746 1 92.06 332 GLY B CA 1
ATOM 7669 C C . GLY B 1 332 ? 23 -26.969 -5.359 1 92.06 332 GLY B C 1
ATOM 7670 O O . GLY B 1 332 ? 21.781 -26.875 -5.195 1 92.06 332 GLY B O 1
ATOM 7671 N N . VAL B 1 333 ? 23.469 -27.844 -6.172 1 89.69 333 VAL B N 1
ATOM 7672 C CA . VAL B 1 333 ? 22.641 -28.828 -6.871 1 89.69 333 VAL B CA 1
ATOM 7673 C C . VAL B 1 333 ? 22.391 -30.031 -5.969 1 89.69 333 VAL B C 1
ATOM 7675 O O . VAL B 1 333 ? 21.453 -30.797 -6.188 1 89.69 333 VAL B O 1
ATOM 7678 N N . GLU B 1 334 ? 23 -30.156 -4.898 1 80.44 334 GLU B N 1
ATOM 7679 C CA . GLU B 1 334 ? 22.812 -31.125 -3.822 1 80.44 334 GLU B CA 1
ATOM 7680 C C . GLU B 1 334 ? 22.438 -32.5 -4.375 1 80.44 334 GLU B C 1
ATOM 7682 O O . GLU B 1 334 ? 21.406 -33.062 -3.994 1 80.44 334 GLU B O 1
ATOM 7687 N N . GLY B 1 335 ? 23.219 -33.125 -5.074 1 73.69 335 GLY B N 1
ATOM 7688 C CA . GLY B 1 335 ? 23.047 -34.5 -5.484 1 73.69 335 GLY B CA 1
ATOM 7689 C C . GLY B 1 335 ? 22.359 -34.656 -6.828 1 73.69 335 GLY B C 1
ATOM 7690 O O . GLY B 1 335 ? 22.203 -35.75 -7.344 1 73.69 335 GLY B O 1
ATOM 7691 N N . ARG B 1 336 ? 21.828 -33.656 -7.367 1 79.88 336 ARG B N 1
ATOM 7692 C CA . ARG B 1 336 ? 21.172 -33.688 -8.664 1 79.88 336 ARG B CA 1
ATOM 7693 C C . ARG B 1 336 ? 22.062 -33.156 -9.766 1 79.88 336 ARG B C 1
ATOM 7695 O O . ARG B 1 336 ? 21.578 -32.594 -10.758 1 79.88 336 ARG B O 1
ATOM 7702 N N . ALA B 1 337 ? 23.312 -33.281 -9.609 1 82.88 337 ALA B N 1
ATOM 7703 C CA . ALA B 1 337 ? 24.281 -32.656 -10.5 1 82.88 337 ALA B CA 1
ATOM 7704 C C . ALA B 1 337 ? 24.234 -33.281 -11.898 1 82.88 337 ALA B C 1
ATOM 7706 O O . ALA B 1 337 ? 24.375 -32.562 -12.898 1 82.88 337 ALA B O 1
ATOM 7707 N N . GLY B 1 338 ? 24.078 -34.562 -11.922 1 78.94 338 GLY B N 1
ATOM 7708 C CA . GLY B 1 338 ? 24 -35.219 -13.219 1 78.94 338 GLY B CA 1
ATOM 7709 C C . GLY B 1 338 ? 22.875 -34.688 -14.086 1 78.94 338 GLY B C 1
ATOM 7710 O O . GLY B 1 338 ? 23.094 -34.375 -15.258 1 78.94 338 GLY B O 1
ATOM 7711 N N . TYR B 1 339 ? 21.766 -34.531 -13.609 1 79.25 339 TYR B N 1
ATOM 7712 C CA . TYR B 1 339 ? 20.594 -33.969 -14.297 1 79.25 339 TYR B CA 1
ATOM 7713 C C . TYR B 1 339 ? 20.797 -32.469 -14.586 1 79.25 339 TYR B C 1
ATOM 7715 O O . TYR B 1 339 ? 20.578 -32.031 -15.711 1 79.25 339 TYR B O 1
ATOM 7723 N N . PHE B 1 340 ? 21.281 -31.781 -13.648 1 89 340 PHE B N 1
ATOM 7724 C CA . PHE B 1 340 ? 21.406 -30.344 -13.75 1 89 340 PHE B CA 1
ATOM 7725 C C . PHE B 1 340 ? 22.422 -29.969 -14.836 1 89 340 PHE B C 1
ATOM 7727 O O . PHE B 1 340 ? 22.25 -28.953 -15.523 1 89 340 PHE B O 1
ATOM 7734 N N . ASP B 1 341 ? 23.406 -30.75 -14.938 1 91.56 341 ASP B N 1
ATOM 7735 C CA . ASP B 1 341 ? 24.453 -30.453 -15.898 1 91.56 341 ASP B CA 1
ATOM 7736 C C . ASP B 1 341 ? 23.938 -30.547 -17.328 1 91.56 341 ASP B C 1
ATOM 7738 O O . ASP B 1 341 ? 24.562 -30.031 -18.25 1 91.56 341 ASP B O 1
ATOM 7742 N N . GLU B 1 342 ? 22.812 -31.172 -17.531 1 85.81 342 GLU B N 1
ATOM 7743 C CA . GLU B 1 342 ? 22.219 -31.281 -18.859 1 85.81 342 GLU B CA 1
ATOM 7744 C C . GLU B 1 342 ? 21.281 -30.109 -19.141 1 85.81 342 GLU B C 1
ATOM 7746 O O . GLU B 1 342 ? 21.031 -29.766 -20.297 1 85.81 342 GLU B O 1
ATOM 7751 N N . TYR B 1 343 ? 20.781 -29.469 -18.234 1 89.31 343 TYR B N 1
ATOM 7752 C CA . TYR B 1 343 ? 19.734 -28.484 -18.422 1 89.31 343 TYR B CA 1
ATOM 7753 C C . TYR B 1 343 ? 20.234 -27.078 -18.078 1 89.31 343 TYR B C 1
ATOM 7755 O O . TYR B 1 343 ? 20.078 -26.141 -18.859 1 89.31 343 TYR B O 1
ATOM 7763 N N . GLY B 1 344 ? 20.953 -27.031 -16.797 1 92.81 344 GLY B N 1
ATOM 7764 C CA . GLY B 1 344 ? 21.406 -25.734 -16.344 1 92.81 344 GLY B CA 1
ATOM 7765 C C . GLY B 1 344 ? 20.281 -24.891 -15.758 1 92.81 344 GLY B C 1
ATOM 7766 O O . GLY B 1 344 ? 19.109 -25.281 -15.812 1 92.81 344 GLY B O 1
ATOM 7767 N N . ILE B 1 345 ? 20.578 -23.703 -15.32 1 96.44 345 ILE B N 1
ATOM 7768 C CA . ILE B 1 345 ? 19.656 -22.875 -14.562 1 96.44 345 ILE B CA 1
ATOM 7769 C C . ILE B 1 345 ? 18.641 -22.219 -15.516 1 96.44 345 ILE B C 1
ATOM 7771 O O . ILE B 1 345 ? 17.5 -21.953 -15.141 1 96.44 345 ILE B O 1
ATOM 7775 N N . ILE B 1 346 ? 19.031 -21.953 -16.734 1 97.25 346 ILE B N 1
ATOM 7776 C CA . ILE B 1 346 ? 18.172 -21.297 -17.703 1 97.25 346 ILE B CA 1
ATOM 7777 C C . ILE B 1 346 ? 16.984 -22.203 -18.047 1 97.25 346 ILE B C 1
ATOM 7779 O O . ILE B 1 346 ? 15.828 -21.781 -17.953 1 97.25 346 ILE B O 1
ATOM 7783 N N . ARG B 1 347 ? 17.25 -23.453 -18.328 1 95.31 347 ARG B N 1
ATOM 7784 C CA . ARG B 1 347 ? 16.219 -24.406 -18.703 1 95.31 347 ARG B CA 1
ATOM 7785 C C . ARG B 1 347 ? 15.414 -24.859 -17.484 1 95.31 347 ARG B C 1
ATOM 7787 O O . ARG B 1 347 ? 14.211 -25.109 -17.578 1 95.31 347 ARG B O 1
ATOM 7794 N N . ASP B 1 348 ? 16 -24.859 -16.375 1 92.44 348 ASP B N 1
ATOM 7795 C CA . ASP B 1 348 ? 15.398 -25.422 -15.18 1 92.44 348 ASP B CA 1
ATOM 7796 C C . ASP B 1 348 ? 14.484 -24.406 -14.5 1 92.44 348 ASP B C 1
ATOM 7798 O O . ASP B 1 348 ? 13.484 -24.781 -13.875 1 92.44 348 ASP B O 1
ATOM 7802 N N . ILE B 1 349 ? 14.836 -23.141 -14.617 1 95.06 349 ILE B N 1
ATOM 7803 C CA . ILE B 1 349 ? 14.141 -22.172 -13.766 1 95.06 349 ILE B CA 1
ATOM 7804 C C . ILE B 1 349 ? 13.609 -21.016 -14.617 1 95.06 349 ILE B C 1
ATOM 7806 O O . ILE B 1 349 ? 12.453 -20.625 -14.484 1 95.06 349 ILE B O 1
ATOM 7810 N N . MET B 1 350 ? 14.352 -20.469 -15.492 1 97.19 350 MET B N 1
ATOM 7811 C CA . MET B 1 350 ? 14.023 -19.219 -16.188 1 97.19 350 MET B CA 1
ATOM 7812 C C . MET B 1 350 ? 13 -19.469 -17.281 1 97.19 350 MET B C 1
ATOM 7814 O O . MET B 1 350 ? 12 -18.75 -17.375 1 97.19 350 MET B O 1
ATOM 7818 N N . GLN B 1 351 ? 13.281 -20.453 -18.094 1 95.88 351 GLN B N 1
ATOM 7819 C CA . GLN B 1 351 ? 12.445 -20.719 -19.266 1 95.88 351 GLN B CA 1
ATOM 7820 C C . GLN B 1 351 ? 11.039 -21.141 -18.844 1 95.88 351 GLN B C 1
ATOM 7822 O O . GLN B 1 351 ? 10.078 -20.938 -19.594 1 95.88 351 GLN B O 1
ATOM 7827 N N . ASN B 1 352 ? 10.805 -21.531 -17.641 1 92.88 352 ASN B N 1
ATOM 7828 C CA . ASN B 1 352 ? 9.5 -21.984 -17.172 1 92.88 352 ASN B CA 1
ATOM 7829 C C . ASN B 1 352 ? 8.977 -21.109 -16.031 1 92.88 352 ASN B C 1
ATOM 7831 O O . ASN B 1 352 ? 8.398 -20.047 -16.281 1 92.88 352 ASN B O 1
ATOM 7835 N N . HIS B 1 353 ? 9.461 -21.328 -14.789 1 92.69 353 HIS B N 1
ATOM 7836 C CA . HIS B 1 353 ? 8.953 -20.672 -13.594 1 92.69 353 HIS B CA 1
ATOM 7837 C C . HIS B 1 353 ? 8.914 -19.156 -13.773 1 92.69 353 HIS B C 1
ATOM 7839 O O . HIS B 1 353 ? 7.848 -18.547 -13.734 1 92.69 353 HIS B O 1
ATOM 7845 N N . LEU B 1 354 ? 10.016 -18.656 -14.078 1 96.94 354 LEU B N 1
ATOM 7846 C CA . LEU B 1 354 ? 10.141 -17.203 -14.055 1 96.94 354 LEU B CA 1
ATOM 7847 C C . LEU B 1 354 ? 9.484 -16.578 -15.273 1 96.94 354 LEU B C 1
ATOM 7849 O O . LEU B 1 354 ? 8.922 -15.484 -15.195 1 96.94 354 LEU B O 1
ATOM 7853 N N . LEU B 1 355 ? 9.562 -17.266 -16.359 1 97.25 355 LEU B N 1
ATOM 7854 C CA . LEU B 1 355 ? 8.898 -16.734 -17.562 1 97.25 355 LEU B CA 1
ATOM 7855 C C . LEU B 1 355 ? 7.387 -16.719 -17.375 1 97.25 355 LEU B C 1
ATOM 7857 O O . LEU B 1 355 ? 6.711 -15.812 -17.844 1 97.25 355 LEU B O 1
ATOM 7861 N N . GLN B 1 356 ? 6.84 -17.766 -16.719 1 94.94 356 GLN B N 1
ATOM 7862 C CA . GLN B 1 356 ? 5.406 -17.797 -16.422 1 94.94 356 GLN B CA 1
ATOM 7863 C C . GLN B 1 356 ? 4.996 -16.625 -15.547 1 94.94 356 GLN B C 1
ATOM 7865 O O . GLN B 1 356 ? 3.959 -15.992 -15.781 1 94.94 356 GLN B O 1
ATOM 7870 N N . VAL B 1 357 ? 5.777 -16.359 -14.602 1 95.62 357 VAL B N 1
ATOM 7871 C CA . VAL B 1 357 ? 5.523 -15.219 -13.734 1 95.62 357 VAL B CA 1
ATOM 7872 C C . VAL B 1 357 ? 5.531 -13.938 -14.555 1 95.62 357 VAL B C 1
ATOM 7874 O O . VAL B 1 357 ? 4.656 -13.086 -14.398 1 95.62 357 VAL B O 1
ATOM 7877 N N . MET B 1 358 ? 6.5 -13.836 -15.422 1 97.62 358 MET B N 1
ATOM 7878 C CA . MET B 1 358 ? 6.613 -12.664 -16.281 1 97.62 358 MET B CA 1
ATOM 7879 C C . MET B 1 358 ? 5.379 -12.523 -17.172 1 97.62 358 MET B C 1
ATOM 7881 O O . MET B 1 358 ? 4.887 -11.414 -17.391 1 97.62 358 MET B O 1
ATOM 7885 N N . ALA B 1 359 ? 4.898 -13.617 -17.656 1 97.25 359 ALA B N 1
ATOM 7886 C CA . ALA B 1 359 ? 3.715 -13.602 -18.516 1 97.25 359 ALA B CA 1
ATOM 7887 C C . ALA B 1 359 ? 2.496 -13.078 -17.766 1 97.25 359 ALA B C 1
ATOM 7889 O O . ALA B 1 359 ? 1.729 -12.273 -18.281 1 97.25 359 ALA B O 1
ATOM 7890 N N . LEU B 1 360 ? 2.334 -13.508 -16.562 1 95.56 360 LEU B N 1
ATOM 7891 C CA . LEU B 1 360 ? 1.217 -13.062 -15.734 1 95.56 360 LEU B CA 1
ATOM 7892 C C . LEU B 1 360 ? 1.334 -11.57 -15.414 1 95.56 360 LEU B C 1
ATOM 7894 O O . LEU B 1 360 ? 0.327 -10.859 -15.367 1 95.56 360 LEU B O 1
ATOM 7898 N N . LEU B 1 361 ? 2.527 -11.133 -15.297 1 96.25 361 LEU B N 1
ATOM 7899 C CA . LEU B 1 361 ? 2.789 -9.727 -15 1 96.25 361 LEU B CA 1
ATOM 7900 C C . LEU B 1 361 ? 2.51 -8.852 -16.219 1 96.25 361 LEU B C 1
ATOM 7902 O O . LEU B 1 361 ? 1.965 -7.754 -16.094 1 96.25 361 LEU B O 1
ATOM 7906 N N . GLY B 1 362 ? 2.816 -9.336 -17.344 1 97.5 362 GLY B N 1
ATOM 7907 C CA . GLY B 1 362 ? 2.857 -8.469 -18.516 1 97.5 362 GLY B CA 1
ATOM 7908 C C . GLY B 1 362 ? 1.617 -8.586 -19.391 1 97.5 362 GLY B C 1
ATOM 7909 O O . GLY B 1 362 ? 1.356 -7.715 -20.219 1 97.5 362 GLY B O 1
ATOM 7910 N N . MET B 1 363 ? 0.809 -9.57 -19.234 1 97.38 363 MET B N 1
ATOM 7911 C CA . MET B 1 363 ? -0.305 -9.836 -20.141 1 97.38 363 MET B CA 1
ATOM 7912 C C . MET B 1 363 ? -1.403 -8.789 -19.969 1 97.38 363 MET B C 1
ATOM 7914 O O . MET B 1 363 ? -1.418 -8.047 -18.984 1 97.38 363 MET B O 1
ATOM 7918 N N . GLU B 1 364 ? -2.238 -8.719 -20.984 1 96.38 364 GLU B N 1
ATOM 7919 C CA . GLU B 1 364 ? -3.445 -7.902 -20.891 1 96.38 364 GLU B CA 1
ATOM 7920 C C . GLU B 1 364 ? -4.543 -8.625 -20.125 1 96.38 364 GLU B C 1
ATOM 7922 O O . GLU B 1 364 ? -4.43 -9.82 -19.844 1 96.38 364 GLU B O 1
ATOM 7927 N N . GLN B 1 365 ? -5.559 -7.891 -19.734 1 93.69 365 GLN B N 1
ATOM 7928 C CA . GLN B 1 365 ? -6.691 -8.5 -19.031 1 93.69 365 GLN B CA 1
ATOM 7929 C C . GLN B 1 365 ? -7.406 -9.5 -19.938 1 93.69 365 GLN B C 1
ATOM 7931 O O . GLN B 1 365 ? -7.785 -9.18 -21.062 1 93.69 365 GLN B O 1
ATOM 7936 N N . PRO B 1 366 ? -7.559 -10.688 -19.438 1 93.31 366 PRO B N 1
ATOM 7937 C CA . PRO B 1 366 ? -8.305 -11.664 -20.234 1 93.31 366 PRO B CA 1
ATOM 7938 C C . PRO B 1 366 ? -9.797 -11.328 -20.328 1 93.31 366 PRO B C 1
ATOM 7940 O O . PRO B 1 366 ? -10.312 -10.562 -19.5 1 93.31 366 PRO B O 1
ATOM 7943 N N . VAL B 1 367 ? -10.422 -11.898 -21.328 1 90.38 367 VAL B N 1
ATOM 7944 C CA . VAL B 1 367 ? -11.852 -11.672 -21.516 1 90.38 367 VAL B CA 1
ATOM 7945 C C . VAL B 1 367 ? -12.633 -12.234 -20.328 1 90.38 367 VAL B C 1
ATOM 7947 O O . VAL B 1 367 ? -13.578 -11.609 -19.844 1 90.38 367 VAL B O 1
ATOM 7950 N N . THR B 1 368 ? -12.219 -13.422 -19.938 1 87.94 368 THR B N 1
ATOM 7951 C CA . THR B 1 368 ? -12.789 -14.086 -18.766 1 87.94 368 THR B CA 1
ATOM 7952 C C . THR B 1 368 ? -11.703 -14.781 -17.953 1 87.94 368 THR B C 1
ATOM 7954 O O . THR B 1 368 ? -10.531 -14.789 -18.344 1 87.94 368 THR B O 1
ATOM 7957 N N . LEU B 1 369 ? -12.164 -15.438 -16.906 1 86 369 LEU B N 1
ATOM 7958 C CA . LEU B 1 369 ? -11.211 -16.156 -16.047 1 86 369 LEU B CA 1
ATOM 7959 C C . LEU B 1 369 ? -11.133 -17.625 -16.438 1 86 369 LEU B C 1
ATOM 7961 O O . LEU B 1 369 ? -10.555 -18.438 -15.711 1 86 369 LEU B O 1
ATOM 7965 N N . HIS B 1 370 ? -11.578 -17.891 -17.578 1 87.88 370 HIS B N 1
ATOM 7966 C CA . HIS B 1 370 ? -11.406 -19.234 -18.109 1 87.88 370 HIS B CA 1
ATOM 7967 C C . HIS B 1 370 ? -9.977 -19.469 -18.578 1 87.88 370 HIS B C 1
ATOM 7969 O O . HIS B 1 370 ? -9.312 -18.531 -19.047 1 87.88 370 HIS B O 1
ATOM 7975 N N . ALA B 1 371 ? -9.633 -20.688 -18.5 1 91.5 371 ALA B N 1
ATOM 7976 C CA . ALA B 1 371 ? -8.242 -21.062 -18.766 1 91.5 371 ALA B CA 1
ATOM 7977 C C . ALA B 1 371 ? -7.793 -20.609 -20.141 1 91.5 371 ALA B C 1
ATOM 7979 O O . ALA B 1 371 ? -6.707 -20.031 -20.281 1 91.5 371 ALA B O 1
ATOM 7980 N N . GLU B 1 372 ? -8.602 -20.828 -21.141 1 93.06 372 GLU B N 1
ATOM 7981 C CA . GLU B 1 372 ? -8.203 -20.516 -22.516 1 93.06 372 GLU B CA 1
ATOM 7982 C C . GLU B 1 372 ? -7.992 -19.031 -22.703 1 93.06 372 GLU B C 1
ATOM 7984 O O . GLU B 1 372 ? -7.066 -18.609 -23.406 1 93.06 372 GLU B O 1
ATOM 7989 N N . ASP B 1 373 ? -8.844 -18.25 -22.078 1 93.19 373 ASP B N 1
ATOM 7990 C CA . ASP B 1 373 ? -8.719 -16.797 -22.203 1 93.19 373 ASP B CA 1
ATOM 7991 C C . ASP B 1 373 ? -7.453 -16.297 -21.516 1 93.19 373 ASP B C 1
ATOM 7993 O O . ASP B 1 373 ? -6.77 -15.414 -22.016 1 93.19 373 ASP B O 1
ATOM 7997 N N . ILE B 1 374 ? -7.176 -16.844 -20.422 1 93.19 374 ILE B N 1
ATOM 7998 C CA . ILE B 1 374 ? -5.973 -16.469 -19.672 1 93.19 374 ILE B CA 1
ATOM 7999 C C . ILE B 1 374 ? -4.734 -16.875 -20.484 1 93.19 374 ILE B C 1
ATOM 8001 O O . ILE B 1 374 ? -3.822 -16.062 -20.672 1 93.19 374 ILE B O 1
ATOM 8005 N N . ARG B 1 375 ? -4.684 -18.078 -20.953 1 95.31 375 ARG B N 1
ATOM 8006 C CA . ARG B 1 375 ? -3.537 -18.594 -21.703 1 95.31 375 ARG B CA 1
ATOM 8007 C C . ARG B 1 375 ? -3.355 -17.844 -23.016 1 95.31 375 ARG B C 1
ATOM 8009 O O . ARG B 1 375 ? -2.227 -17.641 -23.469 1 95.31 375 ARG B O 1
ATOM 8016 N N . ASP B 1 376 ? -4.473 -17.391 -23.594 1 96.31 376 ASP B N 1
ATOM 8017 C CA . ASP B 1 376 ? -4.387 -16.594 -24.812 1 96.31 376 ASP B CA 1
ATOM 8018 C C . ASP B 1 376 ? -3.627 -15.297 -24.562 1 96.31 376 ASP B C 1
ATOM 8020 O O . ASP B 1 376 ? -2.762 -14.914 -25.344 1 96.31 376 ASP B O 1
ATOM 8024 N N . GLU B 1 377 ? -3.973 -14.68 -23.5 1 96.94 377 GLU B N 1
ATOM 8025 C CA . GLU B 1 377 ? -3.318 -13.406 -23.188 1 96.94 377 GLU B CA 1
ATOM 8026 C C . GLU B 1 377 ? -1.855 -13.617 -22.812 1 96.94 377 GLU B C 1
ATOM 8028 O O . GLU B 1 377 ? -1.002 -12.781 -23.109 1 96.94 377 GLU B O 1
ATOM 8033 N N . LYS B 1 378 ? -1.576 -14.711 -22.141 1 97.12 378 LYS B N 1
ATOM 8034 C CA . LYS B 1 378 ? -0.185 -15.039 -21.844 1 97.12 378 LYS B CA 1
ATOM 8035 C C . LYS B 1 378 ? 0.626 -15.211 -23.125 1 97.12 378 LYS B C 1
ATOM 8037 O O . LYS B 1 378 ? 1.706 -14.641 -23.266 1 97.12 378 LYS B O 1
ATOM 8042 N N . VAL B 1 379 ? 0.078 -15.992 -24.031 1 97.94 379 VAL B N 1
ATOM 8043 C CA . VAL B 1 379 ? 0.771 -16.297 -25.281 1 97.94 379 VAL B CA 1
ATOM 8044 C C . VAL B 1 379 ? 0.967 -15.008 -26.094 1 97.94 379 VAL B C 1
ATOM 8046 O O . VAL B 1 379 ? 2.037 -14.781 -26.656 1 97.94 379 VAL B O 1
ATOM 8049 N N . LYS B 1 380 ? -0.111 -14.227 -26.109 1 97.88 380 LYS B N 1
ATOM 8050 C CA . LYS B 1 380 ? -0.028 -12.953 -26.812 1 97.88 380 LYS B CA 1
ATOM 8051 C C . LYS B 1 380 ? 1.133 -12.109 -26.297 1 97.88 380 LYS B C 1
ATOM 8053 O O . LYS B 1 380 ? 1.898 -11.547 -27.078 1 97.88 380 LYS B O 1
ATOM 8058 N N . PHE B 1 381 ? 1.271 -12.047 -25.078 1 97.81 381 PHE B N 1
ATOM 8059 C CA . PHE B 1 381 ? 2.363 -11.305 -24.453 1 97.81 381 PHE B CA 1
ATOM 8060 C C . PHE B 1 381 ? 3.707 -11.938 -24.797 1 97.81 381 PHE B C 1
ATOM 8062 O O . PHE B 1 381 ? 4.641 -11.242 -25.203 1 97.81 381 PHE B O 1
ATOM 8069 N N . LEU B 1 382 ? 3.852 -13.211 -24.641 1 98.31 382 LEU B N 1
ATOM 8070 C CA . LEU B 1 382 ? 5.102 -13.922 -24.891 1 98.31 382 LEU B CA 1
ATOM 8071 C C . LEU B 1 382 ? 5.551 -13.734 -26.328 1 98.31 382 LEU B C 1
ATOM 8073 O O . LEU B 1 382 ? 6.746 -13.594 -26.609 1 98.31 382 LEU B O 1
ATOM 8077 N N . ARG B 1 383 ? 4.617 -13.703 -27.234 1 98.06 383 ARG B N 1
ATOM 8078 C CA . ARG B 1 383 ? 4.926 -13.531 -28.656 1 98.06 383 ARG B CA 1
ATOM 8079 C C . ARG B 1 383 ? 5.508 -12.148 -28.922 1 98.06 383 ARG B C 1
ATOM 8081 O O . ARG B 1 383 ? 6.109 -11.922 -29.984 1 98.06 383 ARG B O 1
ATOM 8088 N N . SER B 1 384 ? 5.285 -11.258 -27.984 1 98.31 384 SER B N 1
ATOM 8089 C CA . SER B 1 384 ? 5.773 -9.891 -28.156 1 98.31 384 SER B CA 1
ATOM 8090 C C . SER B 1 384 ? 7.195 -9.742 -27.625 1 98.31 384 SER B C 1
ATOM 8092 O O . SER B 1 384 ? 7.805 -8.68 -27.766 1 98.31 384 SER B O 1
ATOM 8094 N N . ILE B 1 385 ? 7.715 -10.781 -27.047 1 98.44 385 ILE B N 1
ATOM 8095 C CA . ILE B 1 385 ? 9.062 -10.727 -26.469 1 98.44 385 ILE B CA 1
ATOM 8096 C C . ILE B 1 385 ? 10.086 -11.039 -27.562 1 98.44 385 ILE B C 1
ATOM 8098 O O . ILE B 1 385 ? 9.945 -12.016 -28.297 1 98.44 385 ILE B O 1
ATOM 8102 N N . ARG B 1 386 ? 11.102 -10.234 -27.672 1 97.81 386 ARG B N 1
ATOM 8103 C CA . ARG B 1 386 ? 12.188 -10.5 -28.609 1 97.81 386 ARG B CA 1
ATOM 8104 C C . ARG B 1 386 ? 12.992 -11.727 -28.203 1 97.81 386 ARG B C 1
ATOM 8106 O O . ARG B 1 386 ? 13.312 -11.891 -27.016 1 97.81 386 ARG B O 1
ATOM 8113 N N . PRO B 1 387 ? 13.258 -12.602 -29.172 1 98.06 387 PRO B N 1
ATOM 8114 C CA . PRO B 1 387 ? 14.125 -13.742 -28.828 1 98.06 387 PRO B CA 1
ATOM 8115 C C . PRO B 1 387 ? 15.461 -13.305 -28.219 1 98.06 387 PRO B C 1
ATOM 8117 O O . PRO B 1 387 ? 16.031 -12.305 -28.656 1 98.06 387 PRO B O 1
ATOM 8120 N N . LEU B 1 388 ? 15.922 -14.039 -27.328 1 98.25 388 LEU B N 1
ATOM 8121 C CA . LEU B 1 388 ? 17.156 -13.695 -26.609 1 98.25 388 LEU B CA 1
ATOM 8122 C C . LEU B 1 388 ? 18.375 -14.125 -27.406 1 98.25 388 LEU B C 1
ATOM 8124 O O . LEU B 1 388 ? 18.328 -15.117 -28.141 1 98.25 388 LEU B O 1
ATOM 8128 N N . LYS B 1 389 ? 19.406 -13.391 -27.234 1 97.25 389 LYS B N 1
ATOM 8129 C CA . LYS B 1 389 ? 20.734 -13.727 -27.734 1 97.25 389 LYS B CA 1
ATOM 8130 C C . LYS B 1 389 ? 21.688 -14.062 -26.578 1 97.25 389 LYS B C 1
ATOM 8132 O O . LYS B 1 389 ? 21.438 -13.695 -25.438 1 97.25 389 LYS B O 1
ATOM 8137 N N . ALA B 1 390 ? 22.703 -14.797 -26.922 1 96.69 390 ALA B N 1
ATOM 8138 C CA . ALA B 1 390 ? 23.688 -15.156 -25.906 1 96.69 390 ALA B CA 1
ATOM 8139 C C . ALA B 1 390 ? 24.25 -13.906 -25.219 1 96.69 390 ALA B C 1
ATOM 8141 O O . ALA B 1 390 ? 24.5 -13.922 -24.016 1 96.69 390 ALA B O 1
ATOM 8142 N N . SER B 1 391 ? 24.297 -12.805 -25.953 1 95 391 SER B N 1
ATOM 8143 C CA . SER B 1 391 ? 24.875 -11.562 -25.438 1 95 391 SER B CA 1
ATOM 8144 C C . SER B 1 391 ? 23.953 -10.898 -24.438 1 95 391 SER B C 1
ATOM 8146 O O . SER B 1 391 ? 24.359 -9.984 -23.719 1 95 391 SER B O 1
ATOM 8148 N N . ASP B 1 392 ? 22.781 -11.336 -24.391 1 96 392 ASP B N 1
ATOM 8149 C CA . ASP B 1 392 ? 21.812 -10.781 -23.453 1 96 392 ASP B CA 1
ATOM 8150 C C . ASP B 1 392 ? 22 -11.367 -22.062 1 96 392 ASP B C 1
ATOM 8152 O O . ASP B 1 392 ? 21.375 -10.914 -21.094 1 96 392 ASP B O 1
ATOM 8156 N N . PHE B 1 393 ? 22.938 -12.352 -21.953 1 97.44 393 PHE B N 1
ATOM 8157 C CA . PHE B 1 393 ? 23.031 -13.094 -20.703 1 97.44 393 PHE B CA 1
ATOM 8158 C C . PHE B 1 393 ? 24.359 -12.805 -20 1 97.44 393 PHE B C 1
ATOM 8160 O O . PHE B 1 393 ? 25.359 -12.508 -20.672 1 97.44 393 PHE B O 1
ATOM 8167 N N . VAL B 1 394 ? 24.297 -12.836 -18.734 1 97.75 394 VAL B N 1
ATOM 8168 C CA . VAL B 1 394 ? 25.453 -13.07 -17.891 1 97.75 394 VAL B CA 1
ATOM 8169 C C . VAL B 1 394 ? 25.344 -14.438 -17.219 1 97.75 394 VAL B C 1
ATOM 8171 O O . VAL B 1 394 ? 24.344 -14.734 -16.562 1 97.75 394 VAL B O 1
ATOM 8174 N N . LEU B 1 395 ? 26.344 -15.289 -17.469 1 98.12 395 LEU B N 1
ATOM 8175 C CA . LEU B 1 395 ? 26.328 -16.641 -16.938 1 98.12 395 LEU B CA 1
ATOM 8176 C C . LEU B 1 395 ? 27.328 -16.812 -15.812 1 98.12 395 LEU B C 1
ATOM 8178 O O . LEU B 1 395 ? 28.422 -16.219 -15.859 1 98.12 395 LEU B O 1
ATOM 8182 N N . GLY B 1 396 ? 26.938 -17.578 -14.82 1 97.94 396 GLY B N 1
ATOM 8183 C CA . GLY B 1 396 ? 27.828 -17.859 -13.711 1 97.94 396 GLY B CA 1
ATOM 8184 C C . GLY B 1 396 ? 27.828 -19.312 -13.289 1 97.94 396 GLY B C 1
ATOM 8185 O O . GLY B 1 396 ? 26.922 -20.062 -13.648 1 97.94 396 GLY B O 1
ATOM 8186 N N . GLN B 1 397 ? 28.859 -19.703 -12.594 1 97.5 397 GLN B N 1
ATOM 8187 C CA . GLN B 1 397 ? 29.016 -21.031 -12.008 1 97.5 397 GLN B CA 1
ATOM 8188 C C . GLN B 1 397 ? 29.688 -20.953 -10.641 1 97.5 397 GLN B C 1
ATOM 8190 O O . GLN B 1 397 ? 30.719 -20.281 -10.484 1 97.5 397 GLN B O 1
ATOM 8195 N N . TYR B 1 398 ? 29.125 -21.594 -9.68 1 96.88 398 TYR B N 1
ATOM 8196 C CA . TYR B 1 398 ? 29.609 -21.359 -8.328 1 96.88 398 TYR B CA 1
ATOM 8197 C C . TYR B 1 398 ? 30.859 -22.172 -8.047 1 96.88 398 TYR B C 1
ATOM 8199 O O . TYR B 1 398 ? 31.031 -23.281 -8.578 1 96.88 398 TYR B O 1
ATOM 8207 N N . ARG B 1 399 ? 31.734 -21.625 -7.23 1 95.69 399 ARG B N 1
ATOM 8208 C CA . ARG B 1 399 ? 32.969 -22.234 -6.727 1 95.69 399 ARG B CA 1
ATOM 8209 C C . ARG B 1 399 ? 33.156 -21.922 -5.242 1 95.69 399 ARG B C 1
ATOM 8211 O O . ARG B 1 399 ? 32.812 -20.828 -4.781 1 95.69 399 ARG B O 1
ATOM 8218 N N . ASP B 1 400 ? 33.5 -22.906 -4.582 1 94.25 400 ASP B N 1
ATOM 8219 C CA . ASP B 1 400 ? 33.844 -22.719 -3.176 1 94.25 400 ASP B CA 1
ATOM 8220 C C . ASP B 1 400 ? 35.344 -22.781 -2.969 1 94.25 400 ASP B C 1
ATOM 8222 O O . ASP B 1 400 ? 35.938 -23.859 -3.025 1 94.25 400 ASP B O 1
ATOM 8226 N N . ARG B 1 401 ? 36 -21.688 -2.68 1 87.19 401 ARG B N 1
ATOM 8227 C CA . ARG B 1 401 ? 37.438 -21.625 -2.502 1 87.19 401 ARG B CA 1
ATOM 8228 C C . ARG B 1 401 ? 37.875 -22.281 -1.193 1 87.19 401 ARG B C 1
ATOM 8230 O O . ARG B 1 401 ? 38.969 -22.844 -1.098 1 87.19 401 ARG B O 1
ATOM 8237 N N . GLN B 1 402 ? 37 -22.188 -0.194 1 90.81 402 GLN B N 1
ATOM 8238 C CA . GLN B 1 402 ? 37.312 -22.766 1.112 1 90.81 402 GLN B CA 1
ATOM 8239 C C . GLN B 1 402 ? 37.094 -24.266 1.104 1 90.81 402 GLN B C 1
ATOM 8241 O O . GLN B 1 402 ? 37.906 -25.016 1.691 1 90.81 402 GLN B O 1
ATOM 8246 N N . ASN B 1 403 ? 36.062 -24.641 0.486 1 91.88 403 ASN B N 1
ATOM 8247 C CA . ASN B 1 403 ? 35.781 -26.047 0.339 1 91.88 403 ASN B CA 1
ATOM 8248 C C . ASN B 1 403 ? 35.594 -26.438 -1.126 1 91.88 403 ASN B C 1
ATOM 8250 O O . ASN B 1 403 ? 34.469 -26.594 -1.597 1 91.88 403 ASN B O 1
ATOM 8254 N N . PRO B 1 404 ? 36.688 -26.734 -1.753 1 89.19 404 PRO B N 1
ATOM 8255 C CA . PRO B 1 404 ? 36.656 -26.984 -3.195 1 89.19 404 PRO B CA 1
ATOM 8256 C C . PRO B 1 404 ? 35.719 -28.125 -3.574 1 89.19 404 PRO B C 1
ATOM 8258 O O . PRO B 1 404 ? 35.25 -28.188 -4.707 1 89.19 404 PRO B O 1
ATOM 8261 N N . GLN B 1 405 ? 35.406 -28.969 -2.629 1 85.44 405 GLN B N 1
ATOM 8262 C CA . GLN B 1 405 ? 34.531 -30.109 -2.9 1 85.44 405 GLN B CA 1
ATOM 8263 C C . GLN B 1 405 ? 33.094 -29.641 -3.098 1 85.44 405 GLN B C 1
ATOM 8265 O O . GLN B 1 405 ? 32.281 -30.359 -3.666 1 85.44 405 GLN B O 1
ATOM 8270 N N . ARG B 1 406 ? 32.844 -28.5 -2.727 1 89.88 406 ARG B N 1
ATOM 8271 C CA . ARG B 1 406 ? 31.5 -27.969 -2.832 1 89.88 406 ARG B CA 1
ATOM 8272 C C . ARG B 1 406 ? 31.312 -27.156 -4.117 1 89.88 406 ARG B C 1
ATOM 8274 O O . ARG B 1 406 ? 30.219 -26.719 -4.434 1 89.88 406 ARG B O 1
ATOM 8281 N N . SER B 1 407 ? 32.406 -27.078 -4.852 1 93.94 407 SER B N 1
ATOM 8282 C CA . SER B 1 407 ? 32.344 -26.375 -6.133 1 93.94 407 SER B CA 1
ATOM 8283 C C . SER B 1 407 ? 31.562 -27.188 -7.156 1 93.94 407 SER B C 1
ATOM 8285 O O . SER B 1 407 ? 31.516 -28.422 -7.07 1 93.94 407 SER B O 1
ATOM 8287 N N . TYR B 1 408 ? 30.938 -26.5 -8.133 1 95.38 408 TYR B N 1
ATOM 8288 C CA . TYR B 1 408 ? 30.094 -27.188 -9.102 1 95.38 408 TYR B CA 1
ATOM 8289 C C . TYR B 1 408 ? 30.859 -28.25 -9.859 1 95.38 408 TYR B C 1
ATOM 8291 O O . TYR B 1 408 ? 30.391 -29.375 -10.016 1 95.38 408 TYR B O 1
ATOM 8299 N N . LEU B 1 409 ? 32.062 -27.922 -10.336 1 93 409 LEU B N 1
ATOM 8300 C CA . LEU B 1 409 ? 32.844 -28.828 -11.164 1 93 409 LEU B CA 1
ATOM 8301 C C . LEU B 1 409 ? 33.312 -30.031 -10.359 1 93 409 LEU B C 1
ATOM 8303 O O . LEU B 1 409 ? 33.781 -31.031 -10.93 1 93 409 LEU B O 1
ATOM 8307 N N . SER B 1 410 ? 33.188 -29.938 -9.047 1 91.31 410 SER B N 1
ATOM 8308 C CA . SER B 1 410 ? 33.625 -31.047 -8.188 1 91.31 410 SER B CA 1
ATOM 8309 C C . SER B 1 410 ? 32.469 -31.953 -7.809 1 91.31 410 SER B C 1
ATOM 8311 O O . SER B 1 410 ? 32.656 -32.969 -7.164 1 91.31 410 SER B O 1
ATOM 8313 N N . GLU B 1 411 ? 31.328 -31.547 -8.156 1 90 411 GLU B N 1
ATOM 8314 C CA . GLU B 1 411 ? 30.156 -32.375 -7.848 1 90 411 GLU B CA 1
ATOM 8315 C C . GLU B 1 411 ? 30.203 -33.688 -8.602 1 90 411 GLU B C 1
ATOM 8317 O O . GLU B 1 411 ? 30.594 -33.75 -9.766 1 90 411 GLU B O 1
ATOM 8322 N N . PRO B 1 412 ? 29.797 -34.625 -7.891 1 86.5 412 PRO B N 1
ATOM 8323 C CA . PRO B 1 412 ? 29.781 -35.938 -8.562 1 86.5 412 PRO B CA 1
ATOM 8324 C C . PRO B 1 412 ? 28.859 -35.969 -9.781 1 86.5 412 PRO B C 1
ATOM 8326 O O . PRO B 1 412 ? 27.734 -35.469 -9.711 1 86.5 412 PRO B O 1
ATOM 8329 N N . GLY B 1 413 ? 29.359 -36.469 -10.898 1 83.75 413 GLY B N 1
ATOM 8330 C CA . GLY B 1 413 ? 28.547 -36.594 -12.102 1 83.75 413 GLY B CA 1
ATOM 8331 C C . GLY B 1 413 ? 28.719 -35.438 -13.055 1 83.75 413 GLY B C 1
ATOM 8332 O O . GLY B 1 413 ? 28.156 -35.438 -14.156 1 83.75 413 GLY B O 1
ATOM 8333 N N . VAL B 1 414 ? 29.578 -34.438 -12.625 1 90.19 414 VAL B N 1
ATOM 8334 C CA . VAL B 1 414 ? 29.797 -33.281 -13.469 1 90.19 414 VAL B CA 1
ATOM 8335 C C . VAL B 1 414 ? 31.156 -33.406 -14.156 1 90.19 414 VAL B C 1
ATOM 8337 O O . VAL B 1 414 ? 32.156 -33.75 -13.516 1 90.19 414 VAL B O 1
ATOM 8340 N N . MET B 1 415 ? 31.109 -33.156 -15.367 1 86 415 MET B N 1
ATOM 8341 C CA . MET B 1 415 ? 32.375 -33.188 -16.109 1 86 415 MET B CA 1
ATOM 8342 C C . MET B 1 415 ? 33.281 -32.062 -15.664 1 86 415 MET B C 1
ATOM 8344 O O . MET B 1 415 ? 32.812 -30.953 -15.352 1 86 415 MET B O 1
ATOM 8348 N N . ASN B 1 416 ? 34.531 -32.281 -15.75 1 84.69 416 ASN B N 1
ATOM 8349 C CA . ASN B 1 416 ? 35.5 -31.312 -15.266 1 84.69 416 ASN B CA 1
ATOM 8350 C C . ASN B 1 416 ? 35.5 -30.047 -16.109 1 84.69 416 ASN B C 1
ATOM 8352 O O . ASN B 1 416 ? 35.875 -28.984 -15.625 1 84.69 416 ASN B O 1
ATOM 8356 N N . ASP B 1 417 ? 35.062 -30.141 -17.281 1 87.5 417 ASP B N 1
ATOM 8357 C CA . ASP B 1 417 ? 35.062 -28.969 -18.156 1 87.5 417 ASP B CA 1
ATOM 8358 C C . ASP B 1 417 ? 33.656 -28.531 -18.5 1 87.5 417 ASP B C 1
ATOM 8360 O O . ASP B 1 417 ? 33.406 -28 -19.578 1 87.5 417 ASP B O 1
ATOM 8364 N N . SER B 1 418 ? 32.75 -28.75 -17.516 1 92.62 418 SER B N 1
ATOM 8365 C CA . SER B 1 418 ? 31.359 -28.406 -17.766 1 92.62 418 SER B CA 1
ATOM 8366 C C . SER B 1 418 ? 31.172 -26.891 -17.859 1 92.62 418 SER B C 1
ATOM 8368 O O . SER B 1 418 ? 31.75 -26.141 -17.062 1 92.62 418 SER B O 1
ATOM 8370 N N . HIS B 1 419 ? 30.422 -26.469 -18.859 1 93.06 419 HIS B N 1
ATOM 8371 C CA . HIS B 1 419 ? 30.094 -25.062 -19.047 1 93.06 419 HIS B CA 1
ATOM 8372 C C . HIS B 1 419 ? 28.656 -24.766 -18.625 1 93.06 419 HIS B C 1
ATOM 8374 O O . HIS B 1 419 ? 28.094 -23.734 -18.984 1 93.06 419 HIS B O 1
ATOM 8380 N N . THR B 1 420 ? 28.078 -25.703 -17.812 1 94.5 420 THR B N 1
ATOM 8381 C CA . THR B 1 420 ? 26.688 -25.547 -17.422 1 94.5 420 THR B CA 1
ATOM 8382 C C . THR B 1 420 ? 26.531 -24.406 -16.406 1 94.5 420 THR B C 1
ATOM 8384 O O . THR B 1 420 ? 27.172 -24.422 -15.352 1 94.5 420 THR B O 1
ATOM 8387 N N . PRO B 1 421 ? 25.719 -23.391 -16.766 1 96.62 421 PRO B N 1
ATOM 8388 C CA . PRO B 1 421 ? 25.562 -22.281 -15.828 1 96.62 421 PRO B CA 1
ATOM 8389 C C . PRO B 1 421 ? 24.703 -22.656 -14.617 1 96.62 421 PRO B C 1
ATOM 8391 O O . PRO B 1 421 ? 23.672 -23.312 -14.773 1 96.62 421 PRO B O 1
ATOM 8394 N N . THR B 1 422 ? 25.141 -22.234 -13.438 1 97.25 422 THR B N 1
ATOM 8395 C CA . THR B 1 422 ? 24.359 -22.344 -12.211 1 97.25 422 THR B CA 1
ATOM 8396 C C . THR B 1 422 ? 23.766 -21 -11.812 1 97.25 422 THR B C 1
ATOM 8398 O O . THR B 1 422 ? 23.062 -20.906 -10.805 1 97.25 422 THR B O 1
ATOM 8401 N N . PHE B 1 423 ? 24.094 -20 -12.539 1 97.88 423 PHE B N 1
ATOM 8402 C CA . PHE B 1 423 ? 23.578 -18.641 -12.43 1 97.88 423 PHE B CA 1
ATOM 8403 C C . PHE B 1 423 ? 23.375 -18.031 -13.812 1 97.88 423 PHE B C 1
ATOM 8405 O O . PHE B 1 423 ? 24.219 -18.203 -14.703 1 97.88 423 PHE B O 1
ATOM 8412 N N . ALA B 1 424 ? 22.328 -17.281 -13.969 1 98.56 424 ALA B N 1
ATOM 8413 C CA . ALA B 1 424 ? 22.109 -16.547 -15.211 1 98.56 424 ALA B CA 1
ATOM 8414 C C . ALA B 1 424 ? 21.266 -15.289 -14.953 1 98.56 424 ALA B C 1
ATOM 8416 O O . ALA B 1 424 ? 20.344 -15.312 -14.141 1 98.56 424 ALA B O 1
ATOM 8417 N N . ALA B 1 425 ? 21.641 -14.234 -15.547 1 98.31 425 ALA B N 1
ATOM 8418 C CA . ALA B 1 425 ? 20.875 -12.992 -15.586 1 98.31 425 ALA B CA 1
ATOM 8419 C C . ALA B 1 425 ? 20.688 -12.508 -17.016 1 98.31 425 ALA B C 1
ATOM 8421 O O . ALA B 1 425 ? 21.594 -12.625 -17.844 1 98.31 425 ALA B O 1
ATOM 8422 N N . CYS B 1 426 ? 19.547 -12.023 -17.297 1 98.12 426 CYS B N 1
ATOM 8423 C CA . CYS B 1 426 ? 19.297 -11.508 -18.641 1 98.12 426 CYS B CA 1
ATOM 8424 C C . CYS B 1 426 ? 18.25 -10.398 -18.625 1 98.12 426 CYS B C 1
ATOM 8426 O O . CYS B 1 426 ? 17.641 -10.141 -17.578 1 98.12 426 CYS B O 1
ATOM 8428 N N . VAL B 1 427 ? 18.094 -9.688 -19.703 1 97.75 427 VAL B N 1
ATOM 8429 C CA . VAL B 1 427 ? 17.125 -8.617 -19.875 1 97.75 427 VAL B CA 1
ATOM 8430 C C . VAL B 1 427 ? 16.234 -8.914 -21.094 1 97.75 427 VAL B C 1
ATOM 8432 O O . VAL B 1 427 ? 16.734 -9.211 -22.172 1 97.75 427 VAL B O 1
ATOM 8435 N N . PHE B 1 428 ? 14.922 -8.93 -20.859 1 98.44 428 PHE B N 1
ATOM 8436 C CA . PHE B 1 428 ? 13.953 -9.117 -21.922 1 98.44 428 PHE B CA 1
ATOM 8437 C C . PHE B 1 428 ? 13.477 -7.77 -22.469 1 98.44 428 PHE B C 1
ATOM 8439 O O . PHE B 1 428 ? 13.305 -6.816 -21.703 1 98.44 428 PHE B O 1
ATOM 8446 N N . GLN B 1 429 ? 13.305 -7.734 -23.719 1 97.31 429 GLN B N 1
ATOM 8447 C CA . GLN B 1 429 ? 12.656 -6.605 -24.375 1 97.31 429 GLN B CA 1
ATOM 8448 C C . GLN B 1 429 ? 11.312 -7.02 -24.984 1 97.31 429 GLN B C 1
ATOM 8450 O O . GLN B 1 429 ? 11.227 -8.016 -25.688 1 97.31 429 GLN B O 1
ATOM 8455 N N . VAL B 1 430 ? 10.297 -6.312 -24.641 1 98.12 430 VAL B N 1
ATOM 8456 C CA . VAL B 1 430 ? 8.945 -6.621 -25.109 1 98.12 430 VAL B CA 1
ATOM 8457 C C . VAL B 1 430 ? 8.508 -5.59 -26.141 1 98.12 430 VAL B C 1
ATOM 8459 O O . VAL B 1 430 ? 8.531 -4.387 -25.875 1 98.12 430 VAL B O 1
ATOM 8462 N N . ASP B 1 431 ? 8.078 -6.031 -27.312 1 97.25 431 ASP B N 1
ATOM 8463 C CA . ASP B 1 431 ? 7.715 -5.152 -28.406 1 97.25 431 ASP B CA 1
ATOM 8464 C C . ASP B 1 431 ? 6.199 -5.008 -28.516 1 97.25 431 ASP B C 1
ATOM 8466 O O . ASP B 1 431 ? 5.594 -5.473 -29.484 1 97.25 431 ASP B O 1
ATOM 8470 N N . ASN B 1 432 ? 5.547 -4.316 -27.672 1 97.06 432 ASN B N 1
ATOM 8471 C CA . ASN B 1 432 ? 4.137 -3.945 -27.75 1 97.06 432 ASN B CA 1
ATOM 8472 C C . ASN B 1 432 ? 3.885 -2.572 -27.141 1 97.06 432 ASN B C 1
ATOM 8474 O O . ASN B 1 432 ? 4.805 -1.942 -26.625 1 97.06 432 ASN B O 1
ATOM 8478 N N . ARG B 1 433 ? 2.744 -2.088 -27.312 1 95.81 433 ARG B N 1
ATOM 8479 C CA . ARG B 1 433 ? 2.4 -0.723 -26.938 1 95.81 433 ARG B CA 1
ATOM 8480 C C . ARG B 1 433 ? 2.553 -0.525 -25.422 1 95.81 433 ARG B C 1
ATOM 8482 O O . ARG B 1 433 ? 2.965 0.546 -24.969 1 95.81 433 ARG B O 1
ATOM 8489 N N . ARG B 1 434 ? 2.234 -1.464 -24.562 1 97.5 434 ARG B N 1
ATOM 8490 C CA . ARG B 1 434 ? 2.211 -1.342 -23.109 1 97.5 434 ARG B CA 1
ATOM 8491 C C . ARG B 1 434 ? 3.625 -1.304 -22.547 1 97.5 434 ARG B C 1
ATOM 8493 O O . ARG B 1 434 ? 3.902 -0.554 -21.609 1 97.5 434 ARG B O 1
ATOM 8500 N N . TRP B 1 435 ? 4.535 -2.084 -23.172 1 98.06 435 TRP B N 1
ATOM 8501 C CA . TRP B 1 435 ? 5.77 -2.375 -22.438 1 98.06 435 TRP B CA 1
ATOM 8502 C C . TRP B 1 435 ? 6.988 -1.904 -23.219 1 98.06 435 TRP B C 1
ATOM 8504 O O . TRP B 1 435 ? 8.117 -1.979 -22.734 1 98.06 435 TRP B O 1
ATOM 8514 N N . SER B 1 436 ? 6.812 -1.424 -24.453 1 97.5 436 SER B N 1
ATOM 8515 C CA . SER B 1 436 ? 7.961 -1.024 -25.25 1 97.5 436 SER B CA 1
ATOM 8516 C C . SER B 1 436 ? 8.875 -0.079 -24.484 1 97.5 436 SER B C 1
ATOM 8518 O O . SER B 1 436 ? 8.414 0.902 -23.906 1 97.5 436 SER B O 1
ATOM 8520 N N . GLY B 1 437 ? 10.141 -0.513 -24.391 1 96.44 437 GLY B N 1
ATOM 8521 C CA . GLY B 1 437 ? 11.117 0.34 -23.734 1 96.44 437 GLY B CA 1
ATOM 8522 C C . GLY B 1 437 ? 11.344 -0.016 -22.281 1 96.44 437 GLY B C 1
ATOM 8523 O O . GLY B 1 437 ? 12.32 0.418 -21.672 1 96.44 437 GLY B O 1
ATOM 8524 N N . VAL B 1 438 ? 10.469 -0.752 -21.625 1 97.94 438 VAL B N 1
ATOM 8525 C CA . VAL B 1 438 ? 10.617 -1.151 -20.234 1 97.94 438 VAL B CA 1
ATOM 8526 C C . VAL B 1 438 ? 11.477 -2.408 -20.141 1 97.94 438 VAL B C 1
ATOM 8528 O O . VAL B 1 438 ? 11.117 -3.457 -20.688 1 97.94 438 VAL B O 1
ATOM 8531 N N . PRO B 1 439 ? 12.586 -2.336 -19.516 1 97.94 439 PRO B N 1
ATOM 8532 C CA . PRO B 1 439 ? 13.406 -3.543 -19.359 1 97.94 439 PRO B CA 1
ATOM 8533 C C . PRO B 1 439 ? 12.836 -4.516 -18.344 1 97.94 439 PRO B C 1
ATOM 8535 O O . PRO B 1 439 ? 12.516 -4.113 -17.219 1 97.94 439 PRO B O 1
ATOM 8538 N N . PHE B 1 440 ? 12.664 -5.727 -18.688 1 98.44 440 PHE B N 1
ATOM 8539 C CA . PHE B 1 440 ? 12.352 -6.824 -17.781 1 98.44 440 PHE B CA 1
ATOM 8540 C C . PHE B 1 440 ? 13.617 -7.594 -17.422 1 98.44 440 PHE B C 1
ATOM 8542 O O . PHE B 1 440 ? 14.156 -8.336 -18.234 1 98.44 440 PHE B O 1
ATOM 8549 N N . LEU B 1 441 ? 14.086 -7.43 -16.25 1 98.19 441 LEU B N 1
ATOM 8550 C CA . LEU B 1 441 ? 15.305 -8.102 -15.805 1 98.19 441 LEU B CA 1
ATOM 8551 C C . LEU B 1 441 ? 14.969 -9.375 -15.039 1 98.19 441 LEU B C 1
ATOM 8553 O O . LEU B 1 441 ? 14.047 -9.398 -14.219 1 98.19 441 LEU B O 1
ATOM 8557 N N . MET B 1 442 ? 15.719 -10.414 -15.367 1 98.19 442 MET B N 1
ATOM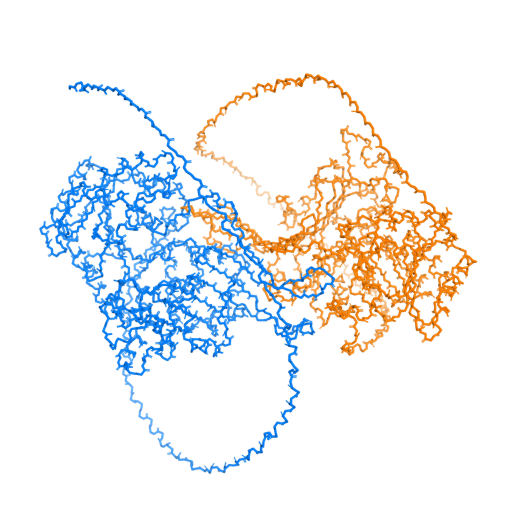 8558 C CA . MET B 1 442 ? 15.508 -11.703 -14.727 1 98.19 442 MET B CA 1
ATOM 8559 C C . MET B 1 442 ? 16.828 -12.312 -14.273 1 98.19 442 MET B C 1
ATOM 8561 O O . MET B 1 442 ? 17.828 -12.242 -14.992 1 98.19 442 MET B O 1
ATOM 8565 N N . LYS B 1 443 ? 16.875 -12.805 -13.125 1 97.56 443 LYS B N 1
ATOM 8566 C CA . LYS B 1 443 ? 18.078 -13.523 -12.695 1 97.56 443 LYS B CA 1
ATOM 8567 C C . LYS B 1 443 ? 17.719 -14.727 -11.836 1 97.56 443 LYS B C 1
ATOM 8569 O O . LYS B 1 443 ? 16.75 -14.68 -11.062 1 97.56 443 LYS B O 1
ATOM 8574 N N . ALA B 1 444 ? 18.406 -15.734 -11.969 1 97.81 444 ALA B N 1
ATOM 8575 C CA . ALA B 1 444 ? 18.266 -16.984 -11.219 1 97.81 444 ALA B CA 1
ATOM 8576 C C . ALA B 1 444 ? 19.641 -17.578 -10.898 1 97.81 444 ALA B C 1
ATOM 8578 O O . ALA B 1 444 ? 20.562 -17.516 -11.719 1 97.81 444 ALA B O 1
ATOM 8579 N N . GLY B 1 445 ? 19.75 -18.156 -9.68 1 97.31 445 GLY B N 1
ATOM 8580 C CA . GLY B 1 445 ? 21.031 -18.734 -9.344 1 97.31 445 GLY B CA 1
ATOM 8581 C C . GLY B 1 445 ? 20.969 -19.703 -8.164 1 97.31 445 GLY B C 1
ATOM 8582 O O . GLY B 1 445 ? 20.062 -19.609 -7.336 1 97.31 445 GLY B O 1
ATOM 8583 N N . LYS B 1 446 ? 21.938 -20.578 -8.125 1 96.69 446 LYS B N 1
ATOM 8584 C CA . LYS B 1 446 ? 22.141 -21.516 -7.035 1 96.69 446 LYS B CA 1
ATOM 8585 C C . LYS B 1 446 ? 23.375 -21.156 -6.215 1 96.69 446 LYS B C 1
ATOM 8587 O O . LYS B 1 446 ? 24.281 -20.5 -6.711 1 96.69 446 LYS B O 1
ATOM 8592 N N . ALA B 1 447 ? 23.438 -21.625 -4.977 1 96.69 447 ALA B N 1
ATOM 8593 C CA . ALA B 1 447 ? 24.547 -21.406 -4.051 1 96.69 447 ALA B CA 1
ATOM 8594 C C . ALA B 1 447 ? 24.812 -19.922 -3.855 1 96.69 447 ALA B C 1
ATOM 8596 O O . ALA B 1 447 ? 25.953 -19.469 -3.908 1 96.69 447 ALA B O 1
ATOM 8597 N N . LEU B 1 448 ? 23.719 -19.188 -3.818 1 96.31 448 LEU B N 1
ATOM 8598 C CA . LEU B 1 448 ? 23.812 -17.75 -3.578 1 96.31 448 LEU B CA 1
ATOM 8599 C C . LEU B 1 448 ? 23.672 -17.438 -2.094 1 96.31 448 LEU B C 1
ATOM 8601 O O . LEU B 1 448 ? 23.703 -18.344 -1.257 1 96.31 448 LEU B O 1
ATOM 8605 N N . ASP B 1 449 ? 23.562 -16.203 -1.733 1 94.12 449 ASP B N 1
ATOM 8606 C CA . ASP B 1 449 ? 23.656 -15.734 -0.357 1 94.12 449 ASP B CA 1
ATOM 8607 C C . ASP B 1 449 ? 22.391 -16.047 0.427 1 94.12 449 ASP B C 1
ATOM 8609 O O . ASP B 1 449 ? 22.422 -16.188 1.65 1 94.12 449 ASP B O 1
ATOM 8613 N N . GLU B 1 450 ? 21.219 -16.109 -0.234 1 94 450 GLU B N 1
ATOM 8614 C CA . GLU B 1 450 ? 19.953 -16.359 0.441 1 94 450 GLU B CA 1
ATOM 8615 C C . GLU B 1 450 ? 18.969 -17.078 -0.475 1 94 450 GLU B C 1
ATOM 8617 O O . GLU B 1 450 ? 19.219 -17.219 -1.677 1 94 450 GLU B O 1
ATOM 8622 N N . ARG B 1 451 ? 17.953 -17.641 0.135 1 94.12 451 ARG B N 1
ATOM 8623 C CA . ARG B 1 451 ? 16.812 -18.156 -0.61 1 94.12 451 ARG B CA 1
ATOM 8624 C C . ARG B 1 451 ? 15.766 -17.062 -0.82 1 94.12 451 ARG B C 1
ATOM 8626 O O . ARG B 1 451 ? 15.297 -16.453 0.141 1 94.12 451 ARG B O 1
ATOM 8633 N N . LYS B 1 452 ? 15.461 -16.844 -2.15 1 93.88 452 LYS B N 1
ATOM 8634 C CA . LYS B 1 452 ? 14.555 -15.742 -2.408 1 93.88 452 LYS B CA 1
ATOM 8635 C C . LYS B 1 452 ? 13.906 -15.867 -3.785 1 93.88 452 LYS B C 1
ATOM 8637 O O . LYS B 1 452 ? 14.57 -16.219 -4.758 1 93.88 452 LYS B O 1
ATOM 8642 N N . ALA B 1 453 ? 12.664 -15.695 -3.865 1 93.94 453 ALA B N 1
ATOM 8643 C CA . ALA B 1 453 ? 11.914 -15.422 -5.09 1 93.94 453 ALA B CA 1
ATOM 8644 C C . ALA B 1 453 ? 11.094 -14.148 -4.957 1 93.94 453 ALA B C 1
ATOM 8646 O O . ALA B 1 453 ? 10.18 -14.07 -4.129 1 93.94 453 ALA B O 1
ATOM 8647 N N . GLU B 1 454 ? 11.406 -13.18 -5.801 1 94 454 GLU B N 1
ATOM 8648 C CA . GLU B 1 454 ? 10.828 -11.852 -5.598 1 94 454 GLU B CA 1
ATOM 8649 C C . GLU B 1 454 ? 10.617 -11.133 -6.926 1 94 454 GLU B C 1
ATOM 8651 O O . GLU B 1 454 ? 11.438 -11.242 -7.836 1 94 454 GLU B O 1
ATOM 8656 N N . ILE B 1 455 ? 9.523 -10.484 -6.996 1 95.38 455 ILE B N 1
ATOM 8657 C CA . ILE B 1 455 ? 9.211 -9.594 -8.109 1 95.38 455 ILE B CA 1
ATOM 8658 C C . ILE B 1 455 ? 9.219 -8.148 -7.637 1 95.38 455 ILE B C 1
ATOM 8660 O O . ILE B 1 455 ? 8.586 -7.809 -6.633 1 95.38 455 ILE B O 1
ATOM 8664 N N . ARG B 1 456 ? 9.945 -7.32 -8.32 1 95.5 456 ARG B N 1
ATOM 8665 C CA . ARG B 1 456 ? 10.008 -5.902 -7.988 1 95.5 456 ARG B CA 1
ATOM 8666 C C . ARG B 1 456 ? 9.617 -5.039 -9.18 1 95.5 456 ARG B C 1
ATOM 8668 O O . ARG B 1 456 ? 10.242 -5.117 -10.242 1 95.5 456 ARG B O 1
ATOM 8675 N N . ILE B 1 457 ? 8.602 -4.301 -9.055 1 96.12 457 ILE B N 1
ATOM 8676 C CA . ILE B 1 457 ? 8.156 -3.326 -10.047 1 96.12 457 ILE B CA 1
ATOM 8677 C C . ILE B 1 457 ? 8.578 -1.923 -9.617 1 96.12 457 ILE B C 1
ATOM 8679 O O . ILE B 1 457 ? 8.078 -1.399 -8.617 1 96.12 457 ILE B O 1
ATOM 8683 N N . GLN B 1 458 ? 9.477 -1.421 -10.312 1 95.88 458 GLN B N 1
ATOM 8684 C CA . GLN B 1 458 ? 9.977 -0.085 -10.008 1 95.88 458 GLN B CA 1
ATOM 8685 C C . GLN B 1 458 ? 9.289 0.972 -10.867 1 95.88 458 GLN B C 1
ATOM 8687 O O . GLN B 1 458 ? 9.312 0.893 -12.094 1 95.88 458 GLN B O 1
ATOM 8692 N N . PHE B 1 459 ? 8.688 1.933 -10.219 1 95.31 459 PHE B N 1
ATOM 8693 C CA . PHE B 1 459 ? 8 3.004 -10.922 1 95.31 459 PHE B CA 1
ATOM 8694 C C . PHE B 1 459 ? 8.969 4.117 -11.297 1 95.31 459 PHE B C 1
ATOM 8696 O O . PHE B 1 459 ? 10.109 4.137 -10.836 1 95.31 459 PHE B O 1
ATOM 8703 N N . GLN B 1 460 ? 8.523 4.949 -12.18 1 93.62 460 GLN B N 1
ATOM 8704 C CA . GLN B 1 460 ? 9.32 6.086 -12.609 1 93.62 460 GLN B CA 1
ATOM 8705 C C . GLN B 1 460 ? 9.641 7.012 -11.438 1 93.62 460 GLN B C 1
ATOM 8707 O O . GLN B 1 460 ? 8.969 6.969 -10.406 1 93.62 460 GLN B O 1
ATOM 8712 N N . SER B 1 461 ? 10.695 7.73 -11.625 1 88.75 461 SER B N 1
ATOM 8713 C CA . SER B 1 461 ? 11.078 8.703 -10.602 1 88.75 461 SER B CA 1
ATOM 8714 C C . SER B 1 461 ? 10.188 9.945 -10.664 1 88.75 461 SER B C 1
ATOM 8716 O O . SER B 1 461 ? 9.625 10.258 -11.711 1 88.75 461 SER B O 1
ATOM 8718 N N . VAL B 1 462 ? 10.031 10.586 -9.5 1 88.06 462 VAL B N 1
ATOM 8719 C CA . VAL B 1 462 ? 9.25 11.82 -9.445 1 88.06 462 VAL B CA 1
ATOM 8720 C C . VAL B 1 462 ? 9.938 12.906 -10.266 1 88.06 462 VAL B C 1
ATOM 8722 O O . VAL B 1 462 ? 11.117 13.203 -10.047 1 88.06 462 VAL B O 1
ATOM 8725 N N . PRO B 1 463 ? 9.195 13.492 -11.211 1 82.25 463 PRO B N 1
ATOM 8726 C CA . PRO B 1 463 ? 9.805 14.57 -12 1 82.25 463 PRO B CA 1
ATOM 8727 C C . PRO B 1 463 ? 9.898 15.883 -11.234 1 82.25 463 PRO B C 1
ATOM 8729 O O . PRO B 1 463 ? 9.055 16.156 -10.375 1 82.25 463 PRO B O 1
ATOM 8732 N N . GLY B 1 464 ? 10.914 16.922 -11.609 1 72.19 464 GLY B N 1
ATOM 8733 C CA . GLY B 1 464 ? 11.016 18.281 -11.086 1 72.19 464 GLY B CA 1
ATOM 8734 C C . GLY B 1 464 ? 11.031 18.344 -9.57 1 72.19 464 GLY B C 1
ATOM 8735 O O . GLY B 1 464 ? 10.609 19.328 -8.977 1 72.19 464 GLY B O 1
ATOM 8736 N N . GLY B 1 465 ? 11.531 17.516 -9 1 67.75 465 GLY B N 1
ATOM 8737 C CA . GLY B 1 465 ? 11.328 17.141 -7.613 1 67.75 465 GLY B CA 1
ATOM 8738 C C . GLY B 1 465 ? 11.328 18.328 -6.664 1 67.75 465 GLY B C 1
ATOM 8739 O O . GLY B 1 465 ? 12.32 19.062 -6.578 1 67.75 465 GLY B O 1
ATOM 8740 N N . LEU B 1 466 ? 10.156 18.766 -6.125 1 78.94 466 LEU B N 1
ATOM 8741 C CA . LEU B 1 466 ? 9.867 19.703 -5.047 1 78.94 466 LEU B CA 1
ATOM 8742 C C . LEU B 1 466 ? 10.812 19.5 -3.873 1 78.94 466 LEU B C 1
ATOM 8744 O O . LEU B 1 466 ? 11.227 20.469 -3.219 1 78.94 466 LEU B O 1
ATOM 8748 N N . PHE B 1 467 ? 11.242 18.266 -3.736 1 77.38 467 PHE B N 1
ATOM 8749 C CA . PHE B 1 467 ? 12.023 17.906 -2.559 1 77.38 467 PHE B CA 1
ATOM 8750 C C . PHE B 1 467 ? 13.508 17.781 -2.908 1 77.38 467 PHE B C 1
ATOM 8752 O O . PHE B 1 467 ? 14.305 17.312 -2.088 1 77.38 467 PHE B O 1
ATOM 8759 N N . SER B 1 468 ? 13.828 18.094 -4.098 1 67.88 468 SER B N 1
ATOM 8760 C CA . SER B 1 468 ? 15.203 17.953 -4.566 1 67.88 468 SER B CA 1
ATOM 8761 C C . SER B 1 468 ? 16.172 18.75 -3.691 1 67.88 468 SER B C 1
ATOM 8763 O O . SER B 1 468 ? 17.328 18.359 -3.525 1 67.88 468 SER B O 1
ATOM 8765 N N . GLN B 1 469 ? 15.625 19.828 -3.193 1 62.41 469 GLN B N 1
ATOM 8766 C CA . GLN B 1 469 ? 16.5 20.672 -2.371 1 62.41 469 GLN B CA 1
ATOM 8767 C C . GLN B 1 469 ? 16.672 20.062 -0.978 1 62.41 469 GLN B C 1
ATOM 8769 O O . GLN B 1 469 ? 17.625 20.406 -0.269 1 62.41 469 GLN B O 1
ATOM 8774 N N . VAL B 1 470 ? 15.773 19.281 -0.641 1 63.91 470 VAL B N 1
ATOM 8775 C CA . VAL B 1 470 ? 15.805 18.672 0.687 1 63.91 470 VAL B CA 1
ATOM 8776 C C . VAL B 1 470 ? 16.641 17.406 0.657 1 63.91 470 VAL B C 1
ATOM 8778 O O . VAL B 1 470 ? 17.359 17.094 1.62 1 63.91 470 VAL B O 1
ATOM 8781 N N . VAL B 1 471 ? 16.5 16.766 -0.487 1 60.84 471 VAL B N 1
ATOM 8782 C CA . VAL B 1 471 ? 17.219 15.5 -0.586 1 60.84 471 VAL B CA 1
ATOM 8783 C C . VAL B 1 471 ? 18.328 15.617 -1.633 1 60.84 471 VAL B C 1
ATOM 8785 O O . VAL B 1 471 ? 18.125 16.188 -2.707 1 60.84 471 VAL B O 1
ATOM 8788 N N . SER B 1 472 ? 19.594 15.609 -1.21 1 55.03 472 SER B N 1
ATOM 8789 C CA . SER B 1 472 ? 20.75 15.766 -2.074 1 55.03 472 SER B CA 1
ATOM 8790 C C . SER B 1 472 ? 20.656 14.852 -3.293 1 55.03 472 SER B C 1
ATOM 8792 O O . SER B 1 472 ? 21.234 15.148 -4.34 1 55.03 472 SER B O 1
ATOM 8794 N N . SER B 1 473 ? 20.016 13.773 -3.121 1 61.06 473 SER B N 1
ATOM 8795 C CA . SER B 1 473 ? 19.969 12.781 -4.191 1 61.06 473 SER B CA 1
ATOM 8796 C C . SER B 1 473 ? 18.547 12.586 -4.711 1 61.06 473 SER B C 1
ATOM 8798 O O . SER B 1 473 ? 17.625 13.227 -4.223 1 61.06 473 SER B O 1
ATOM 8800 N N . HIS B 1 474 ? 18.469 11.984 -5.887 1 69.75 474 HIS B N 1
ATOM 8801 C CA . HIS B 1 474 ? 17.188 11.633 -6.484 1 69.75 474 HIS B CA 1
ATOM 8802 C C . HIS B 1 474 ? 16.312 10.852 -5.504 1 69.75 474 HIS B C 1
ATOM 8804 O O . HIS B 1 474 ? 16.828 10.07 -4.699 1 69.75 474 HIS B O 1
ATOM 8810 N N . LEU B 1 475 ? 15.102 11.305 -5.461 1 78.5 475 LEU B N 1
ATOM 8811 C CA . LEU B 1 475 ? 14.164 10.57 -4.625 1 78.5 475 LEU B CA 1
ATOM 8812 C C . LEU B 1 475 ? 14.094 9.102 -5.031 1 78.5 475 LEU B C 1
ATOM 8814 O O . LEU B 1 475 ? 14.125 8.781 -6.223 1 78.5 475 LEU B O 1
ATOM 8818 N N . PRO B 1 476 ? 14.148 8.289 -4.105 1 82.44 476 PRO B N 1
ATOM 8819 C CA . PRO B 1 476 ? 14 6.867 -4.418 1 82.44 476 PRO B CA 1
ATOM 8820 C C . PRO B 1 476 ? 12.719 6.559 -5.188 1 82.44 476 PRO B C 1
ATOM 8822 O O . PRO B 1 476 ? 11.711 7.234 -5 1 82.44 476 PRO B O 1
ATOM 8825 N N . HIS B 1 477 ? 12.859 5.543 -6.062 1 88.69 477 HIS B N 1
ATOM 8826 C CA . HIS B 1 477 ? 11.695 5.082 -6.805 1 88.69 477 HIS B CA 1
ATOM 8827 C C . HIS B 1 477 ? 10.68 4.414 -5.879 1 88.69 477 HIS B C 1
ATOM 8829 O O . HIS B 1 477 ? 11.055 3.746 -4.918 1 88.69 477 HIS B O 1
ATOM 8835 N N . ASN B 1 478 ? 9.438 4.746 -6.164 1 90.62 478 ASN B N 1
ATOM 8836 C CA . ASN B 1 478 ? 8.445 3.855 -5.57 1 90.62 478 ASN B CA 1
ATOM 8837 C C . ASN B 1 478 ? 8.523 2.451 -6.164 1 90.62 478 ASN B C 1
ATOM 8839 O O . ASN B 1 478 ? 8.859 2.287 -7.336 1 90.62 478 ASN B O 1
ATOM 8843 N N . GLU B 1 479 ? 8.273 1.47 -5.312 1 92.31 479 GLU B N 1
ATOM 8844 C CA . GLU B 1 479 ? 8.344 0.089 -5.781 1 92.31 479 GLU B CA 1
ATOM 8845 C C . GLU B 1 479 ? 7.191 -0.742 -5.227 1 92.31 479 GLU B C 1
ATOM 8847 O O . GLU B 1 479 ? 6.777 -0.553 -4.082 1 92.31 479 GLU B O 1
ATOM 8852 N N . LEU B 1 480 ? 6.617 -1.492 -6.07 1 91.75 480 LEU B N 1
ATOM 8853 C CA . LEU B 1 480 ? 5.754 -2.584 -5.637 1 91.75 480 LEU B CA 1
ATOM 8854 C C . LEU B 1 480 ? 6.516 -3.902 -5.609 1 91.75 480 LEU B C 1
ATOM 8856 O O . LEU B 1 480 ? 7.043 -4.344 -6.633 1 91.75 480 LEU B O 1
ATOM 8860 N N . VAL B 1 481 ? 6.574 -4.551 -4.422 1 91.19 481 VAL B N 1
ATOM 8861 C CA . VAL B 1 481 ? 7.387 -5.75 -4.25 1 91.19 481 VAL B CA 1
ATOM 8862 C C . VAL B 1 481 ? 6.488 -6.93 -3.875 1 91.19 481 VAL B C 1
ATOM 8864 O O . VAL B 1 481 ? 5.668 -6.828 -2.961 1 91.19 481 VAL B O 1
ATOM 8867 N N . ILE B 1 482 ? 6.617 -7.973 -4.598 1 90.25 482 ILE B N 1
ATOM 8868 C CA . ILE B 1 482 ? 5.938 -9.234 -4.316 1 90.25 482 ILE B CA 1
ATOM 8869 C C . ILE B 1 482 ? 6.969 -10.312 -3.992 1 90.25 482 ILE B C 1
ATOM 8871 O O . ILE B 1 482 ? 7.656 -10.812 -4.887 1 90.25 482 ILE B O 1
ATOM 8875 N N . ARG B 1 483 ? 7.051 -10.672 -2.785 1 89.62 483 ARG B N 1
ATOM 8876 C CA . ARG B 1 483 ? 7.969 -11.719 -2.357 1 89.62 483 ARG B CA 1
ATOM 8877 C C . ARG B 1 483 ? 7.254 -13.07 -2.279 1 89.62 483 ARG B C 1
ATOM 8879 O O . ARG B 1 483 ? 6.438 -13.289 -1.381 1 89.62 483 ARG B O 1
ATOM 8886 N N . VAL B 1 484 ? 7.613 -13.898 -3.135 1 87.38 484 VAL B N 1
ATOM 8887 C CA . VAL B 1 484 ? 6.957 -15.195 -3.252 1 87.38 484 VAL B CA 1
ATOM 8888 C C . VAL B 1 484 ? 7.492 -16.141 -2.18 1 87.38 484 VAL B C 1
ATOM 8890 O O . VAL B 1 484 ? 6.742 -16.953 -1.638 1 87.38 484 VAL B O 1
ATOM 8893 N N . GLN B 1 485 ? 8.805 -16.094 -1.925 1 85.56 485 GLN B N 1
ATOM 8894 C CA . GLN B 1 485 ? 9.43 -16.891 -0.875 1 85.56 485 GLN B CA 1
ATOM 8895 C C . GLN B 1 485 ? 10.805 -16.328 -0.512 1 85.56 485 GLN B C 1
ATOM 8897 O O . GLN B 1 485 ? 11.492 -15.766 -1.362 1 85.56 485 GLN B O 1
ATOM 8902 N N . PRO B 1 486 ? 11.258 -16.422 0.638 1 85.94 486 PRO B N 1
ATOM 8903 C CA . PRO B 1 486 ? 10.547 -16.891 1.831 1 85.94 486 PRO B CA 1
ATOM 8904 C C . PRO B 1 486 ? 9.625 -15.82 2.414 1 85.94 486 PRO B C 1
ATOM 8906 O O . PRO B 1 486 ? 9.594 -14.688 1.923 1 85.94 486 PRO B O 1
ATOM 8909 N N . ASP B 1 487 ? 8.844 -16.094 3.328 1 78.62 487 ASP B N 1
ATOM 8910 C CA . ASP B 1 487 ? 7.969 -15.148 4.016 1 78.62 487 ASP B CA 1
ATOM 8911 C C . ASP B 1 487 ? 7.145 -14.336 3.02 1 78.62 487 ASP B C 1
ATOM 8913 O O . ASP B 1 487 ? 7.359 -13.133 2.861 1 78.62 487 ASP B O 1
ATOM 8917 N N . GLU B 1 488 ? 6.254 -15.008 2.426 1 80.88 488 GLU B N 1
ATOM 8918 C CA . GLU B 1 488 ? 5.41 -14.43 1.388 1 80.88 488 GLU B CA 1
ATOM 8919 C C . GLU B 1 488 ? 4.867 -13.062 1.816 1 80.88 488 GLU B C 1
ATOM 8921 O O . GLU B 1 488 ? 4.344 -12.922 2.922 1 80.88 488 GLU B O 1
ATOM 8926 N N . ALA B 1 489 ? 5.07 -12.055 0.981 1 81.69 489 ALA B N 1
ATOM 8927 C CA . ALA B 1 489 ? 4.625 -10.703 1.316 1 81.69 489 ALA B CA 1
ATOM 8928 C C . ALA B 1 489 ? 4.402 -9.867 0.057 1 81.69 489 ALA B C 1
ATOM 8930 O O . ALA B 1 489 ? 5.027 -10.117 -0.978 1 81.69 489 ALA B O 1
ATOM 8931 N N . ILE B 1 490 ? 3.461 -8.977 0.135 1 84.75 490 ILE B N 1
ATOM 8932 C CA . ILE B 1 490 ? 3.26 -7.922 -0.848 1 84.75 490 ILE B CA 1
ATOM 8933 C C . ILE B 1 490 ? 3.352 -6.559 -0.164 1 84.75 490 ILE B C 1
ATOM 8935 O O . ILE B 1 490 ? 2.641 -6.297 0.808 1 84.75 490 ILE B O 1
ATOM 8939 N N . TYR B 1 491 ? 4.227 -5.707 -0.641 1 84.88 491 TYR B N 1
ATOM 8940 C CA . TYR B 1 491 ? 4.324 -4.391 -0.019 1 84.88 491 TYR B CA 1
ATOM 8941 C C . TYR B 1 491 ? 4.766 -3.34 -1.031 1 84.88 491 TYR B C 1
ATOM 8943 O O . TYR B 1 491 ? 5.305 -3.678 -2.09 1 84.88 491 TYR B O 1
ATOM 8951 N N . MET B 1 492 ? 4.477 -2.184 -0.699 1 87.06 492 MET B N 1
ATOM 8952 C CA . MET B 1 492 ? 4.875 -1.031 -1.504 1 87.06 492 MET B CA 1
ATOM 8953 C C . MET B 1 492 ? 5.906 -0.182 -0.767 1 87.06 492 MET B C 1
ATOM 8955 O O . MET B 1 492 ? 5.793 0.031 0.442 1 87.06 492 MET B O 1
ATOM 8959 N N . ARG B 1 493 ? 6.91 0.223 -1.441 1 86.12 493 ARG B N 1
ATOM 8960 C CA . ARG B 1 493 ? 7.891 1.164 -0.908 1 86.12 493 ARG B CA 1
ATOM 8961 C C . ARG B 1 493 ? 7.582 2.588 -1.356 1 86.12 493 ARG B C 1
ATOM 8963 O O . ARG B 1 493 ? 7.586 2.883 -2.555 1 86.12 493 ARG B O 1
ATOM 8970 N N . ILE B 1 494 ? 7.328 3.398 -0.415 1 86.81 494 ILE B N 1
ATOM 8971 C CA . ILE B 1 494 ? 7.012 4.793 -0.693 1 86.81 494 ILE B CA 1
ATOM 8972 C C . ILE B 1 494 ? 7.828 5.699 0.228 1 86.81 494 ILE B C 1
ATOM 8974 O O . ILE B 1 494 ? 8.539 5.219 1.115 1 86.81 494 ILE B O 1
ATOM 8978 N N . LEU B 1 495 ? 7.715 6.965 -0.088 1 82.56 495 LEU B N 1
ATOM 8979 C CA . LEU B 1 495 ? 8.375 7.941 0.768 1 82.56 495 LEU B CA 1
ATOM 8980 C C . LEU B 1 495 ? 7.383 8.578 1.734 1 82.56 495 LEU B C 1
ATOM 8982 O O . LEU B 1 495 ? 6.234 8.844 1.367 1 82.56 495 LEU B O 1
ATOM 8986 N N . SER B 1 496 ? 7.785 8.727 2.973 1 81.25 496 SER B N 1
ATOM 8987 C CA . SER B 1 496 ? 6.992 9.375 4.012 1 81.25 496 SER B CA 1
ATOM 8988 C C . SER B 1 496 ? 7.848 10.32 4.848 1 81.25 496 SER B C 1
ATOM 8990 O O . SER B 1 496 ? 9.078 10.211 4.855 1 81.25 496 SER B O 1
ATOM 8992 N N . LYS B 1 497 ? 7.172 11.258 5.402 1 77.06 497 LYS B N 1
ATOM 8993 C CA . LYS B 1 497 ? 7.875 12.141 6.336 1 77.06 497 LYS B CA 1
ATOM 8994 C C . LYS B 1 497 ? 8.242 11.398 7.617 1 77.06 497 LYS B C 1
ATOM 8996 O O . LYS B 1 497 ? 7.418 10.68 8.18 1 77.06 497 LYS B O 1
ATOM 9001 N N . ALA B 1 498 ? 9.508 11.555 7.977 1 71.62 498 ALA B N 1
ATOM 9002 C CA . ALA B 1 498 ? 9.914 10.992 9.258 1 71.62 498 ALA B CA 1
ATOM 9003 C C . ALA B 1 498 ? 9.234 11.719 10.422 1 71.62 498 ALA B C 1
ATOM 9005 O O . ALA B 1 498 ? 9.117 12.945 10.406 1 71.62 498 ALA B O 1
ATOM 9006 N N . PRO B 1 499 ? 8.75 10.93 11.352 1 70.06 499 PRO B N 1
ATOM 9007 C CA . PRO B 1 499 ? 8.141 11.602 12.5 1 70.06 499 PRO B CA 1
ATOM 9008 C C . PRO B 1 499 ? 9.141 12.461 13.281 1 70.06 499 PRO B C 1
ATOM 9010 O O . PRO B 1 499 ? 10.344 12.188 13.242 1 70.06 499 PRO B O 1
ATOM 9013 N N . GLY B 1 500 ? 8.656 13.461 13.992 1 67.94 500 GLY B N 1
ATOM 9014 C CA . GLY B 1 500 ? 9.516 14.305 14.805 1 67.94 500 GLY B CA 1
ATOM 9015 C C . GLY B 1 500 ? 9.68 15.703 14.234 1 67.94 500 GLY B C 1
ATOM 9016 O O . GLY B 1 500 ? 8.914 16.125 13.367 1 67.94 500 GLY B O 1
ATOM 9017 N N . PHE B 1 501 ? 10.641 16.312 14.852 1 65.19 501 PHE B N 1
ATOM 9018 C CA . PHE B 1 501 ? 10.875 17.719 14.492 1 65.19 501 PHE B CA 1
ATOM 9019 C C . PHE B 1 501 ? 11.656 17.812 13.188 1 65.19 501 PHE B C 1
ATOM 9021 O O . PHE B 1 501 ? 11.742 18.891 12.594 1 65.19 501 PHE B O 1
ATOM 9028 N N . THR B 1 502 ? 12.031 16.469 12.766 1 59.78 502 THR B N 1
ATOM 9029 C CA . THR B 1 502 ? 12.836 16.469 11.547 1 59.78 502 THR B CA 1
ATOM 9030 C C . THR B 1 502 ? 11.938 16.344 10.312 1 59.78 502 THR B C 1
ATOM 9032 O O . THR B 1 502 ? 10.883 15.711 10.359 1 59.78 502 THR B O 1
ATOM 9035 N N . SER B 1 503 ? 12.156 17.266 9.414 1 64.56 503 SER B N 1
ATOM 9036 C CA . SER B 1 503 ? 11.438 17.172 8.148 1 64.56 503 SER B CA 1
ATOM 9037 C C . SER B 1 503 ? 12.195 16.281 7.156 1 64.56 503 SER B C 1
ATOM 9039 O O . SER B 1 503 ? 12.562 16.75 6.074 1 64.56 503 SER B O 1
ATOM 9041 N N . ARG B 1 504 ? 12.57 15.148 7.672 1 65.94 504 ARG B N 1
ATOM 9042 C CA . ARG B 1 504 ? 13.281 14.234 6.781 1 65.94 504 ARG B CA 1
ATOM 9043 C C . ARG B 1 504 ? 12.328 13.227 6.156 1 65.94 504 ARG B C 1
ATOM 9045 O O . ARG B 1 504 ? 11.289 12.906 6.73 1 65.94 504 ARG B O 1
ATOM 9052 N N . LEU B 1 505 ? 12.695 12.992 4.965 1 67 505 LEU B N 1
ATOM 9053 C CA . LEU B 1 505 ? 11.938 11.969 4.254 1 67 505 LEU B CA 1
ATOM 9054 C C . LEU B 1 505 ? 12.477 10.578 4.562 1 67 505 LEU B C 1
ATOM 9056 O O . LEU B 1 505 ? 13.695 10.398 4.695 1 67 505 LEU B O 1
ATOM 9060 N N . GLU B 1 506 ? 11.633 9.711 4.816 1 67 506 GLU B N 1
ATOM 9061 C CA . GLU B 1 506 ? 12.023 8.32 5.047 1 67 506 GLU B CA 1
ATOM 9062 C C . GLU B 1 506 ? 11.211 7.363 4.184 1 67 506 GLU B C 1
ATOM 9064 O O . GLU B 1 506 ? 10.055 7.645 3.855 1 67 506 GLU B O 1
ATOM 9069 N N . GLU B 1 507 ? 11.945 6.344 3.822 1 66.56 507 GLU B N 1
ATOM 9070 C CA . GLU B 1 507 ? 11.25 5.293 3.088 1 66.56 507 GLU B CA 1
ATOM 9071 C C . GLU B 1 507 ? 10.32 4.5 4.004 1 66.56 507 GLU B C 1
ATOM 9073 O O . GLU B 1 507 ? 10.688 4.188 5.141 1 66.56 507 GLU B O 1
ATOM 9078 N N . ALA B 1 508 ? 9.086 4.395 3.51 1 64.94 508 ALA B N 1
ATOM 9079 C CA . ALA B 1 508 ? 8.094 3.627 4.254 1 64.94 508 ALA B CA 1
ATOM 9080 C C . ALA B 1 508 ? 7.52 2.496 3.4 1 64.94 508 ALA B C 1
ATOM 9082 O O . ALA B 1 508 ? 7.652 2.51 2.174 1 64.94 508 ALA B O 1
ATOM 9083 N N . ARG B 1 509 ? 7.137 1.451 4.156 1 64.06 509 ARG B N 1
ATOM 9084 C CA . ARG B 1 509 ? 6.555 0.3 3.475 1 64.06 509 ARG B CA 1
ATOM 9085 C C . ARG B 1 509 ? 5.066 0.171 3.791 1 64.06 509 ARG B C 1
ATOM 9087 O O . ARG B 1 509 ? 4.656 0.329 4.941 1 64.06 509 ARG B O 1
ATOM 9094 N N . LEU B 1 510 ? 4.332 0.115 2.689 1 64.75 510 LEU B N 1
ATOM 9095 C CA . LEU B 1 510 ? 2.932 -0.278 2.818 1 64.75 510 LEU B CA 1
ATOM 9096 C C . LEU B 1 510 ? 2.773 -1.785 2.648 1 64.75 510 LEU B C 1
ATOM 9098 O O . LEU B 1 510 ? 2.924 -2.309 1.543 1 64.75 510 LEU B O 1
ATOM 9102 N N . ASN B 1 511 ? 2.691 -2.414 3.742 1 58.62 511 ASN B N 1
ATOM 9103 C CA . ASN B 1 511 ? 2.67 -3.873 3.725 1 58.62 511 ASN B CA 1
ATOM 9104 C C . ASN B 1 511 ? 1.246 -4.41 3.611 1 58.62 511 ASN B C 1
ATOM 9106 O O . ASN B 1 511 ? 0.329 -3.895 4.25 1 58.62 511 ASN B O 1
ATOM 9110 N N . LEU B 1 512 ? 1.166 -5.121 2.549 1 55.56 512 LEU B N 1
ATOM 9111 C CA . LEU B 1 512 ? -0.079 -5.883 2.516 1 55.56 512 LEU B CA 1
ATOM 9112 C C . LEU B 1 512 ? -0.103 -6.938 3.617 1 55.56 512 LEU B C 1
ATOM 9114 O O . LEU B 1 512 ? 0.851 -7.703 3.77 1 55.56 512 LEU B O 1
ATOM 9118 N N . PHE B 1 513 ? -0.708 -6.719 4.758 1 50.78 513 PHE B N 1
ATOM 9119 C CA . PHE B 1 513 ? -0.753 -7.668 5.863 1 50.78 513 PHE B CA 1
ATOM 9120 C C . PHE B 1 513 ? -1.417 -8.969 5.434 1 50.78 513 PHE B C 1
ATOM 9122 O O . PHE B 1 513 ? -2.605 -8.992 5.102 1 50.78 513 PHE B O 1
ATOM 9129 N N . TYR B 1 514 ? -0.712 -9.82 4.719 1 46.5 514 TYR B N 1
ATOM 9130 C CA . TYR B 1 514 ? -1.213 -11.18 4.535 1 46.5 514 TYR B CA 1
ATOM 9131 C C . TYR B 1 514 ? -1.185 -11.953 5.848 1 46.5 514 TYR B C 1
ATOM 9133 O O . TYR B 1 514 ? -2.188 -12.547 6.246 1 46.5 514 TYR B O 1
ATOM 9141 N N . ARG B 1 515 ? 0.145 -12.211 6.211 1 43.22 515 ARG B N 1
ATOM 9142 C CA . ARG B 1 515 ? 0.428 -13.344 7.09 1 43.22 515 ARG B CA 1
ATOM 9143 C C . ARG B 1 515 ? -0.281 -13.18 8.43 1 43.22 515 ARG B C 1
ATOM 9145 O O . ARG B 1 515 ? -0.789 -14.156 8.992 1 43.22 515 ARG B O 1
ATOM 9152 N N . THR B 1 516 ? 0.012 -12.008 9.008 1 41.59 516 THR B N 1
ATOM 9153 C CA . THR B 1 516 ? -0.557 -12.109 10.344 1 41.59 516 THR B CA 1
ATOM 9154 C C . THR B 1 516 ? -2.059 -12.367 10.273 1 41.59 516 THR B C 1
ATOM 9156 O O . THR B 1 516 ? -2.613 -13.062 11.133 1 41.59 516 THR B O 1
ATOM 9159 N N . ALA B 1 517 ? -2.631 -11.602 9.438 1 41.81 517 ALA B N 1
ATOM 9160 C CA . ALA B 1 517 ? -4.074 -11.82 9.398 1 41.81 517 ALA B CA 1
ATOM 9161 C C . ALA B 1 517 ? -4.395 -13.266 9.023 1 41.81 517 ALA B C 1
ATOM 9163 O O . ALA B 1 517 ? -5.367 -13.844 9.523 1 41.81 517 ALA B O 1
ATOM 9164 N N . TRP B 1 518 ? -3.561 -13.805 8.109 1 45.03 518 TRP B N 1
ATOM 9165 C CA . TRP B 1 518 ? -3.84 -15.188 7.75 1 45.03 518 TRP B CA 1
ATOM 9166 C C . TRP B 1 518 ? -3.047 -16.156 8.625 1 45.03 518 TRP B C 1
ATOM 9168 O O . TRP B 1 518 ? -3 -17.359 8.352 1 45.03 518 TRP B O 1
ATOM 9178 N N . GLU B 1 519 ? -2.16 -15.57 9.258 1 44.09 519 GLU B N 1
ATOM 9179 C CA . GLU B 1 519 ? -1.467 -16.469 10.172 1 44.09 519 GLU B CA 1
ATOM 9180 C C . GLU B 1 519 ? -2.443 -17.438 10.844 1 44.09 519 GLU B C 1
ATOM 9182 O O . GLU B 1 519 ? -2.105 -18.594 11.102 1 44.09 519 GLU B O 1
ATOM 9187 N N . ASP B 1 520 ? -3.52 -16.75 11.188 1 42.41 520 ASP B N 1
ATOM 9188 C CA . ASP B 1 520 ? -4.402 -17.734 11.812 1 42.41 520 ASP B CA 1
ATOM 9189 C C . ASP B 1 520 ? -4.852 -18.797 10.805 1 42.41 520 ASP B C 1
ATOM 9191 O O . ASP B 1 520 ? -5.465 -19.797 11.188 1 42.41 520 ASP B O 1
ATOM 9195 N N . SER B 1 521 ? -4.793 -18.344 9.68 1 44.97 521 SER B N 1
ATOM 9196 C CA . SER B 1 521 ? -5.297 -19.406 8.805 1 44.97 521 SER B CA 1
ATOM 9197 C C . SER B 1 521 ? -4.191 -20.391 8.438 1 44.97 521 SER B C 1
ATOM 9199 O O . SER B 1 521 ? -3.42 -20.141 7.512 1 44.97 521 SER B O 1
ATOM 9201 N N . LYS B 1 522 ? -3.615 -21 9.406 1 48.91 522 LYS B N 1
ATOM 9202 C CA . LYS B 1 522 ? -2.607 -22.047 9.5 1 48.91 522 LYS B CA 1
ATOM 9203 C C . LYS B 1 522 ? -2.645 -22.969 8.281 1 48.91 522 LYS B C 1
ATOM 9205 O O . LYS B 1 522 ? -1.748 -23.781 8.086 1 48.91 522 LYS B O 1
ATOM 9210 N N . ASP B 1 523 ? -3.488 -22.844 7.336 1 58.53 523 ASP B N 1
ATOM 9211 C CA . ASP B 1 523 ? -3.516 -23.922 6.363 1 58.53 523 ASP B CA 1
ATOM 9212 C C . ASP B 1 523 ? -3.416 -23.391 4.938 1 58.53 523 ASP B C 1
ATOM 9214 O O . ASP B 1 523 ? -4.398 -23.406 4.195 1 58.53 523 ASP B O 1
ATOM 9218 N N . ILE B 1 524 ? -2.25 -22.703 4.48 1 67.62 524 ILE B N 1
ATOM 9219 C CA . ILE B 1 524 ? -2.043 -22.344 3.08 1 67.62 524 ILE B CA 1
ATOM 9220 C C . ILE B 1 524 ? -1.656 -23.594 2.289 1 67.62 524 ILE B C 1
ATOM 9222 O O . ILE B 1 524 ? -0.667 -24.266 2.609 1 67.62 524 ILE B O 1
ATOM 9226 N N . PRO B 1 525 ? -2.506 -23.906 1.37 1 73.75 525 PRO B N 1
ATOM 9227 C CA . PRO B 1 525 ? -2.195 -25.094 0.588 1 73.75 525 PRO B CA 1
ATOM 9228 C C . PRO B 1 525 ? -0.878 -24.984 -0.175 1 73.75 525 PRO B C 1
ATOM 9230 O O . PRO B 1 525 ? -0.529 -23.891 -0.647 1 73.75 525 PRO B O 1
ATOM 9233 N N . ASP B 1 526 ? -0.288 -26.078 -0.238 1 80.81 526 ASP B N 1
ATOM 9234 C CA . ASP B 1 526 ? 0.903 -26.172 -1.076 1 80.81 526 ASP B CA 1
ATOM 9235 C C . ASP B 1 526 ? 0.54 -26.094 -2.559 1 80.81 526 ASP B C 1
ATOM 9237 O O . ASP B 1 526 ? -0.597 -26.391 -2.939 1 80.81 526 ASP B O 1
ATOM 9241 N N . ALA B 1 527 ? 1.452 -25.766 -3.359 1 85.88 527 ALA B N 1
ATOM 9242 C CA . ALA B 1 527 ? 1.253 -25.594 -4.797 1 85.88 527 ALA B CA 1
ATOM 9243 C C . ALA B 1 527 ? 0.733 -26.859 -5.445 1 85.88 527 ALA B C 1
ATOM 9245 O O . ALA B 1 527 ? -0.179 -26.828 -6.273 1 85.88 527 ALA B O 1
ATOM 9246 N N . TYR B 1 528 ? 1.23 -28 -5.055 1 90.75 528 TYR B N 1
ATOM 9247 C CA . TYR B 1 528 ? 0.854 -29.281 -5.664 1 90.75 528 TYR B CA 1
ATOM 9248 C C . TYR B 1 528 ? -0.579 -29.656 -5.305 1 90.75 528 TYR B C 1
ATOM 9250 O O . TYR B 1 528 ? -1.294 -30.25 -6.117 1 90.75 528 TYR B O 1
ATOM 9258 N N . GLU B 1 529 ? -1.007 -29.344 -4.133 1 89 529 GLU B N 1
ATOM 9259 C CA . GLU B 1 529 ? -2.389 -29.594 -3.734 1 89 529 GLU B CA 1
ATOM 9260 C C . GLU B 1 529 ? -3.367 -28.859 -4.648 1 89 529 GLU B C 1
ATOM 9262 O O . GLU B 1 529 ? -4.309 -29.469 -5.168 1 89 529 GLU B O 1
ATOM 9267 N N . ARG B 1 530 ? -2.973 -27.656 -4.848 1 87.62 530 ARG B N 1
ATOM 9268 C CA . ARG B 1 530 ? -3.816 -26.828 -5.703 1 87.62 530 ARG B CA 1
ATOM 9269 C C . ARG B 1 530 ? -3.84 -27.359 -7.133 1 87.62 530 ARG B C 1
ATOM 9271 O O . ARG B 1 530 ? -4.906 -27.453 -7.746 1 87.62 530 ARG B O 1
ATOM 9278 N N . LEU B 1 531 ? -2.781 -27.688 -7.621 1 91.75 531 LEU B N 1
ATOM 9279 C CA . LEU B 1 531 ? -2.666 -28.109 -9.016 1 91.75 531 LEU B CA 1
ATOM 9280 C C . LEU B 1 531 ? -3.365 -29.438 -9.234 1 91.75 531 LEU B C 1
ATOM 9282 O O . LEU B 1 531 ? -4.09 -29.609 -10.219 1 91.75 531 LEU B O 1
ATOM 9286 N N . ILE B 1 532 ? -3.164 -30.375 -8.312 1 93.38 532 ILE B N 1
ATOM 9287 C CA . ILE B 1 532 ? -3.803 -31.672 -8.461 1 93.38 532 ILE B CA 1
ATOM 9288 C C . ILE B 1 532 ? -5.32 -31.516 -8.375 1 93.38 532 ILE B C 1
ATOM 9290 O O . ILE B 1 532 ? -6.059 -32.156 -9.141 1 93.38 532 ILE B O 1
ATOM 9294 N N . LEU B 1 533 ? -5.719 -30.703 -7.488 1 90.5 533 LEU B N 1
ATOM 9295 C CA . LEU B 1 533 ? -7.145 -30.438 -7.371 1 90.5 533 LEU B CA 1
ATOM 9296 C C . LEU B 1 533 ? -7.699 -29.859 -8.672 1 90.5 533 LEU B C 1
ATOM 9298 O O . LEU B 1 533 ? -8.773 -30.266 -9.125 1 90.5 533 LEU B O 1
ATOM 9302 N N . ASP B 1 534 ? -7.012 -28.984 -9.242 1 90.31 534 ASP B N 1
ATOM 9303 C CA . ASP B 1 534 ? -7.438 -28.375 -10.5 1 90.31 534 ASP B CA 1
ATOM 9304 C C . ASP B 1 534 ? -7.523 -29.406 -11.617 1 90.31 534 ASP B C 1
ATOM 9306 O O . ASP B 1 534 ? -8.422 -29.344 -12.461 1 90.31 534 ASP B O 1
ATOM 9310 N N . VAL B 1 535 ? -6.59 -30.328 -11.617 1 93.75 535 VAL B N 1
ATOM 9311 C CA . VAL B 1 535 ? -6.633 -31.391 -12.617 1 93.75 535 VAL B CA 1
ATOM 9312 C C . VAL B 1 535 ? -7.906 -32.219 -12.445 1 93.75 535 VAL B C 1
ATOM 9314 O O . VAL B 1 535 ? -8.594 -32.5 -13.422 1 93.75 535 VAL B O 1
ATOM 9317 N N . ILE B 1 536 ? -8.18 -32.562 -11.234 1 92.5 536 ILE B N 1
ATOM 9318 C CA . ILE B 1 536 ? -9.352 -33.375 -10.93 1 92.5 536 ILE B CA 1
ATOM 9319 C C . ILE B 1 536 ? -10.617 -32.656 -11.398 1 92.5 536 ILE B C 1
ATOM 9321 O O . ILE B 1 536 ? -11.539 -33.281 -11.922 1 92.5 536 ILE B O 1
ATOM 9325 N N . HIS B 1 537 ? -10.57 -31.344 -11.367 1 89.06 537 HIS B N 1
ATOM 9326 C CA . HIS B 1 537 ? -11.758 -30.578 -11.703 1 89.06 537 HIS B CA 1
ATOM 9327 C C . HIS B 1 537 ? -11.719 -30.109 -13.156 1 89.06 537 HIS B C 1
ATOM 9329 O O . HIS B 1 537 ? -12.648 -29.453 -13.625 1 89.06 537 HIS B O 1
ATOM 9335 N N . GLY B 1 538 ? -10.688 -30.344 -13.789 1 90.25 538 GLY B N 1
ATOM 9336 C CA . GLY B 1 538 ? -10.57 -30 -15.203 1 90.25 538 GLY B CA 1
ATOM 9337 C C . GLY B 1 538 ? -10.242 -28.547 -15.438 1 90.25 538 GLY B C 1
ATOM 9338 O O . GLY B 1 538 ? -10.609 -27.969 -16.469 1 90.25 538 GLY B O 1
ATOM 9339 N N . GLU B 1 539 ? -9.695 -27.922 -14.445 1 88.69 539 GLU B N 1
ATOM 9340 C CA . GLU B 1 539 ? -9.281 -26.516 -14.547 1 88.69 539 GLU B CA 1
ATOM 9341 C C . GLU B 1 539 ? -7.852 -26.391 -15.055 1 88.69 539 GLU B C 1
ATOM 9343 O O . GLU B 1 539 ? -6.918 -26.922 -14.438 1 88.69 539 GLU B O 1
ATOM 9348 N N . LYS B 1 540 ? -7.625 -25.641 -16.141 1 92.38 540 LYS B N 1
ATOM 9349 C CA . LYS B 1 540 ? -6.332 -25.672 -16.812 1 92.38 540 LYS B CA 1
ATOM 9350 C C . LYS B 1 540 ? -5.633 -24.312 -16.719 1 92.38 540 LYS B C 1
ATOM 9352 O O . LYS B 1 540 ? -4.57 -24.125 -17.312 1 92.38 540 LYS B O 1
ATOM 9357 N N . SER B 1 541 ? -6.18 -23.359 -16 1 88.94 541 SER B N 1
ATOM 9358 C CA . SER B 1 541 ? -5.672 -22 -15.992 1 88.94 541 SER B CA 1
ATOM 9359 C C . SER B 1 541 ? -4.234 -21.938 -15.484 1 88.94 541 SER B C 1
ATOM 9361 O O . SER B 1 541 ? -3.463 -21.062 -15.883 1 88.94 541 SER B O 1
ATOM 9363 N N . LEU B 1 542 ? -3.914 -22.906 -14.695 1 90 542 LEU B N 1
ATOM 9364 C CA . LEU B 1 542 ? -2.6 -22.859 -14.062 1 90 542 LEU B CA 1
ATOM 9365 C C . LEU B 1 542 ? -1.642 -23.844 -14.734 1 90 542 LEU B C 1
ATOM 9367 O O . LEU B 1 542 ? -0.576 -24.141 -14.195 1 90 542 LEU B O 1
ATOM 9371 N N . PHE B 1 543 ? -1.989 -24.359 -15.859 1 94.5 543 PHE B N 1
ATOM 9372 C CA . PHE B 1 543 ? -1.17 -25.312 -16.594 1 94.5 543 PHE B CA 1
ATOM 9373 C C . PHE B 1 543 ? -0.735 -24.734 -17.938 1 94.5 543 PHE B C 1
ATOM 9375 O O . PHE B 1 543 ? -1.482 -23.984 -18.562 1 94.5 543 PHE B O 1
ATOM 9382 N N . ILE B 1 544 ? 0.404 -25.094 -18.328 1 94.44 544 ILE B N 1
ATOM 9383 C CA . ILE B 1 544 ? 0.996 -24.516 -19.531 1 94.44 544 ILE B CA 1
ATOM 9384 C C . ILE B 1 544 ? 0.423 -25.188 -20.766 1 94.44 544 ILE B C 1
ATOM 9386 O O . ILE B 1 544 ? 0.396 -26.422 -20.859 1 94.44 544 ILE B O 1
ATOM 9390 N N . ARG B 1 545 ? -0.043 -24.422 -21.688 1 94 545 ARG B N 1
ATOM 9391 C CA . ARG B 1 545 ? -0.587 -24.938 -22.938 1 94 545 ARG B CA 1
ATOM 9392 C C . ARG B 1 545 ? 0.524 -25.219 -23.953 1 94 545 ARG B C 1
ATOM 9394 O O . ARG B 1 545 ? 1.631 -24.688 -23.828 1 94 545 ARG B O 1
ATOM 9401 N N . ASP B 1 546 ? 0.214 -25.938 -24.906 1 94.31 546 ASP B N 1
ATOM 9402 C CA . ASP B 1 546 ? 1.165 -26.391 -25.922 1 94.31 546 ASP B CA 1
ATOM 9403 C C . ASP B 1 546 ? 1.789 -25.203 -26.656 1 94.31 546 ASP B C 1
ATOM 9405 O O . ASP B 1 546 ? 3.014 -25.109 -26.766 1 94.31 546 ASP B O 1
ATOM 9409 N N . ASP B 1 547 ? 1.013 -24.281 -27.141 1 95.06 547 ASP B N 1
ATOM 9410 C CA . ASP B 1 547 ? 1.523 -23.141 -27.891 1 95.06 547 ASP B CA 1
ATOM 9411 C C . ASP B 1 547 ? 2.301 -22.188 -26.984 1 95.06 547 ASP B C 1
ATOM 9413 O O . ASP B 1 547 ? 3.219 -21.5 -27.438 1 95.06 547 ASP B O 1
ATOM 9417 N N . GLU B 1 548 ? 1.913 -22.156 -25.766 1 95.62 548 GLU B N 1
ATOM 9418 C CA . GLU B 1 548 ? 2.648 -21.359 -24.797 1 95.62 548 GLU B CA 1
ATOM 9419 C C . GLU B 1 548 ? 4.086 -21.844 -24.656 1 95.62 548 GLU B C 1
ATOM 9421 O O . GLU B 1 548 ? 5.023 -21.047 -24.641 1 95.62 548 GLU B O 1
ATOM 9426 N N . LEU B 1 549 ? 4.25 -23.109 -24.578 1 95.75 549 LEU B N 1
ATOM 9427 C CA . LEU B 1 549 ? 5.57 -23.719 -24.453 1 95.75 549 LEU B CA 1
ATOM 9428 C C . LEU B 1 549 ? 6.391 -23.5 -25.719 1 95.75 549 LEU B C 1
ATOM 9430 O O . LEU B 1 549 ? 7.602 -23.281 -25.641 1 95.75 549 LEU B O 1
ATOM 9434 N N . GLU B 1 550 ? 5.738 -23.594 -26.797 1 96.75 550 GLU B N 1
ATOM 9435 C CA . GLU B 1 550 ? 6.418 -23.359 -28.078 1 96.75 550 GLU B CA 1
ATOM 9436 C C . GLU B 1 550 ? 7 -21.953 -28.141 1 96.75 550 GLU B C 1
ATOM 9438 O O . GLU B 1 550 ? 8.172 -21.781 -28.469 1 96.75 550 GLU B O 1
ATOM 9443 N N . VAL B 1 551 ? 6.219 -21 -27.781 1 97.62 551 VAL B N 1
ATOM 9444 C CA . VAL B 1 551 ? 6.668 -19.625 -27.812 1 97.62 551 VAL B CA 1
ATOM 9445 C C . VAL B 1 551 ? 7.766 -19.406 -26.781 1 97.62 551 VAL B C 1
ATOM 9447 O O . VAL B 1 551 ? 8.742 -18.688 -27.031 1 97.62 551 VAL B O 1
ATOM 9450 N N . ALA B 1 552 ? 7.609 -20 -25.641 1 97.38 552 ALA B N 1
ATOM 9451 C CA . ALA B 1 552 ? 8.609 -19.891 -24.594 1 97.38 552 ALA B CA 1
ATOM 9452 C C . ALA B 1 552 ? 9.977 -20.391 -25.062 1 97.38 552 ALA B C 1
ATOM 9454 O O . ALA B 1 552 ? 10.992 -19.734 -24.844 1 97.38 552 ALA B O 1
ATOM 9455 N N . TRP B 1 553 ? 9.969 -21.516 -25.719 1 97.69 553 TRP B N 1
ATOM 9456 C CA . TRP B 1 553 ? 11.219 -22.062 -26.234 1 97.69 553 TRP B CA 1
ATOM 9457 C C . TRP B 1 553 ? 11.773 -21.203 -27.359 1 97.69 553 TRP B C 1
ATOM 9459 O O . TRP B 1 553 ? 12.992 -21.047 -27.5 1 97.69 553 TRP B O 1
ATOM 9469 N N . ASN B 1 554 ? 10.898 -20.641 -28.172 1 97.88 554 ASN B N 1
ATOM 9470 C CA . ASN B 1 554 ? 11.359 -19.781 -29.25 1 97.88 554 ASN B CA 1
ATOM 9471 C C . ASN B 1 554 ? 12.086 -18.547 -28.719 1 97.88 554 ASN B C 1
ATOM 9473 O O . ASN B 1 554 ? 12.969 -18 -29.375 1 97.88 554 ASN B O 1
ATOM 9477 N N . ILE B 1 555 ? 11.766 -18.125 -27.531 1 98.38 555 ILE B N 1
ATOM 9478 C CA . ILE B 1 555 ? 12.391 -16.969 -26.891 1 98.38 555 ILE B CA 1
ATOM 9479 C C . ILE B 1 555 ? 13.805 -17.328 -26.453 1 98.38 555 ILE B C 1
ATOM 9481 O O . ILE B 1 555 ? 14.742 -16.547 -26.625 1 98.38 555 ILE B O 1
ATOM 9485 N N . PHE B 1 556 ? 14.039 -18.562 -25.984 1 98.31 556 PHE B N 1
ATOM 9486 C CA . PHE B 1 556 ? 15.281 -18.906 -25.297 1 98.31 556 PHE B CA 1
ATOM 9487 C C . PHE B 1 556 ? 16.203 -19.688 -26.234 1 98.31 556 PHE B C 1
ATOM 9489 O O . PHE B 1 556 ? 17.422 -19.625 -26.094 1 98.31 556 PHE B O 1
ATOM 9496 N N . THR B 1 557 ? 15.688 -20.516 -27.203 1 97.94 557 THR B N 1
ATOM 9497 C CA . THR B 1 557 ? 16.438 -21.5 -27.984 1 97.94 557 THR B CA 1
ATOM 9498 C C . THR B 1 557 ? 17.562 -20.812 -28.766 1 97.94 557 THR B C 1
ATOM 9500 O O . THR B 1 557 ? 18.688 -21.328 -28.797 1 97.94 557 THR B O 1
ATOM 9503 N N . PRO B 1 558 ? 17.312 -19.625 -29.391 1 97.69 558 PRO B N 1
ATOM 9504 C CA . PRO B 1 558 ? 18.406 -19 -30.125 1 97.69 558 PRO B CA 1
ATOM 9505 C C . PRO B 1 558 ? 19.641 -18.734 -29.266 1 97.69 558 PRO B C 1
ATOM 9507 O O . PRO B 1 558 ? 20.766 -19.031 -29.672 1 97.69 558 PRO B O 1
ATOM 9510 N N . SER B 1 559 ? 19.453 -18.219 -28.125 1 97.5 559 SER B N 1
ATOM 9511 C CA . SER B 1 559 ? 20.562 -17.938 -27.234 1 97.5 559 SER B CA 1
ATOM 9512 C C . SER B 1 559 ? 21.234 -19.219 -26.766 1 97.5 559 SER B C 1
ATOM 9514 O O . SER B 1 559 ? 22.469 -19.281 -26.688 1 97.5 559 SER B O 1
ATOM 9516 N N . LEU B 1 560 ? 20.438 -20.219 -26.422 1 96.75 560 LEU B N 1
ATOM 9517 C CA . LEU B 1 560 ? 20.984 -21.484 -25.953 1 96.75 560 LEU B CA 1
ATOM 9518 C C . LEU B 1 560 ? 21.828 -22.156 -27.031 1 96.75 560 LEU B C 1
ATOM 9520 O O . LEU B 1 560 ? 22.906 -22.672 -26.75 1 96.75 560 LEU B O 1
ATOM 9524 N N . LYS B 1 561 ? 21.375 -22.125 -28.266 1 96.19 561 LYS B N 1
ATOM 9525 C CA . LYS B 1 561 ? 22.109 -22.703 -29.391 1 96.19 561 LYS B CA 1
ATOM 9526 C C . LYS B 1 561 ? 23.422 -21.953 -29.625 1 96.19 561 LYS B C 1
ATOM 9528 O O . LYS B 1 561 ? 24.469 -22.578 -29.875 1 96.19 561 LYS B O 1
ATOM 9533 N N . GLU B 1 562 ? 23.344 -20.672 -29.531 1 96.62 562 GLU B N 1
ATOM 9534 C CA . GLU B 1 562 ? 24.547 -19.859 -29.672 1 96.62 562 GLU B CA 1
ATOM 9535 C C . GLU B 1 562 ? 25.594 -20.203 -28.609 1 96.62 562 GLU B C 1
ATOM 9537 O O . GLU B 1 562 ? 26.781 -20.344 -28.922 1 96.62 562 GLU B O 1
ATOM 9542 N N . MET B 1 563 ? 25.172 -20.375 -27.438 1 95.25 563 MET B N 1
ATOM 9543 C CA . MET B 1 563 ? 26.062 -20.703 -26.312 1 95.25 563 MET B CA 1
ATOM 9544 C C . MET B 1 563 ? 26.672 -22.094 -26.5 1 95.25 563 MET B C 1
ATOM 9546 O O . MET B 1 563 ? 27.844 -22.297 -26.172 1 95.25 563 MET B O 1
ATOM 9550 N N . GLU B 1 564 ? 25.875 -23.016 -27 1 93.25 564 GLU B N 1
ATOM 9551 C CA . GLU B 1 564 ? 26.328 -24.391 -27.203 1 93.25 564 GLU B CA 1
ATOM 9552 C C . GLU B 1 564 ? 27.297 -24.469 -28.375 1 93.25 564 GLU B C 1
ATOM 9554 O O . GLU B 1 564 ? 28.234 -25.266 -28.359 1 93.25 564 GLU B O 1
ATOM 9559 N N . MET B 1 565 ? 27.094 -23.672 -29.391 1 93.56 565 MET B N 1
ATOM 9560 C CA . MET B 1 565 ? 27.938 -23.672 -30.578 1 93.56 565 MET B CA 1
ATOM 9561 C C . MET B 1 565 ? 29.297 -23.031 -30.281 1 93.56 565 MET B C 1
ATOM 9563 O O . MET B 1 565 ? 30.312 -23.438 -30.844 1 93.56 565 MET B O 1
ATOM 9567 N N . ALA B 1 566 ? 29.234 -22.047 -29.422 1 90.88 566 ALA B N 1
ATOM 9568 C CA . ALA B 1 566 ? 30.469 -21.359 -29.062 1 90.88 566 ALA B CA 1
ATOM 9569 C C . ALA B 1 566 ? 30.719 -21.438 -27.562 1 90.88 566 ALA B C 1
ATOM 9571 O O . ALA B 1 566 ? 30.766 -20.422 -26.875 1 90.88 566 ALA B O 1
ATOM 9572 N N . GLN B 1 567 ? 31.031 -22.578 -27.125 1 85.12 567 GLN B N 1
ATOM 9573 C CA . GLN B 1 567 ? 31.109 -22.844 -25.703 1 85.12 567 GLN B CA 1
ATOM 9574 C C . GLN B 1 567 ? 32.25 -22.047 -25.047 1 85.12 567 GLN B C 1
ATOM 9576 O O . GLN B 1 567 ? 32.062 -21.516 -23.953 1 85.12 567 GLN B O 1
ATOM 9581 N N . ASP B 1 568 ? 33.344 -21.906 -25.734 1 86.81 568 ASP B N 1
ATOM 9582 C CA . ASP B 1 568 ? 34.5 -21.25 -25.172 1 86.81 568 ASP B CA 1
ATOM 9583 C C . ASP B 1 568 ? 34.25 -19.75 -24.984 1 86.81 568 ASP B C 1
ATOM 9585 O O . ASP B 1 568 ? 34.781 -19.125 -24.078 1 86.81 568 ASP B O 1
ATOM 9589 N N . SER B 1 569 ? 33.375 -19.25 -25.781 1 89.25 569 SER B N 1
ATOM 9590 C CA . SER B 1 569 ? 33.062 -17.812 -25.734 1 89.25 569 SER B CA 1
ATOM 9591 C C . SER B 1 569 ? 32.062 -17.5 -24.625 1 89.25 569 SER B C 1
ATOM 9593 O O . SER B 1 569 ? 31.953 -16.344 -24.203 1 89.25 569 SER B O 1
ATOM 9595 N N . TRP B 1 570 ? 31.422 -18.516 -24.172 1 93.19 570 TRP B N 1
ATOM 9596 C CA . TRP B 1 570 ? 30.359 -18.266 -23.203 1 93.19 570 TRP B CA 1
ATOM 9597 C C . TRP B 1 570 ? 30.578 -19.094 -21.938 1 93.19 570 TRP B C 1
ATOM 9599 O O . TRP B 1 570 ? 29.625 -19.609 -21.359 1 93.19 570 TRP B O 1
ATOM 9609 N N . LYS B 1 571 ? 31.859 -19.25 -21.578 1 93.88 571 LYS B N 1
ATOM 9610 C CA . LYS B 1 571 ? 32.188 -19.906 -20.312 1 93.88 571 LYS B CA 1
ATOM 9611 C C . LYS B 1 571 ? 31.594 -19.125 -19.125 1 93.88 571 LYS B C 1
ATOM 9613 O O . LYS B 1 571 ? 31.766 -17.906 -19.031 1 93.88 571 LYS B O 1
ATOM 9618 N N . PRO B 1 572 ? 30.859 -19.812 -18.266 1 96.94 572 PRO B N 1
ATOM 9619 C CA . PRO B 1 572 ? 30.266 -19.109 -17.109 1 96.94 572 PRO B CA 1
ATOM 9620 C C . PRO B 1 572 ? 31.328 -18.5 -16.203 1 96.94 572 PRO B C 1
ATOM 9622 O O . PRO B 1 572 ? 32.406 -19.094 -16 1 96.94 572 PRO B O 1
ATOM 9625 N N . ILE B 1 573 ? 31.062 -17.328 -15.742 1 96.88 573 ILE B N 1
ATOM 9626 C CA . ILE B 1 573 ? 31.938 -16.641 -14.797 1 96.88 573 ILE B CA 1
ATOM 9627 C C . ILE B 1 573 ? 31.875 -17.328 -13.438 1 96.88 573 ILE B C 1
ATOM 9629 O O . ILE B 1 573 ? 30.781 -17.641 -12.945 1 96.88 573 ILE B O 1
ATOM 9633 N N . LEU B 1 574 ? 33.031 -17.594 -12.867 1 96.06 574 LEU B N 1
ATOM 9634 C CA . LEU B 1 574 ? 33.031 -18.219 -11.555 1 96.06 574 LEU B CA 1
ATOM 9635 C C . LEU B 1 574 ? 32.625 -17.234 -10.461 1 96.06 574 LEU B C 1
ATOM 9637 O O . LEU B 1 574 ? 33.094 -16.094 -10.461 1 96.06 574 LEU B O 1
ATOM 9641 N N . TYR B 1 575 ? 31.688 -17.625 -9.648 1 96.88 575 TYR B N 1
ATOM 9642 C CA . TYR B 1 575 ? 31.312 -16.812 -8.5 1 96.88 575 TYR B CA 1
ATOM 9643 C C . TYR B 1 575 ? 31.375 -17.625 -7.215 1 96.88 575 TYR B C 1
ATOM 9645 O O . TYR B 1 575 ? 31.359 -18.859 -7.246 1 96.88 575 TYR B O 1
ATOM 9653 N N . ASP B 1 576 ? 31.453 -16.984 -6.086 1 96.06 576 ASP B N 1
ATOM 9654 C CA . ASP B 1 576 ? 31.688 -17.641 -4.801 1 96.06 576 ASP B CA 1
ATOM 9655 C C . ASP B 1 576 ? 30.406 -18.281 -4.273 1 96.06 576 ASP B C 1
ATOM 9657 O O . ASP B 1 576 ? 29.344 -17.656 -4.281 1 96.06 576 ASP B O 1
ATOM 9661 N N . TYR B 1 577 ? 30.625 -19.5 -3.797 1 95.81 577 TYR B N 1
ATOM 9662 C CA . TYR B 1 577 ? 29.547 -20.156 -3.07 1 95.81 577 TYR B CA 1
ATOM 9663 C C . TYR B 1 577 ? 29.078 -19.297 -1.893 1 95.81 577 TYR B C 1
ATOM 9665 O O . TYR B 1 577 ? 29.906 -18.875 -1.077 1 95.81 577 TYR B O 1
ATOM 9673 N N . GLY B 1 578 ? 27.781 -18.953 -1.867 1 94.56 578 GLY B N 1
ATOM 9674 C CA . GLY B 1 578 ? 27.234 -18.109 -0.802 1 94.56 578 GLY B CA 1
ATOM 9675 C C . GLY B 1 578 ? 27.281 -16.641 -1.127 1 94.56 578 GLY B C 1
ATOM 9676 O O . GLY B 1 578 ? 26.875 -15.805 -0.314 1 94.56 578 GLY B O 1
ATOM 9677 N N . GLY B 1 579 ? 27.766 -16.328 -2.227 1 93.81 579 GLY B N 1
ATOM 9678 C CA . GLY B 1 579 ? 27.844 -14.945 -2.648 1 93.81 579 GLY B CA 1
ATOM 9679 C C . GLY B 1 579 ? 26.578 -14.469 -3.342 1 93.81 579 GLY B C 1
ATOM 9680 O O . GLY B 1 579 ? 25.547 -15.148 -3.295 1 93.81 579 GLY B O 1
ATOM 9681 N N . ARG B 1 580 ? 26.672 -13.289 -4.012 1 92.69 580 ARG B N 1
ATOM 9682 C CA . ARG B 1 580 ? 25.516 -12.68 -4.648 1 92.69 580 ARG B CA 1
ATOM 9683 C C . ARG B 1 580 ? 25.484 -12.969 -6.145 1 92.69 580 ARG B C 1
ATOM 9685 O O . ARG B 1 580 ? 24.594 -12.516 -6.855 1 92.69 580 ARG B O 1
ATOM 9692 N N . GLY B 1 581 ? 26.406 -13.742 -6.613 1 94.62 581 GLY B N 1
ATOM 9693 C CA . GLY B 1 581 ? 26.562 -13.977 -8.047 1 94.62 581 GLY B CA 1
ATOM 9694 C C . GLY B 1 581 ? 27.656 -13.148 -8.672 1 94.62 581 GLY B C 1
ATOM 9695 O O . GLY B 1 581 ? 28.375 -12.43 -7.977 1 94.62 581 GLY B O 1
ATOM 9696 N N . PRO B 1 582 ? 27.859 -13.266 -9.922 1 96.38 582 PRO B N 1
ATOM 9697 C CA . PRO B 1 582 ? 28.906 -12.492 -10.602 1 96.38 582 PRO B CA 1
ATOM 9698 C C . PRO B 1 582 ? 28.609 -11 -10.648 1 96.38 582 PRO B C 1
ATOM 9700 O O . PRO B 1 582 ? 27.453 -10.602 -10.805 1 96.38 582 PRO B O 1
ATOM 9703 N N . ILE B 1 583 ? 29.547 -10.219 -10.516 1 94.31 583 ILE B N 1
ATOM 9704 C CA . ILE B 1 583 ? 29.422 -8.766 -10.516 1 94.31 583 ILE B CA 1
ATOM 9705 C C . ILE B 1 583 ? 28.938 -8.297 -11.875 1 94.31 583 ILE B C 1
ATOM 9707 O O . ILE B 1 583 ? 28.297 -7.238 -11.984 1 94.31 583 ILE B O 1
ATOM 9711 N N . GLU B 1 584 ? 29.266 -9.062 -12.891 1 95.25 584 GLU B N 1
ATOM 9712 C CA . GLU B 1 584 ? 28.844 -8.742 -14.25 1 95.25 584 GLU B CA 1
ATOM 9713 C C . GLU B 1 584 ? 27.328 -8.633 -14.344 1 95.25 584 GLU B C 1
ATOM 9715 O O . GLU B 1 584 ? 26.797 -7.953 -15.227 1 95.25 584 GLU B O 1
ATOM 9720 N N . SER B 1 585 ? 26.625 -9.344 -13.477 1 96.06 585 SER B N 1
ATOM 9721 C CA . SER B 1 585 ? 25.172 -9.211 -13.43 1 96.06 585 SER B CA 1
ATOM 9722 C C . SER B 1 585 ? 24.75 -7.793 -13.047 1 96.06 585 SER B C 1
ATOM 9724 O O . SER B 1 585 ? 23.766 -7.27 -13.562 1 96.06 585 SER B O 1
ATOM 9726 N N . ASP B 1 586 ? 25.469 -7.148 -12.172 1 94.62 586 ASP B N 1
ATOM 9727 C CA . ASP B 1 586 ? 25.203 -5.766 -11.789 1 94.62 586 ASP B CA 1
ATOM 9728 C C . ASP B 1 586 ? 25.438 -4.812 -12.953 1 94.62 586 ASP B C 1
ATOM 9730 O O . ASP B 1 586 ? 24.703 -3.848 -13.141 1 94.62 586 ASP B O 1
ATOM 9734 N N . TYR B 1 587 ? 26.484 -5.133 -13.695 1 93.81 587 TYR B N 1
ATOM 9735 C CA . TYR B 1 587 ? 26.766 -4.312 -14.859 1 93.81 587 TYR B CA 1
ATOM 9736 C C . TYR B 1 587 ? 25.656 -4.43 -15.898 1 93.81 587 TYR B C 1
ATOM 9738 O O . TYR B 1 587 ? 25.297 -3.443 -16.547 1 93.81 587 TYR B O 1
ATOM 9746 N N . LEU B 1 588 ? 25.172 -5.594 -16.016 1 95.19 588 LEU B N 1
ATOM 9747 C CA . LEU B 1 588 ? 24.062 -5.809 -16.938 1 95.19 588 LEU B CA 1
ATOM 9748 C C . LEU B 1 588 ? 22.859 -4.938 -16.562 1 95.19 588 LEU B C 1
ATOM 9750 O O . LEU B 1 588 ? 22.281 -4.273 -17.422 1 95.19 588 LEU B O 1
ATOM 9754 N N . ALA B 1 589 ? 22.516 -4.941 -15.336 1 94.81 589 ALA B N 1
ATOM 9755 C CA . ALA B 1 589 ? 21.391 -4.137 -14.859 1 94.81 589 ALA B CA 1
ATOM 9756 C C . ALA B 1 589 ? 21.672 -2.646 -15.047 1 94.81 589 ALA B C 1
ATOM 9758 O O . ALA B 1 589 ? 20.781 -1.894 -15.445 1 94.81 589 ALA B O 1
ATOM 9759 N N . ALA B 1 590 ? 22.859 -2.246 -14.797 1 93.56 590 ALA B N 1
ATOM 9760 C CA . ALA B 1 590 ? 23.25 -0.843 -14.891 1 93.56 590 ALA B CA 1
ATOM 9761 C C . ALA B 1 590 ? 23.125 -0.327 -16.312 1 93.56 590 ALA B C 1
ATOM 9763 O O . ALA B 1 590 ? 22.812 0.847 -16.531 1 93.56 590 ALA B O 1
ATOM 9764 N N . LYS B 1 591 ? 23.391 -1.198 -17.25 1 93.75 591 LYS B N 1
ATOM 9765 C CA . LYS B 1 591 ? 23.25 -0.828 -18.656 1 93.75 591 LYS B CA 1
ATOM 9766 C C . LYS B 1 591 ? 21.844 -0.305 -18.938 1 93.75 591 LYS B C 1
ATOM 9768 O O . LYS B 1 591 ? 21.656 0.5 -19.859 1 93.75 591 LYS B O 1
ATOM 9773 N N . TYR B 1 592 ? 20.922 -0.737 -18.156 1 93.12 592 TYR B N 1
ATOM 9774 C CA . TYR B 1 592 ? 19.531 -0.329 -18.344 1 93.12 592 TYR B CA 1
ATOM 9775 C C . TYR B 1 592 ? 19.078 0.598 -17.219 1 93.12 592 TYR B C 1
ATOM 9777 O O . TYR B 1 592 ? 17.891 0.73 -16.953 1 93.12 592 TYR B O 1
ATOM 9785 N N . ALA B 1 593 ? 19.984 1.127 -16.453 1 90.44 593 ALA B N 1
ATOM 9786 C CA . ALA B 1 593 ? 19.781 2.09 -15.375 1 90.44 593 ALA B CA 1
ATOM 9787 C C . ALA B 1 593 ? 18.984 1.463 -14.227 1 90.44 593 ALA B C 1
ATOM 9789 O O . ALA B 1 593 ? 18.125 2.117 -13.625 1 90.44 593 ALA B O 1
ATOM 9790 N N . VAL B 1 594 ? 19.219 0.214 -14.07 1 91.56 594 VAL B N 1
ATOM 9791 C CA . VAL B 1 594 ? 18.547 -0.5 -12.992 1 91.56 594 VAL B CA 1
ATOM 9792 C C . VAL B 1 594 ? 19.578 -1.033 -12 1 91.56 594 VAL B C 1
ATOM 9794 O O . VAL B 1 594 ? 20.703 -1.39 -12.391 1 91.56 594 VAL B O 1
ATOM 9797 N N . GLN B 1 595 ? 19.234 -0.918 -10.781 1 87.5 595 GLN B N 1
ATOM 9798 C CA . GLN B 1 595 ? 20.031 -1.546 -9.734 1 87.5 595 GLN B CA 1
ATOM 9799 C C . GLN B 1 595 ? 19.266 -2.701 -9.086 1 87.5 595 GLN B C 1
ATOM 9801 O O . GLN B 1 595 ? 18.125 -2.537 -8.664 1 87.5 595 GLN B O 1
ATOM 9806 N N . TRP B 1 596 ? 20.016 -3.877 -9.102 1 87.19 596 TRP B N 1
ATOM 9807 C CA . TRP B 1 596 ? 19.391 -5.012 -8.438 1 87.19 596 TRP B CA 1
ATOM 9808 C C . TRP B 1 596 ? 19.156 -4.715 -6.957 1 87.19 596 TRP B C 1
ATOM 9810 O O . TRP B 1 596 ? 19.953 -4.035 -6.316 1 87.19 596 TRP B O 1
ATOM 9820 N N . SER B 1 597 ? 18 -5.094 -6.441 1 76.5 597 SER B N 1
ATOM 9821 C CA . SER B 1 597 ? 17.719 -4.879 -5.023 1 76.5 597 SER B CA 1
ATOM 9822 C C . SER B 1 597 ? 18.688 -5.656 -4.145 1 76.5 597 SER B C 1
ATOM 9824 O O . SER B 1 597 ? 19.062 -6.789 -4.465 1 76.5 597 SER B O 1
ATOM 9826 N N . GLU B 1 598 ? 19.344 -4.863 -3.227 1 63.38 598 GLU B N 1
ATOM 9827 C CA . GLU B 1 598 ? 20.219 -5.52 -2.266 1 63.38 598 GLU B CA 1
ATOM 9828 C C . GLU B 1 598 ? 19.438 -6.047 -1.067 1 63.38 598 GLU B C 1
ATOM 9830 O O . GLU B 1 598 ? 18.531 -5.379 -0.573 1 63.38 598 GLU B O 1
ATOM 9835 N N . GLY B 1 599 ? 19.109 -7.234 -0.949 1 53.22 599 GLY B N 1
ATOM 9836 C CA . GLY B 1 599 ? 18.422 -7.84 0.185 1 53.22 599 GLY B CA 1
ATOM 9837 C C . GLY B 1 599 ? 17.828 -6.824 1.14 1 53.22 599 GLY B C 1
ATOM 9838 O O . GLY B 1 599 ? 18.344 -5.711 1.267 1 53.22 599 GLY B O 1
ATOM 9839 N N . ASP B 1 600 ? 16.5 -6.648 1.458 1 45.16 600 ASP B N 1
ATOM 9840 C CA . ASP B 1 600 ? 15.852 -5.82 2.469 1 45.16 600 ASP B CA 1
ATOM 9841 C C . ASP B 1 600 ? 16.391 -6.129 3.863 1 45.16 600 ASP B C 1
ATOM 9843 O O . ASP B 1 600 ? 16.703 -7.281 4.176 1 45.16 600 ASP B O 1
#

Nearest PDB structures (foldseek):
  7snh-assembly1_D  TM=9.428E-01  e=1.341E-62  Homo sapiens
  7sni-assembly1_A  TM=9.552E-01  e=1.347E-61  Homo sapiens
  7uc2-assembly1_D  TM=9.444E-01  e=1.076E-61  Homo sapiens
  7zve-assembly1_A-2  TM=9.331E-01  e=1.611E-59  Homo sapiens
  1qki-assembly2_F  TM=9.490E-01  e=4.003E-57  Homo sapiens

Sequence (1200 aa):
MWIPLFITGFWNTNTSSSHLWKTKYTKGWTTPLYFSKVDKSFFAPRLASIQAVQGDLDNIAPQWNDSSLETTLPITTNERPAIPRQHFSHLGDTLDPSLMDSVKKRKQRAKEEPLCIVVIGASGDLAKKKTFPALFSLYYHDLLPKDFLIVGYARRQMTQEEFRNSIMESLTCRVIDGPQCQRKMDEFLPKCHYMSGMYDRTEDFVRLDQFLNNFEQSFPNTRVDRLYYLAVPSQVFENVVHHVHESGRTQRGWNRIVMEKPFGKDITSYLQLRNSLRNCISEDEIYRIDHYLGKELVQNLMVLRFANYLFEPLWNRDHIASIQIVFKENFGVEGRAGYFDEYGIIRDIMQNHLLQVMALLGMEQPVTLHAEDIRDEKVKFLRSIRPLKASDFVLGQYRDRQNPQRSYLSEPGVMNDSHTPTFAACVFQVDNRRWSGVPFLMKAGKALDERKAEIRIQFQSVPGGLFSQVVSSHLPHNELVIRVQPDEAIYMRILSKAPGFTSRLEEARLNLFYRTAWEDSKDIPDAYERLILDVIHGEKSLFIRDDELEVAWNIFTPSLKEMEMAQDSWKPILYDYGGRGPIESDYLAAKYAVQWSEGDMWIPLFITGFWNTNTSSSHLWKTKYTKGWTTPLYFSKVDKSFFAPRLASIQAVQGDLDNIAPQWNDSSLETTLPITTNERPAIPRQHFSHLGDTLDPSLMDSVKKRKQRAKEEPLCIVVIGASGDLAKKKTFPALFSLYYHDLLPKDFLIVGYARRQMTQEEFRNSIMESLTCRVIDGPQCQRKMDEFLPKCHYMSGMYDRTEDFVRLDQFLNNFEQSFPNTRVDRLYYLAVPSQVFENVVHHVHESGRTQRGWNRIVMEKPFGKDITSYLQLRNSLRNCISEDEIYRIDHYLGKELVQNLMVLRFANYLFEPLWNRDHIASIQIVFKENFGVEGRAGYFDEYGIIRDIMQNHLLQVMALLGMEQPVTLHAEDIRDEKVKFLRSIRPLKASDFVLGQYRDRQNPQRSYLSEPGVMNDSHTPTFAACVFQVDNRRWSGVPFLMKAGKALDERKAEIRIQFQSVPGGLFSQVVSSHLPHNELVIRVQPDEAIYMRILSKAPGFTSRLEEARLNLFYRTAWEDSKDIPDAYERLILDVIHGEKSLFIRDDELEVAWNIFTPSLKEMEMAQDSWKPILYDYGGRGPIESDYLAAKYAVQWSEGD

InterPro domains:
  IPR001282 Glucose-6-phosphate dehydrogenase [MF_00966] (114-598)
  IPR001282 Glucose-6-phosphate dehydrogenase [PR00079] (256-269)
  IPR001282 Glucose-6-phosphate dehydrogenase [PR00079] (280-308)
  IPR001282 Glucose-6-phosphate dehydrogenase [PR00079] (332-349)
  IPR001282 Glucose-6-phosphate dehydrogenase [PR00079] (350-366)
  IPR001282 Glucose-6-phosphate dehydrogenase [PR00079] (434-460)
  IPR001282 Glucose-6-phosphate dehydrogenase [PTHR23429] (105-595)
  IPR001282 Glucose-6-phosphate dehydrogenase [TIGR00871] (114-598)
  IPR019796 Glucose-6-phosphate dehydrogenase, active site [PS00069] (290-296)
  IPR022674 Glucose-6-phosphate dehydrogenase, NAD-binding [PF00479] (118-300)
  IPR022675 Glucose-6-phosphate dehydrogenase, C-terminal [PF02781] (302-596)
  IPR036291 NAD(P)-binding domain superfamily [SSF51735] (106-303)